Protein AF-0000000086670860 (afdb_homodimer)

Foldseek 3Di:
DVLLVLLVLLLVLLVLVLVLLVLLVLAPPVSVVVNVLSVVVNVVSVVVNVVCVVPVVLQPPQPDPRNVLVVVVSVLSVQSSVLSVVVSVVSVVVVVVPPDPVSPPDSPPNNPPVVPCDCVVSSVSSVVSVVVNVVSVVVVCPDDDCVCDACHPCPPDPPPPDPDDPPVCLQVQLQVQLLVLDQVSNVVSCVVVDDQCDADPQQDGSLLNNLLVLSQVNNVVSVVVVHDQARATPQGDGSLNNNLQQPRLNSNVVSVVSPRDQQGATNQQDGSLLSCLQAVVPVVNLVCLVVPNDQCRQTPVGDGSLNSLVFHAYNVRDTDDRDLVSNLSSVVSPHDQCDADPQQDTNLLVCLLVVPLVSNVSCLVVVHDQLGQTPQGDGSLLNNLLVVPQVSNLSSLVSPHDQAGATNQGDTSLLSNLLVQPPVNNVSSVVSPYDLCDATPQRDDSLLSNLLSLHPPSNVVSVVVPDDQADAGHQRHGSLLSNLLNQNQVSNVVSVQVVHDQQTWGHDDDPPFPDTTGSLVRNVSSPRNVSSVCSVPDDHDDDD/DVLVVLLVLLLVLLVLLLVLLVVVVPAPPQSVLVNVLSVLLNVLSVVVVVVCVVPVCLVPVCPDPSVVVVVVVSVLSNLSSVLSVVSSVVSVVVPVVPDPPCVVPPVVVSNPPSPPCPCVVSSVSSVVSSVVSVVVVVVVPVVDDPPVPVVDDPPPPDDPQDPDDQPVCLQVQLQVQLLVLDQVSNVVSCVSVHDQCDADPQQDGSLLNNLLVLSQVNNVVSVSVVHDQAGATPQGDGSLNNNLQQPRLNSNVVSVVSPRDQQGAGNQQDGSLLSCLQAVVPVVNLVCLVVPNDQCRATPVGDGSLNSLVFHAYNVRDTDDRDLVSNLSSVVSPHDQCDADPQQDTNLLVCLLVVPLVSNVSCLVVVHDQLGQTPQGDGSLLNNLLVVPQVSNLSSLVSPHDQAGATNQGDTSLLSNLLVQPPVNNVSSVVSPYDLCDATPQRDDSLLSNLLSLHPPSNVVSVVVPDDQADAGHQRDGSLLSNLLNQNQVSNVVSVQVVHDQQTWGHDDDPPFPDTTGSLVRNVSSPRNVSSVCSVPDDHDDDD

Nearest PDB structures (foldseek):
  7v0x-assembly1_J  TM=7.440E-01  e=1.073E-18  Homo sapiens
  6mol-assembly1_A  TM=6.212E-01  e=8.332E-19  synthetic construct
  5y4e-assembly1_A  TM=8.069E-01  e=2.098E-11  Homo sapiens
  5y4e-assembly2_B  TM=6.176E-01  e=2.591E-11  Homo sapiens
  3aji-assembly2_C  TM=4.722E-01  e=1.017E-09  Mus musculus

pLDDT: mean 77.59, std 23.29, range [22.27, 98.56]

Organism: Colletotrichum gloeosporioides (NCBI:txid474922)

Solvent-accessible surface area (backbone atoms only — not comparable to full-atom values): 57678 Å² total; per-residue (Å²): 121,70,63,57,59,51,48,53,51,37,46,53,48,41,52,52,40,44,53,54,41,57,75,49,64,81,48,49,73,62,49,54,43,47,52,47,51,45,50,48,49,42,52,47,42,51,48,45,44,52,47,42,68,70,46,70,68,76,76,73,78,40,63,77,76,48,34,56,50,51,48,47,45,49,49,45,47,50,47,47,39,49,49,48,48,49,48,40,49,48,45,42,49,47,44,57,75,35,47,69,64,75,70,59,58,66,69,75,56,57,50,58,58,68,70,58,66,72,54,54,61,56,53,46,47,52,50,46,44,51,48,50,53,53,46,50,54,47,56,68,54,70,49,71,78,60,64,71,53,48,101,18,59,82,65,72,66,76,69,73,79,68,91,63,83,83,64,84,63,49,58,62,50,42,43,54,22,45,72,67,64,42,53,67,55,33,50,61,48,54,72,66,68,62,76,72,76,42,62,47,98,64,34,45,27,47,57,30,52,17,15,35,70,42,37,44,71,51,32,50,54,42,47,73,70,66,45,68,56,73,49,52,26,75,57,36,39,26,25,51,45,33,1,25,73,51,52,18,57,66,25,26,49,54,37,47,76,72,62,36,72,64,79,56,54,27,74,64,33,43,31,46,55,38,34,18,35,24,34,64,31,56,71,56,38,52,53,40,50,76,73,60,53,71,41,71,48,54,26,70,83,65,43,30,33,63,54,35,33,71,61,13,35,32,92,85,69,39,83,37,74,67,52,66,64,57,53,48,51,40,41,74,67,64,24,77,70,74,59,54,51,99,57,37,42,37,55,55,39,50,28,44,72,68,66,35,65,69,54,42,50,51,39,48,74,70,65,48,68,59,69,48,47,26,77,58,31,44,28,33,59,44,50,16,46,76,64,68,33,61,39,56,39,50,48,43,46,73,74,62,38,68,54,68,54,49,28,74,82,41,49,32,42,53,27,51,18,21,29,71,47,39,52,59,51,35,52,51,41,50,74,68,67,27,70,83,88,53,62,27,93,57,42,42,37,39,51,43,32,2,30,43,48,47,22,53,49,38,30,29,18,36,40,32,61,64,50,65,79,76,51,57,26,61,50,49,38,36,37,55,34,41,8,25,48,65,48,28,56,68,40,40,53,50,41,50,70,64,63,44,74,67,77,51,57,25,74,56,66,42,92,92,45,87,41,53,33,28,28,36,50,26,4,42,63,61,68,25,52,69,50,19,49,50,61,70,66,58,76,75,81,69,79,116,126,67,60,59,56,47,54,52,51,31,50,54,35,50,52,54,30,48,57,48,46,56,74,51,68,90,45,44,72,53,51,53,46,42,50,47,49,47,49,49,42,49,48,48,50,50,50,47,50,49,50,44,68,74,39,62,60,62,70,68,75,32,60,73,78,44,39,58,47,49,50,51,47,46,52,39,46,52,48,45,31,55,41,35,48,52,46,31,56,55,40,54,66,57,60,74,76,67,58,80,73,44,56,81,71,37,59,66,47,54,51,52,60,57,63,55,63,70,52,50,65,47,43,51,51,46,49,52,42,40,52,56,49,48,56,49,48,55,68,58,48,81,62,70,80,73,76,64,64,76,71,51,73,80,64,73,74,79,76,81,76,67,92,60,78,81,55,84,60,41,53,59,49,39,41,52,22,43,70,67,66,41,55,67,55,32,50,59,49,53,71,62,51,58,73,70,78,40,62,47,98,63,34,45,28,44,57,29,52,17,16,38,70,42,36,47,69,52,32,50,54,43,46,72,72,64,44,70,56,72,49,51,26,73,57,36,39,26,24,48,44,34,1,25,72,54,51,19,58,66,27,26,49,53,38,48,74,72,63,32,70,64,77,55,54,28,73,65,34,41,31,45,55,37,34,18,36,23,32,64,31,56,71,58,38,52,54,40,49,75,74,60,51,70,41,74,50,54,27,73,82,64,43,30,31,64,55,35,33,72,60,14,36,32,92,83,68,39,84,37,74,66,54,66,65,57,52,48,52,41,40,75,67,64,24,76,68,73,59,56,51,98,58,36,43,37,55,55,38,50,27,44,73,68,67,34,65,69,55,41,50,51,39,49,74,70,65,47,67,61,68,47,47,25,77,57,30,45,28,33,60,45,49,16,46,77,65,68,34,60,38,56,38,51,48,43,46,73,75,62,38,67,53,67,53,49,28,74,82,41,50,31,45,52,27,50,19,22,30,70,47,39,54,60,51,36,52,50,41,51,74,67,66,26,68,82,87,53,62,26,93,56,43,42,36,37,51,42,31,2,31,44,50,48,23,53,48,38,28,29,18,36,40,31,60,66,51,65,80,75,50,58,25,59,52,49,36,35,36,56,35,41,8,26,47,66,48,28,57,68,41,39,53,51,42,50,69,64,62,44,74,68,78,52,55,24,74,56,67,42,91,91,45,87,41,53,34,29,27,36,50,23,4,42,64,61,68,25,54,68,50,18,49,49,60,69,66,56,76,75,82,69,78,118

Radius of gyration: 51.65 Å; Cα contacts (8 Å, |Δi|>4): 1668; chains: 2; bounding box: 51×168×95 Å

Secondary structure (DSSP, 8-state):
-HHHHHHHHHHHHHHHHHHHHHTTTT--HHHHHHHHHHHHHHHHHHHHHHHHHH-TTTTT---THHHHHHHHHHHHHHHHHHHHHHHHHHHHHHHHSS-HHHHHS-TTSHHHHTTSSTTHHHHHHHHHHHHHHHHHHHHHHHSS---TTTSS---------------TTHHHHHHHHHHHT-HHHHHHHHTT---TT-B-TTS-BHHHHHHHHT-HHHHHHHHHTT--TT---TT---HHHHHHHTT-HHHHHHHHHTT--SS---TT---HHHHHHHTT-HHHHHHHHHTT--TT---TT---HHHHHTS-B-TTSSB----HHHHHHHHHTT--S----TT---HHHHHHHTT-HHHHHHHHHTT--TT---TT---HHHHHHHTT-HHHHHHHHHTT--TT---TT---HHHHHHHHT-HHHHHHHHHTT--TT---TTS--HHHHHHHHT-HHHHHHHHHTT--TT-B-GGG-BHHHHHHHTT-HHHHHHHHHTT--TT----S--TT-S--SSHHHHHHHTT-HHHHHHHHHPPPPPP-/-HHHHHHHHHHHHHHHHHHHHHTSTT--HHHHHHHHHHHHHHHHHHHHHHHHHHSGGGGTS--THHHHHHHHHHHHHHHHHHHHHHHHHHHHHHHTT--THHHHHTHHHHHHHHHSSTTHHHHHHHHHHHHHHHHHHHHHHTS-----GGGS---------------HHHHHHHHHHHHHT-HHHHHHHHTT---TT-B-TTS-BHHHHHHHHT-HHHHHHHHHTT--TT---TT---HHHHHHHTT-HHHHHHHHHTT--SS---TT---HHHHHHHTT-HHHHHHHHHTT--TT---TT---HHHHHTS-B-TTSSB----HHHHHHHHHTT--S----TT---HHHHHHHTT-HHHHHHHHHTT--TT---TT---HHHHHHHTT-HHHHHHHHHTT--TT---TT---HHHHHHHHT-HHHHHHHHHTT--TT---TTS--HHHHHHHHT-HHHHHHHHHTT--TT-B-GGG-BHHHHHHHHT-HHHHHHHHHTT--TT----S--TT-S--SSHHHHHHHTT-HHHHHHHHHPPPPPP-

Sequence (1088 aa):
MEILGTVTSVFELCRITKDLLETFANAGQDVTQLKYERNLTELLCVTLQALIDKDPNMQHRANGNKALLMKSFRDTMEGIKSTLKLLEKKLRKLSVNADDTIIAKTRLGFYWVLNEGNFKDLLESLRNQRLMMNSFVGLYNAGQTLDVKSMLGNIPPPTPMISGEIDPGYAEDLLKAVRGGQLDSVESVLARNGDINVALEGGDRAVHIAARKGSLAILERLLTLSADVHVSNNVRDTPLHAALKAGQIETAMALLLRGASWKSLNNDGFSPLHLAVLHSTSPVVHYLLDRGADTGLLDLKSRTPLKLAWHPLGKDGKKGTIDIDIMRALVDHGASPTPTDERGRTLVHLAVKEKRPDFVRLLASKSADLNAKTNDKSTPLHVSITSDDLPMTRLLLDLGANPNEKTVHGGSPLMFAARGGSLPMMRLLLGRGAQKFYNTPQETNAFLWACYGGHVTCASFLLGCGYGPSKRAAADFTALHYAAARGHMEVVRWLLELGVNKSITSKNVRVPFKASGTAAEVARAHGHSKVAEVIETFVDEQVYMEILGTVTSVFELCRITKDLLETFANAGQDVTQLKYERNLTELLCVTLQALIDKDPNMQHRANGNKALLMKSFRDTMEGIKSTLKLLEKKLRKLSVNADDTIIAKTRLGFYWVLNEGNFKDLLESLRNQRLMMNSFVGLYNAGQTLDVKSMLGNIPPPTPMISGEIDPGYAEDLLKAVRGGQLDSVESVLARNGDINVALEGGDRAVHIAARKGSLAILERLLTLSADVHVSNNVRDTPLHAALKAGQIETAMALLLRGASWKSLNNDGFSPLHLAVLHSTSPVVHYLLDRGADTGLLDLKSRTPLKLAWHPLGKDGKKGTIDIDIMRALVDHGASPTPTDERGRTLVHLAVKEKRPDFVRLLASKSADLNAKTNDKSTPLHVSITSDDLPMTRLLLDLGANPNEKTVHGGSPLMFAARGGSLPMMRLLLGRGAQKFYNTPQETNAFLWACYGGHVTCASFLLGCGYGPSKRAAADFTALHYAAARGHMEVVRWLLELGVNKSITSKNVRVPFKASGTAAEVARAHGHSKVAEVIETFVDEQVY

Structure (mmCIF, N/CA/C/O backbone):
data_AF-0000000086670860-model_v1
#
loop_
_entity.id
_entity.type
_entity.pdbx_description
1 polymer 'Ankyrin repeat protein'
#
loop_
_atom_site.group_PDB
_atom_site.id
_atom_site.type_symbol
_atom_site.label_atom_id
_atom_site.label_alt_id
_atom_site.label_comp_id
_atom_site.label_asym_id
_atom_site.label_entity_id
_atom_site.label_seq_id
_atom_site.pdbx_PDB_ins_code
_atom_site.Cartn_x
_atom_site.Cartn_y
_atom_site.Cartn_z
_atom_site.occupancy
_atom_site.B_iso_or_equiv
_atom_site.auth_seq_id
_atom_site.auth_comp_id
_atom_site.auth_asym_id
_atom_site.auth_atom_id
_atom_site.pdbx_PDB_model_num
ATOM 1 N N . MET A 1 1 ? -0.959 -78.812 7.938 1 33.94 1 MET A N 1
ATOM 2 C CA . MET A 1 1 ? -2.109 -78.188 8.609 1 33.94 1 MET A CA 1
ATOM 3 C C . MET A 1 1 ? -2.307 -76.75 8.164 1 33.94 1 MET A C 1
ATOM 5 O O . MET A 1 1 ? -3.438 -76.312 8.086 1 33.94 1 MET A O 1
ATOM 9 N N . GLU A 1 2 ? -1.197 -76.125 7.859 1 48.84 2 GLU A N 1
ATOM 10 C CA . GLU A 1 2 ? -1.091 -74.688 8.156 1 48.84 2 GLU A CA 1
ATOM 11 C C . GLU A 1 2 ? -1.701 -73.812 7.047 1 48.84 2 GLU A C 1
ATOM 13 O O . GLU A 1 2 ? -2.113 -72.688 7.277 1 48.84 2 GLU A O 1
ATOM 18 N N . ILE A 1 3 ? -1.956 -74.375 5.918 1 44.28 3 ILE A N 1
ATOM 19 C CA . ILE A 1 3 ? -2.461 -73.625 4.781 1 44.28 3 ILE A CA 1
ATOM 20 C C . ILE A 1 3 ? -3.957 -73.375 4.949 1 44.28 3 ILE A C 1
ATOM 22 O O . ILE A 1 3 ? -4.445 -72.25 4.691 1 44.28 3 ILE A O 1
ATOM 26 N N . LEU A 1 4 ? -4.512 -74.25 5.484 1 47.84 4 LEU A N 1
ATOM 27 C CA . LEU A 1 4 ? -5.957 -74.188 5.68 1 47.84 4 LEU A CA 1
ATOM 28 C C . LEU A 1 4 ? -6.32 -73.125 6.684 1 47.84 4 LEU A C 1
ATOM 30 O O . LEU A 1 4 ? -7.324 -72.438 6.512 1 47.84 4 LEU A O 1
ATOM 34 N N . GLY A 1 5 ? -5.555 -73.062 7.691 1 53.91 5 GLY A N 1
ATOM 35 C CA . GLY A 1 5 ? -5.758 -72.062 8.695 1 53.91 5 GLY A CA 1
ATOM 36 C C . GLY A 1 5 ? -5.641 -70.625 8.141 1 53.91 5 GLY A C 1
ATOM 37 O O . GLY A 1 5 ? -6.418 -69.75 8.508 1 53.91 5 GLY A O 1
ATOM 38 N N . THR A 1 6 ? -4.906 -70.562 7.137 1 54.53 6 THR A N 1
ATOM 39 C CA . THR A 1 6 ? -4.617 -69.25 6.559 1 54.53 6 THR A CA 1
ATOM 40 C C . THR A 1 6 ? -5.75 -68.812 5.637 1 54.53 6 THR A C 1
ATOM 42 O O . THR A 1 6 ? -6.16 -67.688 5.66 1 54.53 6 THR A O 1
ATOM 45 N N . VAL A 1 7 ? -6.348 -69.75 5.023 1 52.22 7 VAL A N 1
ATOM 46 C CA . VAL A 1 7 ? -7.449 -69.5 4.102 1 52.22 7 VAL A CA 1
ATOM 47 C C . VAL A 1 7 ? -8.695 -69.062 4.879 1 52.22 7 VAL A C 1
ATOM 49 O O . VAL A 1 7 ? -9.383 -68.125 4.496 1 52.22 7 VAL A O 1
ATOM 52 N N . THR A 1 8 ? -8.883 -69.812 5.926 1 57.19 8 THR A N 1
ATOM 53 C CA . THR A 1 8 ? -10.031 -69.438 6.758 1 57.19 8 THR A CA 1
ATOM 54 C C . THR A 1 8 ? -9.906 -68.062 7.348 1 57.19 8 THR A C 1
ATOM 56 O O . THR A 1 8 ? -10.883 -67.312 7.426 1 57.19 8 THR A O 1
ATOM 59 N N . SER A 1 9 ? -8.781 -67.688 7.688 1 60.38 9 SER A N 1
ATOM 60 C CA . SER A 1 9 ? -8.531 -66.375 8.273 1 60.38 9 SER A CA 1
ATOM 61 C C . SER A 1 9 ? -8.75 -65.312 7.254 1 60.38 9 SER A C 1
ATOM 63 O O . SER A 1 9 ? -9.289 -64.25 7.59 1 60.38 9 SER A O 1
ATOM 65 N N . VAL A 1 10 ? -8.5 -65.688 6.133 1 58.03 10 VAL A N 1
ATOM 66 C CA . VAL A 1 10 ? -8.648 -64.688 5.074 1 58.03 10 VAL A CA 1
ATOM 67 C C . VAL A 1 10 ? -10.133 -64.5 4.75 1 58.03 10 VAL A C 1
ATOM 69 O O . VAL A 1 10 ? -10.586 -63.375 4.559 1 58.03 10 VAL A O 1
ATOM 72 N N . PHE A 1 11 ? -10.898 -65.5 4.902 1 57.53 11 PHE A N 1
ATOM 73 C CA . PHE A 1 11 ? -12.336 -65.438 4.695 1 57.53 11 PHE A CA 1
ATOM 74 C C . PHE A 1 11 ? -13.008 -64.562 5.758 1 57.53 11 PHE A C 1
ATOM 76 O O . PHE A 1 11 ? -13.906 -63.812 5.453 1 57.53 11 PHE A O 1
ATOM 83 N N . GLU A 1 12 ? -12.523 -64.812 6.848 1 60.62 12 GLU A N 1
ATOM 84 C CA . GLU A 1 12 ? -13.094 -64.062 7.953 1 60.62 12 GLU A CA 1
ATOM 85 C C . GLU A 1 12 ? -12.789 -62.562 7.816 1 60.62 12 GLU A C 1
ATOM 87 O O . GLU A 1 12 ? -13.648 -61.719 8.07 1 60.62 12 GLU A O 1
ATOM 92 N N . LEU A 1 13 ? -11.711 -62.375 7.289 1 60.19 13 LEU A N 1
ATOM 93 C CA . LEU A 1 13 ? -11.305 -61 7.152 1 60.19 13 LEU A CA 1
ATOM 94 C C . LEU A 1 13 ? -12.062 -60.312 6.02 1 60.19 13 LEU A C 1
ATOM 96 O O . LEU A 1 13 ? -12.422 -59.125 6.125 1 60.19 13 LEU A O 1
ATOM 100 N N . CYS A 1 14 ? -12.336 -61.031 5.105 1 55.72 14 CYS A N 1
ATOM 101 C CA . CYS A 1 14 ? -13.133 -60.531 3.992 1 55.72 14 CYS A CA 1
ATOM 102 C C . CYS A 1 14 ? -14.539 -60.188 4.449 1 55.72 14 CYS A C 1
ATOM 104 O O . CYS A 1 14 ? -15.102 -59.156 4.027 1 55.72 14 CYS A O 1
ATOM 106 N N . ARG A 1 15 ? -15.062 -61.094 5.203 1 58.62 15 ARG A N 1
ATOM 107 C CA . ARG A 1 15 ? -16.391 -60.812 5.746 1 58.62 15 ARG A CA 1
ATOM 108 C C . ARG A 1 15 ? -16.391 -59.562 6.594 1 58.62 15 ARG A C 1
ATOM 110 O O . ARG A 1 15 ? -17.297 -58.719 6.473 1 58.62 15 ARG A O 1
ATOM 117 N N . ILE A 1 16 ? -15.477 -59.406 7.418 1 57.38 16 ILE A N 1
ATOM 118 C CA . ILE A 1 16 ? -15.375 -58.25 8.312 1 57.38 16 ILE A CA 1
ATOM 119 C C . ILE A 1 16 ? -15.234 -56.969 7.488 1 57.38 16 ILE A C 1
ATOM 121 O O . ILE A 1 16 ? -15.891 -55.969 7.77 1 57.38 16 ILE A O 1
ATOM 125 N N . THR A 1 17 ? -14.5 -57.281 6.516 1 57.16 17 THR A N 1
ATOM 126 C CA . THR A 1 17 ? -14.227 -56.062 5.746 1 57.16 17 THR A CA 1
ATOM 127 C C . THR A 1 17 ? -15.438 -55.688 4.902 1 57.16 17 THR A C 1
ATOM 129 O O . THR A 1 17 ? -15.688 -54.5 4.664 1 57.16 17 THR A O 1
ATOM 132 N N . LYS A 1 18 ? -16.094 -56.625 4.477 1 58.75 18 LYS A N 1
ATOM 133 C CA . LYS A 1 18 ? -17.359 -56.375 3.789 1 58.75 18 LYS A CA 1
ATOM 134 C C . LYS A 1 18 ? -18.312 -55.594 4.664 1 58.75 18 LYS A C 1
ATOM 136 O O . LYS A 1 18 ? -18.906 -54.594 4.207 1 58.75 18 LYS A O 1
ATOM 141 N N . ASP A 1 19 ? -18.484 -56.094 5.84 1 56.72 19 ASP A N 1
ATOM 142 C CA . ASP A 1 19 ? -19.391 -55.438 6.773 1 56.72 19 ASP A CA 1
ATOM 143 C C . ASP A 1 19 ? -18.969 -54 7.035 1 56.72 19 ASP A C 1
ATOM 145 O O . ASP A 1 19 ? -19.812 -53.094 7.117 1 56.72 19 ASP A O 1
ATOM 149 N N . LEU A 1 20 ? -17.797 -53.906 7.137 1 53.38 20 LEU A N 1
ATOM 150 C CA . LEU A 1 20 ? -17.281 -52.594 7.414 1 53.38 20 LEU A CA 1
ATOM 151 C C . LEU A 1 20 ? -17.484 -51.656 6.219 1 53.38 20 LEU A C 1
ATOM 153 O O . LEU A 1 20 ? -17.859 -50.5 6.387 1 53.38 20 LEU A O 1
ATOM 157 N N . LEU A 1 21 ? -17.328 -52.344 5.176 1 53.25 21 LEU A N 1
ATOM 158 C CA . LEU A 1 21 ? -17.469 -51.562 3.963 1 53.25 21 LEU A CA 1
ATOM 159 C C . LEU A 1 21 ? -18.938 -51.219 3.705 1 53.25 21 LEU A C 1
ATOM 161 O O . LEU A 1 21 ? -19.25 -50.156 3.164 1 53.25 21 LEU A O 1
ATOM 165 N N . GLU A 1 22 ? -19.703 -52.25 3.824 1 56.44 22 GLU A N 1
ATOM 166 C CA . GLU A 1 22 ? -21.141 -52.031 3.658 1 56.44 22 GLU A CA 1
ATOM 167 C C . GLU A 1 22 ? -21.625 -50.875 4.539 1 56.44 22 GLU A C 1
ATOM 169 O O . GLU A 1 22 ? -22.625 -50.219 4.223 1 56.44 22 GLU A O 1
ATOM 174 N N . THR A 1 23 ? -21.031 -50.812 5.699 1 49.09 23 THR A N 1
ATOM 175 C CA . THR A 1 23 ? -21.375 -49.688 6.566 1 49.09 23 THR A CA 1
ATOM 176 C C . THR A 1 23 ? -21.062 -48.344 5.879 1 49.09 23 THR A C 1
ATOM 178 O O . THR A 1 23 ? -21.562 -47.312 6.297 1 49.09 23 THR A O 1
ATOM 181 N N . PHE A 1 24 ? -20.188 -48.625 4.859 1 45.56 24 PHE A N 1
ATOM 182 C CA . PHE A 1 24 ? -19.844 -47.406 4.133 1 45.56 24 PHE A CA 1
ATOM 183 C C . PHE A 1 24 ? -20.578 -47.312 2.803 1 45.56 24 PHE A C 1
ATOM 185 O O . PHE A 1 24 ? -19.984 -47.562 1.744 1 45.56 24 PHE A O 1
ATOM 192 N N . ALA A 1 25 ? -21.766 -47.781 2.586 1 43.34 25 ALA A N 1
ATOM 193 C CA . ALA A 1 25 ? -22.625 -47.969 1.414 1 43.34 25 ALA A CA 1
ATOM 194 C C . ALA A 1 25 ? -22.469 -46.844 0.422 1 43.34 25 ALA A C 1
ATOM 196 O O . ALA A 1 25 ? -22.469 -47.031 -0.792 1 43.34 25 ALA A O 1
ATOM 197 N N . ASN A 1 26 ? -22.719 -45.656 0.712 1 40.47 26 ASN A N 1
ATOM 198 C CA . ASN A 1 26 ? -22.875 -44.562 -0.249 1 40.47 26 ASN A CA 1
ATOM 199 C C . ASN A 1 26 ? -21.531 -44 -0.673 1 40.47 26 ASN A C 1
ATOM 201 O O . ASN A 1 26 ? -21.438 -42.781 -0.946 1 40.47 26 ASN A O 1
ATOM 205 N N . ALA A 1 27 ? -20.453 -44.562 -0.47 1 43.72 27 ALA A N 1
ATOM 206 C CA . ALA A 1 27 ? -19.109 -43.969 -0.48 1 43.72 27 ALA A CA 1
ATOM 207 C C . ALA A 1 27 ? -18.609 -43.812 -1.907 1 43.72 27 ALA A C 1
ATOM 209 O O . ALA A 1 27 ? -19.062 -44.469 -2.826 1 43.72 27 ALA A O 1
ATOM 210 N N . GLY A 1 28 ? -17.828 -42.719 -2.279 1 43.75 28 GLY A N 1
ATOM 211 C CA . GLY A 1 28 ? -17.484 -42.344 -3.641 1 43.75 28 GLY A CA 1
ATOM 212 C C . GLY A 1 28 ? -16.953 -43.469 -4.469 1 43.75 28 GLY A C 1
ATOM 213 O O . GLY A 1 28 ? -16.938 -44.625 -4.008 1 43.75 28 GLY A O 1
ATOM 214 N N . GLN A 1 29 ? -16.297 -43.406 -5.672 1 42.84 29 GLN A N 1
ATOM 215 C CA . GLN A 1 29 ? -15.938 -44.438 -6.656 1 42.84 29 GLN A CA 1
ATOM 216 C C . GLN A 1 29 ? -14.953 -45.438 -6.066 1 42.84 29 GLN A C 1
ATOM 218 O O . GLN A 1 29 ? -15.023 -46.625 -6.359 1 42.84 29 GLN A O 1
ATOM 223 N N . ASP A 1 30 ? -14.148 -45.062 -5.246 1 44.09 30 ASP A N 1
ATOM 224 C CA . ASP A 1 30 ? -13.062 -45.906 -4.742 1 44.09 30 ASP A CA 1
ATOM 225 C C . ASP A 1 30 ? -13.609 -47 -3.828 1 44.09 30 ASP A C 1
ATOM 227 O O . ASP A 1 30 ? -13.156 -48.156 -3.889 1 44.09 30 ASP A O 1
ATOM 231 N N . VAL A 1 31 ? -14.555 -46.5 -3.152 1 49.78 31 VAL A N 1
ATOM 232 C CA . VAL A 1 31 ? -15.141 -47.469 -2.213 1 49.78 31 VAL A CA 1
ATOM 233 C C . VAL A 1 31 ? -15.898 -48.531 -2.975 1 49.78 31 VAL A C 1
ATOM 235 O O . VAL A 1 31 ? -15.859 -49.719 -2.604 1 49.78 31 VAL A O 1
ATOM 238 N N . THR A 1 32 ? -16.531 -48.031 -3.871 1 49.25 32 THR A N 1
ATOM 239 C CA . THR A 1 32 ? -17.234 -48.969 -4.746 1 49.25 32 THR A CA 1
ATOM 240 C C . THR A 1 32 ? -16.25 -49.938 -5.367 1 49.25 32 THR A C 1
ATOM 242 O O . THR A 1 32 ? -16.562 -51.156 -5.469 1 49.25 32 THR A O 1
ATOM 245 N N . GLN A 1 33 ? -15.047 -49.344 -5.57 1 49.94 33 GLN A N 1
ATOM 246 C CA . GLN A 1 33 ? -14.016 -50.188 -6.18 1 49.94 33 GLN A CA 1
ATOM 247 C C . GLN A 1 33 ? -13.43 -51.156 -5.164 1 49.94 33 GLN A C 1
ATOM 249 O O . GLN A 1 33 ? -13.141 -52.312 -5.492 1 49.94 33 GLN A O 1
ATOM 254 N N . LEU A 1 34 ? -13.32 -50.688 -4.203 1 52.28 34 LEU A N 1
ATOM 255 C CA . LEU A 1 34 ? -12.773 -51.469 -3.117 1 52.28 34 LEU A CA 1
ATOM 256 C C . LEU A 1 34 ? -13.711 -52.625 -2.758 1 52.28 34 LEU A C 1
ATOM 258 O O . LEU A 1 34 ? -13.258 -53.75 -2.494 1 52.28 34 LEU A O 1
ATOM 262 N N . LYS A 1 35 ? -15 -52.188 -2.795 1 57.12 35 LYS A N 1
ATOM 263 C CA . LYS A 1 35 ? -16.062 -53.188 -2.559 1 57.12 35 LYS A CA 1
ATOM 264 C C . LYS A 1 35 ? -16.016 -54.281 -3.602 1 57.12 35 LYS A C 1
ATOM 266 O O . LYS A 1 35 ? -16.172 -55.469 -3.27 1 57.12 35 LYS A O 1
ATOM 271 N N . TYR A 1 36 ? -15.641 -53.688 -4.707 1 49.19 36 TYR A N 1
ATOM 272 C CA . TYR A 1 36 ? -15.586 -54.562 -5.863 1 49.19 36 TYR A CA 1
ATOM 273 C C . TYR A 1 36 ? -14.438 -55.562 -5.742 1 49.19 36 TYR A C 1
ATOM 275 O O . TYR A 1 36 ? -14.633 -56.75 -5.934 1 49.19 36 TYR A O 1
ATOM 283 N N . GLU A 1 37 ? -13.391 -55.062 -5.406 1 49.5 37 GLU A N 1
ATOM 284 C CA . GLU A 1 37 ? -12.156 -55.844 -5.336 1 49.5 37 GLU A CA 1
ATOM 285 C C . GLU A 1 37 ? -12.188 -56.812 -4.16 1 49.5 37 GLU A C 1
ATOM 287 O O . GLU A 1 37 ? -11.695 -57.938 -4.262 1 49.5 37 GLU A O 1
ATOM 292 N N . ARG A 1 38 ? -12.805 -56.344 -3.268 1 56.88 38 ARG A N 1
ATOM 293 C CA . ARG A 1 38 ? -12.977 -57.156 -2.072 1 56.88 38 ARG A CA 1
ATOM 294 C C . ARG A 1 38 ? -13.875 -58.344 -2.357 1 56.88 38 ARG A C 1
ATOM 296 O O . ARG A 1 38 ? -13.594 -59.469 -1.912 1 56.88 38 ARG A O 1
ATOM 303 N N . ASN A 1 39 ? -14.867 -57.906 -2.986 1 51.31 39 ASN A N 1
ATOM 304 C CA . ASN A 1 39 ? -15.812 -58.938 -3.379 1 51.31 39 ASN A CA 1
ATOM 305 C C . ASN A 1 39 ? -15.133 -60.031 -4.219 1 51.31 39 ASN A C 1
ATOM 307 O O . ASN A 1 39 ? -15.414 -61.219 -4.043 1 51.31 39 ASN A O 1
ATOM 311 N N . LEU A 1 40 ? -14.289 -59.562 -4.879 1 46.16 40 LEU A N 1
ATOM 312 C CA . LEU A 1 40 ? -13.57 -60.438 -5.785 1 46.16 40 LEU A CA 1
ATOM 313 C C . LEU A 1 40 ? -12.609 -61.344 -5.02 1 46.16 40 LEU A C 1
ATOM 315 O O . LEU A 1 40 ? -12.484 -62.531 -5.332 1 46.16 40 LEU A O 1
ATOM 319 N N . THR A 1 41 ? -12.078 -60.781 -4.176 1 51.41 41 THR A N 1
ATOM 320 C CA . THR A 1 41 ? -11.102 -61.5 -3.361 1 51.41 41 THR A CA 1
ATOM 321 C C . THR A 1 41 ? -11.797 -62.562 -2.498 1 51.41 41 THR A C 1
ATOM 323 O O . THR A 1 41 ? -11.289 -63.688 -2.34 1 51.41 41 THR A O 1
ATOM 326 N N . GLU A 1 42 ? -12.93 -62.125 -2.01 1 55.84 42 GLU A N 1
ATOM 327 C CA . GLU A 1 42 ? -13.766 -63.031 -1.227 1 55.84 42 GLU A CA 1
ATOM 328 C C . GLU A 1 42 ? -14.164 -64.25 -2.039 1 55.84 42 GLU A C 1
ATOM 330 O O . GLU A 1 42 ? -14.125 -65.375 -1.53 1 55.84 42 GLU A O 1
ATOM 335 N N . LEU A 1 43 ? -14.531 -63.844 -3.203 1 47 43 LEU A N 1
ATOM 336 C CA . LEU A 1 43 ? -14.977 -64.875 -4.121 1 47 43 LEU A CA 1
ATOM 337 C C . LEU A 1 43 ? -13.867 -65.938 -4.355 1 47 43 LEU A C 1
ATOM 339 O O . LEU A 1 43 ? -14.125 -67.125 -4.398 1 47 43 LEU A O 1
ATOM 343 N N . LEU A 1 44 ? -12.672 -65.375 -4.402 1 45.62 44 LEU A N 1
ATOM 344 C CA . LEU A 1 44 ? -11.477 -66.188 -4.633 1 45.62 44 LEU A CA 1
ATOM 345 C C . LEU A 1 44 ? -11.188 -67.062 -3.434 1 45.62 44 LEU A C 1
ATOM 347 O O . LEU A 1 44 ? -10.867 -68.25 -3.596 1 45.62 44 LEU A O 1
ATOM 351 N N . CYS A 1 45 ? -11.336 -66.375 -2.361 1 49.62 45 CYS A N 1
ATOM 352 C CA . CYS A 1 45 ? -11.047 -67.125 -1.127 1 49.62 45 CYS A CA 1
ATOM 353 C C . CYS A 1 45 ? -12.023 -68.25 -0.926 1 49.62 45 CYS A C 1
ATOM 355 O O . CYS A 1 45 ? -11.633 -69.375 -0.501 1 49.62 45 CYS A O 1
ATOM 357 N N . VAL A 1 46 ? -13.227 -67.938 -1.301 1 51.88 46 VAL A N 1
ATOM 358 C CA . VAL A 1 46 ? -14.273 -68.938 -1.201 1 51.88 46 VAL A CA 1
ATOM 359 C C . VAL A 1 46 ? -13.945 -70.125 -2.111 1 51.88 46 VAL A C 1
ATOM 361 O O . VAL A 1 46 ? -14.109 -71.312 -1.72 1 51.88 46 VAL A O 1
ATOM 364 N N . THR A 1 47 ? -13.484 -69.688 -3.148 1 42.97 47 THR A N 1
ATOM 365 C CA . THR A 1 47 ? -13.188 -70.688 -4.164 1 42.97 47 THR A CA 1
ATOM 366 C C . THR A 1 47 ? -12.039 -71.625 -3.713 1 42.97 47 THR A C 1
ATOM 368 O O . THR A 1 47 ? -12.102 -72.812 -3.889 1 42.97 47 THR A O 1
ATOM 371 N N . LEU A 1 48 ? -11.148 -71 -3.203 1 49.16 48 LEU A N 1
ATOM 372 C CA . LEU A 1 48 ? -9.938 -71.688 -2.771 1 49.16 48 LEU A CA 1
ATOM 373 C C . LEU A 1 48 ? -10.234 -72.562 -1.585 1 49.16 48 LEU A C 1
ATOM 375 O O . LEU A 1 48 ? -9.711 -73.688 -1.509 1 49.16 48 LEU A O 1
ATOM 379 N N . GLN A 1 49 ? -10.953 -71.875 -0.69 1 51.78 49 GLN A N 1
ATOM 380 C CA . GLN A 1 49 ? -11.398 -72.688 0.458 1 51.78 49 GLN A CA 1
ATOM 381 C C . GLN A 1 49 ? -12.109 -73.938 0.012 1 51.78 49 GLN A C 1
ATOM 383 O O . GLN A 1 49 ? -11.922 -75 0.607 1 51.78 49 GLN A O 1
ATOM 388 N N . ALA A 1 50 ? -12.883 -73.688 -0.923 1 47.12 50 ALA A N 1
ATOM 389 C CA . ALA A 1 50 ? -13.648 -74.812 -1.484 1 47.12 50 ALA A CA 1
ATOM 390 C C . ALA A 1 50 ? -12.719 -75.875 -2.031 1 47.12 50 ALA A C 1
ATOM 392 O O . ALA A 1 50 ? -13 -77.062 -1.907 1 47.12 50 ALA A O 1
ATOM 393 N N . LEU A 1 51 ? -11.586 -75.312 -2.568 1 45.62 51 LEU A N 1
ATOM 394 C CA . LEU A 1 51 ? -10.602 -76.188 -3.174 1 45.62 51 LEU A CA 1
ATOM 395 C C . LEU A 1 51 ? -9.836 -77 -2.104 1 45.62 51 LEU A C 1
ATOM 397 O O . LEU A 1 51 ? -9.547 -78.188 -2.273 1 45.62 51 LEU A O 1
ATOM 401 N N . ILE A 1 52 ? -9.492 -76.188 -1.141 1 50.62 52 ILE A N 1
ATOM 402 C CA . ILE A 1 52 ? -8.727 -76.75 -0.034 1 50.62 52 ILE A CA 1
ATOM 403 C C . ILE A 1 52 ? -9.57 -77.812 0.671 1 50.62 52 ILE A C 1
ATOM 405 O O . ILE A 1 52 ? -9.055 -78.875 1.064 1 50.62 52 ILE A O 1
ATOM 409 N N . ASP A 1 53 ? -10.672 -77.375 0.864 1 52.25 53 ASP A N 1
ATOM 410 C CA . ASP A 1 53 ? -11.602 -78.25 1.552 1 52.25 53 ASP A CA 1
ATOM 411 C C . ASP A 1 53 ? -11.781 -79.562 0.784 1 52.25 53 ASP A C 1
ATOM 413 O O . ASP A 1 53 ? -12.055 -80.625 1.381 1 52.25 53 ASP A O 1
ATOM 417 N N . LYS A 1 54 ? -11.812 -79.438 -0.457 1 47.66 54 LYS A N 1
ATOM 418 C CA . LYS A 1 54 ? -12.062 -80.562 -1.342 1 47.66 54 LYS A CA 1
ATOM 419 C C . LYS A 1 54 ? -10.883 -81.5 -1.353 1 47.66 54 LYS A C 1
ATOM 421 O O . LYS A 1 54 ? -11.055 -82.688 -1.576 1 47.66 54 LYS A O 1
ATOM 426 N N . ASP A 1 55 ? -9.602 -80.875 -1.396 1 44.25 55 ASP A N 1
ATOM 427 C CA . ASP A 1 55 ? -8.445 -81.812 -1.303 1 44.25 55 ASP A CA 1
ATOM 428 C C . ASP A 1 55 ? -7.617 -81.5 -0.057 1 44.25 55 ASP A C 1
ATOM 430 O O . ASP A 1 55 ? -6.672 -80.688 -0.112 1 44.25 55 ASP A O 1
ATOM 434 N N . PRO A 1 56 ? -7.918 -81.938 0.897 1 43.66 56 PRO A N 1
ATOM 435 C CA . PRO A 1 56 ? -7.293 -81.625 2.178 1 43.66 56 PRO A CA 1
ATOM 436 C C . PRO A 1 56 ? -5.793 -81.875 2.195 1 43.66 56 PRO A C 1
ATOM 438 O O . PRO A 1 56 ? -5.07 -81.375 3.039 1 43.66 56 PRO A O 1
ATOM 441 N N . ASN A 1 57 ? -5.438 -83 1.473 1 42.19 57 ASN A N 1
ATOM 442 C CA . ASN A 1 57 ? -4.066 -83.5 1.603 1 42.19 57 ASN A CA 1
ATOM 443 C C . ASN A 1 57 ? -3.113 -82.688 0.707 1 42.19 57 ASN A C 1
ATOM 445 O O . ASN A 1 57 ? -1.996 -83.188 0.438 1 42.19 57 ASN A O 1
ATOM 449 N N . MET A 1 58 ? -3.236 -81.938 -0.102 1 41.34 58 MET A N 1
ATOM 450 C CA . MET A 1 58 ? -2.621 -80.938 -0.955 1 41.34 58 MET A CA 1
ATOM 451 C C . MET A 1 58 ? -1.39 -80.375 -0.285 1 41.34 58 MET A C 1
ATOM 453 O O . MET A 1 58 ? -0.541 -79.75 -0.954 1 41.34 58 MET A O 1
ATOM 457 N N . GLN A 1 59 ? -1.217 -80.438 0.876 1 40.09 59 GLN A N 1
ATOM 458 C CA . GLN A 1 59 ? -0.185 -79.938 1.771 1 40.09 59 GLN A CA 1
ATOM 459 C C . GLN A 1 59 ? 1.076 -80.812 1.705 1 40.09 59 GLN A C 1
ATOM 461 O O . GLN A 1 59 ? 2.189 -80.25 1.845 1 40.09 59 GLN A O 1
ATOM 466 N N . HIS A 1 60 ? 1.12 -81.875 1.693 1 41.94 60 HIS A N 1
ATOM 467 C CA . HIS A 1 60 ? 2.277 -82.75 1.924 1 41.94 60 HIS A CA 1
ATOM 468 C C . HIS A 1 60 ? 2.947 -83.125 0.61 1 41.94 60 HIS A C 1
ATOM 470 O O . HIS A 1 60 ? 4.062 -83.688 0.609 1 41.94 60 HIS A O 1
ATOM 476 N N . ARG A 1 61 ? 2.432 -83.688 -0.387 1 38.56 61 ARG A N 1
ATOM 477 C CA . ARG A 1 61 ? 2.939 -84.5 -1.496 1 38.56 61 ARG A CA 1
ATOM 478 C C . ARG A 1 61 ? 3.666 -83.625 -2.514 1 38.56 61 ARG A C 1
ATOM 480 O O . ARG A 1 61 ? 3.943 -84.062 -3.631 1 38.56 61 ARG A O 1
ATOM 487 N N . ALA A 1 62 ? 3.926 -82.562 -2.336 1 35.97 62 ALA A N 1
ATOM 488 C CA . ALA A 1 62 ? 4.316 -81.5 -3.264 1 35.97 62 ALA A CA 1
ATOM 489 C C . ALA A 1 62 ? 5.793 -81.625 -3.625 1 35.97 62 ALA A C 1
ATOM 491 O O . ALA A 1 62 ? 6.656 -81.125 -2.873 1 35.97 62 ALA A O 1
ATOM 492 N N . ASN A 1 63 ? 6.355 -82.75 -4.008 1 35.88 63 ASN A N 1
ATOM 493 C CA . ASN A 1 63 ? 7.781 -82.875 -4.301 1 35.88 63 ASN A CA 1
ATOM 494 C C . ASN A 1 63 ? 8.164 -82.125 -5.559 1 35.88 63 ASN A C 1
ATOM 496 O O . ASN A 1 63 ? 7.34 -81.938 -6.465 1 35.88 63 ASN A O 1
ATOM 500 N N . GLY A 1 64 ? 9.531 -81.625 -5.848 1 34.62 64 GLY A N 1
ATOM 501 C CA . GLY A 1 64 ? 10.141 -80.688 -6.742 1 34.62 64 GLY A CA 1
ATOM 502 C C . GLY A 1 64 ? 9.281 -79.438 -6.957 1 34.62 64 GLY A C 1
ATOM 503 O O . GLY A 1 64 ? 8.922 -78.75 -5.996 1 34.62 64 GLY A O 1
ATOM 504 N N . ASN A 1 65 ? 8.633 -79.312 -8.414 1 35.38 65 ASN A N 1
ATOM 505 C CA . ASN A 1 65 ? 8.031 -78.062 -8.844 1 35.38 65 ASN A CA 1
ATOM 506 C C . ASN A 1 65 ? 6.719 -77.812 -8.125 1 35.38 65 ASN A C 1
ATOM 508 O O . ASN A 1 65 ? 6.383 -76.625 -7.848 1 35.38 65 ASN A O 1
ATOM 512 N N . LYS A 1 66 ? 6.062 -78.75 -7.555 1 42.34 66 LYS A N 1
ATOM 513 C CA . LYS A 1 66 ? 4.738 -78.562 -6.973 1 42.34 66 LYS A CA 1
ATOM 514 C C . LYS A 1 66 ? 4.836 -78.062 -5.539 1 42.34 66 LYS A C 1
ATOM 516 O O . LYS A 1 66 ? 3.979 -77.25 -5.082 1 42.34 66 LYS A O 1
ATOM 521 N N . ALA A 1 67 ? 5.754 -78.438 -4.871 1 43.47 67 ALA A N 1
ATOM 522 C CA . ALA A 1 67 ? 6 -78 -3.5 1 43.47 67 ALA A CA 1
ATOM 523 C C . ALA A 1 67 ? 6.277 -76.5 -3.449 1 43.47 67 ALA A C 1
ATOM 525 O O . ALA A 1 67 ? 5.844 -75.812 -2.52 1 43.47 67 ALA A O 1
ATOM 526 N N . LEU A 1 68 ? 7.016 -76.062 -4.641 1 42.06 68 LEU A N 1
ATOM 527 C CA . LEU A 1 68 ? 7.363 -74.625 -4.715 1 42.06 68 LEU A CA 1
ATOM 528 C C . LEU A 1 68 ? 6.129 -73.812 -5 1 42.06 68 LEU A C 1
ATOM 530 O O . LEU A 1 68 ? 5.988 -72.688 -4.461 1 42.06 68 LEU A O 1
ATOM 534 N N . LEU A 1 69 ? 5.09 -74.438 -5.711 1 42.28 69 LEU A N 1
ATOM 535 C CA . LEU A 1 69 ? 3.822 -73.812 -6.043 1 42.28 69 LEU A CA 1
ATOM 536 C C . LEU A 1 69 ? 2.961 -73.625 -4.801 1 42.28 69 LEU A C 1
ATOM 538 O O . LEU A 1 69 ? 2.359 -72.562 -4.602 1 42.28 69 LEU A O 1
ATOM 542 N N . MET A 1 70 ? 3.072 -74.688 -4.023 1 49.59 70 MET A N 1
ATOM 543 C CA . MET A 1 70 ? 2.238 -74.625 -2.828 1 49.59 70 MET A CA 1
ATOM 544 C C . MET A 1 70 ? 2.795 -73.625 -1.835 1 49.59 70 MET A C 1
ATOM 546 O O . MET A 1 70 ? 2.037 -72.938 -1.138 1 49.59 70 MET A O 1
ATOM 550 N N . LYS A 1 71 ? 3.928 -73.562 -1.837 1 52.88 71 LYS A N 1
ATOM 551 C CA . LYS A 1 71 ? 4.582 -72.562 -0.975 1 52.88 71 LYS A CA 1
ATOM 552 C C . LYS A 1 71 ? 4.27 -71.125 -1.423 1 52.88 71 LYS A C 1
ATOM 554 O O . LYS A 1 71 ? 3.971 -70.312 -0.597 1 52.88 71 LYS A O 1
ATOM 559 N N . SER A 1 72 ? 4.305 -71.188 -2.732 1 47.19 72 SER A N 1
ATOM 560 C CA . SER A 1 72 ? 4.066 -69.875 -3.297 1 47.19 72 SER A CA 1
ATOM 561 C C . SER A 1 72 ? 2.619 -69.438 -3.1 1 47.19 72 SER A C 1
ATOM 563 O O . SER A 1 72 ? 2.344 -68.25 -2.855 1 47.19 72 SER A O 1
ATOM 565 N N . PHE A 1 73 ? 1.92 -70.375 -3.115 1 53.53 73 PHE A N 1
ATOM 566 C CA . PHE A 1 73 ? 0.5 -70.125 -2.857 1 53.53 73 PHE A CA 1
ATOM 567 C C . PHE A 1 73 ? 0.272 -69.688 -1.424 1 53.53 73 PHE A C 1
ATOM 569 O O . PHE A 1 73 ? -0.458 -68.688 -1.188 1 53.53 73 PHE A O 1
ATOM 576 N N . ARG A 1 74 ? 0.921 -70.438 -0.635 1 56.47 74 ARG A N 1
ATOM 577 C CA . ARG A 1 74 ? 0.818 -70.062 0.783 1 56.47 74 ARG A CA 1
ATOM 578 C C . ARG A 1 74 ? 1.301 -68.688 1.052 1 56.47 74 ARG A C 1
ATOM 580 O O . ARG A 1 74 ? 0.679 -67.938 1.819 1 56.47 74 ARG A O 1
ATOM 587 N N . ASP A 1 75 ? 2.188 -68.375 0.288 1 55.62 75 ASP A N 1
ATOM 588 C CA . ASP A 1 75 ? 2.811 -67.062 0.49 1 55.62 75 ASP A CA 1
ATOM 589 C C . ASP A 1 75 ? 1.915 -65.938 -0.026 1 55.62 75 ASP A C 1
ATOM 591 O O . ASP A 1 75 ? 1.799 -64.875 0.609 1 55.62 75 ASP A O 1
ATOM 595 N N . THR A 1 76 ? 1.229 -66.25 -1.103 1 51.03 76 THR A N 1
ATOM 596 C CA . THR A 1 76 ? 0.332 -65.25 -1.702 1 51.03 76 THR A CA 1
ATOM 597 C C . THR A 1 76 ? -0.906 -65.062 -0.833 1 51.03 76 THR A C 1
ATOM 599 O O . THR A 1 76 ? -1.353 -63.938 -0.634 1 51.03 76 THR A O 1
ATOM 602 N N . MET A 1 77 ? -1.204 -66.125 -0.315 1 58.41 77 MET A N 1
ATOM 603 C CA . MET A 1 77 ? -2.367 -66.062 0.564 1 58.41 77 MET A CA 1
ATOM 604 C C . MET A 1 77 ? -2.047 -65.312 1.831 1 58.41 77 MET A C 1
ATOM 606 O O . MET A 1 77 ? -2.879 -64.5 2.32 1 58.41 77 MET A O 1
ATOM 610 N N . GLU A 1 78 ? -0.981 -65.625 2.23 1 62.53 78 GLU A N 1
ATOM 611 C CA . GLU A 1 78 ? -0.51 -64.875 3.391 1 62.53 78 GLU A CA 1
ATOM 612 C C . GLU A 1 78 ? -0.356 -63.375 3.064 1 62.53 78 GLU A C 1
ATOM 614 O O . GLU A 1 78 ? -0.614 -62.5 3.91 1 62.53 78 GLU A O 1
ATOM 619 N N . GLY A 1 79 ? -0.019 -63.219 1.806 1 59.66 79 GLY A N 1
ATOM 620 C CA . GLY A 1 79 ? 0.095 -61.875 1.325 1 59.66 79 GLY A CA 1
ATOM 621 C C . GLY A 1 79 ? -1.239 -61.156 1.243 1 59.66 79 GLY A C 1
ATOM 622 O O . GLY A 1 79 ? -1.358 -60 1.668 1 59.66 79 GLY A O 1
ATOM 623 N N . ILE A 1 80 ? -2.203 -61.781 0.841 1 61.09 80 ILE A N 1
ATOM 624 C CA . ILE A 1 80 ? -3.564 -61.25 0.755 1 61.09 80 ILE A CA 1
ATOM 625 C C . ILE A 1 80 ? -4.113 -61 2.158 1 61.09 80 ILE A C 1
ATOM 627 O O . ILE A 1 80 ? -4.723 -59.969 2.418 1 61.09 80 ILE A O 1
ATOM 631 N N . LYS A 1 81 ? -3.764 -61.969 2.975 1 62.91 81 LYS A N 1
ATOM 632 C CA . LYS A 1 81 ? -4.184 -61.875 4.371 1 62.91 81 LYS A CA 1
ATOM 633 C C . LYS A 1 81 ? -3.602 -60.625 5.02 1 62.91 81 LYS A C 1
ATOM 635 O O . LYS A 1 81 ? -4.316 -59.875 5.707 1 62.91 81 LYS A O 1
ATOM 640 N N . SER A 1 82 ? -2.469 -60.438 4.699 1 64.94 82 SER A N 1
ATOM 641 C CA . SER A 1 82 ? -1.789 -59.281 5.281 1 64.94 82 SER A CA 1
ATOM 642 C C . SER A 1 82 ? -2.375 -57.969 4.762 1 64.94 82 SER A C 1
ATOM 644 O O . SER A 1 82 ? -2.578 -57.031 5.527 1 64.94 82 SER A O 1
ATOM 646 N N . THR A 1 83 ? -2.693 -58.031 3.518 1 61.53 83 THR A N 1
ATOM 647 C CA . THR A 1 83 ? -3.229 -56.812 2.893 1 61.53 83 THR A CA 1
ATOM 648 C C . THR A 1 83 ? -4.637 -56.531 3.404 1 61.53 83 THR A C 1
ATOM 650 O O . THR A 1 83 ? -4.965 -55.375 3.693 1 61.53 83 THR A O 1
ATOM 653 N N . LEU A 1 84 ? -5.297 -57.469 3.57 1 63.62 84 LEU A N 1
ATOM 654 C CA . LEU A 1 84 ? -6.668 -57.312 4.039 1 63.62 84 LEU A CA 1
ATOM 655 C C . LEU A 1 84 ? -6.691 -56.875 5.508 1 63.62 84 LEU A C 1
ATOM 657 O O . LEU A 1 84 ? -7.562 -56.125 5.922 1 63.62 84 LEU A O 1
ATOM 661 N N . LYS A 1 85 ? -5.754 -57.438 6.133 1 66.62 85 LYS A N 1
ATOM 662 C CA . LYS A 1 85 ? -5.625 -57 7.527 1 66.62 85 LYS A CA 1
ATOM 663 C C . LYS A 1 85 ? -5.266 -55.531 7.625 1 66.62 85 LYS A C 1
ATOM 665 O O . LYS A 1 85 ? -5.789 -54.812 8.484 1 66.62 85 LYS A O 1
ATOM 670 N N . LEU A 1 86 ? -4.461 -55.375 6.793 1 64.12 86 LEU A N 1
ATOM 671 C CA . LEU A 1 86 ? -4.051 -53.969 6.777 1 64.12 86 LEU A CA 1
ATOM 672 C C . LEU A 1 86 ? -5.211 -53.062 6.371 1 64.12 86 LEU A C 1
ATOM 674 O O . LEU A 1 86 ? -5.391 -51.969 6.941 1 64.12 86 LEU A O 1
ATOM 678 N N . LEU A 1 87 ? -5.941 -53.469 5.445 1 61.09 87 LEU A N 1
ATOM 679 C CA . LEU A 1 87 ? -7.129 -52.75 5.004 1 61.09 87 LEU A CA 1
ATOM 680 C C . LEU A 1 87 ? -8.148 -52.625 6.133 1 61.09 87 LEU A C 1
ATOM 682 O O . LEU A 1 87 ? -8.727 -51.562 6.348 1 61.09 87 LEU A O 1
ATOM 686 N N . GLU A 1 88 ? -8.258 -53.719 6.758 1 62.69 88 GLU A N 1
ATOM 687 C CA . GLU A 1 88 ? -9.172 -53.719 7.898 1 62.69 88 GLU A CA 1
ATOM 688 C C . GLU A 1 88 ? -8.734 -52.719 8.961 1 62.69 88 GLU A C 1
ATOM 690 O O . GLU A 1 88 ? -9.555 -52 9.508 1 62.69 88 GLU A O 1
ATOM 695 N N . LYS A 1 89 ? -7.527 -52.875 9.156 1 63.44 89 LYS A N 1
ATOM 696 C CA . LYS A 1 89 ? -6.992 -51.969 10.156 1 63.44 89 LYS A CA 1
ATOM 697 C C . LYS A 1 89 ? -7.23 -50.5 9.758 1 63.44 89 LYS A C 1
ATOM 699 O O . LYS A 1 89 ? -7.629 -49.688 10.578 1 63.44 89 LYS A O 1
ATOM 704 N N . LYS A 1 90 ? -6.926 -50.406 8.531 1 58.88 90 LYS A N 1
ATOM 705 C CA . LYS A 1 90 ? -7.074 -49.031 8.047 1 58.88 90 LYS A CA 1
ATOM 706 C C . LYS A 1 90 ? -8.539 -48.594 8.07 1 58.88 90 LYS A C 1
ATOM 708 O O . LYS A 1 90 ? -8.844 -47.469 8.438 1 58.88 90 LYS A O 1
ATOM 713 N N . LEU A 1 91 ? -9.344 -49.469 7.688 1 57.09 91 LEU A N 1
ATOM 714 C CA . LEU A 1 91 ? -10.773 -49.188 7.66 1 57.09 91 LEU A CA 1
ATOM 715 C C . LEU A 1 91 ? -11.312 -49 9.07 1 57.09 91 LEU A C 1
ATOM 717 O O . LEU A 1 91 ? -12.156 -48.125 9.312 1 57.09 91 LEU A O 1
ATOM 721 N N . ARG A 1 92 ? -10.727 -49.875 9.75 1 56.59 92 ARG A N 1
ATOM 722 C CA . ARG A 1 92 ? -11.18 -49.781 11.133 1 56.59 92 ARG A CA 1
ATOM 723 C C . ARG A 1 92 ? -10.711 -48.469 11.766 1 56.59 92 ARG A C 1
ATOM 725 O O . ARG A 1 92 ? -11.43 -47.844 12.562 1 56.59 92 ARG A O 1
ATOM 732 N N . LYS A 1 93 ? -9.523 -48.25 11.453 1 55.09 93 LYS A N 1
ATOM 733 C CA . LYS A 1 93 ? -9.039 -47 11.977 1 55.09 93 LYS A CA 1
ATOM 734 C C . LYS A 1 93 ? -9.891 -45.844 11.484 1 55.09 93 LYS A C 1
ATOM 736 O O . LYS A 1 93 ? -10.156 -44.875 12.227 1 55.09 93 LYS A O 1
ATOM 741 N N . LEU A 1 94 ? -10.141 -46 10.195 1 48.34 94 LEU A N 1
ATOM 742 C CA . LEU A 1 94 ? -11.016 -44.969 9.633 1 48.34 94 LEU A CA 1
ATOM 743 C C . LEU A 1 94 ? -12.406 -45.031 10.25 1 48.34 94 LEU A C 1
ATOM 745 O O . LEU A 1 94 ? -13.07 -44 10.414 1 48.34 94 LEU A O 1
ATOM 749 N N . SER A 1 95 ? -12.648 -46.219 10.258 1 44.78 95 SER A N 1
ATOM 750 C CA . SER A 1 95 ? -13.953 -46.406 10.883 1 44.78 95 SER A CA 1
ATOM 751 C C . SER A 1 95 ? -13.938 -45.938 12.336 1 44.78 95 SER A C 1
ATOM 753 O O . SER A 1 95 ? -14.945 -45.469 12.852 1 44.78 95 SER A O 1
ATOM 755 N N . VAL A 1 96 ? -12.852 -46.25 12.906 1 41.41 96 VAL A N 1
ATOM 756 C CA . VAL A 1 96 ? -12.875 -45.875 14.312 1 41.41 96 VAL A CA 1
ATOM 757 C C . VAL A 1 96 ? -12.906 -44.344 14.422 1 41.41 96 VAL A C 1
ATOM 759 O O . VAL A 1 96 ? -13.617 -43.781 15.266 1 41.41 96 VAL A O 1
ATOM 762 N N . ASN A 1 97 ? -11.969 -43.719 13.727 1 37.59 97 ASN A N 1
ATOM 763 C CA . ASN A 1 97 ? -12.094 -42.281 13.992 1 37.59 97 ASN A CA 1
ATOM 764 C C . ASN A 1 97 ? -13.242 -41.688 13.203 1 37.59 97 ASN A C 1
ATOM 766 O O . ASN A 1 97 ? -13.344 -40.438 13.102 1 37.59 97 ASN A O 1
ATOM 770 N N . ALA A 1 98 ? -13.805 -42.656 12.219 1 32.94 98 ALA A N 1
ATOM 771 C CA . ALA A 1 98 ? -15.141 -42.438 11.656 1 32.94 98 ALA A CA 1
ATOM 772 C C . ALA A 1 98 ? -16.188 -42.344 12.758 1 32.94 98 ALA A C 1
ATOM 774 O O . ALA A 1 98 ? -16.703 -43.375 13.219 1 32.94 98 ALA A O 1
ATOM 775 N N . ASP A 1 99 ? -15.93 -41.531 13.695 1 31.09 99 ASP A N 1
ATOM 776 C CA . ASP A 1 99 ? -17.219 -41.406 14.383 1 31.09 99 ASP A CA 1
ATOM 777 C C . ASP A 1 99 ? -18.375 -41.469 13.398 1 31.09 99 ASP A C 1
ATOM 779 O O . ASP A 1 99 ? -18.203 -41.125 12.219 1 31.09 99 ASP A O 1
ATOM 783 N N . ASP A 1 100 ? -19.375 -41.938 13.797 1 31.91 100 ASP A N 1
ATOM 784 C CA . ASP A 1 100 ? -20.672 -42.156 13.18 1 31.91 100 ASP A CA 1
ATOM 785 C C . ASP A 1 100 ? -21.016 -41.062 12.172 1 31.91 100 ASP A C 1
ATOM 787 O O . ASP A 1 100 ? -21.578 -41.344 11.109 1 31.91 100 ASP A O 1
ATOM 791 N N . THR A 1 101 ? -21.156 -39.875 12.906 1 27.61 101 THR A N 1
ATOM 792 C CA . THR A 1 101 ? -21.984 -38.906 12.219 1 27.61 101 THR A CA 1
ATOM 793 C C . THR A 1 101 ? -21.359 -38.5 10.883 1 27.61 101 THR A C 1
ATOM 795 O O . THR A 1 101 ? -22.062 -38.25 9.906 1 27.61 101 THR A O 1
ATOM 798 N N . ILE A 1 102 ? -20.094 -38.156 11.031 1 26.56 102 ILE A N 1
ATOM 799 C CA . ILE A 1 102 ? -19.75 -37.312 9.891 1 26.56 102 ILE A CA 1
ATOM 800 C C . ILE A 1 102 ? -19.438 -38.188 8.68 1 26.56 102 ILE A C 1
ATOM 802 O O . ILE A 1 102 ? -19.109 -37.688 7.605 1 26.56 102 ILE A O 1
ATOM 806 N N . ILE A 1 103 ? -19.266 -39.562 8.836 1 27.22 103 ILE A N 1
ATOM 807 C CA . ILE A 1 103 ? -19.266 -40.531 7.738 1 27.22 103 ILE A CA 1
ATOM 808 C C . ILE A 1 103 ? -20.562 -40.375 6.938 1 27.22 103 ILE A C 1
ATOM 810 O O . ILE A 1 103 ? -20.625 -40.781 5.777 1 27.22 103 ILE A O 1
ATOM 814 N N . ALA A 1 104 ? -21.5 -40.375 7.793 1 26.08 104 ALA A N 1
ATOM 815 C CA . ALA A 1 104 ? -22.859 -40.438 7.242 1 26.08 104 ALA A CA 1
ATOM 816 C C . ALA A 1 104 ? -23.047 -39.438 6.125 1 26.08 104 ALA A C 1
ATOM 818 O O . ALA A 1 104 ? -23.641 -39.75 5.09 1 26.08 104 ALA A O 1
ATOM 819 N N . LYS A 1 105 ? -23.359 -38.25 6.691 1 26.45 105 LYS A N 1
ATOM 820 C CA . LYS A 1 105 ? -24.188 -37.25 5.996 1 26.45 105 LYS A CA 1
ATOM 821 C C . LYS A 1 105 ? -23.484 -36.719 4.75 1 26.45 105 LYS A C 1
ATOM 823 O O . LYS A 1 105 ? -24.094 -36.625 3.688 1 26.45 105 LYS A O 1
ATOM 828 N N . THR A 1 106 ? -22.656 -35.656 5.039 1 24.5 106 THR A N 1
ATOM 829 C CA . THR A 1 106 ? -22.516 -34.875 3.816 1 24.5 106 THR A CA 1
ATOM 830 C C . THR A 1 106 ? -21.688 -35.656 2.787 1 24.5 106 THR A C 1
ATOM 832 O O . THR A 1 106 ? -20.562 -36.094 3.076 1 24.5 106 THR A O 1
ATOM 835 N N . ARG A 1 107 ? -22.25 -36.438 1.888 1 26 107 ARG A N 1
ATOM 836 C CA . ARG A 1 107 ? -22.219 -37.219 0.648 1 26 107 ARG A CA 1
ATOM 837 C C . ARG A 1 107 ? -20.984 -36.844 -0.182 1 26 107 ARG A C 1
ATOM 839 O O . ARG A 1 107 ? -20.438 -37.688 -0.88 1 26 107 ARG A O 1
ATOM 846 N N . LEU A 1 108 ? -20.828 -35.562 -0.318 1 24.94 108 LEU A N 1
ATOM 847 C CA . LEU A 1 108 ? -19.938 -34.625 -1.01 1 24.94 108 LEU A CA 1
ATOM 848 C C . LEU A 1 108 ? -18.516 -34.719 -0.457 1 24.94 108 LEU A C 1
ATOM 850 O O . LEU A 1 108 ? -17.562 -34.375 -1.136 1 24.94 108 LEU A O 1
ATOM 854 N N . GLY A 1 109 ? -18.438 -34.938 0.873 1 26.62 109 GLY A N 1
ATOM 855 C CA . GLY A 1 109 ? -17.188 -34.781 1.593 1 26.62 109 GLY A CA 1
ATOM 856 C C . GLY A 1 109 ? -16.156 -35.844 1.238 1 26.62 109 GLY A C 1
ATOM 857 O O . GLY A 1 109 ? -14.953 -35.625 1.36 1 26.62 109 GLY A O 1
ATOM 858 N N . PHE A 1 110 ? -16.688 -37.094 1.307 1 28.55 110 PHE A N 1
ATOM 859 C CA . PHE A 1 110 ? -15.82 -38.25 1.198 1 28.55 110 PHE A CA 1
ATOM 860 C C . PHE A 1 110 ? -15.031 -38.219 -0.104 1 28.55 110 PHE A C 1
ATOM 862 O O . PHE A 1 110 ? -14.023 -38.906 -0.244 1 28.55 110 PHE A O 1
ATOM 869 N N . TYR A 1 111 ? -15.727 -37.656 -1.049 1 29.17 111 TYR A N 1
ATOM 870 C CA . TYR A 1 111 ? -15.297 -37.469 -2.43 1 29.17 111 TYR A CA 1
ATOM 871 C C . TYR A 1 111 ? -13.859 -36.969 -2.49 1 29.17 111 TYR A C 1
ATOM 873 O O . TYR A 1 111 ? -13.086 -37.375 -3.367 1 29.17 111 TYR A O 1
ATOM 881 N N . TRP A 1 112 ? -13.562 -36.156 -1.488 1 28.38 112 TRP A N 1
ATOM 882 C CA . TRP A 1 112 ? -12.289 -35.438 -1.396 1 28.38 112 TRP A CA 1
ATOM 883 C C . TRP A 1 112 ? -11.18 -36.375 -0.908 1 28.38 112 TRP A C 1
ATOM 885 O O . TRP A 1 112 ? -10.047 -36.281 -1.392 1 28.38 112 TRP A O 1
ATOM 895 N N . VAL A 1 113 ? -11.453 -37.125 0.096 1 30.11 113 VAL A N 1
ATOM 896 C CA . VAL A 1 113 ? -10.336 -37.812 0.744 1 30.11 113 VAL A CA 1
ATOM 897 C C . VAL A 1 113 ? -9.766 -38.875 -0.181 1 30.11 113 VAL A C 1
ATOM 899 O O . VAL A 1 113 ? -8.547 -39.062 -0.26 1 30.11 113 VAL A O 1
ATOM 902 N N . LEU A 1 114 ? -10.516 -39.844 -0.581 1 29.97 114 LEU A N 1
ATOM 903 C CA . LEU A 1 114 ? -10.195 -41 -1.418 1 29.97 114 LEU A CA 1
ATOM 904 C C . LEU A 1 114 ? -9.578 -40.562 -2.74 1 29.97 114 LEU A C 1
ATOM 906 O O . LEU A 1 114 ? -8.922 -41.344 -3.416 1 29.97 114 LEU A O 1
ATOM 910 N N . ASN A 1 115 ? -10.102 -39.531 -3.168 1 30.8 115 ASN A N 1
ATOM 911 C CA . ASN A 1 115 ? -9.562 -38.938 -4.398 1 30.8 115 ASN A CA 1
ATOM 912 C C . ASN A 1 115 ? -8.094 -38.562 -4.242 1 30.8 115 ASN A C 1
ATOM 914 O O . ASN A 1 115 ? -7.441 -38.188 -5.219 1 30.8 115 ASN A O 1
ATOM 918 N N . GLU A 1 116 ? -7.633 -38.594 -2.982 1 32.97 116 GLU A N 1
ATOM 919 C CA . GLU A 1 116 ? -6.27 -38.125 -2.73 1 32.97 116 GLU A CA 1
ATOM 920 C C . GLU A 1 116 ? -5.293 -39.312 -2.658 1 32.97 116 GLU A C 1
ATOM 922 O O . GLU A 1 116 ? -4.586 -39.469 -1.662 1 32.97 116 GLU A O 1
ATOM 927 N N . GLY A 1 117 ? -5.113 -40.375 -3.324 1 38.59 117 GLY A N 1
ATOM 928 C CA . GLY A 1 117 ? -4.156 -41.438 -3.502 1 38.59 117 GLY A CA 1
ATOM 929 C C . GLY A 1 117 ? -4.066 -42.375 -2.301 1 38.59 117 GLY A C 1
ATOM 930 O O . GLY A 1 117 ? -3.178 -43.219 -2.229 1 38.59 117 GLY A O 1
ATOM 931 N N . ASN A 1 118 ? -4.793 -42.5 -1.436 1 42.44 118 ASN A N 1
ATOM 932 C CA . ASN A 1 118 ? -4.398 -43.156 -0.2 1 42.44 118 ASN A CA 1
ATOM 933 C C . ASN A 1 118 ? -4.629 -44.688 -0.28 1 42.44 118 ASN A C 1
ATOM 935 O O . ASN A 1 118 ? -3.979 -45.438 0.429 1 42.44 118 ASN A O 1
ATOM 939 N N . PHE A 1 119 ? -5.582 -45.156 -0.934 1 46.53 119 PHE A N 1
ATOM 940 C CA . PHE A 1 119 ? -5.809 -46.594 -0.933 1 46.53 119 PHE A CA 1
ATOM 941 C C . PHE A 1 119 ? -5.25 -47.219 -2.199 1 46.53 119 PHE A C 1
ATOM 943 O O . PHE A 1 119 ? -5.488 -48.406 -2.467 1 46.53 119 PHE A O 1
ATOM 950 N N . LYS A 1 120 ? -4.684 -46.469 -2.861 1 49.47 120 LYS A N 1
ATOM 951 C CA . LYS A 1 120 ? -4.199 -46.906 -4.172 1 49.47 120 LYS A CA 1
ATOM 952 C C . LYS A 1 120 ? -3.27 -48.125 -4.047 1 49.47 120 LYS A C 1
ATOM 954 O O . LYS A 1 120 ? -3.365 -49.062 -4.828 1 49.47 120 LYS A O 1
ATOM 959 N N . ASP A 1 121 ? -2.59 -48.031 -3.188 1 50.06 121 ASP A N 1
ATOM 960 C CA . ASP A 1 121 ? -1.553 -49.031 -3.008 1 50.06 121 ASP A CA 1
ATOM 961 C C . ASP A 1 121 ? -2.152 -50.375 -2.553 1 50.06 121 ASP A C 1
ATOM 963 O O . ASP A 1 121 ? -1.726 -51.438 -3.002 1 50.06 121 ASP A O 1
ATOM 967 N N . LEU A 1 122 ? -3.066 -50.156 -1.738 1 55.06 122 LEU A N 1
ATOM 968 C CA . LEU A 1 122 ? -3.691 -51.344 -1.178 1 55.06 122 LEU A CA 1
ATOM 969 C C . LEU A 1 122 ? -4.543 -52.062 -2.225 1 55.06 122 LEU A C 1
ATOM 971 O O . LEU A 1 122 ? -4.547 -53.281 -2.299 1 55.06 122 LEU A O 1
ATOM 975 N N . LEU A 1 123 ? -5.145 -51.219 -2.799 1 52.22 123 LEU A N 1
ATOM 976 C CA . LEU A 1 123 ? -5.926 -51.688 -3.943 1 52.22 123 LEU A CA 1
ATOM 977 C C . LEU A 1 123 ? -5.035 -52.406 -4.957 1 52.22 123 LEU A C 1
ATOM 979 O O . LEU A 1 123 ? -5.406 -53.438 -5.492 1 52.22 123 LEU A O 1
ATOM 983 N N . GLU A 1 124 ? -3.924 -51.875 -5.176 1 52.5 124 GLU A N 1
ATOM 984 C CA . GLU A 1 124 ? -2.941 -52.438 -6.102 1 52.5 124 GLU A CA 1
ATOM 985 C C . GLU A 1 124 ? -2.383 -53.75 -5.578 1 52.5 124 GLU A C 1
ATOM 987 O O . GLU A 1 124 ? -2.191 -54.688 -6.348 1 52.5 124 GLU A O 1
ATOM 992 N N . SER A 1 125 ? -2.246 -53.625 -4.535 1 50.72 125 SER A N 1
ATOM 993 C CA . SER A 1 125 ? -1.666 -54.812 -3.898 1 50.72 125 SER A CA 1
ATOM 994 C C . SER A 1 125 ? -2.631 -55.969 -3.939 1 50.72 125 SER A C 1
ATOM 996 O O . SER A 1 125 ? -2.232 -57.094 -4.258 1 50.72 125 SER A O 1
ATOM 998 N N . LEU A 1 126 ? -3.766 -55.656 -3.572 1 53.75 126 LEU A N 1
ATOM 999 C CA . LEU A 1 126 ? -4.816 -56.656 -3.639 1 53.75 126 LEU A CA 1
ATOM 1000 C C . LEU A 1 126 ? -4.98 -57.188 -5.062 1 53.75 126 LEU A C 1
ATOM 1002 O O . LEU A 1 126 ? -5.145 -58.406 -5.27 1 53.75 126 LEU A O 1
ATOM 1006 N N . ARG A 1 127 ? -4.941 -56.281 -5.871 1 48.69 127 ARG A N 1
ATOM 1007 C CA . ARG A 1 127 ? -5.066 -56.562 -7.297 1 48.69 127 ARG A CA 1
ATOM 1008 C C . ARG A 1 127 ? -3.959 -57.5 -7.77 1 48.69 127 ARG A C 1
ATOM 1010 O O . ARG A 1 127 ? -4.215 -58.469 -8.508 1 48.69 127 ARG A O 1
ATOM 1017 N N . ASN A 1 128 ? -2.865 -57.25 -7.445 1 45.62 128 ASN A N 1
ATOM 1018 C CA . ASN A 1 128 ? -1.665 -58 -7.801 1 45.62 128 ASN A CA 1
ATOM 1019 C C . ASN A 1 128 ? -1.699 -59.438 -7.223 1 45.62 128 ASN A C 1
ATOM 1021 O O . ASN A 1 128 ? -1.347 -60.375 -7.91 1 45.62 128 ASN A O 1
ATOM 1025 N N . GLN A 1 129 ? -2.033 -59.344 -6.121 1 46.94 129 GLN A N 1
ATOM 1026 C CA . GLN A 1 129 ? -2.02 -60.625 -5.43 1 46.94 129 GLN A CA 1
ATOM 1027 C C . GLN A 1 129 ? -3.08 -61.562 -5.996 1 46.94 129 GLN A C 1
ATOM 1029 O O . GLN A 1 129 ? -2.842 -62.75 -6.133 1 46.94 129 GLN A O 1
ATOM 1034 N N . ARG A 1 130 ? -4.055 -60.906 -6.191 1 47.72 130 ARG A N 1
ATOM 1035 C CA . ARG A 1 130 ? -5.09 -61.625 -6.926 1 47.72 130 ARG A CA 1
ATOM 1036 C C . ARG A 1 130 ? -4.551 -62.188 -8.242 1 47.72 130 ARG A C 1
ATOM 1038 O O . ARG A 1 130 ? -4.824 -63.312 -8.602 1 47.72 130 ARG A O 1
ATOM 1045 N N . LEU A 1 131 ? -3.879 -61.406 -8.945 1 41.19 131 LEU A N 1
ATOM 1046 C CA . LEU A 1 131 ? -3.314 -61.75 -10.242 1 41.19 131 LEU A CA 1
ATOM 1047 C C . LEU A 1 131 ? -2.32 -62.906 -10.102 1 41.19 131 LEU A C 1
ATOM 1049 O O . LEU A 1 131 ? -2.295 -63.812 -10.93 1 41.19 131 LEU A O 1
ATOM 1053 N N . MET A 1 132 ? -1.632 -62.75 -9.281 1 42.47 132 MET A N 1
ATOM 1054 C CA . MET A 1 132 ? -0.634 -63.781 -9.008 1 42.47 132 MET A CA 1
ATOM 1055 C C . MET A 1 132 ? -1.301 -65.125 -8.695 1 42.47 132 MET A C 1
ATOM 1057 O O . MET A 1 132 ? -0.83 -66.125 -9.141 1 42.47 132 MET A O 1
ATOM 1061 N N . MET A 1 133 ? -2.256 -64.875 -7.98 1 45.75 133 MET A N 1
ATOM 1062 C CA . MET A 1 133 ? -3.029 -66.062 -7.625 1 45.75 133 MET A CA 1
ATOM 1063 C C . MET A 1 133 ? -3.625 -66.75 -8.867 1 45.75 133 MET A C 1
ATOM 1065 O O . MET A 1 133 ? -3.662 -68 -8.969 1 45.75 133 MET A O 1
ATOM 1069 N N . ASN A 1 134 ? -3.953 -65.812 -9.734 1 39.84 134 ASN A N 1
ATOM 1070 C CA . ASN A 1 134 ? -4.512 -66.312 -11 1 39.84 134 ASN A CA 1
ATOM 1071 C C . ASN A 1 134 ? -3.498 -67.125 -11.797 1 39.84 134 ASN A C 1
ATOM 1073 O O . ASN A 1 134 ? -3.857 -68.125 -12.422 1 39.84 134 ASN A O 1
ATOM 1077 N N . SER A 1 135 ? -2.258 -66.75 -11.898 1 37.72 135 SER A N 1
ATOM 1078 C CA . SER A 1 135 ? -1.179 -67.5 -12.539 1 37.72 135 SER A CA 1
ATOM 1079 C C . SER A 1 135 ? -1.012 -68.875 -11.914 1 37.72 135 SER A C 1
ATOM 1081 O O . SER A 1 135 ? -0.723 -69.812 -12.609 1 37.72 135 SER A O 1
ATOM 1083 N N . PHE A 1 136 ? -1.031 -68.75 -10.758 1 40.06 136 PHE A N 1
ATOM 1084 C CA . PHE A 1 136 ? -0.753 -70 -10.078 1 40.06 136 PHE A CA 1
ATOM 1085 C C . PHE A 1 136 ? -1.78 -71.062 -10.453 1 40.06 136 PHE A C 1
ATOM 1087 O O . PHE A 1 136 ? -1.428 -72.188 -10.672 1 40.06 136 PHE A O 1
ATOM 1094 N N . VAL A 1 137 ? -2.689 -70.5 -10.555 1 39.53 137 VAL A N 1
ATOM 1095 C CA . VAL A 1 137 ? -3.723 -71.438 -11 1 39.53 137 VAL A CA 1
ATOM 1096 C C . VAL A 1 137 ? -3.367 -71.938 -12.383 1 39.53 137 VAL A C 1
ATOM 1098 O O . VAL A 1 137 ? -3.529 -73.125 -12.648 1 39.53 137 VAL A O 1
ATOM 1101 N N . GLY A 1 138 ? -2.746 -71.062 -13.156 1 34.75 138 GLY A N 1
ATOM 1102 C CA . GLY A 1 138 ? -2.422 -71.438 -14.516 1 34.75 138 GLY A CA 1
ATOM 1103 C C . GLY A 1 138 ? -1.377 -72.562 -14.586 1 34.75 138 GLY A C 1
ATOM 1104 O O . GLY A 1 138 ? -1.537 -73.562 -15.328 1 34.75 138 GLY A O 1
ATOM 1105 N N . LEU A 1 139 ? -0.35 -72.25 -14.125 1 33.81 139 LEU A N 1
ATOM 1106 C CA . LEU A 1 139 ? 0.781 -73.125 -14.195 1 33.81 139 LEU A CA 1
ATOM 1107 C C . LEU A 1 139 ? 0.416 -74.5 -13.602 1 33.81 139 LEU A C 1
ATOM 1109 O O . LEU A 1 139 ? 0.907 -75.562 -14.062 1 33.81 139 LEU A O 1
ATOM 1113 N N . TYR A 1 140 ? -0.104 -74.25 -12.508 1 35.59 140 TYR A N 1
ATOM 1114 C CA . TYR A 1 140 ? -0.502 -75.562 -11.898 1 35.59 140 TYR A CA 1
ATOM 1115 C C . TYR A 1 140 ? -1.257 -76.438 -12.891 1 35.59 140 TYR A C 1
ATOM 1117 O O . TYR A 1 140 ? -1.079 -77.625 -12.914 1 35.59 140 TYR A O 1
ATOM 1125 N N . ASN A 1 141 ? -1.71 -75.562 -13.758 1 32.53 141 ASN A N 1
ATOM 1126 C CA . ASN A 1 141 ? -2.48 -76.312 -14.75 1 32.53 141 ASN A CA 1
ATOM 1127 C C . ASN A 1 141 ? -1.573 -76.938 -15.789 1 32.53 141 ASN A C 1
ATOM 1129 O O . ASN A 1 141 ? -1.981 -77.875 -16.469 1 32.53 141 ASN A O 1
ATOM 1133 N N . ALA A 1 142 ? -0.326 -76.375 -16.188 1 29.86 142 ALA A N 1
ATOM 1134 C CA . ALA A 1 142 ? 0.475 -76.938 -17.281 1 29.86 142 ALA A CA 1
ATOM 1135 C C . ALA A 1 142 ? 1.058 -78.312 -16.875 1 29.86 142 ALA A C 1
ATOM 1137 O O . ALA A 1 142 ? 1.746 -78.938 -17.672 1 29.86 142 ALA A O 1
ATOM 1138 N N . GLY A 1 143 ? 0.964 -78.625 -15.672 1 28.27 143 GLY A N 1
ATOM 1139 C CA . GLY A 1 143 ? 1.342 -80.062 -15.641 1 28.27 143 GLY A CA 1
ATOM 1140 C C . GLY A 1 143 ? 0.472 -80.938 -16.531 1 28.27 143 GLY A C 1
ATOM 1141 O O . GLY A 1 143 ? -0.578 -80.5 -17 1 28.27 143 GLY A O 1
ATOM 1142 N N . GLN A 1 144 ? 0.703 -82.188 -16.594 1 26.8 144 GLN A N 1
ATOM 1143 C CA . GLN A 1 144 ? 0.175 -83.312 -17.266 1 26.8 144 GLN A CA 1
ATOM 1144 C C . GLN A 1 144 ? -1.352 -83.312 -17.281 1 26.8 144 GLN A C 1
ATOM 1146 O O . GLN A 1 144 ? -1.977 -82.438 -16.688 1 26.8 144 GLN A O 1
ATOM 1151 N N . THR A 1 145 ? -1.894 -84.125 -16.594 1 25.42 145 THR A N 1
ATOM 1152 C CA . THR A 1 145 ? -3.059 -84.875 -16.969 1 25.42 145 THR A CA 1
ATOM 1153 C C . THR A 1 145 ? -4.285 -84 -17.141 1 25.42 145 THR A C 1
ATOM 1155 O O . THR A 1 145 ? -4.633 -83.25 -16.25 1 25.42 145 THR A O 1
ATOM 1158 N N . LEU A 1 146 ? -4.379 -83.625 -18.516 1 26.23 146 LEU A N 1
ATOM 1159 C CA . LEU A 1 146 ? -5.48 -82.812 -19.031 1 26.23 146 LEU A CA 1
ATOM 1160 C C . LEU A 1 146 ? -6.805 -83.25 -18.406 1 26.23 146 LEU A C 1
ATOM 1162 O O . LEU A 1 146 ? -7.801 -82.562 -18.5 1 26.23 146 LEU A O 1
ATOM 1166 N N . ASP A 1 147 ? -6.672 -83.875 -17.375 1 24.56 147 ASP A N 1
ATOM 1167 C CA . ASP A 1 147 ? -7.711 -84.812 -17.797 1 24.56 147 ASP A CA 1
ATOM 1168 C C . ASP A 1 147 ? -8.93 -84.062 -18.328 1 24.56 147 ASP A C 1
ATOM 1170 O O . ASP A 1 147 ? -9.875 -83.812 -17.594 1 24.56 147 ASP A O 1
ATOM 1174 N N . VAL A 1 148 ? -8.445 -83 -19 1 23.52 148 VAL A N 1
ATOM 1175 C CA . VAL A 1 148 ? -9.539 -82.062 -19.188 1 23.52 148 VAL A CA 1
ATOM 1176 C C . VAL A 1 148 ? -10.75 -82.75 -19.781 1 23.52 148 VAL A C 1
ATOM 1178 O O . VAL A 1 148 ? -11.117 -82.562 -20.938 1 23.52 148 VAL A O 1
ATOM 1181 N N . LYS A 1 149 ? -10.523 -83.938 -19.562 1 25.95 149 LYS A N 1
ATOM 1182 C CA . LYS A 1 149 ? -11.273 -85.125 -20.078 1 25.95 149 LYS A CA 1
ATOM 1183 C C . LYS A 1 149 ? -12.773 -84.812 -20.062 1 25.95 149 LYS A C 1
ATOM 1185 O O . LYS A 1 149 ? -13.445 -84.938 -21.078 1 25.95 149 LYS A O 1
ATOM 1190 N N . SER A 1 150 ? -13.172 -85.188 -18.969 1 24.77 150 SER A N 1
ATOM 1191 C CA . SER A 1 150 ? -14.586 -85.375 -18.656 1 24.77 150 SER A CA 1
ATOM 1192 C C . SER A 1 150 ? -15.227 -84.062 -18.188 1 24.77 150 SER A C 1
ATOM 1194 O O . SER A 1 150 ? -16.438 -84 -17.969 1 24.77 150 SER A O 1
ATOM 1196 N N . MET A 1 151 ? -14.273 -83.312 -17.469 1 24.19 151 MET A N 1
ATOM 1197 C CA . MET A 1 151 ? -15.305 -82.312 -17.172 1 24.19 151 MET A CA 1
ATOM 1198 C C . MET A 1 151 ? -15.977 -81.812 -18.438 1 24.19 151 MET A C 1
ATOM 1200 O O . MET A 1 151 ? -15.32 -81.188 -19.281 1 24.19 151 MET A O 1
ATOM 1204 N N . LEU A 1 152 ? -15.977 -82.5 -18.672 1 25.61 152 LEU A N 1
ATOM 1205 C CA . LEU A 1 152 ? -15.844 -83.938 -18.719 1 25.61 152 LEU A CA 1
ATOM 1206 C C . LEU A 1 152 ? -16.688 -84.562 -19.844 1 25.61 152 LEU A C 1
ATOM 1208 O O . LEU A 1 152 ? -16.875 -85.75 -19.922 1 25.61 152 LEU A O 1
ATOM 1212 N N . GLY A 1 153 ? -17.75 -83.5 -20.25 1 23.97 153 GLY A N 1
ATOM 1213 C CA . GLY A 1 153 ? -18.672 -84.375 -21 1 23.97 153 GLY A CA 1
ATOM 1214 C C . GLY A 1 153 ? -18 -85.062 -22.188 1 23.97 153 GLY A C 1
ATOM 1215 O O . GLY A 1 153 ? -16.812 -84.875 -22.453 1 23.97 153 GLY A O 1
ATOM 1216 N N . ASN A 1 154 ? -18.547 -85.75 -23.062 1 23.31 154 ASN A N 1
ATOM 1217 C CA . ASN A 1 154 ? -18.234 -86.25 -24.406 1 23.31 154 ASN A CA 1
ATOM 1218 C C . ASN A 1 154 ? -17.703 -85.125 -25.312 1 23.31 154 ASN A C 1
ATOM 1220 O O . ASN A 1 154 ? -18.484 -84.5 -25.984 1 23.31 154 ASN A O 1
ATOM 1224 N N . ILE A 1 155 ? -16.844 -84.312 -24.984 1 24.7 155 ILE A N 1
ATOM 1225 C CA . ILE A 1 155 ? -16.734 -83.375 -26.078 1 24.7 155 ILE A CA 1
ATOM 1226 C C . ILE A 1 155 ? -16.297 -84.062 -27.359 1 24.7 155 ILE A C 1
ATOM 1228 O O . ILE A 1 155 ? -15.242 -84.75 -27.391 1 24.7 155 ILE A O 1
ATOM 1232 N N . PRO A 1 156 ? -17.078 -84.5 -28.219 1 25.14 156 PRO A N 1
ATOM 1233 C CA . PRO A 1 156 ? -16.531 -85.375 -29.25 1 25.14 156 PRO A CA 1
ATOM 1234 C C . PRO A 1 156 ? -15.172 -84.938 -29.766 1 25.14 156 PRO A C 1
ATOM 1236 O O . PRO A 1 156 ? -14.844 -83.75 -29.656 1 25.14 156 PRO A O 1
ATOM 1239 N N . PRO A 1 157 ? -14.109 -85.625 -29.719 1 24.33 157 PRO A N 1
ATOM 1240 C CA . PRO A 1 157 ? -12.812 -85.312 -30.328 1 24.33 157 PRO A CA 1
ATOM 1241 C C . PRO A 1 157 ? -12.938 -84.312 -31.516 1 24.33 157 PRO A C 1
ATOM 1243 O O . PRO A 1 157 ? -13.992 -84.312 -32.156 1 24.33 157 PRO A O 1
ATOM 1246 N N . PRO A 1 158 ? -12.32 -83.25 -31.5 1 23.98 158 PRO A N 1
ATOM 1247 C CA . PRO A 1 158 ? -12.516 -82.5 -32.75 1 23.98 158 PRO A CA 1
ATOM 1248 C C . PRO A 1 158 ? -12.562 -83.375 -33.969 1 23.98 158 PRO A C 1
ATOM 1250 O O . PRO A 1 158 ? -11.859 -84.438 -34.031 1 23.98 158 PRO A O 1
ATOM 1253 N N . THR A 1 159 ? -13.664 -83.688 -34.5 1 25.88 159 THR A N 1
ATOM 1254 C CA . THR A 1 159 ? -13.617 -84.5 -35.719 1 25.88 159 THR A CA 1
ATOM 1255 C C . THR A 1 159 ? -12.461 -84.062 -36.625 1 25.88 159 THR A C 1
ATOM 1257 O O . THR A 1 159 ? -12.195 -82.875 -36.75 1 25.88 159 THR A O 1
ATOM 1260 N N . PRO A 1 160 ? -11.453 -84.812 -36.812 1 25.52 160 PRO A N 1
ATOM 1261 C CA . PRO A 1 160 ? -10.367 -84.5 -37.75 1 25.52 160 PRO A CA 1
ATOM 1262 C C . PRO A 1 160 ? -10.805 -83.562 -38.875 1 25.52 160 PRO A C 1
ATOM 1264 O O . PRO A 1 160 ? -11.93 -83.625 -39.375 1 25.52 160 PRO A O 1
ATOM 1267 N N . MET A 1 161 ? -10.406 -82.312 -38.781 1 27.72 161 MET A N 1
ATOM 1268 C CA . MET A 1 161 ? -10.648 -81.375 -39.875 1 27.72 161 MET A CA 1
ATOM 1269 C C . MET A 1 161 ? -10.602 -82.125 -41.219 1 27.72 161 MET A C 1
ATOM 1271 O O . MET A 1 161 ? -9.617 -82.812 -41.531 1 27.72 161 MET A O 1
ATOM 1275 N N . ILE A 1 162 ? -11.664 -82.625 -41.625 1 28.09 162 ILE A N 1
ATOM 1276 C CA . ILE A 1 162 ? -11.68 -83.188 -42.969 1 28.09 162 ILE A CA 1
ATOM 1277 C C . ILE A 1 162 ? -11.062 -82.125 -43.938 1 28.09 162 ILE A C 1
ATOM 1279 O O . ILE A 1 162 ? -11.328 -80.938 -43.844 1 28.09 162 ILE A O 1
ATOM 1283 N N . SER A 1 163 ? -9.961 -82.312 -44.531 1 30.16 163 SER A N 1
ATOM 1284 C CA . SER A 1 163 ? -9.352 -81.688 -45.719 1 30.16 163 SER A CA 1
ATOM 1285 C C . SER A 1 163 ? -10.391 -81 -46.562 1 30.16 163 SER A C 1
ATOM 1287 O O . SER A 1 163 ? -10.766 -81.5 -47.625 1 30.16 163 SER A O 1
ATOM 1289 N N . GLY A 1 164 ? -11.555 -80.562 -46 1 32.75 164 GLY A N 1
ATOM 1290 C CA . GLY A 1 164 ? -12.562 -80.125 -46.969 1 32.75 164 GLY A CA 1
ATOM 1291 C C . GLY A 1 164 ? -12.188 -78.875 -47.719 1 32.75 164 GLY A C 1
ATOM 1292 O O . GLY A 1 164 ? -11.195 -78.25 -47.406 1 32.75 164 GLY A O 1
ATOM 1293 N N . GLU A 1 165 ? -12.961 -78.438 -48.688 1 37.03 165 GLU A N 1
ATOM 1294 C CA . GLU A 1 165 ? -13.008 -77.375 -49.719 1 37.03 165 GLU A CA 1
ATOM 1295 C C . GLU A 1 165 ? -12.969 -76 -49.094 1 37.03 165 GLU A C 1
ATOM 1297 O O . GLU A 1 165 ? -13.68 -75.75 -48.094 1 37.03 165 GLU A O 1
ATOM 1302 N N . ILE A 1 166 ? -11.844 -75.188 -49 1 45.25 166 ILE A N 1
ATOM 1303 C CA . ILE A 1 166 ? -11.617 -73.75 -48.75 1 45.25 166 ILE A CA 1
ATOM 1304 C C . ILE A 1 166 ? -12.875 -73 -49.094 1 45.25 166 ILE A C 1
ATOM 1306 O O . ILE A 1 166 ? -13.297 -72.938 -50.25 1 45.25 166 ILE A O 1
ATOM 1310 N N . ASP A 1 167 ? -13.82 -72.812 -48.25 1 55.5 167 ASP A N 1
ATOM 1311 C CA . ASP A 1 167 ? -14.961 -71.875 -48.5 1 55.5 167 ASP A CA 1
ATOM 1312 C C . ASP A 1 167 ? -14.508 -70.5 -48.75 1 55.5 167 ASP A C 1
ATOM 1314 O O . ASP A 1 167 ? -13.898 -69.812 -47.906 1 55.5 167 ASP A O 1
ATOM 1318 N N . PRO A 1 168 ? -14.305 -69.938 -50 1 61 168 PRO A N 1
ATOM 1319 C CA . PRO A 1 168 ? -13.781 -68.688 -50.406 1 61 168 PRO A CA 1
ATOM 1320 C C . PRO A 1 168 ? -14.422 -67.5 -49.656 1 61 168 PRO A C 1
ATOM 1322 O O . PRO A 1 168 ? -13.773 -66.5 -49.438 1 61 168 PRO A O 1
ATOM 1325 N N . GLY A 1 169 ? -15.617 -67.625 -49.062 1 75.62 169 GLY A N 1
ATOM 1326 C CA . GLY A 1 169 ? -16.281 -66.438 -48.469 1 75.62 169 GLY A CA 1
ATOM 1327 C C . GLY A 1 169 ? -16.062 -66.312 -46.969 1 75.62 169 GLY A C 1
ATOM 1328 O O . GLY A 1 169 ? -16.516 -65.375 -46.344 1 75.62 169 GLY A O 1
ATOM 1329 N N . TYR A 1 170 ? -15.312 -67.125 -46.375 1 80.75 170 TYR A N 1
ATOM 1330 C CA . TYR A 1 170 ? -15.18 -67.188 -44.938 1 80.75 170 TYR A CA 1
ATOM 1331 C C . TYR A 1 170 ? -14.422 -66 -44.406 1 80.75 170 TYR A C 1
ATOM 1333 O O . TYR A 1 170 ? -14.852 -65.312 -43.438 1 80.75 170 TYR A O 1
ATOM 1341 N N . ALA A 1 171 ? -13.305 -65.812 -45 1 80.38 171 ALA A N 1
ATOM 1342 C CA . ALA A 1 171 ? -12.445 -64.75 -44.531 1 80.38 171 ALA A CA 1
ATOM 1343 C C . ALA A 1 171 ? -13.188 -63.375 -44.531 1 80.38 171 ALA A C 1
ATOM 1345 O O . ALA A 1 171 ? -13.109 -62.625 -43.562 1 80.38 171 ALA A O 1
ATOM 1346 N N . GLU A 1 172 ? -13.883 -63.094 -45.562 1 84.25 172 GLU A N 1
ATOM 1347 C CA . GLU A 1 172 ? -14.633 -61.844 -45.688 1 84.25 172 GLU A CA 1
ATOM 1348 C C . GLU A 1 172 ? -15.758 -61.75 -44.656 1 84.25 172 GLU A C 1
ATOM 1350 O O . GLU A 1 172 ? -16.016 -60.688 -44.094 1 84.25 172 GLU A O 1
ATOM 1355 N N . ASP A 1 173 ? -16.391 -62.844 -44.438 1 86.56 173 ASP A N 1
ATOM 1356 C CA . ASP A 1 173 ? -17.5 -62.875 -43.469 1 86.56 173 ASP A CA 1
ATOM 1357 C C . ASP A 1 173 ? -17 -62.656 -42.062 1 86.56 173 ASP A C 1
ATOM 1359 O O . ASP A 1 173 ? -17.625 -61.969 -41.281 1 86.56 173 ASP A O 1
ATOM 1363 N N . LEU A 1 174 ? -15.891 -63.281 -41.781 1 87.75 174 LEU A N 1
ATOM 1364 C CA . LEU A 1 174 ? -15.336 -63.156 -40.438 1 87.75 174 LEU A CA 1
ATOM 1365 C C . LEU A 1 174 ? -14.953 -61.688 -40.156 1 87.75 174 LEU A C 1
ATOM 1367 O O . LEU A 1 174 ? -15.312 -61.156 -39.094 1 87.75 174 LEU A O 1
ATOM 1371 N N . LEU A 1 175 ? -14.281 -61.094 -41.031 1 87.56 175 LEU A N 1
ATOM 1372 C CA . LEU A 1 175 ? -13.812 -59.75 -40.875 1 87.56 175 LEU A CA 1
ATOM 1373 C C . LEU A 1 175 ? -14.992 -58.781 -40.781 1 87.56 175 LEU A C 1
ATOM 1375 O O . LEU A 1 175 ? -14.961 -57.812 -40.031 1 87.56 175 LEU A O 1
ATOM 1379 N N . LYS A 1 176 ? -15.992 -59 -41.594 1 88.12 176 LYS A N 1
ATOM 1380 C CA . LYS A 1 176 ? -17.203 -58.188 -41.562 1 88.12 176 LYS A CA 1
ATOM 1381 C C . LYS A 1 176 ? -17.906 -58.312 -40.219 1 88.12 176 LYS A C 1
ATOM 1383 O O . LYS A 1 176 ? -18.406 -57.344 -39.656 1 88.12 176 LYS A O 1
ATOM 1388 N N . ALA A 1 177 ? -17.906 -59.5 -39.719 1 90.62 177 ALA A N 1
ATOM 1389 C CA . ALA A 1 177 ? -18.547 -59.75 -38.438 1 90.62 177 ALA A CA 1
ATOM 1390 C C . ALA A 1 177 ? -17.797 -59.031 -37.312 1 90.62 177 ALA A C 1
ATOM 1392 O O . ALA A 1 177 ? -18.406 -58.438 -36.406 1 90.62 177 ALA A O 1
ATOM 1393 N N . VAL A 1 178 ? -16.5 -59.188 -37.344 1 91.56 178 VAL A N 1
ATOM 1394 C CA . VAL A 1 178 ? -15.68 -58.562 -36.312 1 91.56 178 VAL A CA 1
ATOM 1395 C C . VAL A 1 178 ? -15.836 -57.031 -36.406 1 91.56 178 VAL A C 1
ATOM 1397 O O . VAL A 1 178 ? -15.906 -56.344 -35.375 1 91.56 178 VAL A O 1
ATOM 1400 N N . ARG A 1 179 ? -15.898 -56.438 -37.594 1 91.25 179 ARG A N 1
ATOM 1401 C CA . ARG A 1 179 ? -16.094 -55 -37.781 1 91.25 179 ARG A CA 1
ATOM 1402 C C . ARG A 1 179 ? -17.438 -54.562 -37.188 1 91.25 179 ARG A C 1
ATOM 1404 O O . ARG A 1 179 ? -17.547 -53.438 -36.688 1 91.25 179 ARG A O 1
ATOM 1411 N N . GLY A 1 180 ? -18.375 -55.344 -37.312 1 89.31 180 GLY A N 1
ATOM 1412 C CA . GLY A 1 180 ? -19.688 -55.031 -36.781 1 89.31 180 GLY A CA 1
ATOM 1413 C C . GLY A 1 180 ? -19.734 -54.969 -35.25 1 89.31 180 GLY A C 1
ATOM 1414 O O . GLY A 1 180 ? -20.609 -54.344 -34.688 1 89.31 180 GLY A O 1
ATOM 1415 N N . GLY A 1 181 ? -18.891 -55.656 -34.562 1 86.62 181 GLY A N 1
ATOM 1416 C CA . GLY A 1 181 ? -18.719 -55.5 -33.125 1 86.62 181 GLY A CA 1
ATOM 1417 C C . GLY A 1 181 ? -19.609 -56.406 -32.312 1 86.62 181 GLY A C 1
ATOM 1418 O O . GLY A 1 181 ? -19.578 -56.406 -31.078 1 86.62 181 GLY A O 1
ATOM 1419 N N . GLN A 1 182 ? -20.453 -57.125 -33.062 1 86.94 182 GLN A N 1
ATOM 1420 C CA . GLN A 1 182 ? -21.375 -58.031 -32.344 1 86.94 182 GLN A CA 1
ATOM 1421 C C . GLN A 1 182 ? -20.781 -59.406 -32.219 1 86.94 182 GLN A C 1
ATOM 1423 O O . GLN A 1 182 ? -20.516 -60.094 -33.188 1 86.94 182 GLN A O 1
ATOM 1428 N N . LEU A 1 183 ? -20.625 -59.844 -31 1 85.62 183 LEU A N 1
ATOM 1429 C CA . LEU A 1 183 ? -19.969 -61.125 -30.688 1 85.62 183 LEU A CA 1
ATOM 1430 C C . LEU A 1 183 ? -20.75 -62.281 -31.266 1 85.62 183 LEU A C 1
ATOM 1432 O O . LEU A 1 183 ? -20.172 -63.25 -31.766 1 85.62 183 LEU A O 1
ATOM 1436 N N . ASP A 1 184 ? -22.109 -62.094 -31.203 1 84.69 184 ASP A N 1
ATOM 1437 C CA . ASP A 1 184 ? -22.969 -63.156 -31.719 1 84.69 184 ASP A CA 1
ATOM 1438 C C . ASP A 1 184 ? -22.719 -63.406 -33.219 1 84.69 184 ASP A C 1
ATOM 1440 O O . ASP A 1 184 ? -22.688 -64.562 -33.656 1 84.69 184 ASP A O 1
ATOM 1444 N N . SER A 1 185 ? -22.625 -62.406 -33.875 1 91.25 185 SER A N 1
ATOM 1445 C CA . SER A 1 185 ? -22.359 -62.5 -35.312 1 91.25 185 SER A CA 1
ATOM 1446 C C . SER A 1 185 ? -21 -63.125 -35.594 1 91.25 185 SER A C 1
ATOM 1448 O O . SER A 1 185 ? -20.844 -63.906 -36.531 1 91.25 185 SER A O 1
ATOM 1450 N N . VAL A 1 186 ? -20.062 -62.812 -34.75 1 91.19 186 VAL A N 1
ATO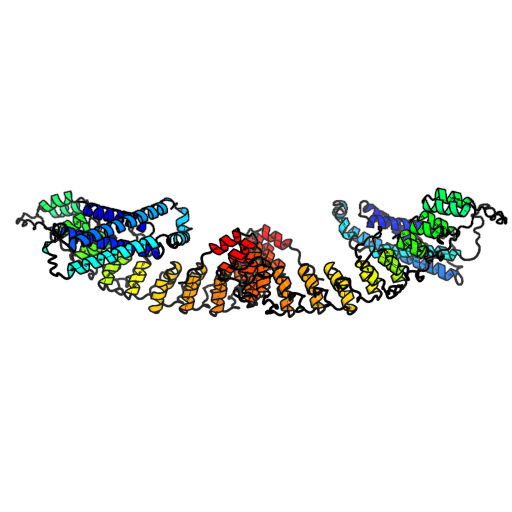M 1451 C CA . VAL A 1 186 ? -18.719 -63.375 -34.875 1 91.19 186 VAL A CA 1
ATOM 1452 C C . VAL A 1 186 ? -18.719 -64.875 -34.562 1 91.19 186 VAL A C 1
ATOM 1454 O O . VAL A 1 186 ? -18.109 -65.688 -35.281 1 91.19 186 VAL A O 1
ATOM 1457 N N . GLU A 1 187 ? -19.516 -65.25 -33.562 1 86.38 187 GLU A N 1
ATOM 1458 C CA . GLU A 1 187 ? -19.625 -66.625 -33.156 1 86.38 187 GLU A CA 1
ATOM 1459 C C . GLU A 1 187 ? -20.25 -67.5 -34.281 1 86.38 187 GLU A C 1
ATOM 1461 O O . GLU A 1 187 ? -19.844 -68.625 -34.5 1 86.38 187 GLU A O 1
ATOM 1466 N N . SER A 1 188 ? -21.156 -66.875 -34.938 1 87.75 188 SER A N 1
ATOM 1467 C CA . SER A 1 188 ? -21.812 -67.562 -36.031 1 87.75 188 SER A CA 1
ATOM 1468 C C . SER A 1 188 ? -20.844 -67.875 -37.156 1 87.75 188 SER A C 1
ATOM 1470 O O . SER A 1 188 ? -20.906 -68.938 -37.781 1 87.75 188 SER A O 1
ATOM 1472 N N . VAL A 1 189 ? -20.016 -67 -37.438 1 90.38 189 VAL A N 1
ATOM 1473 C CA . VAL A 1 189 ? -19.047 -67.188 -38.5 1 90.38 189 VAL A CA 1
ATOM 1474 C C . VAL A 1 189 ? -17.953 -68.188 -38.031 1 90.38 189 VAL A C 1
ATOM 1476 O O . VAL A 1 189 ? -17.5 -69.062 -38.781 1 90.38 189 VAL A O 1
ATOM 1479 N N . LEU A 1 190 ? -17.547 -68.125 -36.812 1 85.5 190 LEU A N 1
ATOM 1480 C CA . LEU A 1 190 ? -16.484 -68.938 -36.25 1 85.5 190 LEU A CA 1
ATOM 1481 C C . LEU A 1 190 ? -16.938 -70.438 -36.188 1 85.5 190 LEU A C 1
ATOM 1483 O O . LEU A 1 190 ? -16.109 -71.312 -36.25 1 85.5 190 LEU A O 1
ATOM 1487 N N . ALA A 1 191 ? -18.234 -70.562 -36.125 1 80.38 191 ALA A N 1
ATOM 1488 C CA . ALA A 1 191 ? -18.797 -71.938 -36.062 1 80.38 191 ALA A CA 1
ATOM 1489 C C . ALA A 1 191 ? -18.547 -72.688 -37.375 1 80.38 191 ALA A C 1
ATOM 1491 O O . ALA A 1 191 ? -18.609 -73.938 -37.406 1 80.38 191 ALA A O 1
ATOM 1492 N N . ARG A 1 192 ? -18.109 -71.875 -38.312 1 81.5 192 ARG A N 1
ATOM 1493 C CA . ARG A 1 192 ? -17.812 -72.5 -39.594 1 81.5 192 ARG A CA 1
ATOM 1494 C C . ARG A 1 192 ? -16.406 -73.062 -39.625 1 81.5 192 ARG A C 1
ATOM 1496 O O . ARG A 1 192 ? -15.984 -73.625 -40.625 1 81.5 192 ARG A O 1
ATOM 1503 N N . ASN A 1 193 ? -15.633 -73 -38.625 1 71.44 193 ASN A N 1
ATOM 1504 C CA . ASN A 1 193 ? -14.336 -73.625 -38.344 1 71.44 193 ASN A CA 1
ATOM 1505 C C . ASN A 1 193 ? -13.305 -73.25 -39.406 1 71.44 193 ASN A C 1
ATOM 1507 O O . ASN A 1 193 ? -12.547 -74.062 -39.844 1 71.44 193 ASN A O 1
ATOM 1511 N N . GLY A 1 194 ? -13.445 -72.062 -39.875 1 78.94 194 GLY A N 1
ATOM 1512 C CA . GLY A 1 194 ? -12.422 -71.625 -40.781 1 78.94 194 GLY A CA 1
ATOM 1513 C C . GLY A 1 194 ? -11.172 -71.125 -40.062 1 78.94 194 GLY A C 1
ATOM 1514 O O . GLY A 1 194 ? -11.102 -71.188 -38.812 1 78.94 194 GLY A O 1
ATOM 1515 N N . ASP A 1 195 ? -10.125 -70.812 -40.844 1 80.75 195 ASP A N 1
ATOM 1516 C CA . ASP A 1 195 ? -8.891 -70.25 -40.281 1 80.75 195 ASP A CA 1
ATOM 1517 C C . ASP A 1 195 ? -9.133 -68.875 -39.656 1 80.75 195 ASP A C 1
ATOM 1519 O O . ASP A 1 195 ? -9.625 -68 -40.344 1 80.75 195 ASP A O 1
ATOM 1523 N N . ILE A 1 196 ? -8.789 -68.75 -38.375 1 85.62 196 ILE A N 1
ATOM 1524 C CA . ILE A 1 196 ? -9.062 -67.5 -37.688 1 85.62 196 ILE A CA 1
ATOM 1525 C C . ILE A 1 196 ? -7.996 -66.5 -38.031 1 85.62 196 ILE A C 1
ATOM 1527 O O . ILE A 1 196 ? -8.195 -65.312 -37.812 1 85.62 196 ILE A O 1
ATOM 1531 N N . ASN A 1 197 ? -6.871 -66.875 -38.562 1 83.19 197 ASN A N 1
ATOM 1532 C CA . ASN A 1 197 ? -5.758 -66 -38.875 1 83.19 197 ASN A CA 1
ATOM 1533 C C . ASN A 1 197 ? -5.77 -65.562 -40.344 1 83.19 197 ASN A C 1
ATOM 1535 O O . ASN A 1 197 ? -4.723 -65.25 -40.906 1 83.19 197 ASN A O 1
ATOM 1539 N N . VAL A 1 198 ? -6.973 -65.562 -40.844 1 81.25 198 VAL A N 1
ATOM 1540 C CA . VAL A 1 198 ? -7.117 -65.125 -42.219 1 81.25 198 VAL A CA 1
ATOM 1541 C C . VAL A 1 198 ? -6.91 -63.625 -42.344 1 81.25 198 VAL A C 1
ATOM 1543 O O . VAL A 1 198 ? -7.309 -62.875 -41.438 1 81.25 198 VAL A O 1
ATOM 1546 N N . ALA A 1 199 ? -6.094 -63.219 -43.438 1 80.56 199 ALA A N 1
ATOM 1547 C CA . ALA A 1 199 ? -5.758 -61.781 -43.594 1 80.56 199 ALA A CA 1
ATOM 1548 C C . ALA A 1 199 ? -6.559 -61.156 -44.75 1 80.56 199 ALA A C 1
ATOM 1550 O O . ALA A 1 199 ? -6.938 -61.875 -45.688 1 80.56 199 ALA A O 1
ATOM 1551 N N . LEU A 1 200 ? -6.844 -59.844 -44.562 1 78 200 LEU A N 1
ATOM 1552 C CA . LEU A 1 200 ? -7.367 -59.031 -45.656 1 78 200 LEU A CA 1
ATOM 1553 C C . LEU A 1 200 ? -6.234 -58.531 -46.531 1 78 200 LEU A C 1
ATOM 1555 O O . LEU A 1 200 ? -5.066 -58.844 -46.312 1 78 200 LEU A O 1
ATOM 1559 N N . GLU A 1 201 ? -6.668 -57.875 -47.656 1 75.5 201 GLU A N 1
ATOM 1560 C CA . GLU A 1 201 ? -5.707 -57.312 -48.594 1 75.5 201 GLU A CA 1
ATOM 1561 C C . GLU A 1 201 ? -4.715 -56.406 -47.875 1 75.5 201 GLU A C 1
ATOM 1563 O O . GLU A 1 201 ? -3.527 -56.375 -48.219 1 75.5 201 GLU A O 1
ATOM 1568 N N . GLY A 1 202 ? -5.035 -55.781 -46.812 1 82.06 202 GLY A N 1
ATOM 1569 C CA . GLY A 1 202 ? -4.16 -54.875 -46.062 1 82.06 202 GLY A CA 1
ATOM 1570 C C . GLY A 1 202 ? -3.369 -55.594 -45 1 82.06 202 GLY A C 1
ATOM 1571 O O . GLY A 1 202 ? -2.516 -55 -44.344 1 82.06 202 GLY A O 1
ATOM 1572 N N . GLY A 1 203 ? -3.523 -56.938 -44.906 1 85.62 203 GLY A N 1
ATOM 1573 C CA . GLY A 1 203 ? -2.809 -57.719 -43.938 1 85.62 203 GLY A CA 1
ATOM 1574 C C . GLY A 1 203 ? -3.504 -57.781 -42.594 1 85.62 203 GLY A C 1
ATOM 1575 O O . GLY A 1 203 ? -3.043 -58.469 -41.688 1 85.62 203 GLY A O 1
ATOM 1576 N N . ASP A 1 204 ? -4.598 -57.062 -42.5 1 91.56 204 ASP A N 1
ATOM 1577 C CA . ASP A 1 204 ? -5.348 -57.062 -41.25 1 91.56 204 ASP A CA 1
ATOM 1578 C C . ASP A 1 204 ? -6.008 -58.438 -41.031 1 91.56 204 ASP A C 1
ATOM 1580 O O . ASP A 1 204 ? -6.52 -59.031 -41.969 1 91.56 204 ASP A O 1
ATOM 1584 N N . ARG A 1 205 ? -5.863 -58.781 -39.844 1 91.81 205 ARG A N 1
ATOM 1585 C CA . ARG A 1 205 ? -6.562 -60 -39.406 1 91.81 205 ARG A CA 1
ATOM 1586 C C . ARG A 1 205 ? -7.652 -59.656 -38.406 1 91.81 205 ARG A C 1
ATOM 1588 O O . ARG A 1 205 ? -7.82 -58.5 -38.031 1 91.81 205 ARG A O 1
ATOM 1595 N N . ALA A 1 206 ? -8.461 -60.656 -38.125 1 91.69 206 ALA A N 1
ATOM 1596 C CA . ALA A 1 206 ? -9.562 -60.469 -37.188 1 91.69 206 ALA A CA 1
ATOM 1597 C C . ALA A 1 206 ? -9.062 -59.875 -35.844 1 91.69 206 ALA A C 1
ATOM 1599 O O . ALA A 1 206 ? -9.719 -59 -35.281 1 91.69 206 ALA A O 1
ATOM 1600 N N . VAL A 1 207 ? -7.867 -60.219 -35.469 1 92.94 207 VAL A N 1
ATOM 1601 C CA . VAL A 1 207 ? -7.309 -59.781 -34.188 1 92.94 207 VAL A CA 1
ATOM 1602 C C . VAL A 1 207 ? -6.961 -58.281 -34.281 1 92.94 207 VAL A C 1
ATOM 1604 O O . VAL A 1 207 ? -7.152 -57.531 -33.344 1 92.94 207 VAL A O 1
ATOM 1607 N N . HIS A 1 208 ? -6.449 -57.844 -35.375 1 95.06 208 HIS A N 1
ATOM 1608 C CA . HIS A 1 208 ? -6.156 -56.406 -35.594 1 95.06 208 HIS A CA 1
ATOM 1609 C C . HIS A 1 208 ? -7.422 -55.562 -35.5 1 95.06 208 HIS A C 1
ATOM 1611 O O . HIS A 1 208 ? -7.43 -54.531 -34.812 1 95.06 208 HIS A O 1
ATOM 1617 N N . ILE A 1 209 ? -8.438 -55.969 -36.094 1 93.94 209 ILE A N 1
ATOM 1618 C CA . ILE A 1 209 ? -9.688 -55.219 -36.188 1 93.94 209 ILE A CA 1
ATOM 1619 C C . ILE A 1 209 ? -10.367 -55.188 -34.844 1 93.94 209 ILE A C 1
ATOM 1621 O O . ILE A 1 209 ? -10.844 -54.125 -34.406 1 93.94 209 ILE A O 1
ATOM 1625 N N . ALA A 1 210 ? -10.406 -56.312 -34.219 1 93.44 210 ALA A N 1
ATOM 1626 C CA . ALA A 1 210 ? -11.008 -56.344 -32.875 1 93.44 210 ALA A CA 1
ATOM 1627 C C . ALA A 1 210 ? -10.258 -55.438 -31.906 1 93.44 210 ALA A C 1
ATOM 1629 O O . ALA A 1 210 ? -10.875 -54.75 -31.094 1 93.44 210 ALA A O 1
ATOM 1630 N N . ALA A 1 211 ? -8.93 -55.469 -31.938 1 94.69 211 ALA A N 1
ATOM 1631 C CA . ALA A 1 211 ? -8.094 -54.625 -31.109 1 94.69 211 ALA A CA 1
ATOM 1632 C C . ALA A 1 211 ? -8.344 -53.156 -31.391 1 94.69 211 ALA A C 1
ATOM 1634 O O . ALA A 1 211 ? -8.508 -52.344 -30.453 1 94.69 211 ALA A O 1
ATOM 1635 N N . ARG A 1 212 ? -8.422 -52.75 -32.625 1 94.38 212 ARG A N 1
ATOM 1636 C CA . ARG A 1 212 ? -8.625 -51.375 -33.062 1 94.38 212 ARG A CA 1
ATOM 1637 C C . ARG A 1 212 ? -10 -50.875 -32.656 1 94.38 212 ARG A C 1
ATOM 1639 O O . ARG A 1 212 ? -10.148 -49.719 -32.25 1 94.38 212 ARG A O 1
ATOM 1646 N N . LYS A 1 213 ? -10.969 -51.688 -32.688 1 93.31 213 LYS A N 1
ATOM 1647 C CA . LYS A 1 213 ? -12.344 -51.312 -32.406 1 93.31 213 LYS A CA 1
ATOM 1648 C C . LYS A 1 213 ? -12.594 -51.25 -30.891 1 93.31 213 LYS A C 1
ATOM 1650 O O . LYS A 1 213 ? -13.57 -50.656 -30.438 1 93.31 213 LYS A O 1
ATOM 1655 N N . GLY A 1 214 ? -11.789 -51.875 -30.234 1 92.38 214 GLY A N 1
ATOM 1656 C CA . GLY A 1 214 ? -11.945 -51.875 -28.781 1 92.38 214 GLY A CA 1
ATOM 1657 C C . GLY A 1 214 ? -12.938 -52.938 -28.297 1 92.38 214 GLY A C 1
ATOM 1658 O O . GLY A 1 214 ? -13.477 -52.812 -27.188 1 92.38 214 GLY A O 1
ATOM 1659 N N . SER A 1 215 ? -13.242 -53.781 -29.172 1 91.75 215 SER A N 1
ATOM 1660 C CA . SER A 1 215 ? -14.164 -54.844 -28.766 1 91.75 215 SER A CA 1
ATOM 1661 C C . SER A 1 215 ? -13.453 -55.906 -27.953 1 91.75 215 SER A C 1
ATOM 1663 O O . SER A 1 215 ? -13.016 -56.906 -28.484 1 91.75 215 SER A O 1
ATOM 1665 N N . LEU A 1 216 ? -13.453 -55.719 -26.719 1 88.12 216 LEU A N 1
ATOM 1666 C CA . LEU A 1 216 ? -12.695 -56.594 -25.812 1 88.12 216 LEU A CA 1
ATOM 1667 C C . LEU A 1 216 ? -13.219 -58 -25.844 1 88.12 216 LEU A C 1
ATOM 1669 O O . LEU A 1 216 ? -12.438 -58.969 -25.875 1 88.12 216 LEU A O 1
ATOM 1673 N N . ALA A 1 217 ? -14.586 -58.094 -25.875 1 85.81 217 ALA A N 1
ATOM 1674 C CA . ALA A 1 217 ? -15.195 -59.406 -25.859 1 85.81 217 ALA A CA 1
ATOM 1675 C C . ALA A 1 217 ? -14.797 -60.219 -27.094 1 85.81 217 ALA A C 1
ATOM 1677 O O . ALA A 1 217 ? -14.438 -61.406 -26.984 1 85.81 217 ALA A O 1
ATOM 1678 N N . ILE A 1 218 ? -14.82 -59.656 -28.203 1 91.81 218 ILE A N 1
ATOM 1679 C CA . ILE A 1 218 ? -14.469 -60.312 -29.453 1 91.81 218 ILE A CA 1
ATOM 1680 C C . ILE A 1 218 ? -12.977 -60.625 -29.469 1 91.81 218 ILE A C 1
ATOM 1682 O O . ILE A 1 218 ? -12.578 -61.719 -29.859 1 91.81 218 ILE A O 1
ATOM 1686 N N . LEU A 1 219 ? -12.188 -59.719 -29.031 1 91.88 219 LEU A N 1
ATOM 1687 C CA . LEU A 1 219 ? -10.742 -59.938 -29 1 91.88 219 LEU A CA 1
ATOM 1688 C C . LEU A 1 219 ? -10.375 -61.125 -28.109 1 91.88 219 LEU A C 1
ATOM 1690 O O . LEU A 1 219 ? -9.586 -61.969 -28.5 1 91.88 219 LEU A O 1
ATOM 1694 N N . GLU A 1 220 ? -10.969 -61.125 -26.953 1 86.38 220 GLU A N 1
ATOM 1695 C CA . GLU A 1 220 ? -10.695 -62.188 -26.016 1 86.38 220 GLU A CA 1
ATOM 1696 C C . GLU A 1 220 ? -11.109 -63.531 -26.594 1 86.38 220 GLU A C 1
ATOM 1698 O O . GLU A 1 220 ? -10.406 -64.562 -26.406 1 86.38 220 GLU A O 1
ATOM 1703 N N . ARG A 1 221 ? -12.25 -63.562 -27.219 1 86.12 221 ARG A N 1
ATOM 1704 C CA . ARG A 1 221 ? -12.711 -64.812 -27.859 1 86.12 221 ARG A CA 1
ATOM 1705 C C . ARG A 1 221 ? -11.719 -65.25 -28.922 1 86.12 221 ARG A C 1
ATOM 1707 O O . ARG A 1 221 ? -11.398 -66.438 -29 1 86.12 221 ARG A O 1
ATOM 1714 N N . LEU A 1 222 ? -11.242 -64.375 -29.719 1 90.19 222 LEU A N 1
ATOM 1715 C CA . LEU A 1 222 ? -10.266 -64.688 -30.75 1 90.19 222 LEU A CA 1
ATOM 1716 C C . LEU A 1 222 ? -8.969 -65.188 -30.141 1 90.19 222 LEU A C 1
ATOM 1718 O O . LEU A 1 222 ? -8.367 -66.125 -30.641 1 90.19 222 LEU A O 1
ATOM 1722 N N . LEU A 1 223 ? -8.594 -64.625 -29.047 1 85.88 223 LEU A N 1
ATOM 1723 C CA . LEU A 1 223 ? -7.355 -65 -28.375 1 85.88 223 LEU A CA 1
ATOM 1724 C C . LEU A 1 223 ? -7.484 -66.375 -27.734 1 85.88 223 LEU A C 1
ATOM 1726 O O . LEU A 1 223 ? -6.52 -67.125 -27.719 1 85.88 223 LEU A O 1
ATOM 1730 N N . THR A 1 224 ? -8.656 -66.625 -27.25 1 80.38 224 THR A N 1
ATOM 1731 C CA . THR A 1 224 ? -8.906 -67.938 -26.688 1 80.38 224 THR A CA 1
ATOM 1732 C C . THR A 1 224 ? -8.82 -69 -27.766 1 80.38 224 THR A C 1
ATOM 1734 O O . THR A 1 224 ? -8.445 -70.188 -27.484 1 80.38 224 THR A O 1
ATOM 1737 N N . LEU A 1 225 ? -9.117 -68.688 -29 1 80.88 225 LEU A N 1
ATOM 1738 C CA . LEU A 1 225 ? -9.039 -69.562 -30.125 1 80.88 225 LEU A CA 1
ATOM 1739 C C . LEU A 1 225 ? -7.641 -69.562 -30.734 1 80.88 225 LEU A C 1
ATOM 1741 O O . LEU A 1 225 ? -7.449 -70 -31.875 1 80.88 225 LEU A O 1
ATOM 1745 N N . SER A 1 226 ? -6.625 -69 -30.016 1 79.12 226 SER A N 1
ATOM 1746 C CA . SER A 1 226 ? -5.199 -69.062 -30.328 1 79.12 226 SER A CA 1
ATOM 1747 C C . SER A 1 226 ? -4.887 -68.125 -31.531 1 79.12 226 SER A C 1
ATOM 1749 O O . SER A 1 226 ? -4.059 -68.5 -32.375 1 79.12 226 SER A O 1
ATOM 1751 N N . ALA A 1 227 ? -5.715 -67.125 -31.562 1 87.94 227 ALA A N 1
ATOM 1752 C CA . ALA A 1 227 ? -5.32 -66.125 -32.562 1 87.94 227 ALA A CA 1
ATOM 1753 C C . ALA A 1 227 ? -3.898 -65.625 -32.281 1 87.94 227 ALA A C 1
ATOM 1755 O O . ALA A 1 227 ? -3.49 -65.438 -31.141 1 87.94 227 ALA A O 1
ATOM 1756 N N . ASP A 1 228 ? -3.096 -65.375 -33.312 1 86.12 228 ASP A N 1
ATOM 1757 C CA . ASP A 1 228 ? -1.71 -64.938 -33.188 1 86.12 228 ASP A CA 1
ATOM 1758 C C . ASP A 1 228 ? -1.637 -63.469 -32.781 1 86.12 228 ASP A C 1
ATOM 1760 O O . ASP A 1 228 ? -1.998 -62.562 -33.531 1 86.12 228 ASP A O 1
ATOM 1764 N N . VAL A 1 229 ? -1.084 -63.281 -31.641 1 90.25 229 VAL A N 1
ATOM 1765 C CA . VAL A 1 229 ? -1.029 -61.938 -31.094 1 90.25 229 VAL A CA 1
ATOM 1766 C C . VAL A 1 229 ? 0.183 -61.188 -31.656 1 90.25 229 VAL A C 1
ATOM 1768 O O . VAL A 1 229 ? 0.288 -59.969 -31.531 1 90.25 229 VAL A O 1
ATOM 1771 N N . HIS A 1 230 ? 1.104 -61.875 -32.312 1 90.69 230 HIS A N 1
ATOM 1772 C CA . HIS A 1 230 ? 2.361 -61.312 -32.781 1 90.69 230 HIS A CA 1
ATOM 1773 C C . HIS A 1 230 ? 2.309 -60.969 -34.25 1 90.69 230 HIS A C 1
ATOM 1775 O O . HIS A 1 230 ? 3.246 -60.375 -34.812 1 90.69 230 HIS A O 1
ATOM 1781 N N . VAL A 1 231 ? 1.182 -61.312 -34.812 1 89.94 231 VAL A N 1
ATOM 1782 C CA . VAL A 1 231 ? 1.088 -61.188 -36.281 1 89.94 231 VAL A CA 1
ATOM 1783 C C . VAL A 1 231 ? 1.055 -59.719 -36.656 1 89.94 231 VAL A C 1
ATOM 1785 O O . VAL A 1 231 ? 0.43 -58.906 -35.969 1 89.94 231 VAL A O 1
ATOM 1788 N N . SER A 1 232 ? 1.821 -59.344 -37.719 1 91.81 232 SER A N 1
ATOM 1789 C CA . SER A 1 232 ? 1.831 -57.969 -38.219 1 91.81 232 SER A CA 1
ATOM 1790 C C . SER A 1 232 ? 1.095 -57.875 -39.562 1 91.81 232 SER A C 1
ATOM 1792 O O . SER A 1 232 ? 1.046 -58.812 -40.344 1 91.81 232 SER A O 1
ATOM 1794 N N . ASN A 1 233 ? 0.516 -56.75 -39.75 1 92.19 233 ASN A N 1
ATOM 1795 C CA . ASN A 1 233 ? -0.1 -56.5 -41.062 1 92.19 233 ASN A CA 1
ATOM 1796 C C . ASN A 1 233 ? 0.902 -55.906 -42.062 1 92.19 233 ASN A C 1
ATOM 1798 O O . ASN A 1 233 ? 2.113 -56.031 -41.844 1 92.19 233 ASN A O 1
ATOM 1802 N N . ASN A 1 234 ? 0.405 -55.312 -43.156 1 89.12 234 ASN A N 1
ATOM 1803 C CA . ASN A 1 234 ? 1.267 -54.875 -44.25 1 89.12 234 ASN A CA 1
ATOM 1804 C C . ASN A 1 234 ? 2.125 -53.688 -43.844 1 89.12 234 ASN A C 1
ATOM 1806 O O . ASN A 1 234 ? 3.182 -53.438 -44.406 1 89.12 234 ASN A O 1
ATOM 1810 N N . VAL A 1 235 ? 1.675 -53 -42.844 1 91.44 235 VAL A N 1
ATOM 1811 C CA . VAL A 1 235 ? 2.439 -51.844 -42.375 1 91.44 235 VAL A CA 1
ATOM 1812 C C . VAL A 1 235 ? 3.174 -52.188 -41.062 1 91.44 235 VAL A C 1
ATOM 1814 O O . VAL A 1 235 ? 3.602 -51.312 -40.344 1 91.44 235 VAL A O 1
ATOM 1817 N N . ARG A 1 236 ? 3.203 -53.5 -40.781 1 91.56 236 ARG A N 1
ATOM 1818 C CA . ARG A 1 236 ? 3.916 -54.062 -39.656 1 91.56 236 ARG A CA 1
ATOM 1819 C C . ARG A 1 236 ? 3.268 -53.656 -38.312 1 91.56 236 ARG A C 1
ATOM 1821 O O . ARG A 1 236 ? 3.947 -53.562 -37.312 1 91.56 236 ARG A O 1
ATOM 1828 N N . ASP A 1 237 ? 2.031 -53.344 -38.406 1 95.25 237 ASP A N 1
ATOM 1829 C CA . ASP A 1 237 ? 1.277 -53.156 -37.188 1 95.25 237 ASP A CA 1
ATOM 1830 C C . ASP A 1 237 ? 0.887 -54.5 -36.562 1 95.25 237 ASP A C 1
ATOM 1832 O O . ASP A 1 237 ? 0.293 -55.344 -37.219 1 95.25 237 ASP A O 1
ATOM 1836 N N . THR A 1 238 ? 1.259 -54.625 -35.344 1 94.94 238 THR A N 1
ATOM 1837 C CA . THR A 1 238 ? 0.702 -55.75 -34.594 1 94.94 238 THR A CA 1
ATOM 1838 C C . THR A 1 238 ? -0.671 -55.375 -34.031 1 94.94 238 THR A C 1
ATOM 1840 O O . THR A 1 238 ? -1.09 -54.219 -34.094 1 94.94 238 THR A O 1
ATOM 1843 N N . PRO A 1 239 ? -1.44 -56.375 -33.562 1 95.25 239 PRO A N 1
ATOM 1844 C CA . PRO A 1 239 ? -2.711 -56.031 -32.906 1 95.25 239 PRO A CA 1
ATOM 1845 C C . PRO A 1 239 ? -2.549 -55.031 -31.781 1 95.25 239 PRO A C 1
ATOM 1847 O O . PRO A 1 239 ? -3.418 -54.188 -31.578 1 95.25 239 PRO A O 1
ATOM 1850 N N . LEU A 1 240 ? -1.434 -55.094 -31.078 1 95.75 240 LEU A N 1
ATOM 1851 C CA . LEU A 1 240 ? -1.15 -54.125 -30.031 1 95.75 240 LEU A CA 1
ATOM 1852 C C . LEU A 1 240 ? -0.991 -52.719 -30.609 1 95.75 240 LEU A C 1
ATOM 1854 O O . LEU A 1 240 ? -1.551 -51.781 -30.078 1 95.75 240 LEU A O 1
ATOM 1858 N N . HIS A 1 241 ? -0.238 -52.594 -31.672 1 96.38 241 HIS A N 1
ATOM 1859 C CA . HIS A 1 241 ? -0.126 -51.312 -32.375 1 96.38 241 HIS A CA 1
ATOM 1860 C C . HIS A 1 241 ? -1.5 -50.781 -32.75 1 96.38 241 HIS A C 1
ATOM 1862 O O . HIS A 1 241 ? -1.78 -49.594 -32.562 1 96.38 241 HIS A O 1
ATOM 1868 N N . ALA A 1 242 ? -2.283 -51.656 -33.281 1 94.44 242 ALA A N 1
ATOM 1869 C CA . ALA A 1 242 ? -3.615 -51.25 -33.719 1 94.44 242 ALA A CA 1
ATOM 1870 C C . ALA A 1 242 ? -4.469 -50.75 -32.562 1 94.44 242 ALA A C 1
ATOM 1872 O O . ALA A 1 242 ? -5.18 -49.75 -32.688 1 94.44 242 ALA A O 1
ATOM 1873 N N . ALA A 1 243 ? -4.453 -51.469 -31.516 1 94.81 243 ALA A N 1
ATOM 1874 C CA . ALA A 1 243 ? -5.203 -51.031 -30.328 1 94.81 243 ALA A CA 1
ATOM 1875 C C . ALA A 1 243 ? -4.746 -49.688 -29.844 1 94.81 243 ALA A C 1
ATOM 1877 O O . ALA A 1 243 ? -5.57 -48.812 -29.531 1 94.81 243 ALA A O 1
ATOM 1878 N N . LEU A 1 244 ? -3.482 -49.469 -29.781 1 94.56 244 LEU A N 1
ATOM 1879 C CA . LEU A 1 244 ? -2.916 -48.25 -29.234 1 94.56 244 LEU A CA 1
ATOM 1880 C C . LEU A 1 244 ? -3.154 -47.062 -30.188 1 94.56 244 LEU A C 1
ATOM 1882 O O . LEU A 1 244 ? -3.42 -45.938 -29.75 1 94.56 244 LEU A O 1
ATOM 1886 N N . LYS A 1 245 ? -3.059 -47.281 -31.453 1 92.31 245 LYS A N 1
ATOM 1887 C CA . LYS A 1 245 ? -3.348 -46.25 -32.438 1 92.31 245 LYS A CA 1
ATOM 1888 C C . LYS A 1 245 ? -4.777 -45.75 -32.281 1 92.31 245 LYS A C 1
ATOM 1890 O O . LYS A 1 245 ? -5.055 -44.562 -32.562 1 92.31 245 LYS A O 1
ATOM 1895 N N . ALA A 1 246 ? -5.57 -46.625 -31.859 1 91.94 246 ALA A N 1
ATOM 1896 C CA . ALA A 1 246 ? -6.977 -46.25 -31.703 1 91.94 246 ALA A CA 1
ATOM 1897 C C . ALA A 1 246 ? -7.266 -45.781 -30.266 1 91.94 246 ALA A C 1
ATOM 1899 O O . ALA A 1 246 ? -8.406 -45.469 -29.938 1 91.94 246 ALA A O 1
ATOM 1900 N N . GLY A 1 247 ? -6.273 -45.812 -29.5 1 91 247 GLY A N 1
ATOM 1901 C CA . GLY A 1 247 ? -6.426 -45.344 -28.125 1 91 247 GLY A CA 1
ATOM 1902 C C . GLY A 1 247 ? -7.215 -46.312 -27.266 1 91 247 GLY A C 1
ATOM 1903 O O . GLY A 1 247 ? -7.863 -45.906 -26.297 1 91 247 GLY A O 1
ATOM 1904 N N . GLN A 1 248 ? -7.23 -47.531 -27.656 1 91.56 248 GLN A N 1
ATOM 1905 C CA . GLN A 1 248 ? -8.008 -48.531 -26.922 1 91.56 248 GLN A CA 1
ATOM 1906 C C . GLN A 1 248 ? -7.176 -49.156 -25.797 1 91.56 248 GLN A C 1
ATOM 1908 O O . GLN A 1 248 ? -6.391 -50.062 -26.047 1 91.56 248 GLN A O 1
ATOM 1913 N N . ILE A 1 249 ? -7.445 -48.75 -24.625 1 90.25 249 ILE A N 1
ATOM 1914 C CA . ILE A 1 249 ? -6.641 -49.125 -23.469 1 90.25 249 ILE A CA 1
ATOM 1915 C C . ILE A 1 249 ? -6.938 -50.594 -23.094 1 90.25 249 ILE A C 1
ATOM 1917 O O . ILE A 1 249 ? -6.02 -51.375 -22.891 1 90.25 249 ILE A O 1
ATOM 1921 N N . GLU A 1 250 ? -8.219 -50.906 -23.141 1 87.12 250 GLU A N 1
ATOM 1922 C CA . GLU A 1 250 ? -8.625 -52.219 -22.656 1 87.12 250 GLU A CA 1
ATOM 1923 C C . GLU A 1 250 ? -8.094 -53.312 -23.562 1 87.12 250 GLU A C 1
ATOM 1925 O O . GLU A 1 250 ? -7.527 -54.312 -23.078 1 87.12 250 GLU A O 1
ATOM 1930 N N . THR A 1 251 ? -8.289 -53.156 -24.781 1 92.62 251 THR A N 1
ATOM 1931 C CA . THR A 1 251 ? -7.801 -54.188 -25.703 1 92.62 251 THR A CA 1
ATOM 1932 C C . THR A 1 251 ? -6.277 -54.219 -25.734 1 92.62 251 THR A C 1
ATOM 1934 O O . THR A 1 251 ? -5.676 -55.281 -25.859 1 92.62 251 THR A O 1
ATOM 1937 N N . ALA A 1 252 ? -5.66 -53.125 -25.594 1 93.56 252 ALA A N 1
ATOM 1938 C CA . ALA A 1 252 ? -4.199 -53.062 -25.531 1 93.56 252 ALA A CA 1
ATOM 1939 C C . ALA A 1 252 ? -3.676 -53.844 -24.328 1 93.56 252 ALA A C 1
ATOM 1941 O O . ALA A 1 252 ? -2.75 -54.656 -24.469 1 93.56 252 ALA A O 1
ATOM 1942 N N . MET A 1 253 ? -4.305 -53.594 -23.25 1 89.69 253 MET A N 1
ATOM 1943 C CA . MET A 1 253 ? -3.879 -54.281 -22.031 1 89.69 253 MET A CA 1
ATOM 1944 C C . MET A 1 253 ? -4.121 -55.781 -22.125 1 89.69 253 MET A C 1
ATOM 1946 O O . MET A 1 253 ? -3.289 -56.594 -21.688 1 89.69 253 MET A O 1
ATOM 1950 N N . ALA A 1 254 ? -5.289 -56.156 -22.688 1 85.25 254 ALA A N 1
ATOM 1951 C CA . ALA A 1 254 ? -5.586 -57.562 -22.891 1 85.25 254 ALA A CA 1
ATOM 1952 C C . ALA A 1 254 ? -4.508 -58.25 -23.719 1 85.25 254 ALA A C 1
ATOM 1954 O O . ALA A 1 254 ? -4.074 -59.375 -23.422 1 85.25 254 ALA A O 1
ATOM 1955 N N . LEU A 1 255 ? -4.078 -57.625 -24.703 1 91.69 255 LEU A N 1
ATOM 1956 C CA . LEU A 1 255 ? -3.047 -58.156 -25.594 1 91.69 255 LEU A CA 1
ATOM 1957 C C . LEU A 1 255 ? -1.713 -58.281 -24.859 1 91.69 255 LEU A C 1
ATOM 1959 O O . LEU A 1 255 ? -1.021 -59.281 -24.984 1 91.69 255 LEU A O 1
ATOM 1963 N N . LEU A 1 256 ? -1.344 -57.281 -24.125 1 89.62 256 LEU A N 1
ATOM 1964 C CA . LEU A 1 256 ? -0.09 -57.312 -23.375 1 89.62 256 LEU A CA 1
ATOM 1965 C C . LEU A 1 256 ? -0.074 -58.438 -22.359 1 89.62 256 LEU A C 1
ATOM 1967 O O . LEU A 1 256 ? 0.941 -59.125 -22.188 1 89.62 256 LEU A O 1
ATOM 1971 N N . LEU A 1 257 ? -1.23 -58.594 -21.703 1 80.88 257 LEU A N 1
ATOM 1972 C CA . LEU A 1 257 ? -1.332 -59.625 -20.688 1 80.88 257 LEU A CA 1
ATOM 1973 C C . LEU A 1 257 ? -1.269 -61.031 -21.328 1 80.88 257 LEU A C 1
ATOM 1975 O O . LEU A 1 257 ? -0.904 -62 -20.672 1 80.88 257 LEU A O 1
ATOM 1979 N N . ARG A 1 258 ? -1.562 -61.156 -22.625 1 83.94 258 ARG A N 1
ATOM 1980 C CA . ARG A 1 258 ? -1.512 -62.406 -23.344 1 83.94 258 ARG A CA 1
ATOM 1981 C C . ARG A 1 258 ? -0.17 -62.594 -24.047 1 83.94 258 ARG A C 1
ATOM 1983 O O . ARG A 1 258 ? -0.013 -63.469 -24.875 1 83.94 258 ARG A O 1
ATOM 1990 N N . GLY A 1 259 ? 0.749 -61.656 -23.781 1 83.19 259 GLY A N 1
ATOM 1991 C CA . GLY A 1 259 ? 2.117 -61.844 -24.234 1 83.19 259 GLY A CA 1
ATOM 1992 C C . GLY A 1 259 ? 2.434 -61.094 -25.516 1 83.19 259 GLY A C 1
ATOM 1993 O O . GLY A 1 259 ? 3.424 -61.406 -26.188 1 83.19 259 GLY A O 1
ATOM 1994 N N . ALA A 1 260 ? 1.619 -60.219 -25.828 1 90.94 260 ALA A N 1
ATOM 1995 C CA . ALA A 1 260 ? 1.948 -59.438 -27.016 1 90.94 260 ALA A CA 1
ATOM 1996 C C . ALA A 1 260 ? 3.301 -58.75 -26.859 1 90.94 260 ALA A C 1
ATOM 1998 O O . ALA A 1 260 ? 3.635 -58.281 -25.766 1 90.94 260 ALA A O 1
ATOM 1999 N N . SER A 1 261 ? 4.055 -58.75 -27.922 1 89.25 261 SER A N 1
ATOM 2000 C CA . SER A 1 261 ? 5.375 -58.125 -27.859 1 89.25 261 SER A CA 1
ATOM 2001 C C . SER A 1 261 ? 5.266 -56.625 -27.797 1 89.25 261 SER A C 1
ATOM 2003 O O . SER A 1 261 ? 4.566 -56 -28.609 1 89.25 261 SER A O 1
ATOM 2005 N N . TRP A 1 262 ? 5.957 -56.125 -26.844 1 92.12 262 TRP A N 1
ATOM 2006 C CA . TRP A 1 262 ? 5.957 -54.656 -26.734 1 92.12 262 TRP A CA 1
ATOM 2007 C C . TRP A 1 262 ? 7.258 -54.094 -27.266 1 92.12 262 TRP A C 1
ATOM 2009 O O . TRP A 1 262 ? 7.496 -52.875 -27.156 1 92.12 262 TRP A O 1
ATOM 2019 N N . LYS A 1 263 ? 8.102 -54.875 -27.891 1 90.75 263 LYS A N 1
ATOM 2020 C CA . LYS A 1 263 ? 9.391 -54.438 -28.422 1 90.75 263 LYS A CA 1
ATOM 2021 C C . LYS A 1 263 ? 9.328 -54.281 -29.938 1 90.75 263 LYS A C 1
ATOM 2023 O O . LYS A 1 263 ? 10.227 -53.688 -30.547 1 90.75 263 LYS A O 1
ATOM 2028 N N . SER A 1 264 ? 8.258 -54.812 -30.547 1 90.94 264 SER A N 1
ATOM 2029 C CA . SER A 1 264 ? 8.125 -54.781 -32 1 90.94 264 SER A CA 1
ATOM 2030 C C . SER A 1 264 ? 7.922 -53.375 -32.5 1 90.94 264 SER A C 1
ATOM 2032 O O . SER A 1 264 ? 7.246 -52.562 -31.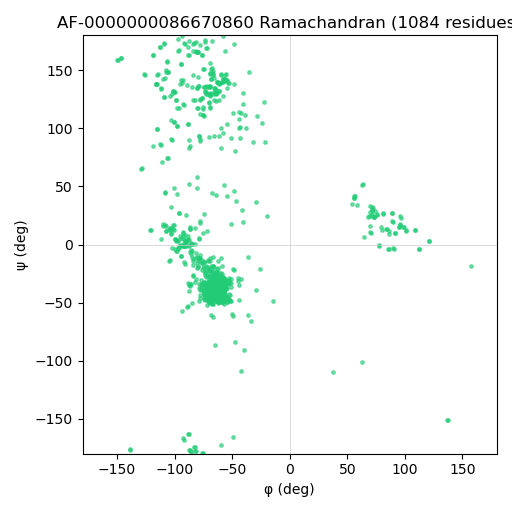844 1 90.94 264 SER A O 1
ATOM 2034 N N . LEU A 1 265 ? 8.531 -53.031 -33.688 1 93.38 265 LEU A N 1
ATOM 2035 C CA . LEU A 1 265 ? 8.367 -51.719 -34.344 1 93.38 265 LEU A CA 1
ATOM 2036 C C . LEU A 1 265 ? 7.523 -51.844 -35.594 1 93.38 265 LEU A C 1
ATOM 2038 O O . LEU A 1 265 ? 7.621 -52.812 -36.312 1 93.38 265 LEU A O 1
ATOM 2042 N N . ASN A 1 266 ? 6.762 -50.906 -35.812 1 93.25 266 ASN A N 1
ATOM 2043 C CA . ASN A 1 266 ? 6.02 -50.906 -37.062 1 93.25 266 ASN A CA 1
ATOM 2044 C C . ASN A 1 266 ? 6.762 -50.125 -38.156 1 93.25 266 ASN A C 1
ATOM 2046 O O . ASN A 1 266 ? 7.949 -49.844 -38 1 93.25 266 ASN A O 1
ATOM 2050 N N . ASN A 1 267 ? 6.059 -49.812 -39.25 1 90.88 267 ASN A N 1
ATOM 2051 C CA . ASN A 1 267 ? 6.707 -49.219 -40.375 1 90.88 267 ASN A CA 1
ATOM 2052 C C . ASN A 1 267 ? 7.09 -47.75 -40.094 1 90.88 267 ASN A C 1
ATOM 2054 O O . ASN A 1 267 ? 7.949 -47.188 -40.781 1 90.88 267 ASN A O 1
ATOM 2058 N N . ASP A 1 268 ? 6.516 -47.188 -39.156 1 91.44 268 ASP A N 1
ATOM 2059 C CA . ASP A 1 268 ? 6.844 -45.812 -38.781 1 91.44 268 ASP A CA 1
ATOM 2060 C C . ASP A 1 268 ? 7.953 -45.781 -37.719 1 91.44 268 ASP A C 1
ATOM 2062 O O . ASP A 1 268 ? 8.391 -44.719 -37.312 1 91.44 268 ASP A O 1
ATOM 2066 N N . GLY A 1 269 ? 8.367 -46.969 -37.344 1 91.56 269 GLY A N 1
ATOM 2067 C CA . GLY A 1 269 ? 9.359 -47.062 -36.312 1 91.56 269 GLY A CA 1
ATOM 2068 C C . GLY A 1 269 ? 8.781 -46.875 -34.906 1 91.56 269 GLY A C 1
ATOM 2069 O O . GLY A 1 269 ? 9.508 -46.594 -33.969 1 91.56 269 GLY A O 1
ATOM 2070 N N . PHE A 1 270 ? 7.48 -46.969 -34.844 1 95.31 270 PHE A N 1
ATOM 2071 C CA . PHE A 1 270 ? 6.816 -46.781 -33.531 1 95.31 270 PHE A CA 1
ATOM 2072 C C . PHE A 1 270 ? 6.832 -48.094 -32.75 1 95.31 270 PHE A C 1
ATOM 2074 O O . PHE A 1 270 ? 6.414 -49.125 -33.25 1 95.31 270 PHE A O 1
ATOM 2081 N N . SER A 1 271 ? 7.367 -48 -31.594 1 94.62 271 SER A N 1
ATOM 2082 C CA . SER A 1 271 ? 7.125 -49.062 -30.609 1 94.62 271 SER A CA 1
ATOM 2083 C C . SER A 1 271 ? 5.777 -48.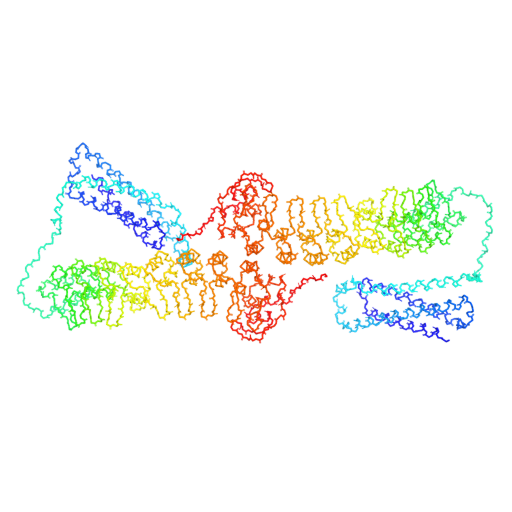875 -29.922 1 94.62 271 SER A C 1
ATOM 2085 O O . SER A 1 271 ? 5.148 -47.812 -30.047 1 94.62 271 SER A O 1
ATOM 2087 N N . PRO A 1 272 ? 5.289 -49.906 -29.219 1 95.44 272 PRO A N 1
ATOM 2088 C CA . PRO A 1 272 ? 4.062 -49.719 -28.438 1 95.44 272 PRO A CA 1
ATOM 2089 C C . PRO A 1 272 ? 4.152 -48.562 -27.453 1 95.44 272 PRO A C 1
ATOM 2091 O O . PRO A 1 272 ? 3.164 -47.875 -27.234 1 95.44 272 PRO A O 1
ATOM 2094 N N . LEU A 1 273 ? 5.312 -48.281 -26.953 1 95.75 273 LEU A N 1
ATOM 2095 C CA . LEU A 1 273 ? 5.469 -47.156 -26.047 1 95.75 273 LEU A CA 1
ATOM 2096 C C . LEU A 1 273 ? 5.262 -45.844 -26.781 1 95.75 273 LEU A C 1
ATOM 2098 O O . LEU A 1 273 ? 4.594 -44.938 -26.281 1 95.75 273 LEU A O 1
ATOM 2102 N N . HIS A 1 274 ? 5.863 -45.719 -27.938 1 95.75 274 HIS A N 1
ATOM 2103 C CA . HIS A 1 274 ? 5.641 -44.531 -28.734 1 95.75 274 HIS A CA 1
ATOM 2104 C C . HIS A 1 274 ? 4.148 -44.25 -28.906 1 95.75 274 HIS A C 1
ATOM 2106 O O . HIS A 1 274 ? 3.695 -43.125 -28.672 1 95.75 274 HIS A O 1
ATOM 2112 N N . LEU A 1 275 ? 3.453 -45.281 -29.266 1 94.75 275 LEU A N 1
ATOM 2113 C CA . LEU A 1 275 ? 2.033 -45.125 -29.562 1 94.75 275 LEU A CA 1
ATOM 2114 C C . LEU A 1 275 ? 1.233 -44.875 -28.297 1 94.75 275 LEU A C 1
ATOM 2116 O O . LEU A 1 275 ? 0.284 -44.094 -28.297 1 94.75 275 LEU A O 1
ATOM 2120 N N . ALA A 1 276 ? 1.599 -45.562 -27.281 1 94.69 276 ALA A N 1
ATOM 2121 C CA . ALA A 1 276 ? 0.91 -45.375 -26 1 94.69 276 ALA A CA 1
ATOM 2122 C C . ALA A 1 276 ? 1.035 -43.938 -25.531 1 94.69 276 ALA A C 1
ATOM 2124 O O . ALA A 1 276 ? 0.072 -43.344 -25.031 1 94.69 276 ALA A O 1
ATOM 2125 N N . VAL A 1 277 ? 2.195 -43.406 -25.688 1 94.75 277 VAL A N 1
ATOM 2126 C CA . VAL A 1 277 ? 2.457 -42.031 -25.281 1 94.75 277 VAL A CA 1
ATOM 2127 C C . VAL A 1 277 ? 1.719 -41.062 -26.219 1 94.75 277 VAL A C 1
ATOM 2129 O O . VAL A 1 277 ? 1.068 -40.125 -25.75 1 94.75 277 VAL A O 1
ATOM 2132 N N . LEU A 1 278 ? 1.842 -41.344 -27.469 1 93.25 278 LEU A N 1
ATOM 2133 C CA . LEU A 1 278 ? 1.229 -40.469 -28.484 1 93.25 278 LEU A CA 1
ATOM 2134 C C . LEU A 1 278 ? -0.281 -40.406 -28.281 1 93.25 278 LEU A C 1
ATOM 2136 O O . LEU A 1 278 ? -0.88 -39.344 -28.5 1 93.25 278 LEU A O 1
ATOM 2140 N N . HIS A 1 279 ? -0.854 -41.438 -27.828 1 92.88 279 HIS A N 1
ATOM 2141 C CA . HIS A 1 279 ? -2.305 -41.469 -27.672 1 92.88 279 HIS A CA 1
ATOM 2142 C C . HIS A 1 279 ? -2.711 -41.406 -26.203 1 92.88 279 HIS A C 1
ATOM 2144 O O . HIS A 1 279 ? -3.865 -41.688 -25.859 1 92.88 279 HIS A O 1
ATOM 2150 N N . SER A 1 280 ? -1.846 -41.125 -25.406 1 90.94 280 SER A N 1
ATOM 2151 C CA . SER A 1 280 ? -2.045 -40.812 -23.984 1 90.94 280 SER A CA 1
ATOM 2152 C C . SER A 1 280 ? -2.775 -41.938 -23.266 1 90.94 280 SER A C 1
ATOM 2154 O O . SER A 1 280 ? -3.756 -41.688 -22.562 1 90.94 280 SER A O 1
ATOM 2156 N N . THR A 1 281 ? -2.393 -43.094 -23.578 1 90.69 281 THR A N 1
ATOM 2157 C CA . THR A 1 281 ? -2.908 -44.25 -22.859 1 90.69 281 THR A CA 1
ATOM 2158 C C . THR A 1 281 ? -2.064 -44.531 -21.625 1 90.69 281 THR A C 1
ATOM 2160 O O . THR A 1 281 ? -1.262 -45.469 -21.609 1 90.69 281 THR A O 1
ATOM 2163 N N . SER A 1 282 ? -2.396 -43.812 -20.594 1 90.38 282 SER A N 1
ATOM 2164 C CA . SER A 1 282 ? -1.557 -43.719 -19.406 1 90.38 282 SER A CA 1
ATOM 2165 C C . SER A 1 282 ? -1.323 -45.062 -18.766 1 90.38 282 SER A C 1
ATOM 2167 O O . SER A 1 282 ? -0.184 -45.438 -18.469 1 90.38 282 SER A O 1
ATOM 2169 N N . PRO A 1 283 ? -2.379 -45.906 -18.625 1 86.81 283 PRO A N 1
ATOM 2170 C CA . PRO A 1 283 ? -2.143 -47.188 -17.969 1 86.81 283 PRO A CA 1
ATOM 2171 C C . PRO A 1 283 ? -1.173 -48.062 -18.75 1 86.81 283 PRO A C 1
ATOM 2173 O O . PRO A 1 283 ? -0.371 -48.781 -18.156 1 86.81 283 PRO A O 1
ATOM 2176 N N . VAL A 1 284 ? -1.264 -48.031 -20.016 1 91.94 284 VAL A N 1
ATOM 2177 C CA . VAL A 1 284 ? -0.385 -48.844 -20.859 1 91.94 284 VAL A CA 1
ATOM 2178 C C . VAL A 1 284 ? 1.042 -48.281 -20.781 1 91.94 284 VAL A C 1
ATOM 2180 O O . VAL A 1 284 ? 2.002 -49.062 -20.734 1 91.94 284 VAL A O 1
ATOM 2183 N N . VAL A 1 285 ? 1.202 -47.031 -20.734 1 94.31 285 VAL A N 1
ATOM 2184 C CA . VAL A 1 285 ? 2.516 -46.406 -20.625 1 94.31 285 VAL A CA 1
ATOM 2185 C C . VAL A 1 285 ? 3.213 -46.875 -19.359 1 94.31 285 VAL A C 1
ATOM 2187 O O . VAL A 1 285 ? 4.359 -47.344 -19.406 1 94.31 285 VAL A O 1
ATOM 2190 N N . HIS A 1 286 ? 2.475 -46.844 -18.312 1 91.62 286 HIS A N 1
ATOM 2191 C CA . HIS A 1 286 ? 3.057 -47.25 -17.031 1 91.62 286 HIS A CA 1
ATOM 2192 C C . HIS A 1 286 ? 3.438 -48.75 -17.062 1 91.62 286 HIS A C 1
ATOM 2194 O O . HIS A 1 286 ? 4.496 -49.125 -16.547 1 91.62 286 HIS A O 1
ATOM 2200 N N . TYR A 1 287 ? 2.547 -49.531 -17.625 1 89.88 287 TYR A N 1
ATOM 2201 C CA . TYR A 1 287 ? 2.822 -50.938 -17.734 1 89.88 287 TYR A CA 1
ATOM 2202 C C . TYR A 1 287 ? 4.105 -51.188 -18.516 1 89.88 287 TYR A C 1
ATOM 2204 O O . TYR A 1 287 ? 4.953 -52 -18.094 1 89.88 287 TYR A O 1
ATOM 2212 N N . LEU A 1 288 ? 4.246 -50.562 -19.578 1 93.56 288 LEU A N 1
ATOM 2213 C CA . LEU A 1 288 ? 5.398 -50.75 -20.438 1 93.56 288 LEU A CA 1
ATOM 2214 C C . LEU A 1 288 ? 6.676 -50.25 -19.781 1 93.56 288 LEU A C 1
ATOM 2216 O O . LEU A 1 288 ? 7.723 -50.906 -19.875 1 93.56 288 LEU A O 1
ATOM 2220 N N . LEU A 1 289 ? 6.602 -49.156 -19.125 1 93.25 289 LEU A N 1
ATOM 2221 C CA . LEU A 1 289 ? 7.766 -48.625 -18.438 1 93.25 289 LEU A CA 1
ATOM 2222 C C . LEU A 1 289 ? 8.227 -49.531 -17.312 1 93.25 289 LEU A C 1
ATOM 2224 O O . LEU A 1 289 ? 9.43 -49.75 -17.125 1 93.25 289 LEU A O 1
ATOM 2228 N N . ASP A 1 290 ? 7.27 -50.031 -16.625 1 89.69 290 ASP A N 1
ATOM 2229 C CA . ASP A 1 290 ? 7.586 -50.938 -15.516 1 89.69 290 ASP A CA 1
ATOM 2230 C C . ASP A 1 290 ? 8.266 -52.219 -16.031 1 89.69 290 ASP A C 1
ATOM 2232 O O . ASP A 1 290 ? 9.047 -52.844 -15.305 1 89.69 290 ASP A O 1
ATOM 2236 N N . ARG A 1 291 ? 8.039 -52.531 -17.234 1 89.94 291 ARG A N 1
ATOM 2237 C CA . ARG A 1 291 ? 8.617 -53.75 -17.828 1 89.94 291 ARG A CA 1
ATOM 2238 C C . ARG A 1 291 ? 9.945 -53.438 -18.516 1 89.94 291 ARG A C 1
ATOM 2240 O O . ARG A 1 291 ? 10.57 -54.312 -19.094 1 89.94 291 ARG A O 1
ATOM 2247 N N . GLY A 1 292 ? 10.289 -52.156 -18.469 1 90.81 292 GLY A N 1
ATOM 2248 C CA . GLY A 1 292 ? 11.609 -51.781 -18.953 1 90.81 292 GLY A CA 1
ATOM 2249 C C . GLY A 1 292 ? 11.602 -51.312 -20.391 1 90.81 292 GLY A C 1
ATOM 2250 O O . GLY A 1 292 ? 12.609 -51.438 -21.094 1 90.81 292 GLY A O 1
ATOM 2251 N N . ALA A 1 293 ? 10.477 -50.844 -20.797 1 93.12 293 ALA A N 1
ATOM 2252 C CA . ALA A 1 293 ? 10.445 -50.281 -22.141 1 93.12 293 ALA A CA 1
ATOM 2253 C C . ALA A 1 293 ? 11.477 -49.188 -22.297 1 93.12 293 ALA A C 1
ATOM 2255 O O . ALA A 1 293 ? 11.711 -48.406 -21.375 1 93.12 293 ALA A O 1
ATOM 2256 N N . ASP A 1 294 ? 12.094 -49.094 -23.422 1 91.88 294 ASP A N 1
ATOM 2257 C CA . ASP A 1 294 ? 13.156 -48.125 -23.688 1 91.88 294 ASP A CA 1
ATOM 2258 C C . ASP A 1 294 ? 12.578 -46.75 -23.953 1 91.88 294 ASP A C 1
ATOM 2260 O O . ASP A 1 294 ? 11.984 -46.5 -25 1 91.88 294 ASP A O 1
ATOM 2264 N N . THR A 1 295 ? 12.828 -45.844 -23.062 1 93.75 295 THR A N 1
ATOM 2265 C CA . THR A 1 295 ? 12.289 -44.5 -23.172 1 93.75 295 THR A CA 1
ATOM 2266 C C . THR A 1 295 ? 13.109 -43.656 -24.156 1 93.75 295 THR A C 1
ATOM 2268 O O . THR A 1 295 ? 12.672 -42.594 -24.578 1 93.75 295 THR A O 1
ATOM 2271 N N . GLY A 1 296 ? 14.234 -44.094 -24.5 1 91 296 GLY A N 1
ATOM 2272 C CA . GLY A 1 296 ? 15.117 -43.375 -25.406 1 91 296 GLY A CA 1
ATOM 2273 C C . GLY A 1 296 ? 15.016 -43.844 -26.844 1 91 296 GLY A C 1
ATOM 2274 O O . GLY A 1 296 ? 15.711 -43.312 -27.719 1 91 296 GLY A O 1
ATOM 2275 N N . LEU A 1 297 ? 14.125 -44.781 -27.109 1 91.44 297 LEU A N 1
ATOM 2276 C CA . LEU A 1 297 ? 14 -45.344 -28.438 1 91.44 297 LEU A CA 1
ATOM 2277 C C . LEU A 1 297 ? 13.523 -44.312 -29.438 1 91.44 297 LEU A C 1
ATOM 2279 O O . LEU A 1 297 ? 12.555 -43.562 -29.172 1 91.44 297 LEU A O 1
ATOM 2283 N N . LEU A 1 298 ? 14.195 -44.188 -30.547 1 91.12 298 LEU A N 1
ATOM 2284 C CA . LEU A 1 298 ? 13.859 -43.219 -31.578 1 91.12 298 LEU A CA 1
ATOM 2285 C C . LEU A 1 298 ? 12.961 -43.844 -32.625 1 91.12 298 LEU A C 1
ATOM 2287 O O . LEU A 1 298 ? 13.156 -45 -33 1 91.12 298 LEU A O 1
ATOM 2291 N N . ASP A 1 299 ? 12.031 -43.125 -33.031 1 90.06 299 ASP A N 1
ATOM 2292 C CA . ASP A 1 299 ? 11.266 -43.562 -34.188 1 90.06 299 ASP A CA 1
ATOM 2293 C C . ASP A 1 299 ? 11.969 -43.188 -35.5 1 90.06 299 ASP A C 1
ATOM 2295 O O . ASP A 1 299 ? 13.148 -42.812 -35.469 1 90.06 299 ASP A O 1
ATOM 2299 N N . LEU A 1 300 ? 11.312 -43.438 -36.594 1 88.75 300 LEU A N 1
ATOM 2300 C CA . LEU A 1 300 ? 11.945 -43.219 -37.875 1 88.75 300 LEU A CA 1
ATOM 2301 C C . LEU A 1 300 ? 12.211 -41.75 -38.125 1 88.75 300 LEU A C 1
ATOM 2303 O O . LEU A 1 300 ? 13.055 -41.406 -38.938 1 88.75 300 LEU A O 1
ATOM 2307 N N . LYS A 1 301 ? 11.484 -40.969 -37.469 1 89.44 301 LYS A N 1
ATOM 2308 C CA . LYS A 1 301 ? 11.688 -39.531 -37.594 1 89.44 301 LYS A CA 1
ATOM 2309 C C . LYS A 1 301 ? 12.609 -39.031 -36.469 1 89.44 301 LYS A C 1
ATOM 2311 O O . LYS A 1 301 ? 12.664 -37.844 -36.188 1 89.44 301 LYS A O 1
ATOM 2316 N N . SER A 1 302 ? 13.148 -39.906 -35.719 1 87.69 302 SER A N 1
ATOM 2317 C CA . SER A 1 302 ? 14.117 -39.625 -34.656 1 87.69 302 SER A CA 1
ATOM 2318 C C . SER A 1 302 ? 13.453 -38.938 -33.469 1 87.69 302 SER A C 1
ATOM 2320 O O . SER A 1 302 ? 14.055 -38.094 -32.812 1 87.69 302 SER A O 1
ATOM 2322 N N . ARG A 1 303 ? 12.273 -39.281 -33.281 1 90.25 303 ARG A N 1
ATOM 2323 C CA . ARG A 1 303 ? 11.562 -38.75 -32.125 1 90.25 303 ARG A CA 1
ATOM 2324 C C . ARG A 1 303 ? 11.508 -39.781 -31 1 90.25 303 ARG A C 1
ATOM 2326 O O . ARG A 1 303 ? 11.195 -40.938 -31.25 1 90.25 303 ARG A O 1
ATOM 2333 N N . THR A 1 304 ? 11.859 -39.281 -29.812 1 90.38 304 THR A N 1
ATOM 2334 C CA . THR A 1 304 ? 11.727 -40.125 -28.625 1 90.38 304 THR A CA 1
ATOM 2335 C C . THR A 1 304 ? 10.281 -40.156 -28.156 1 90.38 304 THR A C 1
ATOM 2337 O O . THR A 1 304 ? 9.469 -39.312 -28.562 1 90.38 304 THR A O 1
ATOM 2340 N N . PRO A 1 305 ? 9.961 -41.156 -27.234 1 93.25 305 PRO A N 1
ATOM 2341 C CA . PRO A 1 305 ? 8.617 -41.156 -26.656 1 93.25 305 PRO A CA 1
ATOM 2342 C C . PRO A 1 305 ? 8.281 -39.844 -25.953 1 93.25 305 PRO A C 1
ATOM 2344 O O . PRO A 1 305 ? 7.168 -39.344 -26.094 1 93.25 305 PRO A O 1
ATOM 2347 N N . LEU A 1 306 ? 9.234 -39.25 -25.359 1 91.62 306 LEU A N 1
ATOM 2348 C CA . LEU A 1 306 ? 9.008 -38 -24.656 1 91.62 306 LEU A CA 1
ATOM 2349 C C . LEU A 1 306 ? 8.711 -36.875 -25.641 1 91.62 306 LEU A C 1
ATOM 2351 O O . LEU A 1 306 ? 7.848 -36.031 -25.391 1 91.62 306 LEU A O 1
ATOM 2355 N N . LYS A 1 307 ? 9.445 -36.875 -26.672 1 88.88 307 LYS A N 1
ATOM 2356 C CA . LYS A 1 307 ? 9.172 -35.875 -27.703 1 88.88 307 LYS A CA 1
ATOM 2357 C C . LYS A 1 307 ? 7.746 -36.031 -28.234 1 88.88 307 LYS A C 1
ATOM 2359 O O . LYS A 1 307 ? 7.074 -35.031 -28.484 1 88.88 307 LYS A O 1
ATOM 2364 N N . LEU A 1 308 ? 7.293 -37.25 -28.375 1 90.25 308 LEU A N 1
ATOM 2365 C CA . LEU A 1 308 ? 5.934 -37.5 -28.844 1 90.25 308 LEU A CA 1
ATOM 2366 C C . LEU A 1 308 ? 4.91 -37.062 -27.812 1 90.25 308 LEU A C 1
ATOM 2368 O O . LEU A 1 308 ? 3.807 -36.656 -28.172 1 90.25 308 LEU A O 1
ATOM 2372 N N . ALA A 1 309 ? 5.273 -37.125 -26.594 1 91.06 309 ALA A N 1
ATOM 2373 C CA . ALA A 1 309 ? 4.375 -36.75 -25.5 1 91.06 309 ALA A CA 1
ATOM 2374 C C . ALA A 1 309 ? 4.047 -35.25 -25.531 1 91.06 309 ALA A C 1
ATOM 2376 O O . ALA A 1 309 ? 3.047 -34.812 -24.953 1 91.06 309 ALA A O 1
ATOM 2377 N N . TRP A 1 310 ? 4.828 -34.469 -26.188 1 88.94 310 TRP A N 1
ATOM 2378 C CA . TRP A 1 310 ? 4.59 -33.031 -26.297 1 88.94 310 TRP A CA 1
ATOM 2379 C C . TRP A 1 310 ? 3.436 -32.75 -27.25 1 88.94 310 TRP A C 1
ATOM 2381 O O . TRP A 1 310 ? 2.83 -31.672 -27.203 1 88.94 310 TRP A O 1
ATOM 2391 N N . HIS A 1 311 ? 3.188 -33.719 -28.172 1 87.88 311 HIS A N 1
ATOM 2392 C CA . HIS A 1 311 ? 2.148 -33.531 -29.172 1 87.88 311 HIS A CA 1
ATOM 2393 C C . HIS A 1 311 ? 1.207 -34.719 -29.219 1 87.88 311 HIS A C 1
ATOM 2395 O O . HIS A 1 311 ? 1.095 -35.406 -30.234 1 87.88 311 HIS A O 1
ATOM 2401 N N . PRO A 1 312 ? 0.529 -34.875 -28.156 1 88.94 312 PRO A N 1
ATOM 2402 C CA . PRO A 1 312 ? -0.371 -36.031 -28.125 1 88.94 312 PRO A CA 1
ATOM 2403 C C . PRO A 1 312 ? -1.519 -35.906 -29.125 1 88.94 312 PRO A C 1
ATOM 2405 O O . PRO A 1 312 ? -1.867 -34.781 -29.547 1 88.94 312 PRO A O 1
ATOM 2408 N N . LEU A 1 313 ? -1.923 -37.031 -29.578 1 88.75 313 LEU A N 1
ATOM 2409 C CA . LEU A 1 313 ? -3.045 -37.094 -30.516 1 88.75 313 LEU A CA 1
ATOM 2410 C C . LEU A 1 313 ? -4.312 -37.562 -29.812 1 88.75 313 LEU A C 1
ATOM 2412 O O . LEU A 1 313 ? -4.281 -38.531 -29.047 1 88.75 313 LEU A O 1
ATOM 2416 N N . GLY A 1 314 ? -5.379 -36.719 -30.031 1 82.19 314 GLY A N 1
ATOM 2417 C CA . GLY A 1 314 ? -6.668 -37.125 -29.516 1 82.19 314 GLY A CA 1
ATOM 2418 C C . GLY A 1 314 ? -7.297 -38.25 -30.328 1 82.19 314 GLY A C 1
ATOM 2419 O O . GLY A 1 314 ? -6.738 -38.688 -31.328 1 82.19 314 GLY A O 1
ATOM 2420 N N . LYS A 1 315 ? -8.406 -38.75 -29.875 1 73.44 315 LYS A N 1
ATOM 2421 C CA . LYS A 1 315 ? -9.133 -39.844 -30.531 1 73.44 315 LYS A CA 1
ATOM 2422 C C . LYS A 1 315 ? -9.539 -39.469 -31.953 1 73.44 315 LYS A C 1
ATOM 2424 O O . LYS A 1 315 ? -9.625 -40.312 -32.844 1 73.44 315 LYS A O 1
ATOM 2429 N N . ASP A 1 316 ? -9.703 -38.188 -32.125 1 76.19 316 ASP A N 1
ATOM 2430 C CA . ASP A 1 316 ? -10.125 -37.688 -33.438 1 76.19 316 ASP A CA 1
ATOM 2431 C C . ASP A 1 316 ? -8.922 -37.406 -34.344 1 76.19 316 ASP A C 1
ATOM 2433 O O . ASP A 1 316 ? -9.078 -36.938 -35.469 1 76.19 316 ASP A O 1
ATOM 2437 N N . GLY A 1 317 ? -7.762 -37.812 -33.844 1 77.31 317 GLY A N 1
ATOM 2438 C CA . GLY A 1 317 ? -6.547 -37.531 -34.594 1 77.31 317 GLY A CA 1
ATOM 2439 C C . GLY A 1 317 ? -6.078 -36.094 -34.469 1 77.31 317 GLY A C 1
ATOM 2440 O O . GLY A 1 317 ? -5.039 -35.75 -35 1 77.31 317 GLY A O 1
ATOM 2441 N N . LYS A 1 318 ? -6.895 -35.438 -33.719 1 75.19 318 LYS A N 1
ATOM 2442 C CA . LYS A 1 318 ? -6.543 -34.031 -33.531 1 75.19 318 LYS A CA 1
ATOM 2443 C C . LYS A 1 318 ? -5.617 -33.844 -32.344 1 75.19 318 LYS A C 1
ATOM 2445 O O . LYS A 1 318 ? -5.316 -34.812 -31.625 1 75.19 318 LYS A O 1
ATOM 2450 N N . LYS A 1 319 ? -5.172 -32.781 -32.281 1 81.38 319 LYS A N 1
ATOM 2451 C CA . LYS A 1 319 ? -4.246 -32.469 -31.203 1 81.38 319 LYS A CA 1
ATOM 2452 C C . LYS A 1 319 ? -4.891 -32.719 -29.844 1 81.38 319 LYS A C 1
ATOM 2454 O O . LYS A 1 319 ? -6 -32.25 -29.578 1 81.38 319 LYS A O 1
ATOM 2459 N N . GLY A 1 320 ? -4.133 -33.5 -29.062 1 83.12 320 GLY A N 1
ATOM 2460 C CA . GLY A 1 320 ? -4.613 -33.812 -27.719 1 83.12 320 GLY A CA 1
ATOM 2461 C C . GLY A 1 320 ? -4 -32.906 -26.656 1 83.12 320 GLY A C 1
ATOM 2462 O O . GLY A 1 320 ? -3.25 -31.984 -26.984 1 83.12 320 GLY A O 1
ATOM 2463 N N . THR A 1 321 ? -4.469 -33.125 -25.469 1 85.94 321 THR A N 1
ATOM 2464 C CA . THR A 1 321 ? -3.936 -32.438 -24.312 1 85.94 321 THR A CA 1
ATOM 2465 C C . THR A 1 321 ? -2.707 -33.125 -23.75 1 85.94 321 THR A C 1
ATOM 2467 O O . THR A 1 321 ? -2.682 -34.375 -23.656 1 85.94 321 THR A O 1
ATOM 2470 N N . ILE A 1 322 ? -1.747 -32.406 -23.438 1 85 322 ILE A N 1
ATOM 2471 C CA . ILE A 1 322 ? -0.51 -32.969 -22.891 1 85 322 ILE A CA 1
ATOM 2472 C C . ILE A 1 322 ? -0.79 -33.594 -21.531 1 85 322 ILE A C 1
ATOM 2474 O O . ILE A 1 322 ? -1.493 -33.031 -20.688 1 85 322 ILE A O 1
ATOM 2478 N N . ASP A 1 323 ? -0.312 -34.781 -21.406 1 88.62 323 ASP A N 1
ATOM 2479 C CA . ASP A 1 323 ? -0.417 -35.469 -20.141 1 88.62 323 ASP A CA 1
ATOM 2480 C C . ASP A 1 323 ? 0.889 -35.406 -19.359 1 88.62 323 ASP A C 1
ATOM 2482 O O . ASP A 1 323 ? 1.8 -36.188 -19.562 1 88.62 323 ASP A O 1
ATOM 2486 N N . ILE A 1 324 ? 0.933 -34.625 -18.359 1 89.44 324 ILE A N 1
ATOM 2487 C CA . ILE A 1 324 ? 2.145 -34.344 -17.594 1 89.44 324 ILE A CA 1
ATOM 2488 C C . ILE A 1 324 ? 2.545 -35.562 -16.781 1 89.44 324 ILE A C 1
ATOM 2490 O O . ILE A 1 324 ? 3.732 -35.812 -16.547 1 89.44 324 ILE A O 1
ATOM 2494 N N . ASP A 1 325 ? 1.642 -36.344 -16.453 1 89.81 325 ASP A N 1
ATOM 2495 C CA . ASP A 1 325 ? 1.942 -37.531 -15.664 1 89.81 325 ASP A CA 1
ATOM 2496 C C . ASP A 1 325 ? 2.701 -38.562 -16.5 1 89.81 325 ASP A C 1
ATOM 2498 O O . ASP A 1 325 ? 3.574 -39.281 -15.984 1 89.81 325 ASP A O 1
ATOM 2502 N N . ILE A 1 326 ? 2.303 -38.656 -17.703 1 91.94 326 ILE A N 1
ATOM 2503 C CA . ILE A 1 326 ? 3.031 -39.531 -18.609 1 91.94 326 ILE A CA 1
ATOM 2504 C C . ILE A 1 326 ? 4.469 -39.062 -18.766 1 91.94 326 ILE A C 1
ATOM 2506 O O . ILE A 1 326 ? 5.41 -39.844 -18.734 1 91.94 326 ILE A O 1
ATOM 2510 N N . MET A 1 327 ? 4.645 -37.781 -18.859 1 90.69 327 MET A N 1
ATOM 2511 C CA . MET A 1 327 ? 5.977 -37.219 -19.016 1 90.69 327 MET A CA 1
ATOM 2512 C C . MET A 1 327 ? 6.82 -37.469 -17.766 1 90.69 327 MET A C 1
ATOM 2514 O O . MET A 1 327 ? 7.996 -37.812 -17.859 1 90.69 327 MET A O 1
ATOM 2518 N N . ARG A 1 328 ? 6.219 -37.281 -16.703 1 92.12 328 ARG A N 1
ATOM 2519 C CA . ARG A 1 328 ? 6.906 -37.531 -15.445 1 92.12 328 ARG A CA 1
ATOM 2520 C C . ARG A 1 328 ? 7.355 -39 -15.367 1 92.12 328 ARG A C 1
ATOM 2522 O O . ARG A 1 328 ? 8.484 -39.281 -14.961 1 92.12 328 ARG A O 1
ATOM 2529 N N . ALA A 1 329 ? 6.469 -39.906 -15.734 1 92.06 329 ALA A N 1
ATOM 2530 C CA . ALA A 1 329 ? 6.773 -41.312 -15.695 1 92.06 329 ALA A CA 1
ATOM 2531 C C . ALA A 1 329 ? 7.945 -41.656 -16.625 1 92.06 329 ALA A C 1
ATOM 2533 O O . ALA A 1 329 ? 8.82 -42.438 -16.25 1 92.06 329 ALA A O 1
ATOM 2534 N N . LEU A 1 330 ? 7.922 -41.094 -17.766 1 93.69 330 LEU A N 1
ATOM 2535 C CA . LEU A 1 330 ? 9 -41.312 -18.719 1 93.69 330 LEU A CA 1
ATOM 2536 C C . LEU A 1 330 ? 10.336 -40.875 -18.141 1 93.69 330 LEU A C 1
ATOM 2538 O O . LEU A 1 330 ? 11.32 -41.625 -18.203 1 93.69 330 LEU A O 1
ATOM 2542 N N . VAL A 1 331 ? 10.359 -39.719 -17.547 1 92.56 331 VAL A N 1
ATOM 2543 C CA . VAL A 1 331 ? 11.586 -39.188 -16.984 1 92.56 331 VAL A CA 1
ATOM 2544 C C . VAL A 1 331 ? 12.023 -40 -15.781 1 92.56 331 VAL A C 1
ATOM 2546 O O . VAL A 1 331 ? 13.211 -40.281 -15.617 1 92.56 331 VAL A O 1
ATOM 2549 N N . ASP A 1 332 ? 11.047 -40.312 -15.039 1 91.69 332 ASP A N 1
ATOM 2550 C CA . ASP A 1 332 ? 11.336 -41.156 -13.875 1 91.69 332 ASP A CA 1
ATOM 2551 C C . ASP A 1 332 ? 12 -42.469 -14.297 1 91.69 332 ASP A C 1
ATOM 2553 O O . ASP A 1 332 ? 12.789 -43.031 -13.539 1 91.69 332 ASP A O 1
ATOM 2557 N N . HIS A 1 333 ? 11.734 -42.938 -15.461 1 92.12 333 HIS A N 1
ATOM 2558 C CA . HIS A 1 333 ? 12.273 -44.219 -15.953 1 92.12 333 HIS A CA 1
ATOM 2559 C C . HIS A 1 333 ? 13.445 -43.969 -16.906 1 92.12 333 HIS A C 1
ATOM 2561 O O . HIS A 1 333 ? 13.75 -44.844 -17.734 1 92.12 333 HIS A O 1
ATOM 2567 N N . GLY A 1 334 ? 13.891 -42.719 -16.859 1 88.81 334 GLY A N 1
ATOM 2568 C CA . GLY A 1 334 ? 15.203 -42.531 -17.469 1 88.81 334 GLY A CA 1
ATOM 2569 C C . GLY A 1 334 ? 15.156 -41.688 -18.734 1 88.81 334 GLY A C 1
ATOM 2570 O O . GLY A 1 334 ? 16.188 -41.406 -19.328 1 88.81 334 GLY A O 1
ATOM 2571 N N . ALA A 1 335 ? 14.008 -41.312 -19.156 1 90.75 335 ALA A N 1
ATOM 2572 C CA . ALA A 1 335 ? 13.945 -40.469 -20.344 1 90.75 335 ALA A CA 1
ATOM 2573 C C . ALA A 1 335 ? 14.68 -39.156 -20.125 1 90.75 335 ALA A C 1
ATOM 2575 O O . ALA A 1 335 ? 14.617 -38.594 -19.031 1 90.75 335 ALA A O 1
ATOM 2576 N N . SER A 1 336 ? 15.414 -38.719 -21.125 1 84.56 336 SER A N 1
ATOM 2577 C CA . SER A 1 336 ? 16.078 -37.438 -21.047 1 84.56 336 SER A CA 1
ATOM 2578 C C . SER A 1 336 ? 15.078 -36.281 -21.078 1 84.56 336 SER A C 1
ATOM 2580 O O . SER A 1 336 ? 14.211 -36.25 -21.953 1 84.56 336 SER A O 1
ATOM 2582 N N . PRO A 1 337 ? 15.188 -35.406 -20.141 1 85.19 337 PRO A N 1
ATOM 2583 C CA . PRO A 1 337 ? 14.25 -34.281 -20.078 1 85.19 337 PRO A CA 1
ATOM 2584 C C . PRO A 1 337 ? 14.578 -33.188 -21.078 1 85.19 337 PRO A C 1
ATOM 2586 O O . PRO A 1 337 ? 13.938 -32.125 -21.078 1 85.19 337 PRO A O 1
ATOM 2589 N N . THR A 1 338 ? 15.266 -33.281 -22.062 1 79.19 338 THR A N 1
ATOM 2590 C CA . THR A 1 338 ? 15.898 -32.281 -22.875 1 79.19 338 THR A CA 1
ATOM 2591 C C . THR A 1 338 ? 14.953 -31.781 -23.969 1 79.19 338 THR A C 1
ATOM 2593 O O . THR A 1 338 ? 15.023 -30.641 -24.406 1 79.19 338 THR A O 1
ATOM 2596 N N . PRO A 1 339 ? 14.094 -32.75 -24.5 1 75.69 339 PRO A N 1
ATOM 2597 C CA . PRO A 1 339 ? 13.258 -32.281 -25.609 1 75.69 339 PRO A CA 1
ATOM 2598 C C . PRO A 1 339 ? 12.398 -31.078 -25.234 1 75.69 339 PRO A C 1
ATOM 2600 O O . PRO A 1 339 ? 11.953 -30.953 -24.094 1 75.69 339 PRO A O 1
ATOM 2603 N N . THR A 1 340 ? 12.289 -30.125 -26.25 1 83.94 340 THR A N 1
ATOM 2604 C CA . THR A 1 340 ? 11.469 -28.922 -26.078 1 83.94 340 THR A CA 1
ATOM 2605 C C . THR A 1 340 ? 10.344 -28.891 -27.109 1 83.94 340 THR A C 1
ATOM 2607 O O . THR A 1 340 ? 10.336 -29.688 -28.062 1 83.94 340 THR A O 1
ATOM 2610 N N . ASP A 1 341 ? 9.406 -28.094 -26.844 1 83.94 341 ASP A N 1
ATOM 2611 C CA . ASP A 1 341 ? 8.367 -27.875 -27.844 1 83.94 341 ASP A CA 1
ATOM 2612 C C . ASP A 1 341 ? 8.781 -26.781 -28.828 1 83.94 341 ASP A C 1
ATOM 2614 O O . ASP A 1 341 ? 9.938 -26.359 -28.844 1 83.94 341 ASP A O 1
ATOM 2618 N N . GLU A 1 342 ? 7.902 -26.469 -29.75 1 83.38 342 GLU A N 1
ATOM 2619 C CA . GLU A 1 342 ? 8.18 -25.516 -30.812 1 83.38 342 GLU A CA 1
ATOM 2620 C C . GLU A 1 342 ? 8.43 -24.125 -30.234 1 83.38 342 GLU A C 1
ATOM 2622 O O . GLU A 1 342 ? 9.062 -23.281 -30.891 1 83.38 342 GLU A O 1
ATOM 2627 N N . ARG A 1 343 ? 7.977 -23.875 -29.047 1 89.81 343 ARG A N 1
ATOM 2628 C CA . ARG A 1 343 ? 8.148 -22.578 -28.406 1 89.81 343 ARG A CA 1
ATOM 2629 C C . ARG A 1 343 ? 9.375 -22.578 -27.5 1 89.81 343 ARG A C 1
ATOM 2631 O O . ARG A 1 343 ? 9.641 -21.594 -26.812 1 89.81 343 ARG A O 1
ATOM 2638 N N . GLY A 1 344 ? 10.039 -23.734 -27.453 1 88.94 344 GLY A N 1
ATOM 2639 C CA . GLY A 1 344 ? 11.25 -23.828 -26.641 1 88.94 344 GLY A CA 1
ATOM 2640 C C . GLY A 1 344 ? 10.977 -24.172 -25.188 1 88.94 344 GLY A C 1
ATOM 2641 O O . GLY A 1 344 ? 11.867 -24.078 -24.344 1 88.94 344 GLY A O 1
ATOM 2642 N N . ARG A 1 345 ? 9.797 -24.5 -24.891 1 92.5 345 ARG A N 1
ATOM 2643 C CA . ARG A 1 345 ? 9.453 -24.875 -23.531 1 92.5 345 ARG A CA 1
ATOM 2644 C C . ARG A 1 345 ? 10.062 -26.219 -23.156 1 92.5 345 ARG A C 1
ATOM 2646 O O . ARG A 1 345 ? 9.984 -27.172 -23.922 1 92.5 345 ARG A O 1
ATOM 2653 N N . THR A 1 346 ? 10.68 -26.188 -22.062 1 92.94 346 THR A N 1
ATOM 2654 C CA . THR A 1 346 ? 11.219 -27.422 -21.484 1 92.94 346 THR A CA 1
ATOM 2655 C C . THR A 1 346 ? 10.203 -28.062 -20.547 1 92.94 346 THR A C 1
ATOM 2657 O O . THR A 1 346 ? 9.148 -27.484 -20.266 1 92.94 346 THR A O 1
ATOM 2660 N N . LEU A 1 347 ? 10.547 -29.25 -20.094 1 92 347 LEU A N 1
ATOM 2661 C CA . LEU A 1 347 ? 9.688 -29.969 -19.156 1 92 347 LEU A CA 1
ATOM 2662 C C . LEU A 1 347 ? 9.578 -29.203 -17.844 1 92 347 LEU A C 1
ATOM 2664 O O . LEU A 1 347 ? 8.547 -29.266 -17.172 1 92 347 LEU A O 1
ATOM 2668 N N . VAL A 1 348 ? 10.625 -28.484 -17.531 1 94.88 348 VAL A N 1
ATOM 2669 C CA . VAL A 1 348 ? 10.578 -27.672 -16.328 1 94.88 348 VAL A CA 1
ATOM 2670 C C . VAL A 1 348 ? 9.508 -26.594 -16.469 1 94.88 348 VAL A C 1
ATOM 2672 O O . VAL A 1 348 ? 8.695 -26.391 -15.555 1 94.88 348 VAL A O 1
ATOM 2675 N N . HIS A 1 349 ? 9.523 -25.922 -17.594 1 95.38 349 HIS A N 1
ATOM 2676 C CA . HIS A 1 349 ? 8.492 -24.922 -17.844 1 95.38 349 HIS A CA 1
ATOM 2677 C C . HIS A 1 349 ? 7.098 -25.516 -17.656 1 95.38 349 HIS A C 1
ATOM 2679 O O . HIS A 1 349 ? 6.242 -24.891 -17.016 1 95.38 349 HIS A O 1
ATOM 2685 N N . LEU A 1 350 ? 6.906 -26.656 -18.219 1 92.06 350 LEU A N 1
ATOM 2686 C CA . LEU A 1 350 ? 5.602 -27.312 -18.156 1 92.06 350 LEU A CA 1
ATOM 2687 C C . LEU A 1 350 ? 5.242 -27.688 -16.734 1 92.06 350 LEU A C 1
ATOM 2689 O O . LEU A 1 350 ? 4.105 -27.484 -16.297 1 92.06 350 LEU A O 1
ATOM 2693 N N . ALA A 1 351 ? 6.195 -28.281 -16.094 1 93.75 351 ALA A N 1
ATOM 2694 C CA . ALA A 1 351 ? 5.969 -28.703 -14.711 1 93.75 351 ALA A CA 1
ATOM 2695 C C . ALA A 1 351 ? 5.582 -27.5 -13.844 1 93.75 351 ALA A C 1
ATOM 2697 O O . ALA A 1 351 ? 4.715 -27.625 -12.969 1 93.75 351 ALA A O 1
ATOM 2698 N N . VAL A 1 352 ? 6.18 -26.375 -14.086 1 95.56 352 VAL A N 1
ATOM 2699 C CA . VAL A 1 352 ? 5.91 -25.156 -13.336 1 95.56 352 VAL A CA 1
ATOM 2700 C C . VAL A 1 352 ? 4.523 -24.625 -13.695 1 95.56 352 VAL A C 1
ATOM 2702 O O . VAL A 1 352 ? 3.734 -24.281 -12.812 1 95.56 352 VAL A O 1
ATOM 2705 N N . LYS A 1 353 ? 4.277 -24.547 -14.938 1 94.12 353 LYS A N 1
ATOM 2706 C CA . LYS A 1 353 ? 2.99 -24.047 -15.406 1 94.12 353 LYS A CA 1
ATOM 2707 C C . LYS A 1 353 ? 1.84 -24.859 -14.828 1 94.12 353 LYS A C 1
ATOM 2709 O O . LYS A 1 353 ? 0.802 -24.312 -14.453 1 94.12 353 LYS A O 1
ATOM 2714 N N . GLU A 1 354 ? 2.072 -26.188 -14.742 1 91.44 354 GLU A N 1
ATOM 2715 C CA . GLU A 1 354 ? 1.04 -27.094 -14.258 1 91.44 354 GLU A CA 1
ATOM 2716 C C . GLU A 1 354 ? 1.088 -27.219 -12.734 1 91.44 354 GLU A C 1
ATOM 2718 O O . GLU A 1 354 ? 0.346 -28.016 -12.148 1 91.44 354 GLU A O 1
ATOM 2723 N N . LYS A 1 355 ? 1.991 -26.578 -12.109 1 92.38 355 LYS A N 1
ATOM 2724 C CA . LYS A 1 355 ? 2.105 -26.516 -10.648 1 92.38 355 LYS A CA 1
ATOM 2725 C C . LYS A 1 355 ? 2.371 -27.891 -10.055 1 92.38 355 LYS A C 1
ATOM 2727 O O . LYS A 1 355 ? 1.66 -28.328 -9.148 1 92.38 355 LYS A O 1
ATOM 2732 N N . ARG A 1 356 ? 3.387 -28.547 -10.586 1 92 356 ARG A N 1
ATOM 2733 C CA . ARG A 1 356 ? 3.816 -29.859 -10.133 1 92 356 ARG A CA 1
ATOM 2734 C C . ARG A 1 356 ? 5.188 -29.797 -9.469 1 92 356 ARG A C 1
ATOM 2736 O O . ARG A 1 356 ? 6.199 -30.125 -10.094 1 92 356 ARG A O 1
ATOM 2743 N N . PRO A 1 357 ? 5.176 -29.5 -8.172 1 94.06 357 PRO A N 1
ATOM 2744 C CA . PRO A 1 357 ? 6.469 -29.312 -7.504 1 94.06 357 PRO A CA 1
ATOM 2745 C C . PRO A 1 357 ? 7.301 -30.594 -7.457 1 94.06 357 PRO A C 1
ATOM 2747 O O . PRO A 1 357 ? 8.531 -30.531 -7.57 1 94.06 357 PRO A O 1
ATOM 2750 N N . ASP A 1 358 ? 6.637 -31.703 -7.309 1 91.75 358 ASP A N 1
ATOM 2751 C CA . ASP A 1 358 ? 7.359 -32.969 -7.246 1 91.75 358 ASP A CA 1
ATOM 2752 C C . ASP A 1 358 ? 8.055 -33.25 -8.57 1 91.75 358 ASP A C 1
ATOM 2754 O O . ASP A 1 358 ? 9.164 -33.812 -8.586 1 91.75 358 ASP A O 1
ATOM 2758 N N . PHE A 1 359 ? 7.375 -32.969 -9.609 1 93.31 359 PHE A N 1
ATOM 2759 C CA . PHE A 1 359 ? 7.973 -33.188 -10.922 1 93.31 359 PHE A CA 1
ATOM 2760 C C . PHE A 1 359 ? 9.156 -32.25 -11.133 1 93.31 359 PHE A C 1
ATOM 2762 O O . PHE A 1 359 ? 10.172 -32.656 -11.711 1 93.31 359 PHE A O 1
ATOM 2769 N N . VAL A 1 360 ? 9.141 -31.031 -10.648 1 94.5 360 VAL A N 1
ATOM 2770 C CA . VAL A 1 360 ? 10.242 -30.078 -10.734 1 94.5 360 VAL A CA 1
ATOM 2771 C C . VAL A 1 360 ? 11.453 -30.625 -9.977 1 94.5 360 VAL A C 1
ATOM 2773 O O . VAL A 1 360 ? 12.578 -30.547 -10.469 1 94.5 360 VAL A O 1
ATOM 2776 N N . ARG A 1 361 ? 11.18 -31.188 -8.859 1 94.31 361 ARG A N 1
ATOM 2777 C CA . ARG A 1 361 ? 12.266 -31.766 -8.07 1 94.31 361 ARG A CA 1
ATOM 2778 C C . ARG A 1 361 ? 12.922 -32.906 -8.812 1 94.31 361 ARG A C 1
ATOM 2780 O O . ARG A 1 361 ? 14.148 -33.062 -8.797 1 94.31 361 ARG A O 1
ATOM 2787 N N . LEU A 1 362 ? 12.086 -33.688 -9.375 1 91.44 362 LEU A N 1
ATOM 2788 C CA . LEU A 1 362 ? 12.602 -34.812 -10.148 1 91.44 362 LEU A CA 1
ATOM 2789 C C . LEU A 1 362 ? 13.477 -34.312 -11.297 1 91.44 362 LEU A C 1
ATOM 2791 O O . LEU A 1 362 ? 14.57 -34.844 -11.516 1 91.44 362 LEU A O 1
ATOM 2795 N N . LEU A 1 363 ? 13.008 -33.375 -11.977 1 94.5 363 LEU A N 1
ATOM 2796 C CA . LEU A 1 363 ? 13.75 -32.844 -13.109 1 94.5 363 LEU A CA 1
ATOM 2797 C C . LEU A 1 363 ? 15.078 -32.219 -12.648 1 94.5 363 LEU A C 1
ATOM 2799 O O . LEU A 1 363 ? 16.109 -32.375 -13.312 1 94.5 363 LEU A O 1
ATOM 2803 N N . ALA A 1 364 ? 15.031 -31.547 -11.57 1 93.75 364 ALA A N 1
ATOM 2804 C CA . ALA A 1 364 ? 16.25 -30.984 -11 1 93.75 364 ALA A CA 1
ATOM 2805 C C . ALA A 1 364 ? 17.25 -32.062 -10.641 1 93.75 364 ALA A C 1
ATOM 2807 O O . ALA A 1 364 ? 18.453 -31.922 -10.867 1 93.75 364 ALA A O 1
ATOM 2808 N N . SER A 1 365 ? 16.719 -33.094 -10.094 1 91.69 365 SER A N 1
ATOM 2809 C CA . SER A 1 365 ? 17.578 -34.219 -9.703 1 91.69 365 SER A CA 1
ATOM 2810 C C . SER A 1 365 ? 18.219 -34.875 -10.922 1 91.69 365 SER A C 1
ATOM 2812 O O . SER A 1 365 ? 19.281 -35.5 -10.82 1 91.69 365 SER A O 1
ATOM 2814 N N . LYS A 1 366 ? 17.547 -34.75 -12.062 1 89.94 366 LYS A N 1
ATOM 2815 C CA . LYS A 1 366 ? 18.062 -35.312 -13.305 1 89.94 366 LYS A CA 1
ATOM 2816 C C . LYS A 1 366 ? 18.891 -34.281 -14.07 1 89.94 366 LYS A C 1
ATOM 2818 O O . LYS A 1 366 ? 19.141 -34.438 -15.266 1 89.94 366 LYS A O 1
ATOM 2823 N N . SER A 1 367 ? 19.188 -33.125 -13.414 1 89 367 SER A N 1
ATOM 2824 C CA . SER A 1 367 ? 20.062 -32.094 -13.891 1 89 367 SER A CA 1
ATOM 2825 C C . SER A 1 367 ? 19.453 -31.312 -15.055 1 89 367 SER A C 1
ATOM 2827 O O . SER A 1 367 ? 20.141 -30.953 -16 1 89 367 SER A O 1
ATOM 2829 N N . ALA A 1 368 ? 18.156 -31.359 -14.992 1 91.31 368 ALA A N 1
ATOM 2830 C CA . ALA A 1 368 ? 17.5 -30.484 -15.961 1 91.31 368 ALA A CA 1
ATOM 2831 C C . ALA A 1 368 ? 17.906 -29.031 -15.742 1 91.31 368 ALA A C 1
ATOM 2833 O O . ALA A 1 368 ? 18.141 -28.609 -14.617 1 91.31 368 ALA A O 1
ATOM 2834 N N . ASP A 1 369 ? 17.984 -28.25 -16.812 1 93 369 ASP A N 1
ATOM 2835 C CA . ASP A 1 369 ? 18.328 -26.844 -16.719 1 93 369 ASP A CA 1
ATOM 2836 C C . ASP A 1 369 ? 17.172 -26.016 -16.188 1 93 369 ASP A C 1
ATOM 2838 O O . ASP A 1 369 ? 16.188 -25.781 -16.891 1 93 369 ASP A O 1
ATOM 2842 N N . LEU A 1 370 ? 17.328 -25.531 -15.047 1 95.12 370 LEU A N 1
ATOM 2843 C CA . LEU A 1 370 ? 16.266 -24.75 -14.406 1 95.12 370 LEU A CA 1
ATOM 2844 C C . LEU A 1 370 ? 16.219 -23.344 -14.977 1 95.12 370 LEU A C 1
ATOM 2846 O O . LEU A 1 370 ? 15.25 -22.609 -14.727 1 95.12 370 LEU A O 1
ATOM 2850 N N . ASN A 1 371 ? 17.203 -22.922 -15.734 1 96.25 371 ASN A N 1
ATOM 2851 C CA . ASN A 1 371 ? 17.25 -21.594 -16.312 1 96.25 371 ASN A CA 1
ATOM 2852 C C . ASN A 1 371 ? 17.062 -21.609 -17.828 1 96.25 371 ASN A C 1
ATOM 2854 O O . ASN A 1 371 ? 17.469 -20.688 -18.531 1 96.25 371 ASN A O 1
ATOM 2858 N N . ALA A 1 372 ? 16.516 -22.797 -18.266 1 94.62 372 ALA A N 1
ATOM 2859 C CA . ALA A 1 372 ? 16.234 -22.906 -19.703 1 94.62 372 ALA A CA 1
ATOM 2860 C C . ALA A 1 372 ? 15.328 -21.781 -20.172 1 94.62 372 ALA A C 1
ATOM 2862 O O . ALA A 1 372 ? 14.461 -21.328 -19.422 1 94.62 372 ALA A O 1
ATOM 2863 N N . LYS A 1 373 ? 15.484 -21.281 -21.391 1 94.88 373 LYS A N 1
ATOM 2864 C CA . LYS A 1 373 ? 14.727 -20.141 -21.906 1 94.88 373 LYS A CA 1
ATOM 2865 C C . LYS A 1 373 ? 13.844 -20.562 -23.078 1 94.88 373 LYS A C 1
ATOM 2867 O O . LYS A 1 373 ? 14.266 -21.359 -23.938 1 94.88 373 LYS A O 1
ATOM 2872 N N . THR A 1 374 ? 12.688 -20.078 -23.078 1 94.62 374 THR A N 1
ATOM 2873 C CA . THR A 1 374 ? 11.812 -20.219 -24.234 1 94.62 374 THR A CA 1
ATOM 2874 C C . THR A 1 374 ? 12.242 -19.266 -25.344 1 94.62 374 THR A C 1
ATOM 2876 O O . THR A 1 374 ? 13.281 -18.609 -25.25 1 94.62 374 THR A O 1
ATOM 2879 N N . ASN A 1 375 ? 11.484 -19.328 -26.422 1 92.62 375 ASN A N 1
ATOM 2880 C CA . ASN A 1 375 ? 11.781 -18.438 -27.531 1 92.62 375 ASN A CA 1
ATOM 2881 C C . ASN A 1 375 ? 11.719 -16.969 -27.125 1 92.62 375 ASN A C 1
ATOM 2883 O O . ASN A 1 375 ? 12.453 -16.141 -27.656 1 92.62 375 ASN A O 1
ATOM 2887 N N . ASP A 1 376 ? 10.906 -16.656 -26.156 1 92.12 376 ASP A N 1
ATOM 2888 C CA . ASP A 1 376 ? 10.789 -15.289 -25.656 1 92.12 376 ASP A CA 1
ATOM 2889 C C . ASP A 1 376 ? 11.758 -15.047 -24.5 1 92.12 376 ASP A C 1
ATOM 2891 O O . ASP A 1 376 ? 11.656 -14.039 -23.797 1 92.12 376 ASP A O 1
ATOM 2895 N N . LYS A 1 377 ? 12.562 -16.062 -24.219 1 94.44 377 LYS A N 1
ATOM 2896 C CA . LYS A 1 377 ? 13.633 -16.031 -23.234 1 94.44 377 LYS A CA 1
ATOM 2897 C C . LYS A 1 377 ? 13.07 -16.047 -21.812 1 94.44 377 LYS A C 1
ATOM 2899 O O . LYS A 1 377 ? 13.672 -15.484 -20.906 1 94.44 377 LYS A O 1
ATOM 2904 N N . SER A 1 378 ? 11.906 -16.547 -21.719 1 95.69 378 SER A N 1
ATOM 2905 C CA . SER A 1 378 ? 11.312 -16.719 -20.406 1 95.69 378 SER A CA 1
ATOM 2906 C C . SER A 1 378 ? 11.844 -17.984 -19.719 1 95.69 378 SER A C 1
ATOM 2908 O O . SER A 1 378 ? 11.953 -19.031 -20.359 1 95.69 378 SER A O 1
ATOM 2910 N N . THR A 1 379 ? 12.18 -17.859 -18.516 1 97.31 379 THR A N 1
ATOM 2911 C CA . THR A 1 379 ? 12.625 -19 -17.734 1 97.31 379 THR A CA 1
ATOM 2912 C C . THR A 1 379 ? 11.477 -19.562 -16.906 1 97.31 379 THR A C 1
ATOM 2914 O O . THR A 1 379 ? 10.422 -18.938 -16.781 1 97.31 379 THR A O 1
ATOM 2917 N N . PRO A 1 380 ? 11.656 -20.781 -16.344 1 97.31 380 PRO A N 1
ATOM 2918 C CA . PRO A 1 380 ? 10.633 -21.344 -15.445 1 97.31 380 PRO A CA 1
ATOM 2919 C C . PRO A 1 380 ? 10.312 -20.406 -14.273 1 97.31 380 PRO A C 1
ATOM 2921 O O . PRO A 1 380 ? 9.164 -20.359 -13.828 1 97.31 380 PRO A O 1
ATOM 2924 N N . LEU A 1 381 ? 11.312 -19.688 -13.852 1 98.06 381 LEU A N 1
ATOM 2925 C CA . LEU A 1 381 ? 11.086 -18.734 -12.766 1 98.06 381 LEU A CA 1
ATOM 2926 C C . LEU A 1 381 ? 10.109 -17.641 -13.195 1 98.06 381 LEU A C 1
ATOM 2928 O O . LEU A 1 381 ? 9.211 -17.281 -12.438 1 98.06 381 LEU A O 1
ATOM 2932 N N . HIS A 1 382 ? 10.312 -17.141 -14.359 1 98 382 HIS A N 1
ATOM 2933 C CA . HIS A 1 382 ? 9.367 -16.172 -14.883 1 98 382 HIS A CA 1
ATOM 2934 C C . HIS A 1 382 ? 7.957 -16.734 -14.922 1 98 382 HIS A C 1
ATOM 2936 O O . HIS A 1 382 ? 6.992 -16.047 -14.578 1 98 382 HIS A O 1
ATOM 2942 N N . VAL A 1 383 ? 7.828 -17.969 -15.32 1 96.94 383 VAL A N 1
ATOM 2943 C CA . VAL A 1 383 ? 6.531 -18.625 -15.453 1 96.94 383 VAL A CA 1
ATOM 2944 C C . VAL A 1 383 ? 5.875 -18.734 -14.078 1 96.94 383 VAL A C 1
ATOM 2946 O O . VAL A 1 383 ? 4.676 -18.484 -13.93 1 96.94 383 VAL A O 1
ATOM 2949 N N . SER A 1 384 ? 6.664 -19.125 -13.125 1 97.5 384 SER A N 1
ATOM 2950 C CA . SER A 1 384 ? 6.113 -19.281 -11.781 1 97.5 384 SER A CA 1
ATOM 2951 C C . SER A 1 384 ? 5.605 -17.953 -11.234 1 97.5 384 SER A C 1
ATOM 2953 O O . SER A 1 384 ? 4.574 -17.906 -10.562 1 97.5 384 SER A O 1
ATOM 2955 N N . ILE A 1 385 ? 6.285 -16.891 -11.539 1 97.56 385 ILE A N 1
ATOM 2956 C CA . ILE A 1 385 ? 5.934 -15.562 -11.047 1 97.56 385 ILE A CA 1
ATOM 2957 C C . ILE A 1 385 ? 4.672 -15.07 -11.75 1 97.56 385 ILE A C 1
ATOM 2959 O O . ILE A 1 385 ? 3.752 -14.562 -11.102 1 97.56 385 ILE A O 1
ATOM 2963 N N . THR A 1 386 ? 4.637 -15.227 -13.016 1 96.06 386 THR A N 1
ATOM 2964 C CA . THR A 1 386 ? 3.482 -14.773 -13.781 1 96.06 386 THR A CA 1
ATOM 2965 C C . THR A 1 386 ? 2.238 -15.578 -13.414 1 96.06 386 THR A C 1
ATOM 2967 O O . THR A 1 386 ? 1.115 -15.078 -13.523 1 96.06 386 THR A O 1
ATOM 2970 N N . SER A 1 387 ? 2.457 -16.812 -12.961 1 94.38 387 SER A N 1
ATOM 2971 C CA . SER A 1 387 ? 1.352 -17.656 -12.516 1 94.38 387 SER A CA 1
ATOM 2972 C C . SER A 1 387 ? 0.991 -17.375 -11.062 1 94.38 387 SER A C 1
ATOM 2974 O O . SER A 1 387 ? 0.129 -18.047 -10.492 1 94.38 387 SER A O 1
ATOM 2976 N N . ASP A 1 388 ? 1.681 -16.469 -10.477 1 93.44 388 ASP A N 1
ATOM 2977 C CA . ASP A 1 388 ? 1.462 -16.078 -9.086 1 93.44 388 ASP A CA 1
ATOM 2978 C C . ASP A 1 388 ? 1.554 -17.281 -8.148 1 93.44 388 ASP A C 1
ATOM 2980 O O . ASP A 1 388 ? 0.681 -17.484 -7.305 1 93.44 388 ASP A O 1
ATOM 2984 N N . ASP A 1 389 ? 2.496 -18.125 -8.422 1 95.25 389 ASP A N 1
ATOM 2985 C CA . ASP A 1 389 ? 2.74 -19.297 -7.598 1 95.25 389 ASP A CA 1
ATOM 2986 C C . ASP A 1 389 ? 3.957 -19.094 -6.699 1 95.25 389 ASP A C 1
ATOM 2988 O O . ASP A 1 389 ? 5.055 -19.547 -7.023 1 95.25 389 ASP A O 1
ATOM 2992 N N . LEU A 1 390 ? 3.695 -18.578 -5.516 1 95.56 390 LEU A N 1
ATOM 2993 C CA . LEU A 1 390 ? 4.77 -18.219 -4.594 1 95.56 390 LEU A CA 1
ATOM 2994 C C . LEU A 1 390 ? 5.52 -19.469 -4.125 1 95.56 390 LEU A C 1
ATOM 2996 O O . LEU A 1 390 ? 6.754 -19.484 -4.133 1 95.56 390 LEU A O 1
ATOM 3000 N N . PRO A 1 391 ? 4.832 -20.531 -3.746 1 94.88 391 PRO A N 1
ATOM 3001 C CA . PRO A 1 391 ? 5.57 -21.719 -3.312 1 94.88 391 PRO A CA 1
ATOM 3002 C C . PRO A 1 391 ? 6.469 -22.281 -4.41 1 94.88 391 PRO A C 1
ATOM 3004 O O . PRO A 1 391 ? 7.59 -22.719 -4.129 1 94.88 391 PRO A O 1
ATOM 3007 N N . MET A 1 392 ? 5.996 -22.297 -5.602 1 96.38 392 MET A N 1
ATOM 3008 C CA . MET A 1 392 ? 6.805 -22.781 -6.715 1 96.38 392 MET A CA 1
ATOM 3009 C C . MET A 1 392 ? 8.016 -21.891 -6.938 1 96.38 392 MET A C 1
ATOM 3011 O O . MET A 1 392 ? 9.117 -22.375 -7.211 1 96.38 392 MET A O 1
ATOM 3015 N N . THR A 1 393 ? 7.824 -20.609 -6.867 1 97.56 393 THR A N 1
ATOM 3016 C CA . THR A 1 393 ? 8.922 -19.656 -6.996 1 97.56 393 THR A CA 1
ATOM 3017 C C . THR A 1 393 ? 9.992 -19.922 -5.938 1 97.56 393 THR A C 1
ATOM 3019 O O . THR A 1 393 ? 11.188 -19.938 -6.242 1 97.56 393 THR A O 1
ATOM 3022 N N . ARG A 1 394 ? 9.547 -20.141 -4.766 1 96.75 394 ARG A N 1
ATOM 3023 C CA . ARG A 1 394 ? 10.469 -20.453 -3.676 1 96.75 394 ARG A CA 1
ATOM 3024 C C . ARG A 1 394 ? 11.227 -21.734 -3.959 1 96.75 394 ARG A C 1
ATOM 3026 O O . ARG A 1 394 ? 12.445 -21.812 -3.762 1 96.75 394 ARG A O 1
ATOM 3033 N N . LEU A 1 395 ? 10.5 -22.719 -4.387 1 96.5 395 LEU A N 1
ATOM 3034 C CA . LEU A 1 395 ? 11.117 -24.016 -4.695 1 96.5 395 LEU A CA 1
ATOM 3035 C C . LEU A 1 395 ? 12.195 -23.859 -5.762 1 96.5 395 LEU A C 1
ATOM 3037 O O . LEU A 1 395 ? 13.305 -24.375 -5.609 1 96.5 395 LEU A O 1
ATOM 3041 N N . LEU A 1 396 ? 11.859 -23.188 -6.828 1 97.69 396 LEU A N 1
ATOM 3042 C CA . LEU A 1 396 ? 12.812 -22.984 -7.918 1 97.69 396 LEU A CA 1
ATOM 3043 C C . LEU A 1 396 ? 14.062 -22.266 -7.422 1 97.69 396 LEU A C 1
ATOM 3045 O O . LEU A 1 396 ? 15.18 -22.656 -7.766 1 97.69 396 LEU A O 1
ATOM 3049 N N . LEU A 1 397 ? 13.875 -21.281 -6.621 1 97.62 397 LEU A N 1
ATOM 3050 C CA . LEU A 1 397 ? 15.016 -20.531 -6.086 1 97.62 397 LEU A CA 1
ATOM 3051 C C . LEU A 1 397 ? 15.836 -21.406 -5.145 1 97.62 397 LEU A C 1
ATOM 3053 O O . LEU A 1 397 ? 17.062 -21.344 -5.145 1 97.62 397 LEU A O 1
ATOM 3057 N N . ASP A 1 398 ? 15.156 -22.203 -4.363 1 96.19 398 ASP A N 1
ATOM 3058 C CA . ASP A 1 398 ? 15.852 -23.109 -3.457 1 96.19 398 ASP A CA 1
ATOM 3059 C C . ASP A 1 398 ? 16.688 -24.125 -4.234 1 96.19 398 ASP A C 1
ATOM 3061 O O . ASP A 1 398 ? 17.734 -24.578 -3.76 1 96.19 398 ASP A O 1
ATOM 3065 N N . LEU A 1 399 ? 16.219 -24.469 -5.383 1 96 399 LEU A N 1
ATOM 3066 C CA . LEU A 1 399 ? 16.906 -25.453 -6.215 1 96 399 LEU A CA 1
ATOM 3067 C C . LEU A 1 399 ? 18 -24.797 -7.055 1 96 399 LEU A C 1
ATOM 3069 O O . LEU A 1 399 ? 18.688 -25.469 -7.824 1 96 399 LEU A O 1
ATOM 3073 N N . GLY A 1 400 ? 18.078 -23.469 -6.992 1 95.19 400 GLY A N 1
ATOM 3074 C CA . GLY A 1 400 ? 19.234 -22.797 -7.59 1 95.19 400 GLY A CA 1
ATOM 3075 C C . GLY A 1 400 ? 18.875 -22.031 -8.852 1 95.19 400 GLY A C 1
ATOM 3076 O O . GLY A 1 400 ? 19.766 -21.672 -9.625 1 95.19 400 GLY A O 1
ATOM 3077 N N . ALA A 1 401 ? 17.641 -21.859 -9.102 1 97.44 401 ALA A N 1
ATOM 3078 C CA . ALA A 1 401 ? 17.266 -21.031 -10.25 1 97.44 401 ALA A CA 1
ATOM 3079 C C . ALA A 1 401 ? 17.844 -19.625 -10.125 1 97.44 401 ALA A C 1
ATOM 3081 O O . ALA A 1 401 ? 17.906 -19.062 -9.031 1 97.44 401 ALA A O 1
ATOM 3082 N N . ASN A 1 402 ? 18.281 -19.031 -11.266 1 97.38 402 ASN A N 1
ATOM 3083 C CA . ASN A 1 402 ? 18.859 -17.703 -11.297 1 97.38 402 ASN A CA 1
ATOM 3084 C C . ASN A 1 402 ? 17.797 -16.609 -11.266 1 97.38 402 ASN A C 1
ATOM 3086 O O . ASN A 1 402 ? 17 -16.5 -12.195 1 97.38 402 ASN A O 1
ATOM 3090 N N . PRO A 1 403 ? 17.797 -15.789 -10.242 1 97.88 403 PRO A N 1
ATOM 3091 C CA . PRO A 1 403 ? 16.75 -14.766 -10.109 1 97.88 403 PRO A CA 1
ATOM 3092 C C . PRO A 1 403 ? 17 -13.547 -11 1 97.88 403 PRO A C 1
ATOM 3094 O O . PRO A 1 403 ? 16.234 -12.594 -10.977 1 97.88 403 PRO A O 1
ATOM 3097 N N . ASN A 1 404 ? 18.047 -13.555 -11.875 1 97.81 404 ASN A N 1
ATOM 3098 C CA . ASN A 1 404 ? 18.438 -12.352 -12.594 1 97.81 404 ASN A CA 1
ATOM 3099 C C . ASN A 1 404 ? 18.375 -12.562 -14.109 1 97.81 404 ASN A C 1
ATOM 3101 O O . ASN A 1 404 ? 18.906 -11.742 -14.867 1 97.81 404 ASN A O 1
ATOM 3105 N N . GLU A 1 405 ? 17.75 -13.664 -14.492 1 96.5 405 GLU A N 1
ATOM 3106 C CA . GLU A 1 405 ? 17.594 -13.875 -15.93 1 96.5 405 GLU A CA 1
ATOM 3107 C C . GLU A 1 405 ? 16.625 -12.875 -16.547 1 96.5 405 GLU A C 1
ATOM 3109 O O . GLU A 1 405 ? 15.664 -12.469 -15.891 1 96.5 405 GLU A O 1
ATOM 3114 N N . LYS A 1 406 ? 16.891 -12.5 -17.828 1 95.88 406 LYS A N 1
ATOM 3115 C CA . LYS A 1 406 ? 16.047 -11.508 -18.484 1 95.88 406 LYS A CA 1
ATOM 3116 C C . LYS A 1 406 ? 15.289 -12.109 -19.656 1 95.88 406 LYS A C 1
ATOM 3118 O O . LYS A 1 406 ? 15.812 -12.977 -20.359 1 95.88 406 LYS A O 1
ATOM 3123 N N . THR A 1 407 ? 14.086 -11.617 -19.875 1 95.38 407 THR A N 1
ATOM 3124 C CA . THR A 1 407 ? 13.305 -12.016 -21.031 1 95.38 407 THR A CA 1
ATOM 3125 C C . THR A 1 407 ? 13.727 -11.227 -22.266 1 95.38 407 THR A C 1
ATOM 3127 O O . THR A 1 407 ? 14.703 -10.477 -22.219 1 95.38 407 THR A O 1
ATOM 3130 N N . VAL A 1 408 ? 13 -11.523 -23.328 1 91.12 408 VAL A N 1
ATOM 3131 C CA . VAL A 1 408 ? 13.336 -10.93 -24.609 1 91.12 408 VAL A CA 1
ATOM 3132 C C . VAL A 1 408 ? 13.188 -9.414 -24.547 1 91.12 408 VAL A C 1
ATOM 3134 O O . VAL A 1 408 ? 13.961 -8.672 -25.172 1 91.12 408 VAL A O 1
ATOM 3137 N N . HIS A 1 409 ? 12.328 -8.898 -23.688 1 87.81 409 HIS A N 1
ATOM 3138 C CA . HIS A 1 409 ? 12.094 -7.469 -23.547 1 87.81 409 HIS A CA 1
ATOM 3139 C C . HIS A 1 409 ? 12.867 -6.895 -22.375 1 87.81 409 HIS A C 1
ATOM 3141 O O . HIS A 1 409 ? 12.641 -5.746 -21.969 1 87.81 409 HIS A O 1
ATOM 3147 N N . GLY A 1 410 ? 13.664 -7.742 -21.75 1 92.12 410 GLY A N 1
ATOM 3148 C CA . GLY A 1 410 ? 14.555 -7.277 -20.688 1 92.12 410 GLY A CA 1
ATOM 3149 C C . GLY A 1 410 ? 13.93 -7.363 -19.312 1 92.12 410 GLY A C 1
ATOM 3150 O O . GLY A 1 410 ? 14.469 -6.812 -18.344 1 92.12 410 GLY A O 1
ATOM 3151 N N . GLY A 1 411 ? 12.859 -7.98 -19.219 1 95.69 411 GLY A N 1
ATOM 3152 C CA . GLY A 1 411 ? 12.188 -8.07 -17.922 1 95.69 411 GLY A CA 1
ATOM 3153 C C . GLY A 1 411 ? 12.836 -9.078 -16.984 1 95.69 411 GLY A C 1
ATOM 3154 O O . GLY A 1 411 ? 13.086 -10.227 -17.375 1 95.69 411 GLY A O 1
ATOM 3155 N N . SER A 1 412 ? 13.172 -8.641 -15.805 1 97.19 412 SER A N 1
ATOM 3156 C CA . SER A 1 412 ? 13.688 -9.531 -14.773 1 97.19 412 SER A CA 1
ATOM 3157 C C . SER A 1 412 ? 12.555 -10.133 -13.953 1 97.19 412 SER A C 1
ATOM 3159 O O . SER A 1 412 ? 11.422 -9.641 -13.992 1 97.19 412 SER A O 1
ATOM 3161 N N . PRO A 1 413 ? 12.852 -11.242 -13.203 1 98 413 PRO A N 1
ATOM 3162 C CA . PRO A 1 413 ? 11.836 -11.82 -12.32 1 98 413 PRO A CA 1
ATOM 3163 C C . PRO A 1 413 ? 11.273 -10.805 -11.32 1 98 413 PRO A C 1
ATOM 3165 O O . PRO A 1 413 ? 10.07 -10.781 -11.07 1 98 413 PRO A O 1
ATOM 3168 N N . LEU A 1 414 ? 12.125 -9.922 -10.812 1 98.38 414 LEU A N 1
ATOM 3169 C CA . LEU A 1 414 ? 11.688 -8.898 -9.875 1 98.38 414 LEU A CA 1
ATOM 3170 C C . LEU A 1 414 ? 10.688 -7.953 -10.531 1 98.38 414 LEU A C 1
ATOM 3172 O O . LEU A 1 414 ? 9.688 -7.574 -9.914 1 98.38 414 LEU A O 1
ATOM 3176 N N . MET A 1 415 ? 10.953 -7.598 -11.719 1 98.19 415 MET A N 1
ATOM 3177 C CA . MET A 1 415 ? 10.07 -6.699 -12.461 1 98.19 415 MET A CA 1
ATOM 3178 C C . MET A 1 415 ? 8.711 -7.352 -12.703 1 98.19 415 MET A C 1
ATOM 3180 O O . MET A 1 415 ? 7.676 -6.707 -12.57 1 98.19 415 MET A O 1
ATOM 3184 N N . PHE A 1 416 ? 8.688 -8.625 -13.016 1 98.06 416 PHE A N 1
ATOM 3185 C CA . PHE A 1 416 ? 7.434 -9.344 -13.219 1 98.06 416 PHE A CA 1
ATOM 3186 C C . PHE A 1 416 ? 6.648 -9.453 -11.922 1 98.06 416 PHE A C 1
ATOM 3188 O O . PHE A 1 416 ? 5.422 -9.336 -11.914 1 98.06 416 PHE A O 1
ATOM 3195 N N . ALA A 1 417 ? 7.391 -9.711 -10.875 1 98.31 417 ALA A N 1
ATOM 3196 C CA . ALA A 1 417 ? 6.734 -9.766 -9.57 1 98.31 417 ALA A CA 1
ATOM 3197 C C . ALA A 1 417 ? 6.117 -8.414 -9.211 1 98.31 417 ALA A C 1
ATOM 3199 O O . ALA A 1 417 ? 5.012 -8.352 -8.672 1 98.31 417 ALA A O 1
ATOM 3200 N N . ALA A 1 418 ? 6.812 -7.348 -9.492 1 98.31 418 ALA A N 1
ATOM 3201 C CA . ALA A 1 418 ? 6.332 -5.992 -9.227 1 98.31 418 ALA A CA 1
ATOM 3202 C C . ALA A 1 418 ? 5.086 -5.68 -10.047 1 98.31 418 ALA A C 1
ATOM 3204 O O . ALA A 1 418 ? 4.102 -5.152 -9.523 1 98.31 418 ALA A O 1
ATOM 3205 N N . ARG A 1 419 ? 5.176 -5.996 -11.266 1 97.44 419 ARG A N 1
ATOM 3206 C CA . ARG A 1 419 ? 4.039 -5.754 -12.148 1 97.44 419 ARG A CA 1
ATOM 3207 C C . ARG A 1 419 ? 2.822 -6.562 -11.711 1 97.44 419 ARG A C 1
ATOM 3209 O O . ARG A 1 419 ? 1.687 -6.094 -11.82 1 97.44 419 ARG A O 1
ATOM 3216 N N . GLY A 1 420 ? 3.082 -7.793 -11.258 1 97 420 GLY A N 1
ATOM 3217 C CA . GLY A 1 420 ? 2.012 -8.664 -10.797 1 97 420 GLY A CA 1
ATOM 3218 C C . GLY A 1 420 ? 1.464 -8.281 -9.438 1 97 420 GLY A C 1
ATOM 3219 O O . GLY A 1 420 ? 0.39 -8.734 -9.047 1 97 420 GLY A O 1
ATOM 3220 N N . GLY A 1 421 ? 2.225 -7.527 -8.711 1 96.81 421 GLY A N 1
ATOM 3221 C CA . GLY A 1 421 ? 1.727 -7 -7.449 1 96.81 421 GLY A CA 1
ATOM 3222 C C . GLY A 1 421 ? 1.979 -7.922 -6.273 1 96.81 421 GLY A C 1
ATOM 3223 O O . GLY A 1 421 ? 1.283 -7.848 -5.258 1 96.81 421 GLY A O 1
ATOM 3224 N N . SER A 1 422 ? 2.871 -8.812 -6.363 1 95.94 422 SER A N 1
ATOM 3225 C CA . SER A 1 422 ? 3.135 -9.734 -5.262 1 95.94 422 SER A CA 1
ATOM 3226 C C . SER A 1 422 ? 4.328 -9.273 -4.43 1 95.94 422 SER A C 1
ATOM 3228 O O . SER A 1 422 ? 5.477 -9.562 -4.77 1 95.94 422 SER A O 1
ATOM 3230 N N . LEU A 1 423 ? 4.004 -8.703 -3.309 1 96.62 423 LEU A N 1
ATOM 3231 C CA . LEU A 1 423 ? 5.062 -8.211 -2.436 1 96.62 423 LEU A CA 1
ATOM 3232 C C . LEU A 1 423 ? 5.844 -9.367 -1.82 1 96.62 423 LEU A C 1
ATOM 3234 O O . LEU A 1 423 ? 7.074 -9.32 -1.752 1 96.62 423 LEU A O 1
ATOM 3238 N N . PRO A 1 424 ? 5.164 -10.461 -1.419 1 95.06 424 PRO A N 1
ATOM 3239 C CA . PRO A 1 424 ? 5.938 -11.586 -0.882 1 95.06 424 PRO A CA 1
ATOM 3240 C C . PRO A 1 424 ? 6.949 -12.141 -1.882 1 95.06 424 PRO A C 1
ATOM 3242 O O . PRO A 1 424 ? 8.07 -12.492 -1.499 1 95.06 424 PRO A O 1
ATOM 3245 N N . MET A 1 425 ? 6.559 -12.148 -3.143 1 96.88 425 MET A N 1
ATOM 3246 C CA . MET A 1 425 ? 7.484 -12.641 -4.16 1 96.88 425 MET A CA 1
ATOM 3247 C C . MET A 1 425 ? 8.656 -11.688 -4.336 1 96.88 425 MET A C 1
ATOM 3249 O O . MET A 1 425 ? 9.797 -12.125 -4.508 1 96.88 425 MET A O 1
ATOM 3253 N N . MET A 1 426 ? 8.398 -10.406 -4.312 1 98 426 MET A N 1
ATOM 3254 C CA . MET A 1 426 ? 9.469 -9.414 -4.441 1 98 426 MET A CA 1
ATOM 3255 C C . MET A 1 426 ? 10.469 -9.547 -3.303 1 98 426 MET A C 1
ATOM 3257 O O . MET A 1 426 ? 11.68 -9.539 -3.533 1 98 426 MET A O 1
ATOM 3261 N N . ARG A 1 427 ? 9.93 -9.672 -2.129 1 97.12 427 ARG A N 1
ATOM 3262 C CA . ARG A 1 427 ? 10.797 -9.812 -0.963 1 97.12 427 ARG A CA 1
ATOM 3263 C C . ARG A 1 427 ? 11.625 -11.086 -1.051 1 97.12 427 ARG A C 1
ATOM 3265 O O . ARG A 1 427 ? 12.812 -11.086 -0.729 1 97.12 427 ARG A O 1
ATOM 3272 N N . LEU A 1 428 ? 10.992 -12.172 -1.451 1 96.44 428 LEU A N 1
ATOM 3273 C CA . LEU A 1 428 ? 11.68 -13.445 -1.618 1 96.44 428 LEU A CA 1
ATOM 3274 C C . LEU A 1 428 ? 12.812 -13.312 -2.631 1 96.44 428 LEU A C 1
ATOM 3276 O O . LEU A 1 428 ? 13.938 -13.758 -2.375 1 96.44 428 LEU A O 1
ATOM 3280 N N . LEU A 1 429 ? 12.516 -12.734 -3.781 1 98.12 429 LEU A N 1
ATOM 3281 C CA . LEU A 1 429 ? 13.5 -12.578 -4.84 1 98.12 429 LEU A CA 1
ATOM 3282 C C . LEU A 1 429 ? 14.68 -11.727 -4.359 1 98.12 429 LEU A C 1
ATOM 3284 O O . LEU A 1 429 ? 15.836 -12.094 -4.578 1 98.12 429 LEU A O 1
ATOM 3288 N N . LEU A 1 430 ? 14.375 -10.641 -3.709 1 97.44 430 LEU A N 1
ATOM 3289 C CA . LEU A 1 430 ? 15.43 -9.758 -3.209 1 97.44 430 LEU A CA 1
ATOM 3290 C C . LEU A 1 430 ? 16.266 -10.469 -2.156 1 97.44 430 LEU A C 1
ATOM 3292 O O . LEU A 1 430 ? 17.5 -10.305 -2.119 1 97.44 430 LEU A O 1
ATOM 3296 N N . GLY A 1 431 ? 15.602 -11.25 -1.321 1 96.06 431 GLY A N 1
ATOM 3297 C CA . GLY A 1 431 ? 16.312 -12.016 -0.314 1 96.06 431 GLY A CA 1
ATOM 3298 C C . GLY A 1 431 ? 17.188 -13.102 -0.905 1 96.06 431 GLY A C 1
ATOM 3299 O O . GLY A 1 431 ? 18.125 -13.578 -0.251 1 96.06 431 GLY A O 1
ATOM 3300 N N . ARG A 1 432 ? 16.906 -13.461 -2.164 1 96.94 432 ARG A N 1
ATOM 3301 C CA . ARG A 1 432 ? 17.641 -14.539 -2.809 1 96.94 432 ARG A CA 1
ATOM 3302 C C . ARG A 1 432 ? 18.578 -14 -3.875 1 96.94 432 ARG A C 1
ATOM 3304 O O . ARG A 1 432 ? 18.984 -14.734 -4.785 1 96.94 432 ARG A O 1
ATOM 3311 N N . GLY A 1 433 ? 18.859 -12.703 -3.846 1 95.44 433 GLY A N 1
ATOM 3312 C CA . GLY A 1 433 ? 19.953 -12.164 -4.641 1 95.44 433 GLY A CA 1
ATOM 3313 C C . GLY A 1 433 ? 19.469 -11.484 -5.918 1 95.44 433 GLY A C 1
ATOM 3314 O O . GLY A 1 433 ? 20.281 -11.18 -6.797 1 95.44 433 GLY A O 1
ATOM 3315 N N . ALA A 1 434 ? 18.219 -11.242 -6.055 1 97.69 434 ALA A N 1
ATOM 3316 C CA . ALA A 1 434 ? 17.75 -10.492 -7.215 1 97.69 434 ALA A CA 1
ATOM 3317 C C . ALA A 1 434 ? 18.344 -9.086 -7.23 1 97.69 434 ALA A C 1
ATOM 3319 O O . ALA A 1 434 ? 18.469 -8.445 -6.184 1 97.69 434 ALA A O 1
ATOM 3320 N N . GLN A 1 435 ? 18.719 -8.656 -8.414 1 96.44 435 GLN A N 1
ATOM 3321 C CA . GLN A 1 435 ? 19.281 -7.312 -8.555 1 96.44 435 GLN A CA 1
ATOM 3322 C C . GLN A 1 435 ? 18.203 -6.25 -8.352 1 96.44 435 GLN A C 1
ATOM 3324 O O . GLN A 1 435 ? 17.266 -6.152 -9.141 1 96.44 435 GLN A O 1
ATOM 3329 N N . LYS A 1 436 ? 18.438 -5.418 -7.426 1 94.56 436 LYS A N 1
ATOM 3330 C CA . LYS A 1 436 ? 17.453 -4.441 -6.977 1 94.56 436 LYS A CA 1
ATOM 3331 C C . LYS A 1 436 ? 17.297 -3.312 -7.992 1 94.56 436 LYS A C 1
ATOM 3333 O O . LYS A 1 436 ? 16.172 -2.912 -8.32 1 94.56 436 LYS A O 1
ATOM 3338 N N . PHE A 1 437 ? 18.453 -2.734 -8.531 1 95.94 437 PHE A N 1
ATOM 3339 C CA . PHE A 1 437 ? 18.406 -1.523 -9.344 1 95.94 437 PHE A CA 1
ATOM 3340 C C . PHE A 1 437 ? 18.688 -1.846 -10.805 1 95.94 437 PHE A C 1
ATOM 3342 O O . PHE A 1 437 ? 19.438 -1.124 -11.477 1 95.94 437 PHE A O 1
ATOM 3349 N N . TYR A 1 438 ? 18.078 -2.887 -11.297 1 96.5 438 TYR A N 1
ATOM 3350 C CA . TYR A 1 438 ? 18.219 -3.25 -12.703 1 96.5 438 TYR A CA 1
ATOM 3351 C C . TYR A 1 438 ? 17.328 -2.383 -13.578 1 96.5 438 TYR A C 1
ATOM 3353 O O . TYR A 1 438 ? 16.188 -2.1 -13.219 1 96.5 438 TYR A O 1
ATOM 3361 N N . ASN A 1 439 ? 17.906 -1.903 -14.758 1 96.19 439 ASN A N 1
ATOM 3362 C CA . ASN A 1 439 ? 17.172 -1.186 -15.789 1 96.19 439 ASN A CA 1
ATOM 3363 C C . ASN A 1 439 ? 17.141 -1.957 -17.109 1 96.19 439 ASN A C 1
ATOM 3365 O O . ASN A 1 439 ? 18.156 -2.555 -17.484 1 96.19 439 ASN A O 1
ATOM 3369 N N . THR A 1 440 ? 16.047 -1.973 -17.734 1 95.69 440 THR A N 1
ATOM 3370 C CA . THR A 1 440 ? 15.93 -2.557 -19.062 1 95.69 440 THR A CA 1
ATOM 3371 C C . THR A 1 440 ? 16.594 -1.663 -20.109 1 95.69 440 THR A C 1
ATOM 3373 O O . THR A 1 440 ? 16.984 -0.535 -19.812 1 95.69 440 THR A O 1
ATOM 3376 N N . PRO A 1 441 ? 16.734 -2.201 -21.297 1 92.19 441 PRO A N 1
ATOM 3377 C CA . PRO A 1 441 ? 17.281 -1.363 -22.359 1 92.19 441 PRO A CA 1
ATOM 3378 C C . PRO A 1 441 ? 16.422 -0.122 -22.625 1 92.19 441 PRO A C 1
ATOM 3380 O O . PRO A 1 441 ? 16.953 0.902 -23.078 1 92.19 441 PRO A O 1
ATOM 3383 N N . GLN A 1 442 ? 15.188 -0.136 -22.328 1 93 442 GLN A N 1
ATOM 3384 C CA . GLN A 1 442 ? 14.297 1.006 -22.469 1 93 442 GLN A CA 1
ATOM 3385 C C . GLN A 1 442 ? 14.297 1.871 -21.219 1 93 442 GLN A C 1
ATOM 3387 O O . GLN A 1 442 ? 13.438 2.74 -21.047 1 93 442 GLN A O 1
ATOM 3392 N N . GLU A 1 443 ? 15.133 1.515 -20.297 1 94.56 443 GLU A N 1
ATOM 3393 C CA . GLU A 1 443 ? 15.367 2.277 -19.078 1 94.56 443 GLU A CA 1
ATOM 3394 C C . GLU A 1 443 ? 14.172 2.18 -18.125 1 94.56 443 GLU A C 1
ATOM 3396 O O . GLU A 1 443 ? 13.805 3.162 -17.484 1 94.56 443 GLU A O 1
ATOM 3401 N N . THR A 1 444 ? 13.5 1.095 -18.188 1 95.69 444 THR A N 1
ATOM 3402 C CA . THR A 1 444 ? 12.453 0.834 -17.203 1 95.69 444 THR A CA 1
ATOM 3403 C C . THR A 1 444 ? 13 -0.002 -16.047 1 95.69 444 THR A C 1
ATOM 3405 O O . THR A 1 444 ? 14.055 -0.625 -16.172 1 95.69 444 THR A O 1
ATOM 3408 N N . ASN A 1 445 ? 12.375 0.107 -14.945 1 97.19 445 ASN A N 1
ATOM 3409 C CA . ASN A 1 445 ? 12.781 -0.672 -13.781 1 97.19 445 ASN A CA 1
ATOM 3410 C C . ASN A 1 445 ? 11.578 -1.22 -13.023 1 97.19 445 ASN A C 1
ATOM 3412 O O . ASN A 1 445 ? 10.445 -1.138 -13.508 1 97.19 445 ASN A O 1
ATOM 3416 N N . ALA A 1 446 ? 11.844 -1.876 -11.914 1 98.19 446 ALA A N 1
ATOM 3417 C CA . ALA A 1 446 ? 10.797 -2.562 -11.164 1 98.19 446 ALA A CA 1
ATOM 3418 C C . ALA A 1 446 ? 9.742 -1.578 -10.672 1 98.19 446 ALA A C 1
ATOM 3420 O O . ALA A 1 446 ? 8.555 -1.907 -10.617 1 98.19 446 ALA A O 1
ATOM 3421 N N . PHE A 1 447 ? 10.164 -0.312 -10.312 1 98.56 447 PHE A N 1
ATOM 3422 C CA . PHE A 1 447 ? 9.234 0.696 -9.82 1 98.56 447 PHE A CA 1
ATOM 3423 C C . PHE A 1 447 ? 8.234 1.083 -10.898 1 98.56 447 PHE A C 1
ATOM 3425 O O . PHE A 1 447 ? 7.027 1.145 -10.648 1 98.56 447 PHE A O 1
ATOM 3432 N N . LEU A 1 448 ? 8.711 1.339 -12.062 1 97.94 448 LEU A N 1
ATOM 3433 C CA . LEU A 1 448 ? 7.848 1.693 -13.188 1 97.94 448 LEU A CA 1
ATOM 3434 C C . LEU A 1 448 ? 6.879 0.561 -13.508 1 97.94 448 LEU A C 1
ATOM 3436 O O . LEU A 1 448 ? 5.707 0.806 -13.797 1 97.94 448 LEU A O 1
ATOM 3440 N N . TRP A 1 449 ? 7.379 -0.674 -13.414 1 97.94 449 TRP A N 1
ATOM 3441 C CA . TRP A 1 449 ? 6.527 -1.821 -13.719 1 97.94 449 TRP A CA 1
ATOM 3442 C C . TRP A 1 449 ? 5.445 -1.992 -12.656 1 97.94 449 TRP A C 1
ATOM 3444 O O . TRP A 1 449 ? 4.328 -2.406 -12.969 1 97.94 449 TRP A O 1
ATOM 3454 N N . ALA A 1 450 ? 5.766 -1.763 -11.406 1 98.44 450 ALA A N 1
ATOM 3455 C CA . ALA A 1 450 ? 4.762 -1.808 -10.352 1 98.44 450 ALA A CA 1
ATOM 3456 C C . ALA A 1 450 ? 3.654 -0.788 -10.602 1 98.44 450 ALA A C 1
ATOM 3458 O O . ALA A 1 450 ? 2.471 -1.087 -10.422 1 98.44 450 ALA A O 1
ATOM 3459 N N . CYS A 1 451 ? 4.023 0.417 -11.008 1 98.25 451 CYS A N 1
ATOM 3460 C CA . CYS A 1 451 ? 3.061 1.469 -11.305 1 98.25 451 CYS A CA 1
ATOM 3461 C C . CYS A 1 451 ? 2.215 1.106 -12.523 1 98.25 451 CYS A C 1
ATOM 3463 O O . CYS A 1 451 ? 1.013 1.374 -12.547 1 98.25 451 CYS A O 1
ATOM 3465 N N . TYR A 1 452 ? 2.914 0.53 -13.492 1 97.56 452 TYR A N 1
ATOM 3466 C CA . TYR A 1 452 ? 2.205 0.068 -14.68 1 97.56 452 TYR A CA 1
ATOM 3467 C C . TYR A 1 452 ? 1.185 -1.005 -14.32 1 97.56 452 TYR A C 1
ATOM 3469 O O . TYR A 1 452 ? 0.112 -1.074 -14.93 1 97.56 452 TYR A O 1
ATOM 3477 N N . GLY A 1 453 ? 1.533 -1.869 -13.391 1 97.5 453 GLY A N 1
ATOM 3478 C CA . GLY A 1 453 ? 0.644 -2.926 -12.938 1 97.5 453 GLY A CA 1
ATOM 3479 C C . GLY A 1 453 ? -0.448 -2.43 -12.008 1 97.5 453 GLY A C 1
ATOM 3480 O O . GLY A 1 453 ? -1.41 -3.15 -11.734 1 97.5 453 GLY A O 1
ATOM 3481 N N . GLY A 1 454 ? -0.287 -1.251 -11.492 1 97.75 454 GLY A N 1
ATOM 3482 C CA . GLY A 1 454 ? -1.312 -0.651 -10.656 1 97.75 454 GLY A CA 1
ATOM 3483 C C . GLY A 1 454 ? -1.166 -1.009 -9.188 1 97.75 454 GLY A C 1
ATOM 3484 O O . GLY A 1 454 ? -2.148 -1.008 -8.445 1 97.75 454 GLY A O 1
ATOM 3485 N N . HIS A 1 455 ? 0.003 -1.287 -8.734 1 97.88 455 HIS A N 1
ATOM 3486 C CA . HIS A 1 455 ? 0.18 -1.787 -7.379 1 97.88 455 HIS A CA 1
ATOM 3487 C C . HIS A 1 455 ? 0.968 -0.799 -6.523 1 97.88 455 HIS A C 1
ATOM 3489 O O . HIS A 1 455 ? 2.199 -0.865 -6.469 1 97.88 455 HIS A O 1
ATOM 3495 N N . VAL A 1 456 ? 0.221 -0.055 -5.738 1 97.75 456 VAL A N 1
ATOM 3496 C CA . VAL A 1 456 ? 0.797 1.004 -4.914 1 97.75 456 VAL A CA 1
ATOM 3497 C C . VAL A 1 456 ? 1.678 0.392 -3.826 1 97.75 456 VAL A C 1
ATOM 3499 O O . VAL A 1 456 ? 2.744 0.924 -3.51 1 97.75 456 VAL A O 1
ATOM 3502 N N . THR A 1 457 ? 1.225 -0.72 -3.291 1 97.62 457 THR A N 1
ATOM 3503 C CA . THR A 1 457 ? 1.936 -1.366 -2.193 1 97.62 457 THR A CA 1
ATOM 3504 C C . THR A 1 457 ? 3.33 -1.8 -2.635 1 97.62 457 THR A C 1
ATOM 3506 O O . THR A 1 457 ? 4.309 -1.577 -1.92 1 97.62 457 THR A O 1
ATOM 3509 N N . CYS A 1 458 ? 3.391 -2.336 -3.834 1 98.25 458 CYS A N 1
ATOM 3510 C CA . CYS A 1 458 ? 4.676 -2.771 -4.371 1 98.25 458 CYS A CA 1
ATOM 3511 C C . CYS A 1 458 ? 5.543 -1.577 -4.746 1 98.25 458 CYS A C 1
ATOM 3513 O O . CYS A 1 458 ? 6.754 -1.585 -4.508 1 98.25 458 CYS A O 1
ATOM 3515 N N . ALA A 1 459 ? 4.922 -0.598 -5.316 1 98.38 459 ALA A N 1
ATOM 3516 C CA . ALA A 1 459 ? 5.656 0.615 -5.676 1 98.38 459 ALA A CA 1
ATOM 3517 C C . ALA A 1 459 ? 6.219 1.302 -4.434 1 98.38 459 ALA A C 1
ATOM 3519 O O . ALA A 1 459 ? 7.359 1.771 -4.441 1 98.38 459 ALA A O 1
ATOM 3520 N N . SER A 1 460 ? 5.395 1.358 -3.408 1 98.31 460 SER A N 1
ATOM 3521 C CA . SER A 1 460 ? 5.824 1.965 -2.154 1 98.31 460 SER A CA 1
ATOM 3522 C C . SER A 1 460 ? 6.996 1.201 -1.543 1 98.31 460 SER A C 1
ATOM 3524 O O . SER A 1 460 ? 7.938 1.807 -1.029 1 98.31 460 SER A O 1
ATOM 3526 N N . PHE A 1 461 ? 6.957 -0.084 -1.557 1 98.44 461 PHE A N 1
ATOM 3527 C CA . PHE A 1 461 ? 8.047 -0.932 -1.086 1 98.44 461 PHE A CA 1
ATOM 3528 C C . PHE A 1 461 ? 9.344 -0.597 -1.81 1 98.44 461 PHE A C 1
ATOM 3530 O O . PHE A 1 461 ? 10.398 -0.466 -1.18 1 98.44 461 PHE A O 1
ATOM 3537 N N . LEU A 1 462 ? 9.211 -0.462 -3.109 1 98.44 462 LEU A N 1
ATOM 3538 C CA . LEU A 1 462 ? 10.391 -0.191 -3.928 1 98.44 462 LEU A CA 1
ATOM 3539 C C . LEU A 1 462 ? 10.945 1.195 -3.633 1 98.44 462 LEU A C 1
ATOM 3541 O O . LEU A 1 462 ? 12.164 1.401 -3.682 1 98.44 462 LEU A O 1
ATOM 3545 N N . LEU A 1 463 ? 10.094 2.145 -3.305 1 97.5 463 LEU A N 1
ATOM 3546 C CA . LEU A 1 463 ? 10.586 3.445 -2.865 1 97.5 463 LEU A CA 1
ATOM 3547 C C . LEU A 1 463 ? 11.445 3.309 -1.609 1 97.5 463 LEU A C 1
ATOM 3549 O O . LEU A 1 463 ? 12.484 3.961 -1.484 1 97.5 463 LEU A O 1
ATOM 3553 N N . GLY A 1 464 ? 10.922 2.494 -0.709 1 96.75 464 GLY A N 1
ATOM 3554 C CA . GLY A 1 464 ? 11.695 2.23 0.495 1 96.75 464 GLY A CA 1
ATOM 3555 C C . GLY A 1 464 ? 13.039 1.593 0.213 1 96.75 464 GLY A C 1
ATOM 3556 O O . GLY A 1 464 ? 14.008 1.824 0.941 1 96.75 464 GLY A O 1
ATOM 3557 N N . CYS A 1 465 ? 13.078 0.861 -0.853 1 96.31 465 CYS A N 1
ATOM 3558 C CA . CYS A 1 465 ? 14.312 0.193 -1.245 1 96.31 465 CYS A CA 1
ATOM 3559 C C . CYS A 1 465 ? 15.305 1.187 -1.838 1 96.31 465 CYS A C 1
ATOM 3561 O O . CYS A 1 465 ? 16.469 0.846 -2.072 1 96.31 465 CYS A O 1
ATOM 3563 N N . GLY A 1 466 ? 14.812 2.35 -2.172 1 95.12 466 GLY A N 1
ATOM 3564 C CA . GLY A 1 466 ? 15.734 3.357 -2.66 1 95.12 466 GLY A CA 1
ATOM 3565 C C . GLY A 1 466 ? 15.414 3.84 -4.059 1 95.12 466 GLY A C 1
ATOM 3566 O O . GLY A 1 466 ? 16.141 4.664 -4.625 1 95.12 466 GLY A O 1
ATOM 3567 N N . TYR A 1 467 ? 14.328 3.33 -4.605 1 95.38 467 TYR A N 1
ATOM 3568 C CA . TYR A 1 467 ? 13.922 3.787 -5.93 1 95.38 467 TYR A CA 1
ATOM 3569 C C . TYR A 1 467 ? 13.461 5.238 -5.891 1 95.38 467 TYR A C 1
ATOM 3571 O O . TYR A 1 467 ? 12.914 5.695 -4.883 1 95.38 467 TYR A O 1
ATOM 3579 N N . GLY A 1 468 ? 13.625 5.93 -6.988 1 93.31 468 GLY A N 1
ATOM 3580 C CA . GLY A 1 468 ? 13.164 7.301 -7.117 1 93.31 468 GLY A CA 1
ATOM 3581 C C . GLY A 1 468 ? 11.844 7.418 -7.859 1 93.31 468 GLY A C 1
ATOM 3582 O O . GLY A 1 468 ? 11.664 6.805 -8.914 1 93.31 468 GLY A O 1
ATOM 3583 N N . PRO A 1 469 ? 10.945 8.141 -7.32 1 93.94 469 PRO A N 1
ATOM 3584 C CA . PRO A 1 469 ? 9.641 8.25 -7.973 1 93.94 469 PRO A CA 1
ATOM 3585 C C . PRO A 1 469 ? 9.695 9.078 -9.258 1 93.94 469 PRO A C 1
ATOM 3587 O O . PRO A 1 469 ? 8.766 9.023 -10.07 1 93.94 469 PRO A O 1
ATOM 3590 N N . SER A 1 470 ? 10.805 9.836 -9.5 1 93.38 470 SER A N 1
ATOM 3591 C CA . SER A 1 470 ? 10.875 10.75 -10.633 1 93.38 470 SER A CA 1
ATOM 3592 C C . SER A 1 470 ? 11.719 10.164 -11.758 1 93.38 470 SER A C 1
ATOM 3594 O O . SER A 1 470 ? 12.094 10.875 -12.695 1 93.38 470 SER A O 1
ATOM 3596 N N . LYS A 1 471 ? 11.977 8.953 -11.68 1 92.81 471 LYS A N 1
ATOM 3597 C CA . LYS A 1 471 ? 12.773 8.305 -12.727 1 92.81 471 LYS A CA 1
ATOM 3598 C C . LYS A 1 471 ? 12.055 8.352 -14.07 1 92.81 471 LYS A C 1
ATOM 3600 O O . LYS A 1 471 ? 10.844 8.141 -14.141 1 92.81 471 LYS A O 1
ATOM 3605 N N . ARG A 1 472 ? 12.883 8.609 -15.094 1 94.88 472 ARG A N 1
ATOM 3606 C CA . ARG A 1 472 ? 12.336 8.656 -16.453 1 94.88 472 ARG A CA 1
ATOM 3607 C C . ARG A 1 472 ? 12.844 7.488 -17.281 1 94.88 472 ARG A C 1
ATOM 3609 O O . ARG A 1 472 ? 14.031 7.148 -17.234 1 94.88 472 ARG A O 1
ATOM 3616 N N . ALA A 1 473 ? 11.953 6.863 -17.984 1 95.44 473 ALA A N 1
ATOM 3617 C CA . ALA A 1 473 ? 12.305 5.805 -18.922 1 95.44 473 ALA A CA 1
ATOM 3618 C C . ALA A 1 473 ? 12.641 6.383 -20.297 1 95.44 473 ALA A C 1
ATOM 3620 O O . ALA A 1 473 ? 12.789 7.598 -20.453 1 95.44 473 ALA A O 1
ATOM 3621 N N . ALA A 1 474 ? 12.922 5.504 -21.25 1 94.06 474 ALA A N 1
ATOM 3622 C CA . ALA A 1 474 ? 13.219 5.949 -22.609 1 94.06 474 ALA A CA 1
ATOM 3623 C C . ALA A 1 474 ? 12.117 6.863 -23.141 1 94.06 474 ALA A C 1
ATOM 3625 O O . ALA A 1 474 ? 10.93 6.621 -22.906 1 94.06 474 ALA A O 1
ATOM 3626 N N . ALA A 1 475 ? 12.492 7.953 -23.859 1 94.94 475 ALA A N 1
ATOM 3627 C CA . ALA A 1 475 ? 11.594 8.945 -24.453 1 94.94 475 ALA A CA 1
ATOM 3628 C C . ALA A 1 475 ? 10.938 9.797 -23.375 1 94.94 475 ALA A C 1
ATOM 3630 O O . ALA A 1 475 ? 9.867 10.367 -23.594 1 94.94 475 ALA A O 1
ATOM 3631 N N . ASP A 1 476 ? 11.336 9.75 -22.094 1 95.81 476 ASP A N 1
ATOM 3632 C CA . ASP A 1 476 ? 10.969 10.617 -20.984 1 95.81 476 ASP A CA 1
ATOM 3633 C C . ASP A 1 476 ? 9.625 10.211 -20.391 1 95.81 476 ASP A C 1
ATOM 3635 O O . ASP A 1 476 ? 8.875 11.062 -19.891 1 95.81 476 ASP A O 1
ATOM 3639 N N . PHE A 1 477 ? 9.336 8.984 -20.562 1 96.88 477 PHE A N 1
ATOM 3640 C CA . PHE A 1 477 ? 8.133 8.484 -19.906 1 96.88 477 PHE A CA 1
ATOM 3641 C C . PHE A 1 477 ? 8.359 8.32 -18.406 1 96.88 477 PHE A C 1
ATOM 3643 O O . PHE A 1 477 ? 9.414 7.824 -17.984 1 96.88 477 PHE A O 1
ATOM 3650 N N . THR A 1 478 ? 7.41 8.758 -17.625 1 97 478 THR A N 1
ATOM 3651 C CA . THR A 1 478 ? 7.504 8.664 -16.172 1 97 478 THR A CA 1
ATOM 3652 C C . THR A 1 478 ? 6.527 7.625 -15.633 1 97 478 THR A C 1
ATOM 3654 O O . THR A 1 478 ? 5.727 7.066 -16.391 1 97 478 THR A O 1
ATOM 3657 N N . ALA A 1 479 ? 6.652 7.367 -14.344 1 98.06 479 ALA A N 1
ATOM 3658 C CA . ALA A 1 479 ? 5.727 6.453 -13.68 1 98.06 479 ALA A CA 1
ATOM 3659 C C . ALA A 1 479 ? 4.281 6.906 -13.859 1 98.06 479 ALA A C 1
ATOM 3661 O O . ALA A 1 479 ? 3.375 6.078 -13.984 1 98.06 479 ALA A O 1
ATOM 3662 N N . LEU A 1 480 ? 4.066 8.195 -13.883 1 97.94 480 LEU A N 1
ATOM 3663 C CA . LEU A 1 480 ? 2.734 8.758 -14.062 1 97.94 480 LEU A CA 1
ATOM 3664 C C . LEU A 1 480 ? 2.176 8.406 -15.438 1 97.94 480 LEU A C 1
ATOM 3666 O O . LEU A 1 480 ? 0.989 8.094 -15.57 1 97.94 480 LEU A O 1
ATOM 3670 N N . HIS A 1 481 ? 3.043 8.438 -16.438 1 98.12 481 HIS A N 1
ATOM 3671 C CA . HIS A 1 481 ? 2.639 8.031 -17.781 1 98.12 481 HIS A CA 1
ATOM 3672 C C . HIS A 1 481 ? 2.184 6.574 -17.797 1 98.12 481 HIS A C 1
ATOM 3674 O O . HIS A 1 481 ? 1.143 6.254 -18.375 1 98.12 481 HIS A O 1
ATOM 3680 N N . TYR A 1 482 ? 3 5.727 -17.203 1 97.75 482 TYR A N 1
ATOM 3681 C CA . TYR A 1 482 ? 2.713 4.297 -17.188 1 97.75 482 TYR A CA 1
ATOM 3682 C C . TYR A 1 482 ? 1.403 4.008 -16.469 1 97.75 482 TYR A C 1
ATOM 3684 O O . TYR A 1 482 ? 0.572 3.238 -16.953 1 97.75 482 TYR A O 1
ATOM 3692 N N . ALA A 1 483 ? 1.18 4.57 -15.32 1 98.25 483 ALA A N 1
ATOM 3693 C CA . ALA A 1 483 ? -0.045 4.383 -14.547 1 98.25 483 ALA A CA 1
ATOM 3694 C C . ALA A 1 483 ? -1.254 4.949 -15.289 1 98.25 483 ALA A C 1
ATOM 3696 O O . ALA A 1 483 ? -2.324 4.34 -15.305 1 98.25 483 ALA A O 1
ATOM 3697 N N . ALA A 1 484 ? -1.032 6.094 -15.883 1 97.94 484 ALA A N 1
ATOM 3698 C CA . ALA A 1 484 ? -2.105 6.773 -16.609 1 97.94 484 ALA A CA 1
ATOM 3699 C C . ALA A 1 484 ? -2.551 5.961 -17.812 1 97.94 484 ALA A C 1
ATOM 3701 O O . ALA A 1 484 ? -3.744 5.891 -18.125 1 97.94 484 ALA A O 1
ATOM 3702 N N . ALA A 1 485 ? -1.613 5.418 -18.5 1 97.31 485 ALA A N 1
ATOM 3703 C CA . ALA A 1 485 ? -1.901 4.637 -19.703 1 97.31 485 ALA A CA 1
ATOM 3704 C C . ALA A 1 485 ? -2.805 3.451 -19.375 1 97.31 485 ALA A C 1
ATOM 3706 O O . ALA A 1 485 ? -3.6 3.023 -20.219 1 97.31 485 ALA A O 1
ATOM 3707 N N . ARG A 1 486 ? -2.721 2.906 -18.188 1 97.5 486 ARG A N 1
ATOM 3708 C CA . ARG A 1 486 ? -3.496 1.737 -17.781 1 97.5 486 ARG A CA 1
ATOM 3709 C C . ARG A 1 486 ? -4.727 2.145 -16.984 1 97.5 486 ARG A C 1
ATOM 3711 O O . ARG A 1 486 ? -5.52 1.293 -16.578 1 97.5 486 ARG A O 1
ATOM 3718 N N . GLY A 1 487 ? -4.82 3.398 -16.703 1 97.31 487 GLY A N 1
ATOM 3719 C CA . GLY A 1 487 ? -5.992 3.924 -16.016 1 97.31 487 GLY A CA 1
ATOM 3720 C C . GLY A 1 487 ? -6.008 3.607 -14.539 1 97.31 487 GLY A C 1
ATOM 3721 O O . GLY A 1 487 ? -7.078 3.48 -13.938 1 97.31 487 GLY A O 1
ATOM 3722 N N . HIS A 1 488 ? -4.957 3.412 -13.945 1 97.81 488 HIS A N 1
ATOM 3723 C CA . HIS A 1 488 ? -4.883 3.117 -12.516 1 97.81 488 HIS A CA 1
ATOM 3724 C C . HIS A 1 488 ? -5.031 4.387 -11.688 1 97.81 488 HIS A C 1
ATOM 3726 O O . HIS A 1 488 ? -4.035 5.02 -11.328 1 97.81 488 HIS A O 1
ATOM 3732 N N . MET A 1 489 ? -6.246 4.645 -11.305 1 97.56 489 MET A N 1
ATOM 3733 C CA . MET A 1 489 ? -6.59 5.895 -10.633 1 97.56 489 MET A CA 1
ATOM 3734 C C . MET A 1 489 ? -5.863 6.012 -9.297 1 97.56 489 MET A C 1
ATOM 3736 O O . MET A 1 489 ? -5.324 7.07 -8.969 1 97.56 489 MET A O 1
ATOM 3740 N N . GLU A 1 490 ? -5.781 4.992 -8.539 1 96.88 490 GLU A N 1
ATOM 3741 C CA . GLU A 1 490 ? -5.168 5.016 -7.211 1 96.88 490 GLU A CA 1
ATOM 3742 C C . GLU A 1 490 ? -3.674 5.305 -7.301 1 96.88 490 GLU A C 1
ATOM 3744 O O . GLU A 1 490 ? -3.141 6.09 -6.512 1 96.88 490 GLU A O 1
ATOM 3749 N N . VAL A 1 491 ? -3.062 4.668 -8.258 1 97.94 491 VAL A N 1
ATOM 3750 C CA . VAL A 1 491 ? -1.626 4.867 -8.422 1 97.94 491 VAL A CA 1
ATOM 3751 C C . VAL A 1 491 ? -1.355 6.289 -8.914 1 97.94 491 VAL A C 1
ATOM 3753 O O . VAL A 1 491 ? -0.39 6.926 -8.484 1 97.94 491 VAL A O 1
ATOM 3756 N N . VAL A 1 492 ? -2.172 6.758 -9.766 1 98 492 VAL A N 1
ATOM 3757 C CA . VAL A 1 492 ? -2.027 8.109 -10.305 1 98 492 VAL A CA 1
ATOM 3758 C C . VAL A 1 492 ? -2.133 9.133 -9.172 1 98 492 VAL A C 1
ATOM 3760 O O . VAL A 1 492 ? -1.278 10.008 -9.039 1 98 492 VAL A O 1
ATOM 3763 N N . ARG A 1 493 ? -3.133 9.008 -8.375 1 96.38 493 ARG A N 1
ATOM 3764 C CA . ARG A 1 493 ? -3.312 9.914 -7.25 1 96.38 493 ARG A CA 1
ATOM 3765 C C . ARG A 1 493 ? -2.133 9.828 -6.285 1 96.38 493 ARG A C 1
ATOM 3767 O O . ARG A 1 493 ? -1.655 10.852 -5.789 1 96.38 493 ARG A O 1
ATOM 3774 N N . TRP A 1 494 ? -1.782 8.648 -6.059 1 97.25 494 TRP A N 1
ATOM 3775 C CA . TRP A 1 494 ? -0.669 8.398 -5.152 1 97.25 494 TRP A CA 1
ATOM 3776 C C . TRP A 1 494 ? 0.608 9.062 -5.656 1 97.25 494 TRP A C 1
ATOM 3778 O O . TRP A 1 494 ? 1.334 9.695 -4.887 1 97.25 494 TRP A O 1
ATOM 3788 N N . LEU A 1 495 ? 0.912 8.938 -6.91 1 97.44 495 LEU A N 1
ATOM 3789 C CA . LEU A 1 495 ? 2.102 9.531 -7.512 1 97.44 495 LEU A CA 1
ATOM 3790 C C . LEU A 1 495 ? 2.031 11.055 -7.469 1 97.44 495 LEU A C 1
ATOM 3792 O O . LEU A 1 495 ? 3.045 11.719 -7.242 1 97.44 495 LEU A O 1
ATOM 3796 N N . LEU A 1 496 ? 0.886 11.562 -7.699 1 95.81 496 LEU A N 1
ATOM 3797 C CA . LEU A 1 496 ? 0.711 13.016 -7.633 1 95.81 496 LEU A CA 1
ATOM 3798 C C . LEU A 1 496 ? 0.953 13.523 -6.215 1 95.81 496 LEU A C 1
ATOM 3800 O O . LEU A 1 496 ? 1.58 14.57 -6.027 1 95.81 496 LEU A O 1
ATOM 3804 N N . GLU A 1 497 ? 0.49 12.797 -5.27 1 92.75 497 GLU A N 1
ATOM 3805 C CA . GLU A 1 497 ? 0.694 13.156 -3.871 1 92.75 497 GLU A CA 1
ATOM 3806 C C . GLU A 1 497 ? 2.174 13.117 -3.502 1 92.75 497 GLU A C 1
ATOM 3808 O O . GLU A 1 497 ? 2.621 13.852 -2.619 1 92.75 497 GLU A O 1
ATOM 3813 N N . LEU A 1 498 ? 2.881 12.305 -4.168 1 94.06 498 LEU A N 1
ATOM 3814 C CA . LEU A 1 498 ? 4.312 12.188 -3.918 1 94.06 498 LEU A CA 1
ATOM 3815 C C . LEU A 1 498 ? 5.078 13.328 -4.578 1 94.06 498 LEU A C 1
ATOM 3817 O O . LEU A 1 498 ? 6.277 13.484 -4.355 1 94.06 498 LEU A O 1
ATOM 3821 N N . GLY A 1 499 ? 4.418 14.055 -5.422 1 91.5 499 GLY A N 1
ATOM 3822 C CA . GLY A 1 499 ? 5.051 15.211 -6.039 1 91.5 499 GLY A CA 1
ATOM 3823 C C . GLY A 1 499 ? 5.645 14.906 -7.398 1 91.5 499 GLY A C 1
ATOM 3824 O O . GLY A 1 499 ? 6.52 15.633 -7.875 1 91.5 499 GLY A O 1
ATOM 3825 N N . VAL A 1 500 ? 5.207 13.781 -7.98 1 95.12 500 VAL A N 1
ATOM 3826 C CA . VAL A 1 500 ? 5.691 13.492 -9.328 1 95.12 500 VAL A CA 1
ATOM 3827 C C . VAL A 1 500 ? 5.176 14.547 -10.305 1 95.12 500 VAL A C 1
ATOM 3829 O O . VAL A 1 500 ? 3.992 14.891 -10.289 1 95.12 500 VAL A O 1
ATOM 3832 N N . ASN A 1 501 ? 6.047 15.008 -11.133 1 94.12 501 ASN A N 1
ATOM 3833 C CA . ASN A 1 501 ? 5.746 16.109 -12.039 1 94.12 501 ASN A CA 1
ATOM 3834 C C . ASN A 1 501 ? 4.746 15.703 -13.117 1 94.12 501 ASN A C 1
ATOM 3836 O O . ASN A 1 501 ? 5.043 14.844 -13.945 1 94.12 501 ASN A O 1
ATOM 3840 N N . LYS A 1 502 ? 3.57 16.328 -13.164 1 95.69 502 LYS A N 1
ATOM 3841 C CA . LYS A 1 502 ? 2.504 15.969 -14.086 1 95.69 502 LYS A CA 1
ATOM 3842 C C . LYS A 1 502 ? 2.678 16.672 -15.43 1 95.69 502 LYS A C 1
ATOM 3844 O O . LYS A 1 502 ? 1.991 16.359 -16.406 1 95.69 502 LYS A O 1
ATOM 3849 N N . SER A 1 503 ? 3.625 17.594 -15.531 1 94.38 503 SER A N 1
ATOM 3850 C CA . SER A 1 503 ? 3.768 18.422 -16.719 1 94.38 503 SER A CA 1
ATOM 3851 C C . SER A 1 503 ? 4.824 17.859 -17.672 1 94.38 503 SER A C 1
ATOM 3853 O O . SER A 1 503 ? 5.07 18.406 -18.734 1 94.38 503 SER A O 1
ATOM 3855 N N . ILE A 1 504 ? 5.461 16.797 -17.25 1 95.69 504 ILE A N 1
ATOM 3856 C CA . ILE A 1 504 ? 6.488 16.219 -18.109 1 95.69 504 ILE A CA 1
ATOM 3857 C C . ILE A 1 504 ? 5.855 15.68 -19.391 1 95.69 504 ILE A C 1
ATOM 3859 O O . ILE A 1 504 ? 4.844 14.984 -19.344 1 95.69 504 ILE A O 1
ATOM 3863 N N . THR A 1 505 ? 6.492 16 -20.531 1 95.25 505 THR A N 1
ATOM 3864 C CA . THR A 1 505 ? 6.023 15.555 -21.828 1 95.25 505 THR A CA 1
ATOM 3865 C C . THR A 1 505 ? 6.969 14.5 -22.406 1 95.25 505 THR A C 1
ATOM 3867 O O . THR A 1 505 ? 8.18 14.719 -22.484 1 95.25 505 THR A O 1
ATOM 3870 N N . SER A 1 506 ? 6.395 13.398 -22.781 1 93.75 506 SER A N 1
ATOM 3871 C CA . SER A 1 506 ? 7.184 12.367 -23.453 1 93.75 506 SER A CA 1
ATOM 3872 C C . SER A 1 506 ? 7.484 12.742 -24.891 1 93.75 506 SER A C 1
ATOM 3874 O O . SER A 1 506 ? 6.754 13.531 -25.5 1 93.75 506 SER A O 1
ATOM 3876 N N . LYS A 1 507 ? 8.594 12.281 -25.469 1 90.12 507 LYS A N 1
ATOM 3877 C CA . LYS A 1 507 ? 9.102 12.734 -26.766 1 90.12 507 LYS A CA 1
ATOM 3878 C C . LYS A 1 507 ? 8.516 11.906 -27.906 1 90.12 507 LYS A C 1
ATOM 3880 O O . LYS A 1 507 ? 8.086 12.461 -28.922 1 90.12 507 LYS A O 1
ATOM 3885 N N . ASN A 1 508 ? 8.633 10.5 -27.859 1 89.31 508 ASN A N 1
ATOM 3886 C CA . ASN A 1 508 ? 8.219 9.617 -28.953 1 89.31 508 ASN A CA 1
ATOM 3887 C C . ASN A 1 508 ? 7.246 8.547 -28.453 1 89.31 508 ASN A C 1
ATOM 3889 O O . ASN A 1 508 ? 7.324 8.117 -27.297 1 89.31 508 ASN A O 1
ATOM 3893 N N . VAL A 1 509 ? 6.352 8.312 -29.516 1 89.25 509 VAL A N 1
ATOM 3894 C CA . VAL A 1 509 ? 5.414 7.238 -29.219 1 89.25 509 VAL A CA 1
ATOM 3895 C C . VAL A 1 509 ? 6.133 5.891 -29.281 1 89.25 509 VAL A C 1
ATOM 3897 O O . VAL A 1 509 ? 6.941 5.652 -30.172 1 89.25 509 VAL A O 1
ATOM 3900 N N . ARG A 1 510 ? 5.922 5.172 -28.328 1 87.94 510 ARG A N 1
ATOM 3901 C CA . ARG A 1 510 ? 6.465 3.82 -28.297 1 87.94 510 ARG A CA 1
ATOM 3902 C C . ARG A 1 510 ? 5.527 2.867 -27.562 1 87.94 510 ARG A C 1
ATOM 3904 O O . ARG A 1 510 ? 4.656 3.305 -26.797 1 87.94 510 ARG A O 1
ATOM 3911 N N . VAL A 1 511 ? 5.793 1.588 -27.891 1 86.88 511 VAL A N 1
ATOM 3912 C CA . VAL A 1 511 ? 5.055 0.592 -27.125 1 86.88 511 VAL A CA 1
ATOM 3913 C C . VAL A 1 511 ? 5.402 0.718 -25.641 1 86.88 511 VAL A C 1
ATOM 3915 O O . VAL A 1 511 ? 6.566 0.903 -25.297 1 86.88 511 VAL A O 1
ATOM 3918 N N . PRO A 1 512 ? 4.391 0.731 -24.797 1 89.81 512 PRO A N 1
ATOM 3919 C CA . PRO A 1 512 ? 2.982 0.361 -24.953 1 89.81 512 PRO A CA 1
ATOM 3920 C C . PRO A 1 512 ? 2.07 1.572 -25.141 1 89.81 512 PRO A C 1
ATOM 3922 O O . PRO A 1 512 ? 0.846 1.447 -25.031 1 89.81 512 PRO A O 1
ATOM 3925 N N . PHE A 1 513 ? 2.549 2.613 -25.453 1 93 513 PHE A N 1
ATOM 3926 C CA . PHE A 1 513 ? 1.789 3.857 -25.438 1 93 513 PHE A CA 1
ATOM 3927 C C . PHE A 1 513 ? 1.202 4.141 -26.812 1 93 513 PHE A C 1
ATOM 3929 O O . PHE A 1 513 ? 1.859 3.918 -27.828 1 93 513 PHE A O 1
ATOM 3936 N N . LYS A 1 514 ? 0.021 4.641 -26.812 1 90.06 514 LYS A N 1
ATOM 3937 C CA . LYS A 1 514 ? -0.676 4.98 -28.047 1 90.06 514 LYS A CA 1
ATOM 3938 C C . LYS A 1 514 ? -0.405 6.426 -28.453 1 90.06 514 LYS A C 1
ATOM 3940 O O . LYS A 1 514 ? -0.719 6.832 -29.578 1 90.06 514 LYS A O 1
ATOM 3945 N N . ALA A 1 515 ? 0.094 7.215 -27.516 1 90.81 515 ALA A N 1
ATOM 3946 C CA . ALA A 1 515 ? 0.346 8.633 -27.766 1 90.81 515 ALA A CA 1
ATOM 3947 C C . ALA A 1 515 ? 1.521 9.133 -26.938 1 90.81 515 ALA A C 1
ATOM 3949 O O . ALA A 1 515 ? 1.935 8.484 -25.969 1 90.81 515 ALA A O 1
ATOM 3950 N N . SER A 1 516 ? 2.105 10.281 -27.453 1 92.62 516 SER A N 1
ATOM 3951 C CA . SER A 1 516 ? 3.113 11.008 -26.688 1 92.62 516 SER A CA 1
ATOM 3952 C C . SER A 1 516 ? 2.547 12.305 -26.125 1 92.62 516 SER A C 1
ATOM 3954 O O . SER A 1 516 ? 1.487 12.766 -26.562 1 92.62 516 SER A O 1
ATOM 3956 N N . GLY A 1 517 ? 3.24 12.789 -25.031 1 95.88 517 GLY A N 1
ATOM 3957 C CA . GLY A 1 517 ? 2.783 14 -24.375 1 95.88 517 GLY A CA 1
ATOM 3958 C C . GLY A 1 517 ? 2.805 13.906 -22.859 1 95.88 517 GLY A C 1
ATOM 3959 O O . GLY A 1 517 ? 3.641 13.195 -22.297 1 95.88 517 GLY A O 1
ATOM 3960 N N . THR A 1 518 ? 1.846 14.703 -22.297 1 96.75 518 THR A N 1
ATOM 3961 C CA . THR A 1 518 ? 1.735 14.641 -20.844 1 96.75 518 THR A CA 1
ATOM 3962 C C . THR A 1 518 ? 1.021 13.359 -20.406 1 96.75 518 THR A C 1
ATOM 3964 O O . THR A 1 518 ? 0.396 12.688 -21.219 1 96.75 518 THR A O 1
ATOM 3967 N N . ALA A 1 519 ? 1.167 13.039 -19.172 1 97.81 519 ALA A N 1
ATOM 3968 C CA . ALA A 1 519 ? 0.492 11.859 -18.656 1 97.81 519 ALA A CA 1
ATOM 3969 C C . ALA A 1 519 ? -1.016 11.945 -18.875 1 97.81 519 ALA A C 1
ATOM 3971 O O . ALA A 1 519 ? -1.669 10.93 -19.125 1 97.81 519 ALA A O 1
ATOM 3972 N N . ALA A 1 520 ? -1.604 13.141 -18.781 1 97.69 520 ALA A N 1
ATOM 3973 C CA . ALA A 1 520 ? -3.031 13.344 -19.016 1 97.69 520 ALA A CA 1
ATOM 3974 C C . ALA 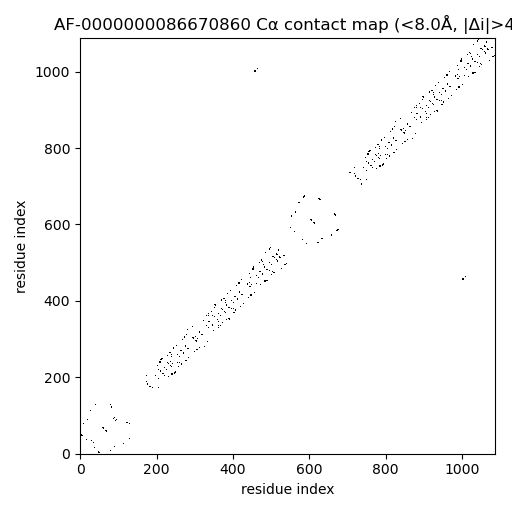A 1 520 ? -3.396 13.031 -20.469 1 97.69 520 ALA A C 1
ATOM 3976 O O . ALA A 1 520 ? -4.418 12.391 -20.734 1 97.69 520 ALA A O 1
ATOM 3977 N N . GLU A 1 521 ? -2.514 13.453 -21.312 1 96.94 521 GLU A N 1
ATOM 3978 C CA . GLU A 1 521 ? -2.738 13.195 -22.734 1 96.94 521 GLU A CA 1
ATOM 3979 C C . GLU A 1 521 ? -2.656 11.703 -23.047 1 96.94 521 GLU A C 1
ATOM 3981 O O . GLU A 1 521 ? -3.457 11.18 -23.828 1 96.94 521 GLU A O 1
ATOM 3986 N N . VAL A 1 522 ? -1.674 11.102 -22.469 1 97.12 522 VAL A N 1
ATOM 3987 C CA . VAL A 1 522 ? -1.513 9.664 -22.656 1 97.12 522 VAL A CA 1
ATOM 3988 C C . VAL A 1 522 ? -2.742 8.938 -22.109 1 97.12 522 VAL A C 1
ATOM 3990 O O . VAL A 1 522 ? -3.238 7.996 -22.75 1 97.12 522 VAL A O 1
ATOM 3993 N N . ALA A 1 523 ? -3.301 9.32 -21.016 1 97.88 523 ALA A N 1
ATOM 3994 C CA . ALA A 1 523 ? -4.496 8.719 -20.438 1 97.88 523 ALA A CA 1
ATOM 3995 C C . ALA A 1 523 ? -5.691 8.852 -21.375 1 97.88 523 ALA A C 1
ATOM 3997 O O . ALA A 1 523 ? -6.438 7.887 -21.578 1 97.88 523 ALA A O 1
ATOM 3998 N N . ARG A 1 524 ? -5.848 9.977 -21.938 1 96.88 524 ARG A N 1
ATOM 3999 C CA . ARG A 1 524 ? -6.953 10.219 -22.859 1 96.88 524 ARG A CA 1
ATOM 4000 C C . ARG A 1 524 ? -6.832 9.344 -24.109 1 96.88 524 ARG A C 1
ATOM 4002 O O . ARG A 1 524 ? -7.828 8.805 -24.594 1 96.88 524 ARG A O 1
ATOM 4009 N N . ALA A 1 525 ? -5.613 9.281 -24.609 1 96.69 525 ALA A N 1
ATOM 4010 C CA . ALA A 1 525 ? -5.367 8.484 -25.797 1 96.69 525 ALA A CA 1
ATOM 4011 C C . ALA A 1 525 ? -5.707 7.016 -25.562 1 96.69 525 ALA A C 1
ATOM 4013 O O . ALA A 1 525 ? -6.152 6.316 -26.484 1 96.69 525 ALA A O 1
ATOM 4014 N N . HIS A 1 526 ? -5.539 6.551 -24.406 1 97.44 526 HIS A N 1
ATOM 4015 C CA . HIS A 1 526 ? -5.82 5.156 -24.078 1 97.44 526 HIS A CA 1
ATOM 4016 C C . HIS A 1 526 ? -7.254 4.988 -23.578 1 97.44 526 HIS A C 1
ATOM 4018 O O . HIS A 1 526 ? -7.633 3.916 -23.109 1 97.44 526 HIS A O 1
ATOM 4024 N N . GLY A 1 527 ? -8.055 6.078 -23.516 1 96.38 527 GLY A N 1
ATOM 4025 C CA . GLY A 1 527 ? -9.477 6.004 -23.203 1 96.38 527 GLY A CA 1
ATOM 4026 C C . GLY A 1 527 ? -9.781 6.234 -21.734 1 96.38 527 GLY A C 1
ATOM 4027 O O . GLY A 1 527 ? -10.883 5.941 -21.281 1 96.38 527 GLY A O 1
ATOM 4028 N N . HIS A 1 528 ? -8.914 6.719 -21 1 97.5 528 HIS A N 1
ATOM 4029 C CA . HIS A 1 528 ? -9.117 6.965 -19.578 1 97.5 528 HIS A CA 1
ATOM 4030 C C . HIS A 1 528 ? -9.297 8.453 -19.297 1 97.5 528 HIS A C 1
ATOM 4032 O O . HIS A 1 528 ? -8.438 9.078 -18.672 1 97.5 528 HIS A O 1
ATOM 4038 N N . SER A 1 529 ? -10.359 8.992 -19.594 1 96.75 529 SER A N 1
ATOM 4039 C CA . SER A 1 529 ? -10.625 10.422 -19.5 1 96.75 529 SER A CA 1
ATOM 4040 C C . SER A 1 529 ? -10.727 10.883 -18.047 1 96.75 529 SER A C 1
ATOM 4042 O O . SER A 1 529 ? -10.328 12.008 -17.719 1 96.75 529 SER A O 1
ATOM 4044 N N . LYS A 1 530 ? -11.281 10.031 -17.25 1 97.56 530 LYS A N 1
ATOM 4045 C CA . LYS A 1 530 ? -11.406 10.398 -15.844 1 97.56 530 LYS A CA 1
ATOM 4046 C C . LYS A 1 530 ? -10.039 10.578 -15.195 1 97.56 530 LYS A C 1
ATOM 4048 O O . LYS A 1 530 ? -9.836 11.484 -14.391 1 97.56 530 LYS A O 1
ATOM 4053 N N . VAL A 1 531 ? -9.18 9.688 -15.547 1 98 531 VAL A N 1
ATOM 4054 C CA . VAL A 1 531 ? -7.812 9.766 -15.039 1 98 531 VAL A CA 1
ATOM 4055 C C . VAL A 1 531 ? -7.148 11.047 -15.539 1 98 531 VAL A C 1
ATOM 4057 O O . VAL A 1 531 ? -6.457 11.734 -14.781 1 98 531 VAL A O 1
ATOM 4060 N N . ALA A 1 532 ? -7.312 11.375 -16.75 1 97.81 532 ALA A N 1
ATOM 4061 C CA . ALA A 1 532 ? -6.762 12.594 -17.328 1 97.81 532 ALA A CA 1
ATOM 4062 C C . ALA A 1 532 ? -7.258 13.828 -16.578 1 97.81 532 ALA A C 1
ATOM 4064 O O . ALA A 1 532 ? -6.484 14.75 -16.312 1 97.81 532 ALA A O 1
ATOM 4065 N N . GLU A 1 533 ? -8.461 13.82 -16.266 1 97.12 533 GLU A N 1
ATOM 4066 C CA . GLU A 1 533 ? -9.062 14.945 -15.555 1 97.12 533 GLU A CA 1
ATOM 4067 C C . GLU A 1 533 ? -8.445 15.109 -14.164 1 97.12 533 GLU A C 1
ATOM 4069 O O . GLU A 1 533 ? -8.164 16.234 -13.734 1 97.12 533 GLU A O 1
ATOM 4074 N N . VAL A 1 534 ? -8.266 14.031 -13.539 1 97 534 VAL A N 1
ATOM 4075 C CA . VAL A 1 534 ? -7.688 14.07 -12.203 1 97 534 VAL A CA 1
ATOM 4076 C C . VAL A 1 534 ? -6.262 14.609 -12.266 1 97 534 VAL A C 1
ATOM 4078 O O . VAL A 1 534 ? -5.855 15.414 -11.414 1 97 534 VAL A O 1
ATOM 4081 N N . ILE A 1 535 ? -5.523 14.195 -13.219 1 97.38 535 ILE A N 1
ATOM 4082 C CA . ILE A 1 535 ? -4.148 14.656 -13.367 1 97.38 535 ILE A CA 1
ATOM 4083 C C . ILE A 1 535 ? -4.141 16.156 -13.625 1 97.38 535 ILE A C 1
ATOM 4085 O O . ILE A 1 535 ? -3.344 16.891 -13.039 1 97.38 535 ILE A O 1
ATOM 4089 N N . GLU A 1 536 ? -5.008 16.594 -14.398 1 95.25 536 GLU A N 1
ATOM 4090 C CA . GLU A 1 536 ? -5.051 18 -14.797 1 95.25 536 GLU A CA 1
ATOM 4091 C C . GLU A 1 536 ? -5.562 18.891 -13.664 1 95.25 536 GLU A C 1
ATOM 4093 O O . GLU A 1 536 ? -5.094 20.016 -13.484 1 95.25 536 GLU A O 1
ATOM 4098 N N . THR A 1 537 ? -6.445 18.391 -12.836 1 94 537 THR A N 1
ATOM 4099 C CA . THR A 1 537 ? -7.09 19.203 -11.812 1 94 537 THR A CA 1
ATOM 4100 C C . THR A 1 537 ? -6.34 19.094 -10.484 1 94 537 THR A C 1
ATOM 4102 O O . THR A 1 537 ? -6.617 19.828 -9.547 1 94 537 THR A O 1
ATOM 4105 N N . PHE A 1 538 ? -5.457 18.203 -10.484 1 94.62 538 PHE A N 1
ATOM 4106 C CA . PHE A 1 538 ? -4.723 18.016 -9.234 1 94.62 538 PHE A CA 1
ATOM 4107 C C . PHE A 1 538 ? -3.926 19.281 -8.898 1 94.62 538 PHE A C 1
ATOM 4109 O O . PHE A 1 538 ? -3.225 19.828 -9.75 1 94.62 538 PHE A O 1
ATOM 4116 N N . VAL A 1 539 ? -4.105 19.766 -7.586 1 87.81 539 VAL A N 1
ATOM 4117 C CA . VAL A 1 539 ? -3.389 20.953 -7.121 1 87.81 539 VAL A CA 1
ATOM 4118 C C . VAL A 1 539 ? -2.16 20.531 -6.32 1 87.81 539 VAL A C 1
ATOM 4120 O O . VAL A 1 539 ? -2.271 19.781 -5.352 1 87.81 539 VAL A O 1
ATOM 4123 N N . ASP A 1 540 ? -1.063 21.016 -6.746 1 79.88 540 ASP A N 1
ATOM 4124 C CA . ASP A 1 540 ? 0.2 20.703 -6.086 1 79.88 540 ASP A CA 1
ATOM 4125 C C . ASP A 1 540 ? 0.245 21.297 -4.676 1 79.88 540 ASP A C 1
ATOM 4127 O O . ASP A 1 540 ? -0.455 22.266 -4.383 1 79.88 540 ASP A O 1
ATOM 4131 N N . GLU A 1 541 ? 0.893 20.562 -3.881 1 74.56 541 GLU A N 1
ATOM 4132 C CA . GLU A 1 541 ? 1.051 21.016 -2.5 1 74.56 541 GLU A CA 1
ATOM 4133 C C . GLU A 1 541 ? 1.663 22.406 -2.441 1 74.56 541 GLU A C 1
ATOM 4135 O O . GLU A 1 541 ? 2.553 22.734 -3.23 1 74.56 541 GLU A O 1
ATOM 4140 N N . GLN A 1 542 ? 1.112 23.203 -1.431 1 73 542 GLN A N 1
ATOM 4141 C CA . GLN A 1 542 ? 1.608 24.562 -1.219 1 73 542 GLN A CA 1
ATOM 4142 C C . GLN A 1 542 ? 3.025 24.547 -0.651 1 73 542 GLN A C 1
ATOM 4144 O O . GLN A 1 542 ? 3.381 23.656 0.122 1 73 542 GLN A O 1
ATOM 4149 N N . VAL A 1 543 ? 3.834 25.297 -1.275 1 73.81 543 VAL A N 1
ATOM 4150 C CA . VAL A 1 543 ? 5.184 25.469 -0.742 1 73.81 543 VAL A CA 1
ATOM 4151 C C . VAL A 1 543 ? 5.266 26.766 0.065 1 73.81 543 VAL A C 1
ATOM 4153 O O . VAL A 1 543 ? 4.773 27.797 -0.371 1 73.81 543 VAL A O 1
ATOM 4156 N N . TYR A 1 544 ? 5.578 26.578 1.475 1 75.94 544 TYR A N 1
ATOM 4157 C CA . TYR A 1 544 ? 5.785 27.766 2.299 1 75.94 544 TYR A CA 1
ATOM 4158 C C . TYR A 1 544 ? 7.125 28.422 1.989 1 75.94 544 TYR A C 1
ATOM 4160 O O . TYR A 1 544 ? 8.125 27.719 1.778 1 75.94 544 TYR A O 1
ATOM 4168 N N . MET B 1 1 ? -22.312 67.812 -14.258 1 32.66 1 MET B N 1
ATOM 4169 C CA . MET B 1 1 ? -23.078 67.125 -13.227 1 32.66 1 MET B CA 1
ATOM 4170 C C . MET B 1 1 ? -22.531 65.688 -12.984 1 32.66 1 MET B C 1
ATOM 4172 O O . MET B 1 1 ? -22.656 65.125 -11.891 1 32.66 1 MET B O 1
ATOM 4176 N N . GLU B 1 2 ? -22.016 65 -14.039 1 49.56 2 GLU B N 1
ATOM 4177 C CA . GLU B 1 2 ? -21.984 63.594 -14.328 1 49.56 2 GLU B CA 1
ATOM 4178 C C . GLU B 1 2 ? -20.797 62.938 -13.625 1 49.56 2 GLU B C 1
ATOM 4180 O O . GLU B 1 2 ? -20.844 61.719 -13.344 1 49.56 2 GLU B O 1
ATOM 4185 N N . ILE B 1 3 ? -19.75 63.625 -13.328 1 49.09 3 ILE B N 1
ATOM 4186 C CA . ILE B 1 3 ? -18.547 63.062 -12.742 1 49.09 3 ILE B CA 1
ATOM 4187 C C . ILE B 1 3 ? -18.781 62.75 -11.273 1 49.09 3 ILE B C 1
ATOM 4189 O O . ILE B 1 3 ? -18.359 61.688 -10.773 1 49.09 3 ILE B O 1
ATOM 4193 N N . LEU B 1 4 ? -19.422 63.594 -10.648 1 47.16 4 LEU B N 1
ATOM 4194 C CA . LEU B 1 4 ? -19.719 63.438 -9.219 1 47.16 4 LEU B CA 1
ATOM 4195 C C . LEU B 1 4 ? -20.578 62.219 -8.961 1 47.16 4 LEU B C 1
ATOM 4197 O O . LEU B 1 4 ? -20.359 61.5 -7.977 1 47.16 4 LEU B O 1
ATOM 4201 N N . GLY B 1 5 ? -21.578 62.062 -9.812 1 54.47 5 GLY B N 1
ATOM 4202 C CA . GLY B 1 5 ? -22.406 60.875 -9.703 1 54.47 5 GLY B CA 1
ATOM 4203 C C . GLY B 1 5 ? -21.609 59.594 -9.82 1 54.47 5 GLY B C 1
ATOM 4204 O O . GLY B 1 5 ? -21.859 58.625 -9.086 1 54.47 5 GLY B O 1
ATOM 4205 N N . THR B 1 6 ? -20.656 59.594 -10.633 1 56.53 6 THR B N 1
ATOM 4206 C CA . THR B 1 6 ? -19.812 58.438 -10.859 1 56.53 6 THR B CA 1
ATOM 4207 C C . THR B 1 6 ? -18.906 58.188 -9.656 1 56.53 6 THR B C 1
ATOM 4209 O O . THR B 1 6 ? -18.719 57.031 -9.242 1 56.53 6 THR B O 1
ATOM 4212 N N . VAL B 1 7 ? -18.328 59.281 -9.102 1 52.16 7 VAL B N 1
ATOM 4213 C CA . VAL B 1 7 ? -17.453 59.156 -7.93 1 52.16 7 VAL B CA 1
ATOM 4214 C C . VAL B 1 7 ? -18.266 58.625 -6.746 1 52.16 7 VAL B C 1
ATOM 4216 O O . VAL B 1 7 ? -17.797 57.75 -6.02 1 52.16 7 VAL B O 1
ATOM 4219 N N . THR B 1 8 ? -19.484 59.062 -6.602 1 54.38 8 THR B N 1
ATOM 4220 C CA . THR B 1 8 ? -20.344 58.594 -5.516 1 54.38 8 THR B CA 1
ATOM 4221 C C . THR B 1 8 ? -20.688 57.125 -5.703 1 54.38 8 THR B C 1
ATOM 4223 O O . THR B 1 8 ? -20.703 56.375 -4.734 1 54.38 8 THR B O 1
ATOM 4226 N N . SER B 1 9 ? -21 56.75 -6.852 1 61.03 9 SER B N 1
ATOM 4227 C CA . SER B 1 9 ? -21.312 55.344 -7.145 1 61.03 9 SER B CA 1
ATOM 4228 C C . SER B 1 9 ? -20.109 54.438 -6.871 1 61.03 9 SER B C 1
ATOM 4230 O O . SER B 1 9 ? -20.266 53.312 -6.398 1 61.03 9 SER B O 1
ATOM 4232 N N . VAL B 1 10 ? -18.922 54.938 -7.172 1 61.12 10 VAL B N 1
ATOM 4233 C CA . VAL B 1 10 ? -17.703 54.156 -6.91 1 61.12 10 VAL B CA 1
ATOM 4234 C C . VAL B 1 10 ? -17.5 54.031 -5.402 1 61.12 10 VAL B C 1
ATOM 4236 O O . VAL B 1 10 ? -17.125 52.938 -4.914 1 61.12 10 VAL B O 1
ATOM 4239 N N . PHE B 1 11 ? -17.797 55 -4.707 1 54.97 11 PHE B N 1
ATOM 4240 C CA . PHE B 1 11 ? -17.672 54.969 -3.258 1 54.97 11 PHE B CA 1
ATOM 4241 C C . PHE B 1 11 ? -18.641 53.969 -2.66 1 54.97 11 PHE B C 1
ATOM 4243 O O . PHE B 1 11 ? -18.297 53.188 -1.751 1 54.97 11 PHE B O 1
ATOM 4250 N N . GLU B 1 12 ? -19.859 53.969 -3.115 1 60.56 12 GLU B N 1
ATOM 4251 C CA . GLU B 1 12 ? -20.859 53 -2.643 1 60.56 12 GLU B CA 1
ATOM 4252 C C . GLU B 1 12 ? -20.453 51.562 -2.965 1 60.56 12 GLU B C 1
ATOM 4254 O O . GLU B 1 12 ? -20.609 50.656 -2.137 1 60.56 12 GLU B O 1
ATOM 4259 N N . LEU B 1 13 ? -19.953 51.312 -4.059 1 61.38 13 LEU B N 1
ATOM 4260 C CA . LEU B 1 13 ? -19.5 50 -4.473 1 61.38 13 LEU B CA 1
ATOM 4261 C C . LEU B 1 13 ? -18.281 49.562 -3.676 1 61.38 13 LEU B C 1
ATOM 4263 O O . LEU B 1 13 ? -18.109 48.375 -3.363 1 61.38 13 LEU B O 1
ATOM 4267 N N . CYS B 1 14 ? -17.391 50.562 -3.363 1 57.34 14 CYS B N 1
ATOM 4268 C CA . CYS B 1 14 ? -16.25 50.25 -2.518 1 57.34 14 CYS B CA 1
ATOM 4269 C C . CYS B 1 14 ? -16.688 49.812 -1.131 1 57.34 14 CYS B C 1
ATOM 4271 O O . CYS B 1 14 ? -16.109 48.875 -0.553 1 57.34 14 CYS B O 1
ATOM 4273 N N . ARG B 1 15 ? -17.672 50.375 -0.642 1 55.56 15 ARG B N 1
ATOM 4274 C CA . ARG B 1 15 ? -18.219 50 0.657 1 55.56 15 ARG B CA 1
ATOM 4275 C C . ARG B 1 15 ? -18.844 48.594 0.599 1 55.56 15 ARG B C 1
ATOM 4277 O O . ARG B 1 15 ? -18.641 47.781 1.49 1 55.56 15 ARG B O 1
ATOM 4284 N N . ILE B 1 16 ? -19.688 48.281 -0.336 1 58.91 16 ILE B N 1
ATOM 4285 C CA . ILE B 1 16 ? -20.344 46.969 -0.514 1 58.91 16 ILE B CA 1
ATOM 4286 C C . ILE B 1 16 ? -19.297 45.875 -0.67 1 58.91 16 ILE B C 1
ATOM 4288 O O . ILE B 1 16 ? -19.422 44.812 -0.06 1 58.91 16 ILE B O 1
ATOM 4292 N N . THR B 1 17 ? -18.297 46.188 -1.502 1 59.44 17 THR B N 1
ATOM 4293 C CA . THR B 1 17 ? -17.281 45.188 -1.744 1 59.44 17 THR B CA 1
ATOM 4294 C C . THR B 1 17 ? -16.422 44.969 -0.505 1 59.44 17 THR B C 1
ATOM 4296 O O . THR B 1 17 ? -15.93 43.844 -0.262 1 59.44 17 THR B O 1
ATOM 4299 N N . LYS B 1 18 ? -16.219 46.031 0.174 1 57.19 18 LYS B N 1
ATOM 4300 C CA . LYS B 1 18 ? -15.523 45.906 1.447 1 57.19 18 LYS B CA 1
ATOM 4301 C C . LYS B 1 18 ? -16.281 44.969 2.389 1 57.19 18 LYS B C 1
ATOM 4303 O O . LYS B 1 18 ? -15.695 44.062 2.992 1 57.19 18 LYS B O 1
ATOM 4308 N N . ASP B 1 19 ? -17.609 45.062 2.559 1 55.19 19 ASP B N 1
ATOM 4309 C CA . ASP B 1 19 ? -18.469 44.219 3.389 1 55.19 19 ASP B CA 1
ATOM 4310 C C . ASP B 1 19 ? -18.438 42.781 2.904 1 55.19 19 ASP B C 1
ATOM 4312 O O . ASP B 1 19 ? -18.391 41.844 3.713 1 55.19 19 ASP B O 1
ATOM 4316 N N . LEU B 1 20 ? -18.547 42.562 1.727 1 55.09 20 LEU B N 1
ATOM 4317 C CA . LEU B 1 20 ? -18.5 41.219 1.148 1 55.09 20 LEU B CA 1
ATOM 4318 C C . LEU B 1 20 ? -17.125 40.594 1.348 1 55.09 20 LEU B C 1
ATOM 4320 O O . LEU B 1 20 ? -17.031 39.375 1.65 1 55.09 20 LEU B O 1
ATOM 4324 N N . LEU B 1 21 ? -16.109 41.469 1.152 1 55.31 21 LEU B N 1
ATOM 4325 C CA . LEU B 1 21 ? -14.758 40.938 1.271 1 55.31 21 LEU B CA 1
ATOM 4326 C C . LEU B 1 21 ? -14.43 40.594 2.721 1 55.31 21 LEU B C 1
ATOM 4328 O O . LEU B 1 21 ? -13.664 39.656 2.986 1 55.31 21 LEU B O 1
ATOM 4332 N N . GLU B 1 22 ? -14.883 41.344 3.609 1 52.44 22 GLU B N 1
ATOM 4333 C CA . GLU B 1 22 ? -14.68 41.062 5.031 1 52.44 22 GLU B CA 1
ATOM 4334 C C . GLU B 1 22 ? -15.352 39.781 5.461 1 52.44 22 GLU B C 1
ATOM 4336 O O . GLU B 1 22 ? -14.945 39.156 6.438 1 52.44 22 GLU B O 1
ATOM 4341 N N . THR B 1 23 ? -16.422 39.344 4.844 1 50.38 23 THR B N 1
ATOM 4342 C CA . THR B 1 23 ? -17.047 38.031 5.109 1 50.38 23 THR B CA 1
ATOM 4343 C C . THR B 1 23 ? -16.078 36.906 4.773 1 50.38 23 THR B C 1
ATOM 4345 O O . THR B 1 23 ? -16.281 35.75 5.199 1 50.38 23 THR B O 1
ATOM 4348 N N . PHE B 1 24 ? -15.164 37.125 3.951 1 46.34 24 PHE B N 1
ATOM 4349 C CA . PHE B 1 24 ? -14.18 36.125 3.564 1 46.34 24 PHE B CA 1
ATOM 4350 C C . PHE B 1 24 ? -12.859 36.344 4.297 1 46.34 24 PHE B C 1
ATOM 4352 O O . PHE B 1 24 ? -11.922 36.906 3.732 1 46.34 24 PHE B O 1
ATOM 4359 N N . ALA B 1 25 ? -12.883 36.531 5.605 1 43 25 ALA B N 1
ATOM 4360 C CA . ALA B 1 25 ? -11.781 36.969 6.457 1 43 25 ALA B CA 1
ATOM 4361 C C . ALA B 1 25 ? -10.516 36.156 6.191 1 43 25 ALA B C 1
ATOM 4363 O O . ALA B 1 25 ? -9.406 36.719 6.219 1 43 25 ALA B O 1
ATOM 4364 N N . ASN B 1 26 ? -10.453 34.844 6.375 1 40.53 26 ASN B N 1
ATOM 4365 C CA . ASN B 1 26 ? -9.305 33.938 6.297 1 40.53 26 ASN B CA 1
ATOM 4366 C C . ASN B 1 26 ? -8.898 33.688 4.848 1 40.53 26 ASN B C 1
ATOM 4368 O O . ASN B 1 26 ? -8.477 32.562 4.512 1 40.53 26 ASN B O 1
ATOM 4372 N N . ALA B 1 27 ? -9.156 34.531 4.004 1 43.78 27 ALA B N 1
ATOM 4373 C CA . ALA B 1 27 ? -9.016 34.25 2.58 1 43.78 27 ALA B CA 1
ATOM 4374 C C . ALA B 1 27 ? -7.574 34.469 2.121 1 43.78 27 ALA B C 1
ATOM 4376 O O . ALA B 1 27 ? -6.812 35.188 2.77 1 43.78 27 ALA B O 1
ATOM 4377 N N . GLY B 1 28 ? -7.121 33.656 1.151 1 44.81 28 GLY B N 1
ATOM 4378 C CA . GLY B 1 28 ? -5.773 33.594 0.611 1 44.81 28 GLY B CA 1
ATOM 4379 C C . GLY B 1 28 ? -5.211 34.938 0.245 1 44.81 28 GLY B C 1
ATOM 4380 O O . GLY B 1 28 ? -5.871 35.969 0.429 1 44.81 28 GLY B O 1
ATOM 4381 N N . GLN B 1 29 ? -4.07 35.094 -0.084 1 45.31 29 GLN B N 1
ATOM 4382 C CA . GLN B 1 29 ? -3.262 36.25 -0.424 1 45.31 29 GLN B CA 1
ATOM 4383 C C . GLN B 1 29 ? -4.02 37.188 -1.356 1 45.31 29 GLN B C 1
ATOM 4385 O O . GLN B 1 29 ? -3.891 38.406 -1.253 1 45.31 29 GLN B O 1
ATOM 4390 N N . ASP B 1 30 ? -4.852 36.594 -2.064 1 48.19 30 ASP B N 1
ATOM 4391 C CA . ASP B 1 30 ? -5.488 37.375 -3.111 1 48.19 30 ASP B CA 1
ATOM 4392 C C . ASP B 1 30 ? -6.562 38.281 -2.529 1 48.19 30 ASP B C 1
ATOM 4394 O O . ASP B 1 30 ? -6.688 39.438 -2.938 1 48.19 30 ASP B O 1
ATOM 4398 N N . VAL B 1 31 ? -7.121 37.656 -1.585 1 53.94 31 VAL B N 1
ATOM 4399 C CA . VAL B 1 31 ? -8.188 38.438 -0.958 1 53.94 31 VAL B CA 1
ATOM 4400 C C . VAL B 1 31 ? -7.598 39.594 -0.15 1 53.94 31 VAL B C 1
ATOM 4402 O O . VAL B 1 31 ? -8.156 40.688 -0.127 1 53.94 31 VAL B O 1
ATOM 4405 N N . THR B 1 32 ? -6.523 39.312 0.378 1 51.5 32 THR B N 1
ATOM 4406 C CA . THR B 1 32 ? -5.809 40.344 1.127 1 51.5 32 THR B CA 1
ATOM 4407 C C . THR B 1 32 ? -5.371 41.469 0.207 1 51.5 32 THR B C 1
ATOM 4409 O O . THR B 1 32 ? -5.469 42.656 0.571 1 51.5 32 THR B O 1
ATOM 4412 N N . GLN B 1 33 ? -5.023 41.031 -0.796 1 53.41 33 GLN B N 1
ATOM 4413 C CA . GLN B 1 33 ? -4.535 42 -1.759 1 53.41 33 GLN B CA 1
ATOM 4414 C C . GLN B 1 33 ? -5.684 42.812 -2.334 1 53.41 33 GLN B C 1
ATOM 4416 O O . GLN B 1 33 ? -5.535 44.031 -2.57 1 53.41 33 GLN B O 1
ATOM 4421 N N . LEU B 1 34 ? -6.672 42.094 -2.449 1 57.94 34 LEU B N 1
ATOM 4422 C CA . LEU B 1 34 ? -7.871 42.781 -2.963 1 57.94 34 LEU B CA 1
ATOM 4423 C C . LEU B 1 34 ? -8.391 43.812 -1.971 1 57.94 34 LEU B C 1
ATOM 4425 O O . LEU B 1 34 ? -8.82 44.875 -2.367 1 57.94 34 LEU B O 1
ATOM 4429 N N . LYS B 1 35 ? -8.219 43.312 -0.851 1 57.19 35 LYS B N 1
ATOM 4430 C CA . LYS B 1 35 ? -8.633 44.188 0.241 1 57.19 35 LYS B CA 1
ATOM 4431 C C . LYS B 1 35 ? -7.781 45.469 0.273 1 57.19 35 LYS B C 1
ATOM 4433 O O . LYS B 1 35 ? -8.305 46.562 0.47 1 57.19 35 LYS B O 1
ATOM 4438 N N . TYR B 1 36 ? -6.551 45.219 0.023 1 52.22 36 TYR B N 1
ATOM 4439 C CA . TYR B 1 36 ? -5.555 46.281 0.005 1 52.22 36 TYR B CA 1
ATOM 4440 C C . TYR B 1 36 ? -5.82 47.281 -1.138 1 52.22 36 TYR B C 1
ATOM 4442 O O . TYR B 1 36 ? -5.84 48.469 -0.933 1 52.22 36 TYR B O 1
ATOM 4450 N N . GLU B 1 37 ? -6.004 46.594 -2.162 1 53.78 37 GLU B N 1
ATOM 4451 C CA . GLU B 1 37 ? -6.152 47.406 -3.369 1 53.78 37 GLU B CA 1
ATOM 4452 C C . GLU B 1 37 ? -7.465 48.188 -3.352 1 53.78 37 GLU B C 1
ATOM 4454 O O . GLU B 1 37 ? -7.527 49.312 -3.824 1 53.78 37 GLU B O 1
ATOM 4459 N N . ARG B 1 38 ? -8.305 47.531 -2.748 1 59.78 38 ARG B N 1
ATOM 4460 C CA . ARG B 1 38 ? -9.609 48.156 -2.588 1 59.78 38 ARG B CA 1
ATOM 4461 C C . ARG B 1 38 ? -9.523 49.375 -1.658 1 59.78 38 ARG B C 1
ATOM 4463 O O . ARG B 1 38 ? -10.117 50.406 -1.93 1 59.78 38 ARG B O 1
ATOM 4470 N N . ASN B 1 39 ? -8.773 49.156 -0.664 1 50.12 39 ASN B N 1
ATOM 4471 C CA . ASN B 1 39 ? -8.57 50.219 0.314 1 50.12 39 ASN B CA 1
ATOM 4472 C C . ASN B 1 39 ? -7.875 51.438 -0.309 1 50.12 39 ASN B C 1
ATOM 4474 O O . ASN B 1 39 ? -8.227 52.562 -0.015 1 50.12 39 ASN B O 1
ATOM 4478 N N . LEU B 1 40 ? -7.016 51.094 -1.081 1 50.94 40 LEU B N 1
ATOM 4479 C CA . LEU B 1 40 ? -6.238 52.156 -1.742 1 50.94 40 LEU B CA 1
ATOM 4480 C C . LEU B 1 40 ? -7.102 52.938 -2.723 1 50.94 40 LEU B C 1
ATOM 4482 O O . LEU B 1 40 ? -6.984 54.156 -2.82 1 50.94 40 LEU B O 1
ATOM 4486 N N . THR B 1 41 ? -7.875 52.156 -3.293 1 57.62 41 THR B N 1
ATOM 4487 C CA . THR B 1 41 ? -8.766 52.781 -4.266 1 57.62 41 THR B CA 1
ATOM 4488 C C . THR B 1 41 ? -9.789 53.688 -3.572 1 57.62 41 THR B C 1
ATOM 4490 O O . THR B 1 41 ? -10.102 54.781 -4.066 1 57.62 41 THR B O 1
ATOM 4493 N N . GLU B 1 42 ? -10.141 53.125 -2.51 1 55.41 42 GLU B N 1
ATOM 4494 C CA . GLU B 1 42 ? -11.078 53.906 -1.691 1 55.41 42 GLU B CA 1
ATOM 4495 C C . GLU B 1 42 ? -10.461 55.219 -1.248 1 55.41 42 GLU B C 1
ATOM 4497 O O . GLU B 1 42 ? -11.125 56.25 -1.282 1 55.41 42 GLU B O 1
ATOM 4502 N N . LEU B 1 43 ? -9.172 55.156 -0.922 1 46.22 43 LEU B N 1
ATOM 4503 C CA . LEU B 1 43 ? -8.406 56.312 -0.473 1 46.22 43 LEU B CA 1
ATOM 4504 C C . LEU B 1 43 ? -8.266 57.344 -1.592 1 46.22 43 LEU B C 1
ATOM 4506 O O . LEU B 1 43 ? -8.375 58.531 -1.353 1 46.22 43 LEU B O 1
ATOM 4510 N N . LEU B 1 44 ? -8.047 56.781 -2.578 1 50.5 44 LEU B N 1
ATOM 4511 C CA . LEU B 1 44 ? -7.832 57.625 -3.74 1 50.5 44 LEU B CA 1
ATOM 4512 C C . LEU B 1 44 ? -9.109 58.375 -4.102 1 50.5 44 LEU B C 1
ATOM 4514 O O . LEU B 1 44 ? -9.07 59.562 -4.414 1 50.5 44 LEU B O 1
ATOM 4518 N N . CYS B 1 45 ? -10.117 57.562 -3.961 1 54 45 CYS B N 1
ATOM 4519 C CA . CYS B 1 45 ? -11.414 58.125 -4.289 1 54 45 CYS B CA 1
ATOM 4520 C C . CYS B 1 45 ? -11.789 59.219 -3.297 1 54 45 CYS B C 1
ATOM 4522 O O . CYS B 1 45 ? -12.32 60.25 -3.688 1 54 45 CYS B O 1
ATOM 4524 N N . VAL B 1 46 ? -11.398 58.969 -2.105 1 50.94 46 VAL B N 1
ATOM 4525 C CA . VAL B 1 46 ? -11.664 59.938 -1.035 1 50.94 46 VAL B CA 1
ATOM 4526 C C . VAL B 1 46 ? -10.875 61.219 -1.279 1 50.94 46 VAL B C 1
ATOM 4528 O O . VAL B 1 46 ? -11.398 62.312 -1.103 1 50.94 46 VAL B O 1
ATOM 4531 N N . THR B 1 47 ? -9.609 61 -1.669 1 46.09 47 THR B N 1
ATOM 4532 C CA . THR B 1 47 ? -8.703 62.125 -1.928 1 46.09 47 THR B CA 1
ATOM 4533 C C . THR B 1 47 ? -9.211 62.969 -3.094 1 46.09 47 THR B C 1
ATOM 4535 O O . THR B 1 47 ? -9.172 64.188 -3.037 1 46.09 47 THR B O 1
ATOM 4538 N N . LEU B 1 48 ? -9.617 62.25 -4.012 1 52.66 48 LEU B N 1
ATOM 4539 C CA . LEU B 1 48 ? -10.07 62.906 -5.227 1 52.66 48 LEU B CA 1
ATOM 4540 C C . LEU B 1 48 ? -11.359 63.688 -4.965 1 52.66 48 LEU B C 1
ATOM 4542 O O . LEU B 1 48 ? -11.531 64.812 -5.461 1 52.66 48 LEU B O 1
ATOM 4546 N N . GLN B 1 49 ? -12.078 62.906 -4.215 1 52.62 49 GLN B N 1
ATOM 4547 C CA . GLN B 1 49 ? -13.328 63.562 -3.828 1 52.62 49 GLN B CA 1
ATOM 4548 C C . GLN B 1 49 ? -13.055 64.875 -3.076 1 52.62 49 GLN B C 1
ATOM 4550 O O . GLN B 1 49 ? -13.75 65.875 -3.285 1 52.62 49 GLN B O 1
ATOM 4555 N N . ALA B 1 50 ? -11.992 64.812 -2.293 1 46.78 50 ALA B N 1
ATOM 4556 C CA . ALA B 1 50 ? -11.57 65.938 -1.483 1 46.78 50 ALA B CA 1
ATOM 4557 C C . ALA B 1 50 ? -11.039 67.062 -2.361 1 46.78 50 ALA B C 1
ATOM 4559 O O . ALA B 1 50 ? -11.266 68.25 -2.08 1 46.78 50 ALA B O 1
ATOM 4560 N N . LEU B 1 51 ? -10.375 66.688 -3.299 1 50.09 51 LEU B N 1
ATOM 4561 C CA . LEU B 1 51 ? -9.766 67.625 -4.207 1 50.09 51 LEU B CA 1
ATOM 4562 C C . LEU B 1 51 ? -10.828 68.312 -5.039 1 50.09 51 LEU B C 1
ATOM 4564 O O . LEU B 1 51 ? -10.734 69.562 -5.281 1 50.09 51 LEU B O 1
ATOM 4568 N N . ILE B 1 52 ? -11.703 67.5 -5.371 1 53.5 52 ILE B N 1
ATOM 4569 C CA . ILE B 1 52 ? -12.789 68 -6.199 1 53.5 52 ILE B CA 1
ATOM 4570 C C . ILE B 1 52 ? -13.641 68.938 -5.379 1 53.5 52 ILE B C 1
ATOM 4572 O O . ILE B 1 52 ? -14.07 70 -5.883 1 53.5 52 ILE B O 1
ATOM 4576 N N . ASP B 1 53 ? -13.883 68.5 -4.211 1 52.69 53 ASP B N 1
ATOM 4577 C CA . ASP B 1 53 ? -14.742 69.312 -3.316 1 52.69 53 ASP B CA 1
ATOM 4578 C C . ASP B 1 53 ? -14.125 70.625 -2.994 1 52.69 53 ASP B C 1
ATOM 4580 O O . ASP B 1 53 ? -14.844 71.625 -2.738 1 52.69 53 ASP B O 1
ATOM 4584 N N . LYS B 1 54 ? -12.617 70.875 -2.863 1 49.66 54 LYS B N 1
ATOM 4585 C CA . LYS B 1 54 ? -11.875 72.062 -2.549 1 49.66 54 LYS B CA 1
ATOM 4586 C C . LYS B 1 54 ? -11.867 73 -3.732 1 49.66 54 LYS B C 1
ATOM 4588 O O . LYS B 1 54 ? -11.789 74.25 -3.551 1 49.66 54 LYS B O 1
ATOM 4593 N N . ASP B 1 55 ? -11.586 72.438 -4.867 1 47.19 55 ASP B N 1
ATOM 4594 C CA . ASP B 1 55 ? -11.586 73.312 -6.012 1 47.19 55 ASP B CA 1
ATOM 4595 C C . ASP B 1 55 ? -12.75 73 -6.953 1 47.19 55 ASP B C 1
ATOM 4597 O O . ASP B 1 55 ? -12.578 72.312 -7.949 1 47.19 55 ASP B O 1
ATOM 4601 N N . PRO B 1 56 ? -13.805 73.375 -6.395 1 43.41 56 PRO B N 1
ATOM 4602 C CA . PRO B 1 56 ? -15.023 73.062 -7.129 1 43.41 56 PRO B CA 1
ATOM 4603 C C . PRO B 1 56 ? -14.992 73.5 -8.578 1 43.41 56 PRO B C 1
ATOM 4605 O O . PRO B 1 56 ? -15.758 73 -9.414 1 43.41 56 PRO B O 1
ATOM 4608 N N . ASN B 1 57 ? -14.211 74.688 -8.656 1 47.31 57 ASN B N 1
ATOM 4609 C CA . ASN B 1 57 ? -14.289 75.312 -9.992 1 47.31 57 ASN B CA 1
ATOM 4610 C C . ASN B 1 57 ? -13.344 74.625 -10.969 1 47.31 57 ASN B C 1
ATOM 4612 O O . ASN B 1 57 ? -13.062 75.125 -12.047 1 47.31 57 ASN B O 1
ATOM 4616 N N . MET B 1 58 ? -12.484 73.688 -10.445 1 43.97 58 MET B N 1
ATOM 4617 C CA . MET B 1 58 ? -11.594 72.875 -11.258 1 43.97 58 MET B CA 1
ATOM 4618 C C . MET B 1 58 ? -12.312 72.375 -12.508 1 43.97 58 MET B C 1
ATOM 4620 O O . MET B 1 58 ? -11.672 72 -13.484 1 43.97 58 MET B O 1
ATOM 4624 N N . GLN B 1 59 ? -13.578 72.25 -12.211 1 41.88 59 GLN B N 1
ATOM 4625 C CA . GLN B 1 59 ? -14.359 71.688 -13.312 1 41.88 59 GLN B CA 1
ATOM 4626 C C . GLN B 1 59 ? -14.383 72.688 -14.5 1 41.88 59 GLN B C 1
ATOM 4628 O O . GLN B 1 59 ? -14.438 72.25 -15.656 1 41.88 59 GLN B O 1
ATOM 4633 N N . HIS B 1 60 ? -14.562 73.75 -14.281 1 43.22 60 HIS B N 1
ATOM 4634 C CA . HIS B 1 60 ? -14.859 74.688 -15.367 1 43.22 60 HIS B CA 1
ATOM 4635 C C . HIS B 1 60 ? -13.578 75.188 -15.992 1 43.22 60 HIS B C 1
ATOM 4637 O O . HIS B 1 60 ? -13.609 75.812 -17.062 1 43.22 60 HIS B O 1
ATOM 4643 N N . ARG B 1 61 ? -12.57 75.688 -15.219 1 43.59 61 ARG B N 1
ATOM 4644 C CA . ARG B 1 61 ? -11.508 76.5 -15.82 1 43.59 61 ARG B CA 1
ATOM 4645 C C . ARG B 1 61 ? -10.578 75.625 -16.672 1 43.59 61 ARG B C 1
ATOM 4647 O O . ARG B 1 61 ? -9.438 76.062 -16.922 1 43.59 61 ARG B O 1
ATOM 4654 N N . ALA B 1 62 ? -10.953 74.438 -16.922 1 37.56 62 ALA B N 1
ATOM 4655 C CA . ALA B 1 62 ? -10.281 73.375 -17.656 1 37.56 62 ALA B CA 1
ATOM 4656 C C . ALA B 1 62 ? -10.094 73.75 -19.125 1 37.56 62 ALA B C 1
ATOM 4658 O O . ALA B 1 62 ? -10.961 73.438 -19.953 1 37.56 62 ALA B O 1
ATOM 4659 N N . ASN B 1 63 ? -9.758 74.812 -19.375 1 42.12 63 ASN B N 1
ATOM 4660 C CA . ASN B 1 63 ? -9.445 75.062 -20.781 1 42.12 63 ASN B CA 1
ATOM 4661 C C . ASN B 1 63 ? -8.18 74.312 -21.219 1 42.12 63 ASN B C 1
ATOM 4663 O O . ASN B 1 63 ? -7.273 74.125 -20.391 1 42.12 63 ASN B O 1
ATOM 4667 N N . GLY B 1 64 ? -8.086 73.812 -22.344 1 41.72 64 GLY B N 1
ATOM 4668 C CA . GLY B 1 64 ? -7.133 73.062 -23.156 1 41.72 64 GLY B CA 1
ATOM 4669 C C . GLY B 1 64 ? -6.781 71.688 -22.578 1 41.72 64 GLY B C 1
ATOM 4670 O O . GLY B 1 64 ? -7.656 70.875 -22.391 1 41.72 64 GLY B O 1
ATOM 4671 N N . ASN B 1 65 ? -5.426 71.625 -21.828 1 40.03 65 ASN B N 1
ATOM 4672 C CA . ASN B 1 65 ? -4.84 70.375 -21.297 1 40.03 65 ASN B CA 1
ATOM 4673 C C . ASN B 1 65 ? -5.641 69.875 -20.125 1 40.03 65 ASN B C 1
ATOM 4675 O O . ASN B 1 65 ? -5.707 68.625 -19.906 1 40.03 65 ASN B O 1
ATOM 4679 N N . LYS B 1 66 ? -6.43 70.75 -19.438 1 45.5 66 LYS B N 1
ATOM 4680 C CA . LYS B 1 66 ? -7.133 70.312 -18.219 1 45.5 66 LYS B CA 1
ATOM 4681 C C . LYS B 1 66 ? -8.43 69.625 -18.547 1 45.5 66 LYS B C 1
ATOM 4683 O O . LYS B 1 66 ? -8.852 68.688 -17.812 1 45.5 66 LYS B O 1
ATOM 4688 N N . ALA B 1 67 ? -8.906 69.938 -19.5 1 45.59 67 ALA B N 1
ATOM 4689 C CA . ALA B 1 67 ? -10.133 69.25 -19.922 1 45.59 67 ALA B CA 1
ATOM 4690 C C . ALA B 1 67 ? -9.875 67.75 -20.25 1 45.59 67 ALA B C 1
ATOM 4692 O O . ALA B 1 67 ? -10.68 66.875 -19.906 1 45.59 67 ALA B O 1
ATOM 4693 N N . LEU B 1 68 ? -8.812 67.562 -20.969 1 46.16 68 LEU B N 1
ATOM 4694 C CA . LEU B 1 68 ? -8.445 66.188 -21.328 1 46.16 68 LEU B CA 1
ATOM 4695 C C . LEU B 1 68 ? -8.125 65.375 -20.094 1 46.16 68 LEU B C 1
ATOM 4697 O O . LEU B 1 68 ? -8.477 64.188 -20.016 1 46.16 68 LEU B O 1
ATOM 4701 N N . LEU B 1 69 ? -7.707 66.125 -19.219 1 46.56 69 LEU B N 1
ATOM 4702 C CA . LEU B 1 69 ? -7.363 65.5 -17.953 1 46.56 69 LEU B CA 1
ATOM 4703 C C . LEU B 1 69 ? -8.617 65.062 -17.188 1 46.56 69 LEU B C 1
ATOM 4705 O O . LEU B 1 69 ? -8.68 63.969 -16.625 1 46.56 69 LEU B O 1
ATOM 4709 N N . MET B 1 70 ? -9.438 65.875 -17.328 1 51.22 70 MET B N 1
ATOM 4710 C CA . MET B 1 70 ? -10.68 65.625 -16.609 1 51.22 70 MET B CA 1
ATOM 4711 C C . MET B 1 70 ? -11.453 64.5 -17.281 1 51.22 70 MET B C 1
ATOM 4713 O O . MET B 1 70 ? -12.094 63.688 -16.594 1 51.22 70 MET B O 1
ATOM 4717 N N . LYS B 1 71 ? -11.359 64.438 -18.516 1 56.53 71 LYS B N 1
ATOM 4718 C CA . LYS B 1 71 ? -11.992 63.344 -19.234 1 56.53 71 LYS B CA 1
ATOM 4719 C C . LYS B 1 71 ? -11.328 62.031 -18.875 1 56.53 71 LYS B C 1
ATOM 4721 O O . LYS B 1 71 ? -12.023 61.031 -18.656 1 56.53 71 LYS B O 1
ATOM 4726 N N . SER B 1 72 ? -10.039 62.219 -18.812 1 52.47 72 SER B N 1
ATOM 4727 C CA . SER B 1 72 ? -9.297 61.031 -18.484 1 52.47 72 SER B CA 1
ATOM 4728 C C . SER B 1 72 ? -9.609 60.562 -17.062 1 52.47 72 SER B C 1
ATOM 4730 O O . SER B 1 72 ? -9.703 59.344 -16.797 1 52.47 72 SER B O 1
ATOM 4732 N N . PHE B 1 73 ? -9.805 61.5 -16.359 1 54.34 73 PHE B N 1
ATOM 4733 C CA . PHE B 1 73 ? -10.18 61.25 -14.977 1 54.34 73 PHE B CA 1
ATOM 4734 C C . PHE B 1 73 ? -11.547 60.562 -14.906 1 54.34 73 PHE B C 1
ATOM 4736 O O . PHE B 1 73 ? -11.727 59.562 -14.203 1 54.34 73 PHE B O 1
ATOM 4743 N N . ARG B 1 74 ? -12.398 61.062 -15.609 1 58.06 74 ARG B N 1
ATOM 4744 C CA . ARG B 1 74 ? -13.75 60.5 -15.648 1 58.06 74 ARG B CA 1
ATOM 4745 C C . ARG B 1 74 ? -13.742 59.062 -16.156 1 58.06 74 ARG B C 1
ATOM 4747 O O . ARG B 1 74 ? -14.438 58.219 -15.617 1 58.06 74 ARG B O 1
ATOM 4754 N N . ASP B 1 75 ? -12.969 58.812 -17.094 1 59.44 75 ASP B N 1
ATOM 4755 C CA . ASP B 1 75 ? -12.875 57.469 -17.688 1 59.44 75 ASP B CA 1
ATOM 4756 C C . ASP B 1 75 ? -12.266 56.5 -16.703 1 59.44 75 ASP B C 1
ATOM 4758 O O . ASP B 1 75 ? -12.711 55.344 -16.625 1 59.44 75 ASP B O 1
ATOM 4762 N N . THR B 1 76 ? -11.297 57.062 -15.93 1 55.47 76 THR B N 1
ATOM 4763 C CA . THR B 1 76 ? -10.641 56.219 -14.953 1 55.47 76 THR B CA 1
ATOM 4764 C C . THR B 1 76 ? -11.594 55.875 -13.812 1 55.47 76 THR B C 1
ATOM 4766 O O . THR B 1 76 ? -11.641 54.719 -13.367 1 55.47 76 THR B O 1
ATOM 4769 N N . MET B 1 77 ? -12.398 56.75 -13.523 1 59.25 77 MET B N 1
ATOM 4770 C CA . MET B 1 77 ? -13.336 56.531 -12.43 1 59.25 77 MET B CA 1
ATOM 4771 C C . MET B 1 77 ? -14.445 55.562 -12.859 1 59.25 77 MET B C 1
ATOM 4773 O O . MET B 1 77 ? -14.875 54.719 -12.078 1 59.25 77 MET B O 1
ATOM 4777 N N . GLU B 1 78 ? -14.836 55.688 -14.016 1 65.06 78 GLU B N 1
ATOM 4778 C CA . GLU B 1 78 ? -15.828 54.781 -14.539 1 65.06 78 GLU B CA 1
ATOM 4779 C C . GLU B 1 78 ? -15.25 53.344 -14.656 1 65.06 78 GLU B C 1
ATOM 4781 O O . GLU B 1 78 ? -15.969 52.375 -14.445 1 65.06 78 GLU B O 1
ATOM 4786 N N . GLY B 1 79 ? -13.938 53.312 -14.914 1 63.53 79 GLY B N 1
ATOM 4787 C CA . GLY B 1 79 ? -13.242 52.062 -14.914 1 63.53 79 GLY B CA 1
ATOM 4788 C C . GLY B 1 79 ? -13.211 51.406 -13.547 1 63.53 79 GLY B C 1
ATOM 4789 O O . GLY B 1 79 ? -13.461 50.188 -13.414 1 63.53 79 GLY B O 1
ATOM 4790 N N . ILE B 1 80 ? -12.953 52.188 -12.641 1 60.84 80 ILE B N 1
ATOM 4791 C CA . ILE B 1 80 ? -12.906 51.688 -11.266 1 60.84 80 ILE B CA 1
ATOM 4792 C C . ILE B 1 80 ? -14.305 51.25 -10.836 1 60.84 80 ILE B C 1
ATOM 4794 O O . ILE B 1 80 ? -14.461 50.188 -10.234 1 60.84 80 ILE B O 1
ATOM 4798 N N . LYS B 1 81 ? -15.297 51.969 -11.148 1 64.38 81 LYS B N 1
ATOM 4799 C CA . LYS B 1 81 ? -16.688 51.625 -10.828 1 64.38 81 LYS B CA 1
ATOM 4800 C C . LYS B 1 81 ? -17.078 50.281 -11.445 1 64.38 81 LYS B C 1
ATOM 4802 O O . LYS B 1 81 ? -17.688 49.438 -10.773 1 64.38 81 LYS B O 1
ATOM 4807 N N . SER B 1 82 ? -16.766 50.031 -12.695 1 67.81 82 SER B N 1
ATOM 4808 C CA . SER B 1 82 ? -17.062 48.781 -13.383 1 67.81 82 SER B CA 1
ATOM 4809 C C . SER B 1 82 ? -16.359 47.594 -12.734 1 67.81 82 SER B C 1
ATOM 4811 O O . SER B 1 82 ? -16.938 46.531 -12.57 1 67.81 82 SER B O 1
ATOM 4813 N N . THR B 1 83 ? -15.07 47.938 -12.297 1 65.12 83 THR B N 1
ATOM 4814 C CA . THR B 1 83 ? -14.297 46.875 -11.672 1 65.12 83 THR B CA 1
ATOM 4815 C C . THR B 1 83 ? -14.875 46.5 -10.305 1 65.12 83 THR B C 1
ATOM 4817 O O . THR B 1 83 ? -14.984 45.312 -9.969 1 65.12 83 THR B O 1
ATOM 4820 N N . LEU B 1 84 ? -15.281 47.406 -9.609 1 64.44 84 LEU B N 1
ATOM 4821 C CA . LEU B 1 84 ? -15.805 47.156 -8.266 1 64.44 84 LEU B CA 1
ATOM 4822 C C . LEU B 1 84 ? -17.188 46.5 -8.336 1 64.44 84 LEU B C 1
ATOM 4824 O O . LEU B 1 84 ? -17.531 45.688 -7.5 1 64.44 84 LEU B O 1
ATOM 4828 N N . LYS B 1 85 ? -17.969 46.812 -9.242 1 69.5 85 LYS B N 1
ATOM 4829 C CA . LYS B 1 85 ? -19.266 46.156 -9.422 1 69.5 85 LYS B CA 1
ATOM 4830 C C . LYS B 1 85 ? -19.094 44.688 -9.773 1 69.5 85 LYS B C 1
ATOM 4832 O O . LYS B 1 85 ? -19.844 43.844 -9.281 1 69.5 85 LYS B O 1
ATOM 4837 N N . LEU B 1 86 ? -18.156 44.438 -10.648 1 67.81 86 LEU B N 1
ATOM 4838 C CA . LEU B 1 86 ? -17.844 43.031 -10.992 1 67.81 86 LEU B CA 1
ATOM 4839 C C . LEU B 1 86 ? -17.359 42.281 -9.766 1 67.81 86 LEU B C 1
ATOM 4841 O O . LEU B 1 86 ? -17.703 41.125 -9.562 1 67.81 86 LEU B O 1
ATOM 4845 N N . LEU B 1 87 ? -16.562 43 -9.016 1 60.78 87 LEU B N 1
ATOM 4846 C CA . LEU B 1 87 ? -16.062 42.406 -7.789 1 60.78 87 LEU B CA 1
ATOM 4847 C C . LEU B 1 87 ? -17.219 42.125 -6.828 1 60.78 87 LEU B C 1
ATOM 4849 O O . LEU B 1 87 ? -17.281 41.031 -6.227 1 60.78 87 LEU B O 1
ATOM 4853 N N . GLU B 1 88 ? -18.031 42.938 -6.594 1 63.81 88 GLU B N 1
ATOM 4854 C CA . GLU B 1 88 ? -19.188 42.75 -5.734 1 63.81 88 GLU B CA 1
ATOM 4855 C C . GLU B 1 88 ? -20.047 41.594 -6.211 1 63.81 88 GLU B C 1
ATOM 4857 O O . GLU B 1 88 ? -20.484 40.781 -5.406 1 63.81 88 GLU B O 1
ATOM 4862 N N . LYS B 1 89 ? -20.328 41.594 -7.469 1 66.31 89 LYS B N 1
ATOM 4863 C CA . LYS B 1 89 ? -21.125 40.5 -8.031 1 66.31 89 LYS B CA 1
ATOM 4864 C C . LYS B 1 89 ? -20.469 39.156 -7.766 1 66.31 89 LYS B C 1
ATOM 4866 O O . LYS B 1 89 ? -21.141 38.188 -7.391 1 66.31 89 LYS B O 1
ATOM 4871 N N . LYS B 1 90 ? -19.125 39.219 -7.93 1 61.72 90 LYS B N 1
ATOM 4872 C CA . LYS B 1 90 ? -18.422 37.969 -7.715 1 61.72 90 LYS B CA 1
ATOM 4873 C C . LYS B 1 90 ? -18.438 37.562 -6.242 1 61.72 90 LYS B C 1
ATOM 4875 O O . LYS B 1 90 ? -18.609 36.406 -5.914 1 61.72 90 LYS B O 1
ATOM 4880 N N . LEU B 1 91 ? -18.312 38.5 -5.414 1 56.72 91 LEU B N 1
ATOM 4881 C CA . LEU B 1 91 ? -18.266 38.219 -3.982 1 56.72 91 LEU B CA 1
ATOM 4882 C C . LEU B 1 91 ? -19.641 37.781 -3.469 1 56.72 91 LEU B C 1
ATOM 4884 O O . LEU B 1 91 ? -19.75 36.906 -2.623 1 56.72 91 LEU B O 1
ATOM 4888 N N . ARG B 1 92 ? -20.625 38.375 -3.744 1 59.22 92 ARG B N 1
ATOM 4889 C CA . ARG B 1 92 ? -21.969 38.031 -3.307 1 59.22 92 ARG B CA 1
ATOM 4890 C C . ARG B 1 92 ? -22.344 36.625 -3.766 1 59.22 92 ARG B C 1
ATOM 4892 O O . ARG B 1 92 ? -23.016 35.875 -3.045 1 59.22 92 ARG B O 1
ATOM 4899 N N . LYS B 1 93 ? -22 36.219 -4.898 1 57.19 93 LYS B N 1
ATOM 4900 C CA . LYS B 1 93 ? -22.234 34.875 -5.359 1 57.19 93 LYS B CA 1
ATOM 4901 C C . LYS B 1 93 ? -21.547 33.844 -4.449 1 57.19 93 LYS B C 1
ATOM 4903 O O . LYS B 1 93 ? -22.094 32.75 -4.203 1 57.19 93 LYS B O 1
ATOM 4908 N N . LEU B 1 94 ? -20.391 34.281 -3.869 1 49.62 94 LEU B N 1
ATOM 4909 C CA . LEU B 1 94 ? -19.656 33.344 -2.996 1 49.62 94 LEU B CA 1
ATOM 4910 C C . LEU B 1 94 ? -20.312 33.281 -1.615 1 49.62 94 LEU B C 1
ATOM 4912 O O . LEU B 1 94 ? -20.281 32.25 -0.965 1 49.62 94 LEU B O 1
ATOM 4916 N N . SER B 1 95 ? -20.672 34.188 -0.872 1 44.91 95 SER B N 1
ATOM 4917 C CA . SER B 1 95 ? -21.234 34.219 0.473 1 44.91 95 SER B CA 1
ATOM 4918 C C . SER B 1 95 ? -22.562 33.469 0.554 1 44.91 95 SER B C 1
ATOM 4920 O O . SER B 1 95 ? -22.875 32.875 1.584 1 44.91 95 SER B O 1
ATOM 4922 N N . VAL B 1 96 ? -23.484 33.469 -0.156 1 43.81 96 VAL B N 1
ATOM 4923 C CA . VAL B 1 96 ? -24.781 32.812 -0.046 1 43.81 96 VAL B CA 1
ATOM 4924 C C . VAL B 1 96 ? -24.594 31.297 0.058 1 43.81 96 VAL B C 1
ATOM 4926 O O . VAL B 1 96 ? -25.328 30.625 0.788 1 43.81 96 VAL B O 1
ATOM 4929 N N . ASN B 1 97 ? -23.734 30.609 -0.496 1 37.31 97 ASN B N 1
ATOM 4930 C CA . ASN B 1 97 ? -23.672 29.156 -0.42 1 37.31 97 ASN B CA 1
ATOM 4931 C C . ASN B 1 97 ? -22.906 28.688 0.815 1 37.31 97 ASN B C 1
ATOM 4933 O O . ASN B 1 97 ? -22.484 27.531 0.893 1 37.31 97 ASN B O 1
ATOM 4937 N N . ALA B 1 98 ? -22.516 29.578 2.014 1 33.88 98 ALA B N 1
ATOM 4938 C CA . ALA B 1 98 ? -21.906 29.297 3.309 1 33.88 98 ALA B CA 1
ATOM 4939 C C . ALA B 1 98 ? -22.844 28.484 4.195 1 33.88 98 ALA B C 1
ATOM 4941 O O . ALA B 1 98 ? -23.594 29.047 4.996 1 33.88 98 ALA B O 1
ATOM 4942 N N . ASP B 1 99 ? -23.5 27.516 3.803 1 31.91 99 ASP B N 1
ATOM 4943 C CA . ASP B 1 99 ? -24.078 26.656 4.828 1 31.91 99 ASP B CA 1
ATOM 4944 C C . ASP B 1 99 ? -23.031 26.281 5.875 1 31.91 99 ASP B C 1
ATOM 4946 O O . ASP B 1 99 ? -21.844 26.188 5.562 1 31.91 99 ASP B O 1
ATOM 4950 N N . ASP B 1 100 ? -23.312 26.25 7.281 1 33.41 100 ASP B N 1
ATOM 4951 C CA . ASP B 1 100 ? -22.594 26.125 8.555 1 33.41 100 ASP B CA 1
ATOM 4952 C C . ASP B 1 100 ? -21.531 25.031 8.484 1 33.41 100 ASP B C 1
ATOM 4954 O O . ASP B 1 100 ? -20.5 25.125 9.164 1 33.41 100 ASP B O 1
ATOM 4958 N N . THR B 1 101 ? -21.969 23.828 7.953 1 28.39 101 THR B N 1
ATOM 4959 C CA . THR B 1 101 ? -21.25 22.562 8.055 1 28.39 101 THR B CA 1
ATOM 4960 C C . THR B 1 101 ? -19.875 22.672 7.41 1 28.39 101 THR B C 1
ATOM 4962 O O . THR B 1 101 ? -18.938 21.953 7.797 1 28.39 101 THR B O 1
ATOM 4965 N N . ILE B 1 102 ? -19.844 23.312 6.363 1 27.8 102 ILE B N 1
ATOM 4966 C CA . ILE B 1 102 ? -18.641 23.094 5.57 1 27.8 102 ILE B CA 1
ATOM 4967 C C . ILE B 1 102 ? -17.516 24 6.078 1 27.8 102 ILE B C 1
ATOM 4969 O O . ILE B 1 102 ? -16.375 23.875 5.648 1 27.8 102 ILE B O 1
ATOM 4973 N N . ILE B 1 103 ? -17.797 25.016 6.824 1 27.17 103 ILE B N 1
ATOM 4974 C CA . ILE B 1 103 ? -16.812 26.047 7.137 1 27.17 103 ILE B CA 1
ATOM 4975 C C . ILE B 1 103 ? -15.75 25.469 8.086 1 27.17 103 ILE B C 1
ATOM 4977 O O . ILE B 1 103 ? -14.562 25.781 7.957 1 27.17 103 ILE B O 1
ATOM 4981 N N . ALA B 1 104 ? -16.016 24.781 9.266 1 27.72 104 ALA B N 1
ATOM 4982 C CA . ALA B 1 104 ? -15.141 23.922 10.055 1 27.72 104 ALA B CA 1
ATOM 4983 C C . ALA B 1 104 ? -14.461 22.875 9.18 1 27.72 104 ALA B C 1
ATOM 4985 O O . ALA B 1 104 ? -13.289 22.547 9.383 1 27.72 104 ALA B O 1
ATOM 4986 N N . LYS B 1 105 ? -15.227 22.031 8.508 1 27.91 105 LYS B N 1
ATOM 4987 C CA . LYS B 1 105 ? -14.641 20.984 7.668 1 27.91 105 LYS B CA 1
ATOM 4988 C C . LYS B 1 105 ? -13.93 21.578 6.461 1 27.91 105 LYS B C 1
ATOM 4990 O O . LYS B 1 105 ? -12.906 21.062 6.016 1 27.91 105 LYS B O 1
ATOM 4995 N N . THR B 1 106 ? -14.625 22.5 5.652 1 24.81 106 THR B N 1
ATOM 4996 C CA . THR B 1 106 ? -14.023 22.797 4.359 1 24.81 106 THR B CA 1
ATOM 4997 C C . THR B 1 106 ? -13.07 23.984 4.473 1 24.81 106 THR B C 1
ATOM 4999 O O . THR B 1 106 ? -13.469 25.141 4.301 1 24.81 106 THR B O 1
ATOM 5002 N N . ARG B 1 107 ? -12.477 24.297 5.637 1 28.42 107 ARG B N 1
ATOM 5003 C CA . ARG B 1 107 ? -11.312 25.172 5.77 1 28.42 107 ARG B CA 1
ATOM 5004 C C . ARG B 1 107 ? -10.438 25.109 4.52 1 28.42 107 ARG B C 1
ATOM 5006 O O . ARG B 1 107 ? -9.82 26.109 4.145 1 28.42 107 ARG B O 1
ATOM 5013 N N . LEU B 1 108 ? -10.344 23.922 4.039 1 26.72 108 LEU B N 1
ATOM 5014 C CA . LEU B 1 108 ? -9.578 23.734 2.812 1 26.72 108 LEU B CA 1
ATOM 5015 C C . LEU B 1 108 ? -10.305 24.344 1.618 1 26.72 108 LEU B C 1
ATOM 5017 O O . LEU B 1 108 ? -9.68 24.641 0.597 1 26.72 108 LEU B O 1
ATOM 5021 N N . GLY B 1 109 ? -11.602 24.406 1.732 1 28.67 109 GLY B N 1
ATOM 5022 C CA . GLY B 1 109 ? -12.25 24.734 0.471 1 28.67 109 GLY B CA 1
ATOM 5023 C C . GLY B 1 109 ? -12.016 26.172 0.036 1 28.67 109 GLY B C 1
ATOM 5024 O O . GLY B 1 109 ? -11.867 26.453 -1.156 1 28.67 109 GLY B O 1
ATOM 5025 N N . PHE B 1 110 ? -12.141 27.016 1.051 1 32.03 110 PHE B N 1
ATOM 5026 C CA . PHE B 1 110 ? -12.055 28.391 0.602 1 32.03 110 PHE B CA 1
ATOM 5027 C C . PHE B 1 110 ? -10.664 28.719 0.07 1 32.03 110 PHE B C 1
ATOM 5029 O O . PHE B 1 110 ? -10.492 29.656 -0.701 1 32.03 110 PHE B O 1
ATOM 5036 N N . TYR B 1 111 ? -9.68 27.953 0.54 1 30.69 111 TYR B N 1
ATOM 5037 C CA . TYR B 1 111 ? -8.414 28.109 -0.155 1 30.69 111 TYR B CA 1
ATOM 5038 C C . TYR B 1 111 ? -8.586 27.938 -1.658 1 30.69 111 TYR B C 1
ATOM 5040 O O . TYR B 1 111 ? -7.949 28.641 -2.451 1 30.69 111 TYR B O 1
ATOM 5048 N N . TRP B 1 112 ? -9.555 27.109 -1.999 1 30.28 112 TRP B N 1
ATOM 5049 C CA . TRP B 1 112 ? -9.641 26.766 -3.416 1 30.28 112 TRP B CA 1
ATOM 5050 C C . TRP B 1 112 ? -10.203 27.922 -4.223 1 30.28 112 TRP B C 1
ATOM 5052 O O . TRP B 1 112 ? -9.727 28.219 -5.324 1 30.28 112 TRP B O 1
ATOM 5062 N N . VAL B 1 113 ? -11.188 28.5 -3.693 1 32.53 113 VAL B N 1
ATOM 5063 C CA . VAL B 1 113 ? -11.906 29.406 -4.594 1 32.53 113 VAL B CA 1
ATOM 5064 C C . VAL B 1 113 ? -11.062 30.656 -4.859 1 32.53 113 VAL B C 1
ATOM 5066 O O . VAL B 1 113 ? -11 31.141 -5.992 1 32.53 113 VAL B O 1
ATOM 5069 N N . LEU B 1 114 ? -10.531 31.203 -3.771 1 34.28 114 LEU B N 1
ATOM 5070 C CA . LEU B 1 114 ? -9.875 32.5 -3.939 1 34.28 114 LEU B CA 1
ATOM 5071 C C . LEU B 1 114 ? -8.539 32.344 -4.648 1 34.28 114 LEU B C 1
ATOM 5073 O O . LEU B 1 114 ? -8 33.312 -5.188 1 34.28 114 LEU B O 1
ATOM 5077 N N . ASN B 1 115 ? -7.914 31.172 -4.531 1 31.81 115 ASN B N 1
ATOM 5078 C CA . ASN B 1 115 ? -6.699 31 -5.32 1 31.81 115 ASN B CA 1
ATOM 5079 C C . ASN B 1 115 ? -7.012 30.906 -6.812 1 31.81 115 ASN B C 1
ATOM 5081 O O . ASN B 1 115 ? -6.105 30.938 -7.645 1 31.81 115 ASN B O 1
ATOM 5085 N N . GLU B 1 116 ? -8.219 30.703 -7.215 1 35.72 116 GLU B N 1
ATOM 5086 C CA . GLU B 1 116 ? -8.328 30.328 -8.617 1 35.72 116 GLU B CA 1
ATOM 5087 C C . GLU B 1 116 ? -8.43 31.547 -9.516 1 35.72 116 GLU B C 1
ATOM 5089 O O . GLU B 1 116 ? -9.445 31.75 -10.195 1 35.72 116 GLU B O 1
ATOM 5094 N N . GLY B 1 117 ? -7.527 32.531 -9.422 1 43.5 117 GLY B N 1
ATOM 5095 C CA . GLY B 1 117 ? -7.281 33.531 -10.422 1 43.5 117 GLY B CA 1
ATOM 5096 C C . GLY B 1 117 ? -8.477 34.438 -10.656 1 43.5 117 GLY B C 1
ATOM 5097 O O . GLY B 1 117 ? -8.5 35.219 -11.617 1 43.5 117 GLY B O 1
ATOM 5098 N N . ASN B 1 118 ? -9.367 34.25 -9.898 1 45.94 118 ASN B N 1
ATOM 5099 C CA . ASN B 1 118 ? -10.648 34.781 -10.336 1 45.94 118 ASN B CA 1
ATOM 5100 C C . ASN B 1 118 ? -10.703 36.312 -10.156 1 45.94 118 ASN B C 1
ATOM 5102 O O . ASN B 1 118 ? -11.461 36.969 -10.844 1 45.94 118 ASN B O 1
ATOM 5106 N N . PHE B 1 119 ? -9.734 36.719 -9.172 1 51.5 119 PHE B N 1
ATOM 5107 C CA . PHE B 1 119 ? -9.914 38.156 -8.953 1 51.5 119 PHE B CA 1
ATOM 5108 C C . PHE B 1 119 ? -8.727 38.938 -9.484 1 51.5 119 PHE B C 1
ATOM 5110 O O . PHE B 1 119 ? -8.625 40.156 -9.266 1 51.5 119 PHE B O 1
ATOM 5117 N N . LYS B 1 120 ? -7.887 38.281 -10.078 1 54.16 120 LYS B N 1
ATOM 5118 C CA . LYS B 1 120 ? -6.621 38.875 -10.492 1 54.16 120 LYS B CA 1
ATOM 5119 C C . LYS B 1 120 ? -6.844 40.031 -11.461 1 54.16 120 LYS B C 1
ATOM 5121 O O . LYS B 1 120 ? -6.203 41.094 -11.344 1 54.16 120 LYS B O 1
ATOM 5126 N N . ASP B 1 121 ? -7.73 39.688 -12.336 1 57.53 121 ASP B N 1
ATOM 5127 C CA . ASP B 1 121 ? -7.965 40.688 -13.375 1 57.53 121 ASP B CA 1
ATOM 5128 C C . ASP B 1 121 ? -8.594 41.969 -12.797 1 57.53 121 ASP B C 1
ATOM 5130 O O . ASP B 1 121 ? -8.242 43.062 -13.203 1 57.53 121 ASP B O 1
ATOM 5134 N N . LEU B 1 122 ? -9.352 41.594 -11.789 1 58.59 122 LEU B N 1
ATOM 5135 C CA . LEU B 1 122 ? -10.047 42.688 -11.164 1 58.59 122 LEU B CA 1
ATOM 5136 C C . LEU B 1 122 ? -9.102 43.531 -10.297 1 58.59 122 LEU B C 1
ATOM 5138 O O . LEU B 1 122 ? -9.172 44.75 -10.281 1 58.59 122 LEU B O 1
ATOM 5142 N N . LEU B 1 123 ? -8.203 42.844 -9.75 1 55.78 123 LEU B N 1
ATOM 5143 C CA . LEU B 1 123 ? -7.168 43.438 -8.914 1 55.78 123 LEU B CA 1
ATOM 5144 C C . LEU B 1 123 ? -6.223 44.312 -9.75 1 55.78 123 LEU B C 1
ATOM 5146 O O . LEU B 1 123 ? -5.859 45.406 -9.352 1 55.78 123 LEU B O 1
ATOM 5150 N N . GLU B 1 124 ? -5.828 43.75 -10.695 1 56.66 124 GLU B N 1
ATOM 5151 C CA . GLU B 1 124 ? -4.906 44.438 -11.594 1 56.66 124 GLU B CA 1
ATOM 5152 C C . GLU B 1 124 ? -5.555 45.688 -12.188 1 56.66 124 GLU B C 1
ATOM 5154 O O . GLU B 1 124 ? -4.906 46.75 -12.312 1 56.66 124 GLU B O 1
ATOM 5159 N N . SER B 1 125 ? -6.781 45.438 -12.523 1 58.59 125 SER B N 1
ATOM 5160 C CA . SER B 1 125 ? -7.535 46.562 -13.094 1 58.59 125 SER B CA 1
ATOM 5161 C C . SER B 1 125 ? -7.684 47.688 -12.102 1 58.59 125 SER B C 1
ATOM 5163 O O . SER B 1 125 ? -7.5 48.844 -12.453 1 58.59 125 SER B O 1
ATOM 5165 N N . LEU B 1 126 ? -7.879 47.281 -10.867 1 56.56 126 LEU B N 1
ATOM 5166 C CA . LEU B 1 126 ? -8.039 48.25 -9.805 1 56.56 126 LEU B CA 1
ATOM 5167 C C . LEU B 1 126 ? -6.73 49 -9.539 1 56.56 126 LEU B C 1
ATOM 5169 O O . LEU B 1 126 ? -6.73 50.219 -9.352 1 56.56 126 LEU B O 1
ATOM 5173 N N . ARG B 1 127 ? -5.633 48.281 -9.547 1 52.94 127 ARG B N 1
ATOM 5174 C CA . ARG B 1 127 ? -4.289 48.812 -9.336 1 52.94 127 ARG B CA 1
ATOM 5175 C C . ARG B 1 127 ? -3.914 49.812 -10.43 1 52.94 127 ARG B C 1
ATOM 5177 O O . ARG B 1 127 ? -3.357 50.875 -10.148 1 52.94 127 ARG B O 1
ATOM 5184 N N . ASN B 1 128 ? -4.164 49.344 -11.57 1 51.5 128 ASN B N 1
ATOM 5185 C CA . ASN B 1 128 ? -3.785 50.188 -12.719 1 51.5 128 ASN B CA 1
ATOM 5186 C C . ASN B 1 128 ? -4.543 51.5 -12.734 1 51.5 128 ASN B C 1
ATOM 5188 O O . ASN B 1 128 ? -3.961 52.562 -13.023 1 51.5 128 ASN B O 1
ATOM 5192 N N . GLN B 1 129 ? -5.738 51.344 -12.391 1 52.59 129 GLN B N 1
ATOM 5193 C CA . GLN B 1 129 ? -6.578 52.562 -12.398 1 52.59 129 GLN B CA 1
ATOM 5194 C C . GLN B 1 129 ? -6.184 53.5 -11.281 1 52.59 129 GLN B C 1
ATOM 5196 O O . GLN B 1 129 ? -6.184 54.719 -11.469 1 52.59 129 GLN B O 1
ATOM 5201 N N . ARG B 1 130 ? -5.699 52.938 -10.219 1 50.41 130 ARG B N 1
ATOM 5202 C CA . ARG B 1 130 ? -5.219 53.719 -9.078 1 50.41 130 ARG B CA 1
ATOM 5203 C C . ARG B 1 130 ? -3.953 54.469 -9.43 1 50.41 130 ARG B C 1
ATOM 5205 O O . ARG B 1 130 ? -3.811 55.656 -9.07 1 50.41 130 ARG B O 1
ATOM 5212 N N . LEU B 1 131 ? -3.07 53.75 -9.977 1 45.09 131 LEU B N 1
ATOM 5213 C CA . LEU B 1 131 ? -1.801 54.375 -10.367 1 45.09 131 LEU B CA 1
ATOM 5214 C C . LEU B 1 131 ? -2.021 55.531 -11.336 1 45.09 131 LEU B C 1
ATOM 5216 O O . LEU B 1 131 ? -1.328 56.531 -11.266 1 45.09 131 LEU B O 1
ATOM 5220 N N . MET B 1 132 ? -3.012 55.25 -12.141 1 47.44 132 MET B N 1
ATOM 5221 C CA . MET B 1 132 ? -3.344 56.312 -13.094 1 47.44 132 MET B CA 1
ATOM 5222 C C . MET B 1 132 ? -3.879 57.531 -12.375 1 47.44 132 MET B C 1
ATOM 5224 O O . MET B 1 132 ? -3.539 58.688 -12.734 1 47.44 132 MET B O 1
ATOM 5228 N N . MET B 1 133 ? -4.531 57.188 -11.328 1 47.31 133 MET B N 1
ATOM 5229 C CA . MET B 1 133 ? -5.125 58.281 -10.539 1 47.31 133 MET B CA 1
ATOM 5230 C C . MET B 1 133 ? -4.051 59.031 -9.758 1 47.31 133 MET B C 1
ATOM 5232 O O . MET B 1 133 ? -4.105 60.25 -9.641 1 47.31 133 MET B O 1
ATOM 5236 N N . ASN B 1 134 ? -3.031 58.281 -9.172 1 41.5 134 ASN B N 1
ATOM 5237 C CA . ASN B 1 134 ? -1.921 58.875 -8.422 1 41.5 134 ASN B CA 1
ATOM 5238 C C . ASN B 1 134 ? -1.129 59.844 -9.281 1 41.5 134 ASN B C 1
ATOM 5240 O O . ASN B 1 134 ? -0.688 60.906 -8.781 1 41.5 134 ASN B O 1
ATOM 5244 N N . SER B 1 135 ? -0.945 59.375 -10.352 1 42.56 135 SER B N 1
ATOM 5245 C CA . SER B 1 135 ? -0.19 60.219 -11.273 1 42.56 135 SER B CA 1
ATOM 5246 C C . SER B 1 135 ? -0.882 61.562 -11.484 1 42.56 135 SER B C 1
ATOM 5248 O O . SER B 1 135 ? -0.219 62.594 -11.641 1 42.56 135 SER B O 1
ATOM 5250 N N . PHE B 1 136 ? -2.088 61.438 -11.32 1 42.28 136 PHE B N 1
ATOM 5251 C CA . PHE B 1 136 ? -2.865 62.656 -11.508 1 42.28 136 PHE B CA 1
ATOM 5252 C C . PHE B 1 136 ? -2.709 63.594 -10.305 1 42.28 136 PHE B C 1
ATOM 5254 O O . PHE B 1 136 ? -2.535 64.812 -10.469 1 42.28 136 PHE B O 1
ATOM 5261 N N . VAL B 1 137 ? -2.705 63.031 -9.164 1 41.97 137 VAL B N 1
ATOM 5262 C CA . VAL B 1 137 ? -2.682 63.812 -7.926 1 41.97 137 VAL B CA 1
ATOM 5263 C C . VAL B 1 137 ? -1.343 64.5 -7.785 1 41.97 137 VAL B C 1
ATOM 5265 O O . VAL B 1 137 ? -1.295 65.688 -7.383 1 41.97 137 VAL B O 1
ATOM 5268 N N . GLY B 1 138 ? -0.227 63.719 -8.07 1 37.41 138 GLY B N 1
ATOM 5269 C CA . GLY B 1 138 ? 1.105 64.312 -8.062 1 37.41 138 GLY B CA 1
ATOM 5270 C C . GLY B 1 138 ? 1.215 65.562 -8.906 1 37.41 138 GLY B C 1
ATOM 5271 O O . GLY B 1 138 ? 1.852 66.562 -8.5 1 37.41 138 GLY B O 1
ATOM 5272 N N . LEU B 1 139 ? 0.683 65.5 -9.953 1 37.62 139 LEU B N 1
ATOM 5273 C CA . LEU B 1 139 ? 0.761 66.562 -10.883 1 37.62 139 LEU B CA 1
ATOM 5274 C C . LEU B 1 139 ? 0.039 67.812 -10.328 1 37.62 139 LEU B C 1
ATOM 5276 O O . LEU B 1 139 ? 0.477 68.938 -10.539 1 37.62 139 LEU B O 1
ATOM 5280 N N . TYR B 1 140 ? -0.941 67.312 -9.57 1 36.34 140 TYR B N 1
ATOM 5281 C CA . TYR B 1 140 ? -1.771 68.438 -9.047 1 36.34 140 TYR B CA 1
ATOM 5282 C C . TYR B 1 140 ? -1.083 69.125 -7.887 1 36.34 140 TYR B C 1
ATOM 5284 O O . TYR B 1 140 ? -1.092 70.375 -7.801 1 36.34 140 TYR B O 1
ATOM 5292 N N . ASN B 1 141 ? -0.377 68.312 -6.949 1 35.75 141 ASN B N 1
ATOM 5293 C CA . ASN B 1 141 ? 0.157 68.812 -5.684 1 35.75 141 ASN B CA 1
ATOM 5294 C C . ASN B 1 141 ? 1.367 69.75 -5.895 1 35.75 141 ASN B C 1
ATOM 5296 O O . ASN B 1 141 ? 1.728 70.5 -5.012 1 35.75 141 ASN B O 1
ATOM 5300 N N . ALA B 1 142 ? 2.293 69.5 -6.719 1 32.12 142 ALA B N 1
ATOM 5301 C CA . ALA B 1 142 ? 3.502 70.312 -6.918 1 32.12 142 ALA B CA 1
ATOM 5302 C C . ALA B 1 142 ? 3.207 71.75 -6.781 1 32.12 142 ALA B C 1
ATOM 5304 O O . ALA B 1 142 ? 4.129 72.562 -6.68 1 32.12 142 ALA B O 1
ATOM 5305 N N . GLY B 1 143 ? 1.894 72.125 -6.719 1 33.47 143 GLY B N 1
ATOM 5306 C CA . GLY B 1 143 ? 1.57 73.5 -6.395 1 33.47 143 GLY B CA 1
ATOM 5307 C C . GLY B 1 143 ? 1.093 73.688 -4.965 1 33.47 143 GLY B C 1
ATOM 5308 O O . GLY B 1 143 ? 0.014 73.25 -4.602 1 33.47 143 GLY B O 1
ATOM 5309 N N . GLN B 1 144 ? 1.798 74.25 -4.02 1 28.98 144 GLN B N 1
ATOM 5310 C CA . GLN B 1 144 ? 2.141 73.562 -2.764 1 28.98 144 GLN B CA 1
ATOM 5311 C C . GLN B 1 144 ? 1.038 73.75 -1.726 1 28.98 144 GLN B C 1
ATOM 5313 O O . GLN B 1 144 ? 0.81 72.875 -0.892 1 28.98 144 GLN B O 1
ATOM 5318 N N . THR B 1 145 ? 0.218 75 -1.42 1 27.59 145 THR B N 1
ATOM 5319 C CA . THR B 1 145 ? 0.124 75.375 -0.031 1 27.59 145 THR B CA 1
ATOM 5320 C C . THR B 1 145 ? -1.027 74.688 0.68 1 27.59 145 THR B C 1
ATOM 5322 O O . THR B 1 145 ? -2.18 74.812 0.256 1 27.59 145 THR B O 1
ATOM 5325 N N . LEU B 1 146 ? -0.906 73.688 1.202 1 25.81 146 LEU B N 1
ATOM 5326 C CA . LEU B 1 146 ? -2.057 72.875 1.596 1 25.81 146 LEU B CA 1
ATOM 5327 C C . LEU B 1 146 ? -2.66 73.375 2.898 1 25.81 146 LEU B C 1
ATOM 5329 O O . LEU B 1 146 ? -2.057 73.25 3.965 1 25.81 146 LEU B O 1
ATOM 5333 N N . ASP B 1 147 ? -3.076 74.688 2.875 1 25.67 147 ASP B N 1
ATOM 5334 C CA . ASP B 1 147 ? -3.531 75.25 4.148 1 25.67 147 ASP B CA 1
ATOM 5335 C C . ASP B 1 147 ? -4.734 74.438 4.68 1 25.67 147 ASP B C 1
ATOM 5337 O O . ASP B 1 147 ? -5.844 74.562 4.156 1 25.67 147 ASP B O 1
ATOM 5341 N N . VAL B 1 148 ? -4.57 73.375 5.316 1 24.28 148 VAL B N 1
ATOM 5342 C CA . VAL B 1 148 ? -5.473 72.25 5.684 1 24.28 148 VAL B CA 1
ATOM 5343 C C . VAL B 1 148 ? -6.422 72.75 6.785 1 24.28 148 VAL B C 1
ATOM 5345 O O . VAL B 1 148 ? -7.457 72.125 7.027 1 24.28 148 VAL B O 1
ATOM 5348 N N . LYS B 1 149 ? -5.938 73.812 7.434 1 26.19 149 LYS B N 1
ATOM 5349 C CA . LYS B 1 149 ? -6.543 74.062 8.734 1 26.19 149 LYS B CA 1
ATOM 5350 C C . LYS B 1 149 ? -8.008 74.5 8.586 1 26.19 149 LYS B C 1
ATOM 5352 O O . LYS B 1 149 ? -8.844 74.062 9.398 1 26.19 149 LYS B O 1
ATOM 5357 N N . SER B 1 150 ? -7.895 75.25 7.656 1 27.69 150 SER B N 1
ATOM 5358 C CA . SER B 1 150 ? -9.148 76 7.703 1 27.69 150 SER B CA 1
ATOM 5359 C C . SER B 1 150 ? -10.344 75.125 7.488 1 27.69 150 SER B C 1
ATOM 5361 O O . SER B 1 150 ? -11.492 75.562 7.543 1 27.69 150 SER B O 1
ATOM 5363 N N . MET B 1 151 ? -9.844 74.062 6.797 1 23.33 151 MET B N 1
ATOM 5364 C CA . MET B 1 151 ? -10.984 73.25 6.379 1 23.33 151 MET B CA 1
ATOM 5365 C C . MET B 1 151 ? -11.734 72.688 7.586 1 23.33 151 MET B C 1
ATOM 5367 O O . MET B 1 151 ? -12.797 72.125 7.438 1 23.33 151 MET B O 1
ATOM 5371 N N . LEU B 1 152 ? -10.797 72.5 8.617 1 22.27 152 LEU B N 1
ATOM 5372 C CA . LEU B 1 152 ? -11.422 71.75 9.695 1 22.27 152 LEU B CA 1
ATOM 5373 C C . LEU B 1 152 ? -12.68 72.438 10.203 1 22.27 152 LEU B C 1
ATOM 5375 O O . LEU B 1 152 ? -12.844 73.625 9.992 1 22.27 152 LEU B O 1
ATOM 5379 N N . GLY B 1 153 ? -13.398 71.812 10.898 1 24.81 153 GLY B N 1
ATOM 5380 C CA . GLY B 1 153 ? -14.766 71.812 11.391 1 24.81 153 GLY B CA 1
ATOM 5381 C C . GLY B 1 153 ? -15.164 73.125 12.07 1 24.81 153 GLY B C 1
ATOM 5382 O O . GLY B 1 153 ? -14.312 73.812 12.586 1 24.81 153 GLY B O 1
ATOM 5383 N N . ASN B 1 154 ? -15.836 73.812 11.422 1 24.53 154 ASN B N 1
ATOM 5384 C CA . ASN B 1 154 ? -16.594 74.875 11.992 1 24.53 154 ASN B CA 1
ATOM 5385 C C . ASN B 1 154 ? -17.016 74.625 13.43 1 24.53 154 ASN B C 1
ATOM 5387 O O . ASN B 1 154 ? -18.094 74.062 13.656 1 24.53 154 ASN B O 1
ATOM 5391 N N . ILE B 1 155 ? -16.219 74 14.273 1 24.77 155 ILE B N 1
ATOM 5392 C CA . ILE B 1 155 ? -16.672 73.688 15.625 1 24.77 155 ILE B CA 1
ATOM 5393 C C . ILE B 1 155 ? -17.25 75 16.25 1 24.77 155 ILE B C 1
ATOM 5395 O O . ILE B 1 155 ? -16.547 76 16.375 1 24.77 155 ILE B O 1
ATOM 5399 N N . PRO B 1 156 ? -18.484 75.062 16.031 1 26.2 156 PRO B N 1
ATOM 5400 C CA . PRO B 1 156 ? -19.016 76.312 16.594 1 26.2 156 PRO B CA 1
ATOM 5401 C C . PRO B 1 156 ? -18.438 76.625 17.969 1 26.2 156 PRO B C 1
ATOM 5403 O O . PRO B 1 156 ? -18.094 75.75 18.734 1 26.2 156 PRO B O 1
ATOM 5406 N N . PRO B 1 157 ? -17.719 77.562 18.141 1 24.89 157 PRO B N 1
ATOM 5407 C CA . PRO B 1 157 ? -17.047 77.938 19.391 1 24.89 157 PRO B CA 1
ATOM 5408 C C . PRO B 1 157 ? -17.953 77.75 20.609 1 24.89 157 PRO B C 1
ATOM 5410 O O . PRO B 1 157 ? -19.188 77.875 20.484 1 24.89 157 PRO B O 1
ATOM 5413 N N . PRO B 1 158 ? -17.516 77.062 21.719 1 24.72 158 PRO B N 1
ATOM 5414 C CA . PRO B 1 158 ? -18.125 76.812 23.031 1 24.72 158 PRO B CA 1
ATOM 5415 C C . PRO B 1 158 ? -18.766 78.062 23.625 1 24.72 158 PRO B C 1
ATOM 5417 O O . PRO B 1 158 ? -18.188 79.125 23.547 1 24.72 158 PRO B O 1
ATOM 5420 N N . THR B 1 159 ? -20.062 78.188 23.516 1 26.69 159 THR B N 1
ATOM 5421 C CA . THR B 1 159 ? -20.75 79.312 24.172 1 26.69 159 THR B CA 1
ATOM 5422 C C . THR B 1 159 ? -20.219 79.5 25.594 1 26.69 159 THR B C 1
ATOM 5424 O O . THR B 1 159 ? -20.016 78.5 26.312 1 26.69 159 THR B O 1
ATOM 5427 N N . PRO B 1 160 ? -19.594 80.5 25.953 1 26.27 160 PRO B N 1
ATOM 5428 C CA . PRO B 1 160 ? -19 80.875 27.234 1 26.27 160 PRO B CA 1
ATOM 5429 C C . PRO B 1 160 ? -19.906 80.562 28.422 1 26.27 160 PRO B C 1
ATOM 5431 O O . PRO B 1 160 ? -21.109 80.812 28.391 1 26.27 160 PRO B O 1
ATOM 5434 N N . MET B 1 161 ? -19.656 79.438 29.188 1 28.3 161 MET B N 1
ATOM 5435 C CA . MET B 1 161 ? -20.297 78.938 30.391 1 28.3 161 MET B CA 1
ATOM 5436 C C . MET B 1 161 ? -20.531 80.125 31.391 1 28.3 161 MET B C 1
ATOM 5438 O O . MET B 1 161 ? -19.609 80.875 31.688 1 28.3 161 MET B O 1
ATOM 5442 N N . ILE B 1 162 ? -21.703 80.562 31.578 1 29.69 162 ILE B N 1
ATOM 5443 C CA . ILE B 1 162 ? -22.188 81.5 32.625 1 29.69 162 ILE B CA 1
ATOM 5444 C C . ILE B 1 162 ? -21.797 80.938 34 1 29.69 162 ILE B C 1
ATOM 5446 O O . ILE B 1 162 ? -21.828 79.75 34.219 1 29.69 162 ILE B O 1
ATOM 5450 N N . SER B 1 163 ? -21.266 81.625 34.969 1 32.53 163 SER B N 1
ATOM 5451 C CA . SER B 1 163 ? -20.859 81.5 36.344 1 32.53 163 SER B CA 1
ATOM 5452 C C . SER B 1 163 ? -21.906 80.688 37.125 1 32.53 163 SER B C 1
ATOM 5454 O O . SER B 1 163 ? -22.875 81.25 37.656 1 32.53 163 SER B O 1
ATOM 5456 N N . GLY B 1 164 ? -22.719 79.688 36.594 1 34.19 164 GLY B N 1
ATOM 5457 C CA . GLY B 1 164 ? -23.906 79.125 37.156 1 34.19 164 GLY B CA 1
ATOM 5458 C C . GLY B 1 164 ? -23.656 78.438 38.5 1 34.19 164 GLY B C 1
ATOM 5459 O O . GLY B 1 164 ? -22.516 78.188 38.875 1 34.19 164 GLY B O 1
ATOM 5460 N N . GLU B 1 165 ? -24.578 78.562 39.656 1 40.28 165 GLU B N 1
ATOM 5461 C CA . GLU B 1 165 ? -24.953 77.812 40.844 1 40.28 165 GLU B CA 1
ATOM 5462 C C . GLU B 1 165 ? -24.766 76.312 40.656 1 40.28 165 GLU B C 1
ATOM 5464 O O . GLU B 1 165 ? -25.141 75.812 39.625 1 40.28 165 GLU B O 1
ATOM 5469 N N . ILE B 1 166 ? -23.797 75.75 41.344 1 46.69 166 ILE B N 1
ATOM 5470 C CA . ILE B 1 166 ? -23.484 74.312 41.406 1 46.69 166 ILE B CA 1
ATOM 5471 C C . ILE B 1 166 ? -24.781 73.562 41.656 1 46.69 166 ILE B C 1
ATOM 5473 O O . ILE B 1 166 ? -25.438 73.688 42.688 1 46.69 166 ILE B O 1
ATOM 5477 N N . ASP B 1 167 ? -25.672 73.25 40.844 1 57.94 167 ASP B N 1
ATOM 5478 C CA . ASP B 1 167 ? -26.812 72.312 40.875 1 57.94 167 ASP B CA 1
ATOM 5479 C C . ASP B 1 167 ? -26.438 71 41.469 1 57.94 167 ASP B C 1
ATOM 5481 O O . ASP B 1 167 ? -25.641 70.25 40.875 1 57.94 167 ASP B O 1
ATOM 5485 N N . PRO B 1 168 ? -26.609 70.75 42.969 1 61.47 168 PRO B N 1
ATOM 5486 C CA . PRO B 1 168 ? -26.203 69.5 43.625 1 61.47 168 PRO B CA 1
ATOM 5487 C C . PRO B 1 168 ? -26.609 68.25 42.875 1 61.47 168 PRO B C 1
ATOM 5489 O O . PRO B 1 168 ? -25.906 67.25 42.906 1 61.47 168 PRO B O 1
ATOM 5492 N N . GLY B 1 169 ? -27.688 68.312 42.188 1 76.25 169 GLY B N 1
ATOM 5493 C CA . GLY B 1 169 ? -28.141 67.125 41.5 1 76.25 169 GLY B CA 1
ATOM 5494 C C . GLY B 1 169 ? -27.562 66.938 40.125 1 76.25 169 GLY B C 1
ATOM 5495 O O . GLY B 1 169 ? -27.828 65.938 39.438 1 76.25 169 GLY B O 1
ATOM 5496 N N . TYR B 1 170 ? -26.703 67.875 39.906 1 80.56 170 TYR B N 1
ATOM 5497 C CA . TYR B 1 170 ? -26.188 67.875 38.531 1 80.56 170 TYR B CA 1
ATOM 5498 C C . TYR B 1 170 ? -25.328 66.688 38.25 1 80.56 170 TYR B C 1
ATOM 5500 O O . TYR B 1 170 ? -25.484 66 37.219 1 80.56 170 TYR B O 1
ATOM 5508 N N . ALA B 1 171 ? -24.422 66.5 39.156 1 80.5 171 ALA B N 1
ATOM 5509 C CA . ALA B 1 171 ? -23.469 65.438 38.969 1 80.5 171 ALA B CA 1
ATOM 5510 C C . ALA B 1 171 ? -24.188 64.062 38.812 1 80.5 171 ALA B C 1
ATOM 5512 O O . ALA B 1 171 ? -23.875 63.281 37.938 1 80.5 171 ALA B O 1
ATOM 5513 N N . GLU B 1 172 ? -25.125 63.812 39.688 1 84.38 172 GLU B N 1
ATOM 5514 C CA . GLU B 1 172 ? -25.875 62.562 39.625 1 84.38 172 GLU B CA 1
ATOM 5515 C C . GLU B 1 172 ? -26.703 62.469 38.344 1 84.38 172 GLU B C 1
ATOM 5517 O O . GLU B 1 172 ? -26.828 61.375 37.781 1 84.38 172 GLU B O 1
ATOM 5522 N N . ASP B 1 173 ? -27.297 63.562 37.969 1 86.25 173 ASP B N 1
ATOM 5523 C CA . ASP B 1 173 ? -28.109 63.562 36.781 1 86.25 173 ASP B CA 1
ATOM 5524 C C . ASP B 1 173 ? -27.25 63.344 35.531 1 86.25 173 ASP B C 1
ATOM 5526 O O . ASP B 1 173 ? -27.656 62.625 34.594 1 86.25 173 ASP B O 1
ATOM 5530 N N . LEU B 1 174 ? -26.125 64 35.531 1 87.88 174 LEU B N 1
ATOM 5531 C CA . LEU B 1 174 ? -25.234 63.844 34.406 1 87.88 174 LEU B CA 1
ATOM 5532 C C . LEU B 1 174 ? -24.797 62.406 34.25 1 87.88 174 LEU B C 1
ATOM 5534 O O . LEU B 1 174 ? -24.875 61.844 33.156 1 87.88 174 LEU B O 1
ATOM 5538 N N . LEU B 1 175 ? -24.375 61.812 35.281 1 87.69 175 LEU B N 1
ATOM 5539 C CA . LEU B 1 175 ? -23.875 60.438 35.25 1 87.69 175 LEU B CA 1
ATOM 5540 C C . LEU B 1 175 ? -25 59.469 34.875 1 87.69 175 LEU B C 1
ATOM 5542 O O . LEU B 1 175 ? -24.766 58.5 34.156 1 87.69 175 LEU B O 1
ATOM 5546 N N . LYS B 1 176 ? -26.172 59.719 35.438 1 88.25 176 LYS B N 1
ATOM 5547 C CA . LYS B 1 176 ? -27.328 58.875 35.094 1 88.25 176 LYS B CA 1
ATOM 5548 C C . LYS B 1 176 ? -27.656 59 33.625 1 88.25 176 LYS B C 1
ATOM 5550 O O . LYS B 1 176 ? -28.016 58.031 32.969 1 88.25 176 LYS B O 1
ATOM 5555 N N . ALA B 1 177 ? -27.547 60.188 33.125 1 90.38 177 ALA B N 1
ATOM 5556 C CA . ALA B 1 177 ? -27.828 60.438 31.719 1 90.38 177 ALA B CA 1
ATOM 5557 C C . ALA B 1 177 ? -26.797 59.719 30.844 1 90.38 177 ALA B C 1
ATOM 5559 O O . ALA B 1 177 ? -27.156 59.125 29.812 1 90.38 177 ALA B O 1
ATOM 5560 N N . VAL B 1 178 ? -25.562 59.875 31.203 1 91.69 178 VAL B N 1
ATOM 5561 C CA . VAL B 1 178 ? -24.5 59.25 30.422 1 91.69 178 VAL B CA 1
ATOM 5562 C C . VAL B 1 178 ? -24.672 57.719 30.453 1 91.69 178 VAL B C 1
ATOM 5564 O O . VAL B 1 178 ? -24.469 57.031 29.453 1 91.69 178 VAL B O 1
ATOM 5567 N N . ARG B 1 179 ? -25.031 57.125 31.594 1 91.31 179 ARG B N 1
ATOM 5568 C CA . ARG B 1 179 ? -25.281 55.688 31.734 1 91.31 179 ARG B CA 1
ATOM 5569 C C . ARG B 1 179 ? -26.422 55.25 30.828 1 91.31 179 ARG B C 1
ATOM 5571 O O . ARG B 1 179 ? -26.406 54.125 30.312 1 91.31 179 ARG B O 1
ATOM 5578 N N . GLY B 1 180 ? -27.375 56.031 30.719 1 89.31 180 GLY B N 1
ATOM 5579 C CA . GLY B 1 180 ? -28.516 55.75 29.875 1 89.31 180 GLY B CA 1
ATOM 5580 C C . GLY B 1 180 ? -28.156 55.688 28.391 1 89.31 180 GLY B C 1
ATOM 5581 O O . GLY B 1 180 ? -28.844 55.031 27.609 1 89.31 180 GLY B O 1
ATOM 5582 N N . GLY B 1 181 ? -27.141 56.375 27.922 1 86.31 181 GLY B N 1
ATOM 5583 C CA . GLY B 1 181 ? -26.594 56.219 26.578 1 86.31 181 GLY B CA 1
ATOM 5584 C C . GLY B 1 181 ? -27.25 57.125 25.562 1 86.31 181 GLY B C 1
ATOM 5585 O O . GLY B 1 181 ? -26.906 57.094 24.375 1 86.31 181 GLY B O 1
ATOM 5586 N N . GLN B 1 182 ? -28.281 57.875 26.078 1 86.94 182 GLN B N 1
ATOM 5587 C CA . GLN B 1 182 ? -28.969 58.75 25.156 1 86.94 182 GLN B CA 1
ATOM 5588 C C . GLN B 1 182 ? -28.359 60.125 25.156 1 86.94 182 GLN B C 1
ATOM 5590 O O . GLN B 1 182 ? -28.375 60.812 26.188 1 86.94 182 GLN B O 1
ATOM 5595 N N . LEU B 1 183 ? -27.891 60.531 24.016 1 86.69 183 LEU B N 1
ATOM 5596 C CA . LEU B 1 183 ? -27.188 61.812 23.891 1 86.69 183 LEU B CA 1
ATOM 5597 C C . LEU B 1 183 ? -28.094 62.969 24.25 1 86.69 183 LEU B C 1
ATOM 5599 O O . LEU B 1 183 ? -27.656 63.938 24.875 1 86.69 183 LEU B O 1
ATOM 5603 N N . ASP B 1 184 ? -29.406 62.781 23.859 1 85.25 184 ASP B N 1
ATOM 5604 C CA . ASP B 1 184 ? -30.344 63.875 24.125 1 85.25 184 ASP B CA 1
ATOM 5605 C C . ASP B 1 184 ? -30.5 64.125 25.625 1 85.25 184 ASP B C 1
ATOM 5607 O O . ASP B 1 184 ? -30.578 65.25 26.078 1 85.25 184 ASP B O 1
ATOM 5611 N N . SER B 1 185 ? -30.594 63.094 26.312 1 91.69 185 SER B N 1
ATOM 5612 C CA . SER B 1 185 ? -30.703 63.188 27.766 1 91.69 185 SER B CA 1
ATOM 5613 C C . SER B 1 185 ? -29.453 63.812 28.375 1 91.69 185 SER B C 1
ATOM 5615 O O . SER B 1 185 ? -29.547 64.562 29.328 1 91.69 185 SER B O 1
ATOM 5617 N N . VAL B 1 186 ? -28.328 63.531 27.812 1 91.69 186 VAL B N 1
ATOM 5618 C CA . VAL B 1 186 ? -27.062 64.062 28.281 1 91.69 186 VAL B CA 1
ATOM 5619 C C . VAL B 1 186 ? -27 65.562 27.953 1 91.69 186 VAL B C 1
ATOM 5621 O O . VAL B 1 186 ? -26.578 66.375 28.797 1 91.69 186 VAL B O 1
ATOM 5624 N N . GLU B 1 187 ? -27.5 65.938 26.781 1 87.06 187 GLU B N 1
ATOM 5625 C CA . GLU B 1 187 ? -27.5 67.375 26.375 1 87.06 187 GLU B CA 1
ATOM 5626 C C . GLU B 1 187 ? -28.391 68.188 27.281 1 87.06 187 GLU B C 1
ATOM 5628 O O . GLU B 1 187 ? -28.062 69.312 27.609 1 87.06 187 GLU B O 1
ATOM 5633 N N . SER B 1 188 ? -29.453 67.562 27.672 1 88.44 188 SER B N 1
ATOM 5634 C CA . SER B 1 188 ? -30.375 68.25 28.562 1 88.44 188 SER B CA 1
ATOM 5635 C C . SER B 1 188 ? -29.719 68.562 29.906 1 88.44 188 SER B C 1
ATOM 5637 O O . SER B 1 188 ? -29.953 69.625 30.484 1 88.44 188 SER B O 1
ATOM 5639 N N . VAL B 1 189 ? -28.969 67.75 30.344 1 90.75 189 VAL B N 1
ATOM 5640 C CA . VAL B 1 189 ? -28.297 67.938 31.625 1 90.75 189 VAL B CA 1
ATOM 5641 C C . VAL B 1 189 ? -27.125 68.875 31.453 1 90.75 189 VAL B C 1
ATOM 5643 O O . VAL B 1 189 ? -26.875 69.75 32.312 1 90.75 189 VAL B O 1
ATOM 5646 N N . LEU B 1 190 ? -26.422 68.812 30.375 1 86.06 190 LEU B N 1
ATOM 5647 C CA . LEU B 1 190 ? -25.266 69.688 30.109 1 86.06 190 LEU B CA 1
ATOM 5648 C C . LEU B 1 190 ? -25.688 71.125 29.938 1 86.06 190 LEU B C 1
ATOM 5650 O O . LEU B 1 190 ? -24.906 72.062 30.203 1 86.06 190 LEU B O 1
ATOM 5654 N N . ALA B 1 191 ? -26.906 71.312 29.5 1 81.12 191 ALA B N 1
ATOM 5655 C CA . ALA B 1 191 ? -27.438 72.625 29.312 1 81.12 191 ALA B CA 1
ATOM 5656 C C . ALA B 1 191 ? -27.5 73.375 30.625 1 81.12 191 ALA B C 1
ATOM 5658 O O . ALA B 1 191 ? -27.562 74.625 30.641 1 81.12 191 ALA B O 1
ATOM 5659 N N . ARG B 1 192 ? -27.344 72.562 31.641 1 82.19 192 ARG B N 1
ATOM 5660 C CA . ARG B 1 192 ? -27.391 73.188 32.969 1 82.19 192 ARG B CA 1
ATOM 5661 C C . ARG B 1 192 ? -26.031 73.812 33.344 1 82.19 192 ARG B C 1
ATOM 5663 O O . ARG B 1 192 ? -25.891 74.375 34.406 1 82.19 192 ARG B O 1
ATOM 5670 N N . ASN B 1 193 ? -25.031 73.75 32.531 1 72.81 193 ASN B N 1
ATOM 5671 C CA . ASN B 1 193 ? -23.688 74.312 32.594 1 72.81 193 ASN B CA 1
ATOM 5672 C C . ASN B 1 193 ? -22.984 73.938 33.875 1 72.81 193 ASN B C 1
ATOM 5674 O O . ASN B 1 193 ? -22.375 74.812 34.531 1 72.81 193 ASN B O 1
ATOM 5678 N N . GLY B 1 194 ? -23.25 72.812 34.312 1 79.44 194 GLY B N 1
ATOM 5679 C CA . GLY B 1 194 ? -22.5 72.312 35.469 1 79.44 194 GLY B CA 1
ATOM 5680 C C . GLY B 1 194 ? -21.109 71.812 35.094 1 79.44 194 GLY B C 1
ATOM 5681 O O . GLY B 1 194 ? -20.719 71.875 33.938 1 79.44 194 GLY B O 1
ATOM 5682 N N . ASP B 1 195 ? -20.312 71.5 36.094 1 80.94 195 ASP B N 1
ATOM 5683 C CA . ASP B 1 195 ? -18.969 70.938 35.875 1 80.94 195 ASP B CA 1
ATOM 5684 C C . ASP B 1 195 ? -19.047 69.562 35.25 1 80.94 195 ASP B C 1
ATOM 5686 O O . ASP B 1 195 ? -19.719 68.688 35.781 1 80.94 195 ASP B O 1
ATOM 5690 N N . ILE B 1 196 ? -18.406 69.438 34.156 1 85.19 196 ILE B N 1
ATOM 5691 C CA . ILE B 1 196 ? -18.469 68.188 33.406 1 85.19 196 ILE B CA 1
ATOM 5692 C C . ILE B 1 196 ? -17.547 67.188 34.031 1 85.19 196 ILE B C 1
ATOM 5694 O O . ILE B 1 196 ? -17.672 65.938 33.781 1 85.19 196 ILE B O 1
ATOM 5698 N N . ASN B 1 197 ? -16.594 67.562 34.844 1 82.75 197 ASN B N 1
ATOM 5699 C CA . ASN B 1 197 ? -15.594 66.688 35.438 1 82.75 197 ASN B CA 1
ATOM 5700 C C . ASN B 1 197 ? -15.992 66.25 36.844 1 82.75 197 ASN B C 1
ATOM 5702 O O . ASN B 1 197 ? -15.125 65.938 37.656 1 82.75 197 ASN B O 1
ATOM 5706 N N . VAL B 1 198 ? -17.281 66.25 37 1 81.25 198 VAL B N 1
ATOM 5707 C CA . VAL B 1 198 ? -17.781 65.812 38.312 1 81.25 198 VAL B CA 1
ATOM 5708 C C . VAL B 1 198 ? -17.609 64.312 38.469 1 81.25 198 VAL B C 1
ATOM 5710 O O . VAL B 1 198 ? -17.75 63.531 37.5 1 81.25 198 VAL B O 1
ATOM 5713 N N . ALA B 1 199 ? -17.109 63.844 39.75 1 80.5 199 ALA B N 1
ATOM 5714 C CA . ALA B 1 199 ? -16.828 62.438 40 1 80.5 199 ALA B CA 1
ATOM 5715 C C . ALA B 1 199 ? -17.906 61.812 40.906 1 80.5 199 ALA B C 1
ATOM 5717 O O . ALA B 1 199 ? -18.5 62.531 41.719 1 80.5 199 ALA B O 1
ATOM 5718 N N . LEU B 1 200 ? -18.125 60.5 40.656 1 78.31 200 LEU B N 1
ATOM 5719 C CA . LEU B 1 200 ? -18.906 59.688 41.594 1 78.31 200 LEU B CA 1
ATOM 5720 C C . LEU B 1 200 ? -18.031 59.188 42.719 1 78.31 200 LEU B C 1
ATOM 5722 O O . LEU B 1 200 ? -16.844 59.5 42.781 1 78.31 200 LEU B O 1
ATOM 5726 N N . GLU B 1 201 ? -18.719 58.562 43.719 1 76.31 201 GLU B N 1
ATOM 5727 C CA . GLU B 1 201 ? -18.031 58 44.875 1 76.31 201 GLU B CA 1
ATOM 5728 C C . GLU B 1 201 ? -16.891 57.094 44.438 1 76.31 201 GLU B C 1
ATOM 5730 O O . GLU B 1 201 ? -15.828 57.062 45.062 1 76.31 201 GLU B O 1
ATOM 5735 N N . GLY B 1 202 ? -16.953 56.469 43.344 1 82.31 202 GLY B N 1
ATOM 5736 C CA . GLY B 1 202 ? -15.914 55.562 42.844 1 82.31 202 GLY B CA 1
ATOM 5737 C C . GLY B 1 202 ? -14.875 56.25 42 1 82.31 202 GLY B C 1
ATOM 5738 O O . GLY B 1 202 ? -13.875 55.656 41.594 1 82.31 202 GLY B O 1
ATOM 5739 N N . GLY B 1 203 ? -15 57.625 41.875 1 85.81 203 GLY B N 1
ATOM 5740 C CA . GLY B 1 203 ? -14.055 58.406 41.094 1 85.81 203 GLY B CA 1
ATOM 5741 C C . GLY B 1 203 ? -14.383 58.469 39.625 1 85.81 203 GLY B C 1
ATOM 5742 O O . GLY B 1 203 ? -13.711 59.188 38.875 1 85.81 203 GLY B O 1
ATOM 5743 N N . ASP B 1 204 ? -15.43 57.75 39.25 1 91.62 204 ASP B N 1
ATOM 5744 C CA . ASP B 1 204 ? -15.836 57.75 37.844 1 91.62 204 ASP B CA 1
ATOM 5745 C C . ASP B 1 204 ? -16.422 59.094 37.469 1 91.62 204 ASP B C 1
ATOM 5747 O O . ASP B 1 204 ? -17.141 59.719 38.25 1 91.62 204 ASP B O 1
ATOM 5751 N N . ARG B 1 205 ? -15.977 59.469 36.375 1 92.06 205 ARG B N 1
ATOM 5752 C CA . ARG B 1 205 ? -16.547 60.656 35.781 1 92.06 205 ARG B CA 1
ATOM 5753 C C . ARG B 1 205 ? -17.328 60.344 34.5 1 92.06 205 ARG B C 1
ATOM 5755 O O . ARG B 1 205 ? -17.406 59.156 34.125 1 92.06 205 ARG B O 1
ATOM 5762 N N . ALA B 1 206 ? -18.031 61.344 34.031 1 91.5 206 ALA B N 1
ATOM 5763 C CA . ALA B 1 206 ? -18.859 61.125 32.844 1 91.5 206 ALA B CA 1
ATOM 5764 C C . ALA B 1 206 ? -18.031 60.531 31.703 1 91.5 206 ALA B C 1
ATOM 5766 O O . ALA B 1 206 ? -18.5 59.688 30.953 1 91.5 206 ALA B O 1
ATOM 5767 N N . VAL B 1 207 ? -16.766 60.906 31.625 1 92.94 207 VAL B N 1
ATOM 5768 C CA . VAL B 1 207 ? -15.891 60.438 30.547 1 92.94 207 VAL B CA 1
ATOM 5769 C C . VAL B 1 207 ? -15.586 58.969 30.734 1 92.94 207 VAL B C 1
ATOM 5771 O O . VAL B 1 207 ? -15.516 58.219 29.766 1 92.94 207 VAL B O 1
ATOM 5774 N N . HIS B 1 208 ? -15.383 58.5 31.922 1 95.06 208 HIS B N 1
ATOM 5775 C CA . HIS B 1 208 ? -15.156 57.094 32.188 1 95.06 208 HIS B CA 1
ATOM 5776 C C . HIS B 1 208 ? -16.344 56.25 31.766 1 95.06 208 HIS B C 1
ATOM 5778 O O . HIS B 1 208 ? -16.188 55.188 31.125 1 95.06 208 HIS B O 1
ATOM 5784 N N . ILE B 1 209 ? -17.484 56.656 32.125 1 93.88 209 ILE B N 1
ATOM 5785 C CA . ILE B 1 209 ? -18.703 55.906 31.875 1 93.88 209 ILE B CA 1
ATOM 5786 C C . ILE B 1 209 ? -19 55.875 30.375 1 93.88 209 ILE B C 1
ATOM 5788 O O . ILE B 1 209 ? -19.359 54.812 29.844 1 93.88 209 ILE B O 1
ATOM 5792 N N . ALA B 1 210 ? -18.891 56.969 29.766 1 93.38 210 ALA B N 1
ATOM 5793 C CA . ALA B 1 210 ? -19.109 57.031 28.312 1 93.38 210 ALA B CA 1
ATOM 5794 C C . ALA B 1 210 ? -18.125 56.125 27.578 1 93.38 210 ALA B C 1
ATOM 5796 O O . ALA B 1 210 ? -18.516 55.438 26.625 1 93.38 210 ALA B O 1
ATOM 5797 N N . ALA B 1 211 ? -16.859 56.156 27.953 1 94.88 211 ALA B N 1
ATOM 5798 C CA . ALA B 1 211 ? -15.836 55.312 27.359 1 94.88 211 ALA B CA 1
ATOM 5799 C C . ALA B 1 211 ? -16.156 53.812 27.578 1 94.88 211 ALA B C 1
ATOM 5801 O O . ALA B 1 211 ? -16.062 53.031 26.641 1 94.88 211 ALA B O 1
ATOM 5802 N N . ARG B 1 212 ? -16.547 53.406 28.75 1 94.31 212 ARG B N 1
ATOM 5803 C CA . ARG B 1 212 ? -16.859 52.031 29.109 1 94.31 212 ARG B CA 1
ATOM 5804 C C . ARG B 1 212 ? -18.078 51.531 28.359 1 94.31 212 ARG B C 1
ATOM 5806 O O . ARG B 1 212 ? -18.125 50.375 27.922 1 94.31 212 ARG B O 1
ATOM 5813 N N . LYS B 1 213 ? -19.016 52.344 28.172 1 93.12 213 LYS B N 1
ATOM 5814 C CA . LYS B 1 213 ? -20.281 51.969 27.516 1 93.12 213 LYS B CA 1
ATOM 5815 C C . LYS B 1 213 ? -20.125 51.938 26 1 93.12 213 LYS B C 1
ATOM 5817 O O . LYS B 1 213 ? -20.938 51.344 25.312 1 93.12 213 LYS B O 1
ATOM 5822 N N . GLY B 1 214 ? -19.156 52.562 25.562 1 92.38 214 GLY B N 1
ATOM 5823 C CA . GLY B 1 214 ? -18.938 52.562 24.125 1 92.38 214 GLY B CA 1
ATOM 5824 C C . GLY B 1 214 ? -19.75 53.594 23.391 1 92.38 214 GLY B C 1
ATOM 5825 O O . GLY B 1 214 ? -19.984 53.5 22.188 1 92.38 214 GLY B O 1
ATOM 5826 N N . SER B 1 215 ? -20.281 54.469 24.156 1 92.06 215 SER B N 1
ATOM 5827 C CA . SER B 1 215 ? -21.062 55.531 23.531 1 92.06 215 SER B CA 1
ATOM 5828 C C . SER B 1 215 ? -20.172 56.625 22.922 1 92.06 215 SER B C 1
ATOM 5830 O O . SER B 1 215 ? -19.891 57.625 23.562 1 92.06 215 SER B O 1
ATOM 5832 N N . LEU B 1 216 ? -19.828 56.438 21.75 1 89.31 216 LEU B N 1
ATOM 5833 C CA . LEU B 1 216 ? -18.859 57.281 21.078 1 89.31 216 LEU B CA 1
ATOM 5834 C C . LEU B 1 216 ? -19.375 58.719 20.969 1 89.31 216 LEU B C 1
ATOM 5836 O O . LEU B 1 216 ? -18.625 59.688 21.188 1 89.31 216 LEU B O 1
ATOM 5840 N N . ALA B 1 217 ? -20.703 58.812 20.656 1 87.5 217 ALA B N 1
ATOM 5841 C CA . ALA B 1 217 ? -21.281 60.125 20.484 1 87.5 217 ALA B CA 1
ATOM 5842 C C . ALA B 1 217 ? -21.219 60.938 21.781 1 87.5 217 ALA B C 1
ATOM 5844 O O . ALA B 1 217 ? -20.859 62.125 21.781 1 87.5 217 ALA B O 1
ATOM 5845 N N . ILE B 1 218 ? -21.547 60.375 22.844 1 92.5 218 ILE B N 1
ATOM 5846 C CA . ILE B 1 218 ? -21.547 61 24.141 1 92.5 218 ILE B CA 1
ATOM 5847 C C . ILE B 1 218 ? -20.109 61.344 24.547 1 92.5 218 ILE B C 1
ATOM 5849 O O . ILE B 1 218 ? -19.828 62.438 25.047 1 92.5 218 ILE B O 1
ATOM 5853 N N . LEU B 1 219 ? -19.25 60.438 24.312 1 92.75 219 LEU B N 1
ATOM 5854 C CA . LEU B 1 219 ? -17.844 60.625 24.656 1 92.75 219 LEU B CA 1
ATOM 5855 C C . LEU B 1 219 ? -17.266 61.812 23.891 1 92.75 219 LEU B C 1
ATOM 5857 O O . LEU B 1 219 ? -16.594 62.656 24.469 1 92.75 219 LEU B O 1
ATOM 5861 N N . GLU B 1 220 ? -17.516 61.812 22.641 1 87.69 220 GLU B N 1
ATOM 5862 C CA . GLU B 1 220 ? -17.016 62.906 21.797 1 87.69 220 GLU B CA 1
ATOM 5863 C C . GLU B 1 220 ? -17.578 64.25 22.266 1 87.69 220 GLU B C 1
ATOM 5865 O O . GLU B 1 220 ? -16.859 65.25 22.266 1 87.69 220 GLU B O 1
ATOM 5870 N N . ARG B 1 221 ? -18.859 64.25 22.562 1 87.38 221 ARG B N 1
ATOM 5871 C CA . ARG B 1 221 ? -19.469 65.5 23.062 1 87.38 221 ARG B CA 1
ATOM 5872 C C . ARG B 1 221 ? -18.797 65.938 24.344 1 87.38 221 ARG B C 1
ATOM 5874 O O . ARG B 1 221 ? -18.516 67.125 24.5 1 87.38 221 ARG B O 1
ATOM 5881 N N . LEU B 1 222 ? -18.516 65.062 25.234 1 90.81 222 LEU B N 1
ATOM 5882 C CA . LEU B 1 222 ? -17.844 65.375 26.484 1 90.81 222 LEU B CA 1
ATOM 5883 C C . LEU B 1 222 ? -16.422 65.875 26.234 1 90.81 222 LEU B C 1
ATOM 5885 O O . LEU B 1 222 ? -15.977 66.812 26.891 1 90.81 222 LEU B O 1
ATOM 5889 N N . LEU B 1 223 ? -15.797 65.312 25.266 1 87.06 223 LEU B N 1
ATOM 5890 C CA . LEU B 1 223 ? -14.43 65.688 24.953 1 87.06 223 LEU B CA 1
ATOM 5891 C C . LEU B 1 223 ? -14.398 67.062 24.297 1 87.06 223 LEU B C 1
ATOM 5893 O O . LEU B 1 223 ? -13.453 67.875 24.516 1 87.06 223 LEU B O 1
ATOM 5897 N N . THR B 1 224 ? -15.383 67.375 23.547 1 81.31 224 THR B N 1
ATOM 5898 C CA . THR B 1 224 ? -15.477 68.688 22.953 1 81.31 224 THR B CA 1
ATOM 5899 C C . THR B 1 224 ? -15.68 69.75 24.016 1 81.31 224 THR B C 1
ATOM 5901 O O . THR B 1 224 ? -15.25 70.875 23.844 1 81.31 224 THR B O 1
ATOM 5904 N N . LEU B 1 225 ? -16.312 69.375 25.094 1 81.81 225 LEU B N 1
ATOM 5905 C CA . LEU B 1 225 ? -16.531 70.312 26.203 1 81.81 225 LEU B CA 1
ATOM 5906 C C . LEU B 1 225 ? -15.336 70.312 27.156 1 81.81 225 LEU B C 1
ATOM 5908 O O . LEU B 1 225 ? -15.453 70.75 28.312 1 81.81 225 LEU B O 1
ATOM 5912 N N . SER B 1 226 ? -14.18 69.75 26.703 1 80.94 226 SER B N 1
ATOM 5913 C CA . SER B 1 226 ? -12.883 69.75 27.375 1 80.94 226 SER B CA 1
ATOM 5914 C C . SER B 1 226 ? -12.883 68.875 28.609 1 80.94 226 SER B C 1
ATOM 5916 O O . SER B 1 226 ? -12.305 69.188 29.641 1 80.94 226 SER B O 1
ATOM 5918 N N . ALA B 1 227 ? -13.688 67.812 28.453 1 88.5 227 ALA B N 1
ATOM 5919 C CA . ALA B 1 227 ? -13.562 66.812 29.5 1 88.5 227 ALA B CA 1
ATOM 5920 C C . ALA B 1 227 ? -12.125 66.312 29.625 1 88.5 227 ALA B C 1
ATOM 5922 O O . ALA B 1 227 ? -11.43 66.188 28.609 1 88.5 227 ALA B O 1
ATOM 5923 N N . ASP B 1 228 ? -11.617 66.062 30.797 1 86.81 228 ASP B N 1
ATOM 5924 C CA . ASP B 1 228 ? -10.25 65.625 31.031 1 86.81 228 ASP B CA 1
ATOM 5925 C C . ASP B 1 228 ? -10.07 64.125 30.641 1 86.81 228 ASP B C 1
ATOM 5927 O O . ASP B 1 228 ? -10.625 63.25 31.297 1 86.81 228 ASP B O 1
ATOM 5931 N N . VAL B 1 229 ? -9.227 63.938 29.703 1 90.38 229 VAL B N 1
ATOM 5932 C CA . VAL B 1 229 ? -9.023 62.594 29.188 1 90.38 229 VAL B CA 1
ATOM 5933 C C . VAL B 1 229 ? -8.008 61.875 30.047 1 90.38 229 VAL B C 1
ATOM 5935 O O . VAL B 1 229 ? -7.895 60.625 29.984 1 90.38 229 VAL B O 1
ATOM 5938 N N . HIS B 1 230 ? -7.316 62.562 30.938 1 91.19 230 HIS B N 1
ATOM 5939 C CA . HIS B 1 230 ? -6.219 62 31.703 1 91.19 230 HIS B CA 1
ATOM 5940 C C . HIS B 1 230 ? -6.664 61.656 33.125 1 91.19 230 HIS B C 1
ATOM 5942 O O . HIS B 1 230 ? -5.898 61.062 33.875 1 91.19 230 HIS B O 1
ATOM 5948 N N . VAL B 1 231 ? -7.902 62 33.375 1 90.31 231 VAL B N 1
ATOM 5949 C CA . VAL B 1 231 ? -8.375 61.844 34.75 1 90.31 231 VAL B CA 1
ATOM 5950 C C . VAL B 1 231 ? -8.5 60.375 35.125 1 90.31 231 VAL B C 1
ATOM 5952 O O . VAL B 1 231 ? -8.922 59.562 34.281 1 90.31 231 VAL B O 1
ATOM 5955 N N . SER B 1 232 ? -8.031 60 36.344 1 92.25 232 SER B N 1
ATOM 5956 C CA . SER B 1 232 ? -8.148 58.625 36.812 1 92.25 232 SER B CA 1
ATOM 5957 C C . SER B 1 232 ? -9.211 58.531 37.906 1 92.25 232 SER B C 1
ATOM 5959 O O . SER B 1 232 ? -9.453 59.469 38.625 1 92.25 232 SER B O 1
ATOM 5961 N N . ASN B 1 233 ? -9.797 57.406 37.938 1 92.31 233 ASN B N 1
ATOM 5962 C CA . ASN B 1 233 ? -10.734 57.156 39.031 1 92.31 233 ASN B CA 1
ATOM 5963 C C . ASN B 1 233 ? -10.023 56.562 40.25 1 92.31 233 ASN B C 1
ATOM 5965 O O . ASN B 1 233 ? -8.805 56.688 40.406 1 92.31 233 ASN B O 1
ATOM 5969 N N . ASN B 1 234 ? -10.797 55.969 41.188 1 89.5 234 ASN B N 1
ATOM 5970 C CA . ASN B 1 234 ? -10.25 55.531 42.469 1 89.5 234 ASN B CA 1
ATOM 5971 C C . ASN B 1 234 ? -9.32 54.344 42.281 1 89.5 234 ASN B C 1
ATOM 5973 O O . ASN B 1 234 ? -8.461 54.094 43.156 1 89.5 234 ASN B O 1
ATOM 5977 N N . VAL B 1 235 ? -9.492 53.656 41.219 1 91.75 235 VAL B N 1
ATOM 5978 C CA . VAL B 1 235 ? -8.633 52.5 40.969 1 91.75 235 VAL B CA 1
ATOM 5979 C C . VAL B 1 235 ? -7.586 52.844 39.906 1 91.75 235 VAL B C 1
ATOM 5981 O O . VAL B 1 235 ? -6.977 51.969 39.312 1 91.75 235 VAL B O 1
ATOM 5984 N N . ARG B 1 236 ? -7.484 54.156 39.625 1 92 236 ARG B N 1
ATOM 5985 C CA . ARG B 1 236 ? -6.496 54.75 38.719 1 92 236 ARG B CA 1
ATOM 5986 C C . ARG B 1 236 ? -6.777 54.344 37.281 1 92 236 ARG B C 1
ATOM 5988 O O . ARG B 1 236 ? -5.855 54.219 36.469 1 92 236 ARG B O 1
ATOM 5995 N N . ASP B 1 237 ? -7.992 54.031 37.031 1 95.25 237 ASP B N 1
ATOM 5996 C CA . ASP B 1 237 ? -8.398 53.844 35.656 1 95.25 237 ASP B CA 1
ATOM 5997 C C . ASP B 1 237 ? -8.617 55.156 34.938 1 95.25 237 ASP B C 1
ATOM 5999 O O . ASP B 1 237 ? -9.367 56.031 35.438 1 95.25 237 ASP B O 1
ATOM 6003 N N . THR B 1 238 ? -7.941 55.312 33.875 1 95.25 238 THR B N 1
ATOM 6004 C CA . THR B 1 238 ? -8.281 56.406 33 1 95.25 238 THR B CA 1
ATOM 6005 C C . THR B 1 238 ? -9.461 56.062 32.094 1 95.25 238 THR B C 1
ATOM 6007 O O . THR B 1 238 ? -9.883 54.906 32.062 1 95.25 238 THR B O 1
ATOM 6010 N N . PRO B 1 239 ? -10.07 57.062 31.453 1 95.31 239 PRO B N 1
ATOM 6011 C CA . PRO B 1 239 ? -11.133 56.719 30.5 1 95.31 239 PRO B CA 1
ATOM 6012 C C . PRO B 1 239 ? -10.672 55.688 29.453 1 95.31 239 PRO B C 1
ATOM 6014 O O . PRO B 1 239 ? -11.461 54.844 29.031 1 95.31 239 PRO B O 1
ATOM 6017 N N . LEU B 1 240 ? -9.414 55.75 29.078 1 95.88 240 LEU B N 1
ATOM 6018 C CA . LEU B 1 240 ? -8.859 54.781 28.125 1 95.88 240 LEU B CA 1
ATOM 6019 C C . LEU B 1 240 ? -8.859 53.375 28.734 1 95.88 240 LEU B C 1
ATOM 6021 O O . LEU B 1 240 ? -9.258 52.438 28.078 1 95.88 240 LEU B O 1
ATOM 6025 N N . HIS B 1 241 ? -8.422 53.281 29.953 1 96.5 241 HIS B N 1
ATOM 6026 C CA . HIS B 1 241 ? -8.492 52 30.641 1 96.5 241 HIS B CA 1
ATOM 6027 C C . HIS B 1 241 ? -9.922 51.438 30.656 1 96.5 241 HIS B C 1
ATOM 6029 O O . HIS B 1 241 ? -10.141 50.281 30.406 1 96.5 241 HIS B O 1
ATOM 6035 N N . ALA B 1 242 ? -10.812 52.312 30.984 1 94.38 242 ALA B N 1
ATOM 6036 C CA . ALA B 1 242 ? -12.219 51.938 31.078 1 94.38 242 ALA B CA 1
ATOM 6037 C C . ALA B 1 242 ? -12.742 51.406 29.734 1 94.38 242 ALA B C 1
ATOM 6039 O O . ALA B 1 242 ? -13.461 50.406 29.672 1 94.38 242 ALA B O 1
ATOM 6040 N N . ALA B 1 243 ? -12.43 52.094 28.703 1 94.88 243 ALA B N 1
ATOM 6041 C CA . ALA B 1 243 ? -12.844 51.688 27.375 1 94.88 243 ALA B CA 1
ATOM 6042 C C . ALA B 1 243 ? -12.273 50.312 27.016 1 94.88 243 ALA B C 1
ATOM 6044 O O . ALA B 1 243 ? -12.992 49.469 26.5 1 94.88 243 ALA B O 1
ATOM 6045 N N . LEU B 1 244 ? -11.047 50.094 27.266 1 94.5 244 LEU B N 1
ATOM 6046 C CA . LEU B 1 244 ? -10.352 48.875 26.891 1 94.5 244 LEU B CA 1
ATOM 6047 C C . LEU B 1 244 ? -10.836 47.719 27.75 1 94.5 244 LEU B C 1
ATOM 6049 O O . LEU B 1 244 ? -10.977 46.594 27.25 1 94.5 244 LEU B O 1
ATOM 6053 N N . LYS B 1 245 ? -11.078 47.938 29 1 92.25 245 LYS B N 1
ATOM 6054 C CA . LYS B 1 245 ? -11.617 46.906 29.875 1 92.25 245 LYS B CA 1
ATOM 6055 C C . LYS B 1 245 ? -12.953 46.375 29.344 1 92.25 245 LYS B C 1
ATOM 6057 O O . LYS B 1 245 ? -13.297 45.219 29.547 1 92.25 245 LYS B O 1
ATOM 6062 N N . ALA B 1 246 ? -13.602 47.25 28.75 1 91.75 246 ALA B N 1
ATOM 6063 C CA . ALA B 1 246 ? -14.914 46.875 28.219 1 91.75 246 ALA B CA 1
ATOM 6064 C C . ALA B 1 246 ? -14.82 46.406 26.766 1 91.75 246 ALA B C 1
ATOM 6066 O O . ALA B 1 246 ? -15.828 46.062 26.156 1 91.75 246 ALA B O 1
ATOM 6067 N N . GLY B 1 247 ? -13.648 46.438 26.266 1 90.94 247 GLY B N 1
ATOM 6068 C CA . GLY B 1 247 ? -13.43 46 24.891 1 90.94 247 GLY B CA 1
ATOM 6069 C C . GLY B 1 247 ? -13.969 46.938 23.859 1 90.94 247 GLY B C 1
ATOM 6070 O O . GLY B 1 247 ? -14.352 46.531 22.75 1 90.94 247 GLY B O 1
ATOM 6071 N N . GLN B 1 248 ? -14.094 48.188 24.234 1 91.62 248 GLN B N 1
ATOM 6072 C CA . GLN B 1 248 ? -14.648 49.188 23.328 1 91.62 248 GLN B CA 1
ATOM 6073 C C . GLN B 1 248 ? -13.555 49.812 22.469 1 91.62 248 GLN B C 1
ATOM 6075 O O . GLN B 1 248 ? -12.867 50.719 22.906 1 91.62 248 GLN B O 1
ATOM 6080 N N . ILE B 1 249 ? -13.492 49.406 21.234 1 90.5 249 ILE B N 1
ATOM 6081 C CA . ILE B 1 249 ? -12.414 49.812 20.344 1 90.5 249 ILE B CA 1
ATOM 6082 C C . ILE B 1 249 ? -12.609 51.25 19.906 1 90.5 249 ILE B C 1
ATOM 6084 O O . ILE B 1 249 ? -11.664 52.031 19.938 1 90.5 249 ILE B O 1
ATOM 6088 N N . GLU B 1 250 ? -13.844 51.594 19.609 1 88.56 250 GLU B N 1
ATOM 6089 C CA . GLU B 1 250 ? -14.117 52.906 19.047 1 88.56 250 GLU B CA 1
ATOM 6090 C C . GLU B 1 250 ? -13.836 54 20.062 1 88.56 250 GLU B C 1
ATOM 6092 O O . GLU B 1 250 ? -13.164 55 19.75 1 88.56 250 GLU B O 1
ATOM 6097 N N . THR B 1 251 ? -14.367 53.844 21.203 1 93.38 251 THR B N 1
ATOM 6098 C CA . THR B 1 251 ? -14.148 54.875 22.219 1 93.38 251 THR B CA 1
ATOM 6099 C C . THR B 1 251 ? -12.68 54.906 22.641 1 93.38 251 THR B C 1
ATOM 6101 O O . THR B 1 251 ? -12.133 55.969 22.922 1 93.38 251 THR B O 1
ATOM 6104 N N . ALA B 1 252 ? -12.055 53.781 22.656 1 94.31 252 ALA B N 1
ATOM 6105 C CA . ALA B 1 252 ? -10.633 53.719 22.984 1 94.31 252 ALA B CA 1
ATOM 6106 C C . ALA B 1 252 ? -9.812 54.531 21.969 1 94.31 252 ALA B C 1
ATOM 6108 O O . ALA B 1 252 ? -8.953 55.312 22.344 1 94.31 252 ALA B O 1
ATOM 6109 N N . MET B 1 253 ? -10.125 54.281 20.734 1 90.5 253 MET B N 1
ATOM 6110 C CA . MET B 1 253 ? -9.398 54.969 19.672 1 90.5 253 MET B CA 1
ATOM 6111 C C . MET B 1 253 ? -9.664 56.469 19.719 1 90.5 253 MET B C 1
ATOM 6113 O O . MET B 1 253 ? -8.75 57.25 19.5 1 90.5 253 MET B O 1
ATOM 6117 N N . ALA B 1 254 ? -10.938 56.844 19.953 1 87.44 254 ALA B N 1
ATOM 6118 C CA . ALA B 1 254 ? -11.281 58.25 20.062 1 87.44 254 ALA B CA 1
ATOM 6119 C C . ALA B 1 254 ? -10.469 58.906 21.172 1 87.44 254 ALA B C 1
ATOM 6121 O O . ALA B 1 254 ? -9.977 60.031 20.984 1 87.44 254 ALA B O 1
ATOM 6122 N N . LEU B 1 255 ? -10.297 58.281 22.234 1 92.81 255 LEU B N 1
ATOM 6123 C CA . LEU B 1 255 ? -9.531 58.812 23.359 1 92.81 255 LEU B CA 1
ATOM 6124 C C . LEU B 1 255 ? -8.055 58.938 23 1 92.81 255 LEU B C 1
ATOM 6126 O O . LEU B 1 255 ? -7.422 59.969 23.312 1 92.81 255 LEU B O 1
ATOM 6130 N N . LEU B 1 256 ? -7.527 57.969 22.375 1 90.69 256 LEU B N 1
ATOM 6131 C CA . LEU B 1 256 ? -6.121 57.969 21.984 1 90.69 256 LEU B CA 1
ATOM 6132 C C . LEU B 1 256 ? -5.844 59.094 21 1 90.69 256 LEU B C 1
ATOM 6134 O O . LEU B 1 256 ? -4.82 59.781 21.094 1 90.69 256 LEU B O 1
ATOM 6138 N N . LEU B 1 257 ? -6.781 59.281 20.094 1 82.5 257 LEU B N 1
ATOM 6139 C CA . LEU B 1 257 ? -6.617 60.312 19.078 1 82.5 257 LEU B CA 1
ATOM 6140 C C . LEU B 1 257 ? -6.73 61.688 19.719 1 82.5 257 LEU B C 1
ATOM 6142 O O . LEU B 1 257 ? -6.211 62.688 19.172 1 82.5 257 LEU B O 1
ATOM 6146 N N . ARG B 1 258 ? -7.375 61.812 20.859 1 86 258 ARG B N 1
ATOM 6147 C CA . ARG B 1 258 ? -7.52 63.094 21.578 1 86 258 ARG B CA 1
ATOM 6148 C C . ARG B 1 258 ? -6.41 63.25 22.594 1 86 258 ARG B C 1
ATOM 6150 O O . ARG B 1 258 ? -6.48 64.188 23.438 1 86 258 ARG B O 1
ATOM 6157 N N . GLY B 1 259 ? -5.453 62.344 22.562 1 85 259 GLY B N 1
ATOM 6158 C CA . GLY B 1 259 ? -4.246 62.562 23.359 1 85 259 GLY B CA 1
ATOM 6159 C C . GLY B 1 259 ? -4.27 61.812 24.672 1 85 259 GLY B C 1
ATOM 6160 O O . GLY B 1 259 ? -3.488 62.125 25.578 1 85 259 GLY B O 1
ATOM 6161 N N . ALA B 1 260 ? -5.129 60.906 24.781 1 91.75 260 ALA B N 1
ATOM 6162 C CA . ALA B 1 260 ? -5.117 60.125 26.016 1 91.75 260 ALA B CA 1
ATOM 6163 C C . ALA B 1 260 ? -3.768 59.438 26.203 1 91.75 260 ALA B C 1
ATOM 6165 O O . ALA B 1 260 ? -3.158 58.969 25.25 1 91.75 260 ALA B O 1
ATOM 6166 N N . SER B 1 261 ? -3.318 59.438 27.438 1 89.88 261 SER B N 1
ATOM 6167 C CA . SER B 1 261 ? -2.029 58.812 27.719 1 89.88 261 SER B CA 1
ATOM 6168 C C . SER B 1 261 ? -2.117 57.281 27.641 1 89.88 261 SER B C 1
ATOM 6170 O O . SER B 1 261 ? -3.021 56.688 28.219 1 89.88 261 SER B O 1
ATOM 6172 N N . TRP B 1 262 ? -1.198 56.781 26.906 1 92.38 262 TRP B N 1
ATOM 6173 C CA . TRP B 1 262 ? -1.169 55.312 26.797 1 92.38 262 TRP B CA 1
ATOM 6174 C C . TRP B 1 262 ? -0.052 54.75 27.656 1 92.38 262 TRP B C 1
ATOM 6176 O O . TRP B 1 262 ? 0.209 53.531 27.609 1 92.38 262 TRP B O 1
ATOM 6186 N N . LYS B 1 263 ? 0.58 55.531 28.484 1 91.12 263 LYS B N 1
ATOM 6187 C CA . LYS B 1 263 ? 1.685 55.094 29.328 1 91.12 263 LYS B CA 1
ATOM 6188 C C . LYS B 1 263 ? 1.232 54.938 30.781 1 91.12 263 LYS B C 1
ATOM 6190 O O . LYS B 1 263 ? 1.942 54.344 31.594 1 91.12 263 LYS B O 1
ATOM 6195 N N . SER B 1 264 ? 0.036 55.5 31.078 1 91.38 264 SER B N 1
ATOM 6196 C CA . SER B 1 264 ? -0.47 55.438 32.438 1 91.38 264 SER B CA 1
ATOM 6197 C C . SER B 1 264 ? -0.792 54.031 32.875 1 91.38 264 SER B C 1
ATOM 6199 O O . SER B 1 264 ? -1.269 53.219 32.062 1 91.38 264 SER B O 1
ATOM 6201 N N . LEU B 1 265 ? -0.528 53.688 34.188 1 93.75 265 LEU B N 1
ATOM 6202 C CA . LEU B 1 265 ? -0.843 52.375 34.75 1 93.75 265 LEU B CA 1
ATOM 6203 C C . LEU B 1 265 ? -1.988 52.469 35.75 1 93.75 265 LEU B C 1
ATOM 6205 O O . LEU B 1 265 ? -2.09 53.469 36.469 1 93.75 265 LEU B O 1
ATOM 6209 N N . ASN B 1 266 ? -2.768 51.562 35.75 1 93.62 266 ASN B N 1
ATOM 6210 C CA . ASN B 1 266 ? -3.812 51.531 36.781 1 93.62 266 ASN B CA 1
ATOM 6211 C C . ASN B 1 266 ? -3.381 50.75 38 1 93.62 266 ASN B C 1
ATOM 6213 O O . ASN B 1 266 ? -2.195 50.469 38.188 1 93.62 266 ASN B O 1
ATOM 6217 N N . ASN B 1 267 ? -4.344 50.469 38.875 1 91.19 267 ASN B N 1
ATOM 6218 C CA . ASN B 1 267 ? -4.02 49.844 40.156 1 91.19 267 ASN B CA 1
ATOM 6219 C C . ASN B 1 267 ? -3.578 48.406 39.969 1 91.19 267 ASN B C 1
ATOM 6221 O O . ASN B 1 267 ? -2.92 47.844 40.844 1 91.19 267 ASN B O 1
ATOM 6225 N N . ASP B 1 268 ? -3.887 47.812 38.906 1 91.94 268 ASP B N 1
ATOM 6226 C CA . ASP B 1 268 ? -3.467 46.438 38.625 1 91.94 268 ASP B CA 1
ATOM 6227 C C . ASP B 1 268 ? -2.119 46.406 37.906 1 91.94 268 ASP B C 1
ATOM 6229 O O . ASP B 1 268 ? -1.585 45.344 37.625 1 91.94 268 ASP B O 1
ATOM 6233 N N . GLY B 1 269 ? -1.619 47.625 37.656 1 92.06 269 GLY B N 1
ATOM 6234 C CA . GLY B 1 269 ? -0.38 47.719 36.906 1 92.06 269 GLY B CA 1
ATOM 6235 C C . GLY B 1 269 ? -0.574 47.562 35.406 1 92.06 269 GLY B C 1
ATOM 6236 O O . GLY B 1 269 ? 0.378 47.25 34.688 1 92.06 269 GLY B O 1
ATOM 6237 N N . PHE B 1 270 ? -1.816 47.625 34.969 1 95.31 270 PHE B N 1
ATOM 6238 C CA . PHE B 1 270 ? -2.117 47.438 33.562 1 95.31 270 PHE B CA 1
ATOM 6239 C C . PHE B 1 270 ? -1.896 48.75 32.812 1 95.31 270 PHE B C 1
ATOM 6241 O O . PHE B 1 270 ? -2.424 49.781 33.188 1 95.31 270 PHE B O 1
ATOM 6248 N N . SER B 1 271 ? -1.076 48.656 31.812 1 94.88 271 SER B N 1
ATOM 6249 C CA . SER B 1 271 ? -1.057 49.719 30.812 1 94.88 271 SER B CA 1
ATOM 6250 C C . SER B 1 271 ? -2.18 49.531 29.797 1 94.88 271 SER B C 1
ATOM 6252 O O . SER B 1 271 ? -2.818 48.469 29.75 1 94.88 271 SER B O 1
ATOM 6254 N N . PRO B 1 272 ? -2.451 50.562 29 1 95.44 272 PRO B N 1
ATOM 6255 C CA . PRO B 1 272 ? -3.438 50.375 27.938 1 95.44 272 PRO B CA 1
ATOM 6256 C C . PRO B 1 272 ? -3.092 49.219 27 1 95.44 272 PRO B C 1
ATOM 6258 O O . PRO B 1 272 ? -3.988 48.531 26.531 1 95.44 272 PRO B O 1
ATOM 6261 N N . LEU B 1 273 ? -1.848 48.938 26.812 1 95.69 273 LEU B N 1
ATOM 6262 C CA . LEU B 1 273 ? -1.462 47.812 25.984 1 95.69 273 LEU B CA 1
ATOM 6263 C C . LEU B 1 273 ? -1.853 46.469 26.641 1 95.69 273 LEU B C 1
ATOM 6265 O O . LEU B 1 273 ? -2.355 45.562 25.969 1 95.69 273 LEU B O 1
ATOM 6269 N N . HIS B 1 274 ? -1.578 46.375 27.891 1 95.81 274 HIS B N 1
ATOM 6270 C CA . HIS B 1 274 ? -2.004 45.156 28.609 1 95.81 274 HIS B CA 1
ATOM 6271 C C . HIS B 1 274 ? -3.484 44.875 28.391 1 95.81 274 HIS B C 1
ATOM 6273 O O . HIS B 1 274 ? -3.861 43.75 28.047 1 95.81 274 HIS B O 1
ATOM 6279 N N . LEU B 1 275 ? -4.25 45.906 28.578 1 94.81 275 LEU B N 1
ATOM 6280 C CA . LEU B 1 275 ? -5.699 45.75 28.484 1 94.81 275 LEU B CA 1
ATOM 6281 C C . LEU B 1 275 ? -6.133 45.5 27.047 1 94.81 275 LEU B C 1
ATOM 6283 O O . LEU B 1 275 ? -7.047 44.719 26.781 1 94.81 275 LEU B O 1
ATOM 6287 N N . ALA B 1 276 ? -5.508 46.219 26.156 1 94.69 276 ALA B N 1
ATOM 6288 C CA . ALA B 1 276 ? -5.836 46.031 24.75 1 94.69 276 ALA B CA 1
ATOM 6289 C C . ALA B 1 276 ? -5.59 44.562 24.328 1 94.69 276 ALA B C 1
ATOM 6291 O O . ALA B 1 276 ? -6.387 44 23.578 1 94.69 276 ALA B O 1
ATOM 6292 N N . VAL B 1 277 ? -4.523 44.031 24.75 1 94.69 277 VAL B N 1
ATOM 6293 C CA . VAL B 1 277 ? -4.164 42.656 24.438 1 94.69 277 VAL B CA 1
ATOM 6294 C C . VAL B 1 277 ? -5.125 41.688 25.125 1 94.69 277 VAL B C 1
ATOM 6296 O O . VAL B 1 277 ? -5.629 40.75 24.516 1 94.69 277 VAL B O 1
ATOM 6299 N N . LEU B 1 278 ? -5.34 41.938 26.391 1 93.19 278 LEU B N 1
ATOM 6300 C CA . LEU B 1 278 ? -6.199 41.094 27.203 1 93.19 278 LEU B CA 1
ATOM 6301 C C . LEU B 1 278 ? -7.602 41 26.609 1 93.19 278 LEU B C 1
ATOM 6303 O O . LEU B 1 278 ? -8.242 39.969 26.656 1 93.19 278 LEU B O 1
ATOM 6307 N N . HIS B 1 279 ? -8.023 42.062 26.031 1 92.75 279 HIS B N 1
ATOM 6308 C CA . HIS B 1 279 ? -9.383 42.094 25.516 1 92.75 279 HIS B CA 1
ATOM 6309 C C . HIS B 1 279 ? -9.391 42.031 23.984 1 92.75 279 HIS B C 1
ATOM 6311 O O . HIS B 1 279 ? -10.414 42.312 23.359 1 92.75 279 HIS B O 1
ATOM 6317 N N . SER B 1 280 ? -8.328 41.75 23.422 1 90.75 280 SER B N 1
ATOM 6318 C CA . SER B 1 280 ? -8.148 41.438 22 1 90.75 280 SER B CA 1
ATOM 6319 C C . SER B 1 280 ? -8.664 42.562 21.125 1 90.75 280 SER B C 1
ATOM 6321 O O . SER B 1 280 ? -9.43 42.344 20.188 1 90.75 280 SER B O 1
ATOM 6323 N N . THR B 1 281 ? -8.383 43.719 21.531 1 90.69 281 THR B N 1
ATOM 6324 C CA . THR B 1 281 ? -8.688 44.875 20.703 1 90.69 281 THR B CA 1
ATOM 6325 C C . THR B 1 281 ? -7.551 45.156 19.734 1 90.69 281 THR B C 1
ATOM 6327 O O . THR B 1 281 ? -6.77 46.094 19.938 1 90.69 281 THR B O 1
ATOM 6330 N N . SER B 1 282 ? -7.59 44.469 18.625 1 90.56 282 SER B N 1
ATOM 6331 C CA . SER B 1 282 ? -6.469 44.344 17.703 1 90.56 282 SER B CA 1
ATOM 6332 C C . SER B 1 282 ? -6.074 45.719 17.156 1 90.56 28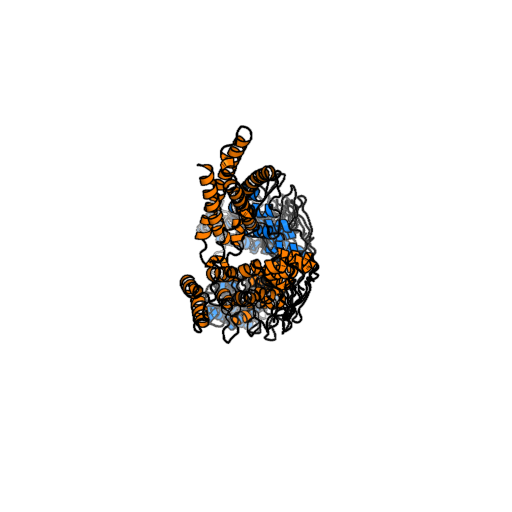2 SER B C 1
ATOM 6334 O O . SER B 1 282 ? -4.898 46.094 17.156 1 90.56 282 SER B O 1
ATOM 6336 N N . PRO B 1 283 ? -7.047 46.562 16.734 1 87.44 283 PRO B N 1
ATOM 6337 C CA . PRO B 1 283 ? -6.648 47.844 16.172 1 87.44 283 PRO B CA 1
ATOM 6338 C C . PRO B 1 283 ? -5.922 48.719 17.188 1 87.44 283 PRO B C 1
ATOM 6340 O O . PRO B 1 283 ? -4.992 49.469 16.828 1 87.44 283 PRO B O 1
ATOM 6343 N N . VAL B 1 284 ? -6.359 48.688 18.391 1 92.56 284 VAL B N 1
ATOM 6344 C CA . VAL B 1 284 ? -5.734 49.5 19.438 1 92.56 284 VAL B CA 1
ATOM 6345 C C . VAL B 1 284 ? -4.336 48.938 19.734 1 92.56 284 VAL B C 1
ATOM 6347 O O . VAL B 1 284 ? -3.402 49.719 19.953 1 92.56 284 VAL B O 1
ATOM 6350 N N . VAL B 1 285 ? -4.188 47.656 19.719 1 94.5 285 VAL B N 1
ATOM 6351 C CA . VAL B 1 285 ? -2.891 47.062 19.953 1 94.5 285 VAL B CA 1
ATOM 6352 C C . VAL B 1 285 ? -1.884 47.531 18.922 1 94.5 285 VAL B C 1
ATOM 6354 O O . VAL B 1 285 ? -0.791 48 19.281 1 94.5 285 VAL B O 1
ATOM 6357 N N . HIS B 1 286 ? -2.305 47.5 17.703 1 91.75 286 HIS B N 1
ATOM 6358 C CA . HIS B 1 286 ? -1.409 47.938 16.625 1 91.75 286 HIS B CA 1
ATOM 6359 C C . HIS B 1 286 ? -1.056 49.406 16.75 1 91.75 286 HIS B C 1
ATOM 6361 O O . HIS B 1 286 ? 0.096 49.781 16.547 1 91.75 286 HIS B O 1
ATOM 6367 N N . TYR B 1 287 ? -2.068 50.156 17.078 1 90.75 287 TYR B N 1
ATOM 6368 C CA . TYR B 1 287 ? -1.835 51.594 17.266 1 90.75 287 TYR B CA 1
ATOM 6369 C C . TYR B 1 287 ? -0.805 51.844 18.359 1 90.75 287 TYR B C 1
ATOM 6371 O O . TYR B 1 287 ? 0.122 52.625 18.188 1 90.75 287 TYR B O 1
ATOM 6379 N N . LEU B 1 288 ? -0.943 51.219 19.422 1 94.06 288 LEU B N 1
ATOM 6380 C CA . LEU B 1 288 ? -0.062 51.406 20.562 1 94.06 288 LEU B CA 1
ATOM 6381 C C . LEU B 1 288 ? 1.348 50.906 20.25 1 94.06 288 LEU B C 1
ATOM 6383 O O . LEU B 1 288 ? 2.33 51.562 20.641 1 94.06 288 LEU B O 1
ATOM 6387 N N . LEU B 1 289 ? 1.435 49.812 19.594 1 93.5 289 LEU B N 1
ATOM 6388 C CA . LEU B 1 289 ? 2.738 49.25 19.25 1 93.5 289 LEU B CA 1
ATOM 6389 C C . LEU B 1 289 ? 3.479 50.188 18.281 1 93.5 289 LEU B C 1
ATOM 6391 O O . LEU B 1 289 ? 4.684 50.375 18.422 1 93.5 289 LEU B O 1
ATOM 6395 N N . ASP B 1 290 ? 2.75 50.688 17.359 1 89.88 290 ASP B N 1
ATOM 6396 C CA . ASP B 1 290 ? 3.344 51.594 16.375 1 89.88 290 ASP B CA 1
ATOM 6397 C C . ASP B 1 290 ? 3.855 52.875 17.062 1 89.88 290 ASP B C 1
ATOM 6399 O O . ASP B 1 290 ? 4.797 53.5 16.578 1 89.88 290 ASP B O 1
ATOM 6403 N N . ARG B 1 291 ? 3.301 53.188 18.156 1 90.56 291 ARG B N 1
ATOM 6404 C CA . ARG B 1 291 ? 3.688 54.406 18.875 1 90.56 291 ARG B CA 1
ATOM 6405 C C . ARG B 1 291 ? 4.793 54.094 19.891 1 90.56 291 ARG B C 1
ATOM 6407 O O . ARG B 1 291 ? 5.246 55 20.609 1 90.56 291 ARG B O 1
ATOM 6414 N N . GLY B 1 292 ? 5.141 52.812 19.922 1 91 292 GLY B N 1
ATOM 6415 C CA . GLY B 1 292 ? 6.293 52.469 20.734 1 91 292 GLY B CA 1
ATOM 6416 C C . GLY B 1 292 ? 5.914 51.969 22.125 1 91 292 GLY B C 1
ATOM 6417 O O . GLY B 1 292 ? 6.699 52.094 23.062 1 91 292 GLY B O 1
ATOM 6418 N N . ALA B 1 293 ? 4.727 51.5 22.219 1 93.31 293 ALA B N 1
ATOM 6419 C CA . ALA B 1 293 ? 4.344 50.938 23.516 1 93.31 293 ALA B CA 1
ATOM 6420 C C . ALA B 1 293 ? 5.301 49.812 23.938 1 93.31 293 ALA B C 1
ATOM 6422 O O . ALA B 1 293 ? 5.77 49.031 23.094 1 93.31 293 ALA B O 1
ATOM 6423 N N . ASP B 1 294 ? 5.613 49.75 25.188 1 92 294 ASP B N 1
ATOM 6424 C CA . ASP B 1 294 ? 6.566 48.781 25.719 1 92 294 ASP B CA 1
ATOM 6425 C C . ASP B 1 294 ? 5.938 47.375 25.812 1 92 294 ASP B C 1
ATOM 6427 O O . ASP B 1 294 ? 5.09 47.125 26.672 1 92 294 ASP B O 1
ATOM 6431 N N . THR B 1 295 ? 6.406 46.5 25 1 93.56 295 THR B N 1
ATOM 6432 C CA . THR B 1 295 ? 5.863 45.156 24.953 1 93.56 295 THR B CA 1
ATOM 6433 C C . THR B 1 295 ? 6.398 44.312 26.125 1 93.56 295 THR B C 1
ATOM 6435 O O . THR B 1 295 ? 5.863 43.25 26.422 1 93.56 295 THR B O 1
ATOM 6438 N N . GLY B 1 296 ? 7.387 44.75 26.766 1 91.19 296 GLY B N 1
ATOM 6439 C CA . GLY B 1 296 ? 7.996 44 27.859 1 91.19 296 GLY B CA 1
ATOM 6440 C C . GLY B 1 296 ? 7.527 44.469 29.219 1 91.19 296 GLY B C 1
ATOM 6441 O O . GLY B 1 296 ? 7.961 43.969 30.25 1 91.19 296 GLY B O 1
ATOM 6442 N N . LEU B 1 297 ? 6.598 45.438 29.25 1 91.69 297 LEU B N 1
ATOM 6443 C CA . LEU B 1 297 ? 6.121 46 30.5 1 91.69 297 LEU B CA 1
ATOM 6444 C C . LEU B 1 297 ? 5.402 44.938 31.344 1 91.69 297 LEU B C 1
ATOM 6446 O O . LEU B 1 297 ? 4.547 44.219 30.828 1 91.69 297 LEU B O 1
ATOM 6450 N N . LEU B 1 298 ? 5.773 44.844 32.562 1 91.56 298 LEU B N 1
ATOM 6451 C CA . LEU B 1 298 ? 5.18 43.844 33.469 1 91.56 298 LEU B CA 1
ATOM 6452 C C . LEU B 1 298 ? 4.035 44.469 34.281 1 91.56 298 LEU B C 1
ATOM 6454 O O . LEU B 1 298 ? 4.117 45.625 34.688 1 91.56 298 LEU B O 1
ATOM 6458 N N . ASP B 1 299 ? 3.031 43.75 34.406 1 90.38 299 ASP B N 1
ATOM 6459 C CA . ASP B 1 299 ? 1.983 44.188 35.344 1 90.38 299 ASP B CA 1
ATOM 6460 C C . ASP B 1 299 ? 2.324 43.812 36.781 1 90.38 299 ASP B C 1
ATOM 6462 O O . ASP B 1 299 ? 3.459 43.438 37.062 1 90.38 299 ASP B O 1
ATOM 6466 N N . LEU B 1 300 ? 1.396 44.062 37.688 1 89.06 300 LEU B N 1
ATOM 6467 C CA . LEU B 1 300 ? 1.67 43.875 39.094 1 89.06 300 LEU B CA 1
ATOM 6468 C C . LEU B 1 300 ? 1.857 42.375 39.375 1 89.06 300 LEU B C 1
ATOM 6470 O O . LEU B 1 300 ? 2.461 42.031 40.406 1 89.06 300 LEU B O 1
ATOM 6474 N N . LYS B 1 301 ? 1.328 41.594 38.562 1 90.06 301 LYS B N 1
ATOM 6475 C CA . LYS B 1 301 ? 1.5 40.156 38.688 1 90.06 301 LYS B CA 1
ATOM 6476 C C . LYS B 1 301 ? 2.678 39.656 37.875 1 90.06 301 LYS B C 1
ATOM 6478 O O . LYS B 1 301 ? 2.807 38.469 37.625 1 90.06 301 LYS B O 1
ATOM 6483 N N . SER B 1 302 ? 3.398 40.531 37.281 1 88.31 302 SER B N 1
ATOM 6484 C CA . SER B 1 302 ? 4.609 40.25 36.531 1 88.31 302 SER B CA 1
ATOM 6485 C C . SER B 1 302 ? 4.277 39.562 35.188 1 88.31 302 SER B C 1
ATOM 6487 O O . SER B 1 302 ? 5.039 38.719 34.719 1 88.31 302 SER B O 1
ATOM 6489 N N . ARG B 1 303 ? 3.191 39.906 34.719 1 90.5 303 ARG B N 1
ATOM 6490 C CA . ARG B 1 303 ? 2.812 39.375 33.438 1 90.5 303 ARG B CA 1
ATOM 6491 C C . ARG B 1 303 ? 3.049 40.406 32.312 1 90.5 303 ARG B C 1
ATOM 6493 O O . ARG B 1 303 ? 2.682 41.562 32.469 1 90.5 303 ARG B O 1
ATOM 6500 N N . THR B 1 304 ? 3.697 39.906 31.25 1 90.56 304 THR B N 1
ATOM 6501 C CA . THR B 1 304 ? 3.875 40.75 30.078 1 90.56 304 THR B CA 1
ATOM 6502 C C . THR B 1 304 ? 2.602 40.781 29.234 1 90.56 304 THR B C 1
ATOM 6504 O O . THR B 1 304 ? 1.711 39.969 29.406 1 90.56 304 THR B O 1
ATOM 6507 N N . PRO B 1 305 ? 2.549 41.781 28.266 1 93.25 305 PRO B N 1
ATOM 6508 C CA . PRO B 1 305 ? 1.399 41.781 27.344 1 93.25 305 PRO B CA 1
ATOM 6509 C C . PRO B 1 305 ? 1.261 40.469 26.578 1 93.25 305 PRO B C 1
ATOM 6511 O O . PRO B 1 305 ? 0.15 39.969 26.422 1 93.25 305 PRO B O 1
ATOM 6514 N N . LEU B 1 306 ? 2.334 39.875 26.234 1 91.62 306 LEU B N 1
ATOM 6515 C CA . LEU B 1 306 ? 2.297 38.625 25.5 1 91.62 306 LEU B CA 1
ATOM 6516 C C . LEU B 1 306 ? 1.748 37.5 26.375 1 91.62 306 LEU B C 1
ATOM 6518 O O . LEU B 1 306 ? 0.991 36.656 25.891 1 91.62 306 LEU B O 1
ATOM 6522 N N . LYS B 1 307 ? 2.191 37.5 27.562 1 89.12 307 LYS B N 1
ATOM 6523 C CA . LYS B 1 307 ? 1.656 36.5 28.484 1 89.12 307 LYS B CA 1
ATOM 6524 C C . LYS B 1 307 ? 0.143 36.656 28.625 1 89.12 307 LYS B C 1
ATOM 6526 O O . LYS B 1 307 ? -0.572 35.625 28.703 1 89.12 307 LYS B O 1
ATOM 6531 N N . LEU B 1 308 ? -0.337 37.875 28.641 1 90.31 308 LEU B N 1
ATOM 6532 C CA . LEU B 1 308 ? -1.77 38.125 28.734 1 90.31 308 LEU B CA 1
ATOM 6533 C C . LEU B 1 308 ? -2.488 37.688 27.469 1 90.31 308 LEU B C 1
ATOM 6535 O O . LEU B 1 308 ? -3.646 37.25 27.531 1 90.31 308 LEU B O 1
ATOM 6539 N N . ALA B 1 309 ? -1.807 37.719 26.391 1 91.06 309 ALA B N 1
ATOM 6540 C CA . ALA B 1 309 ? -2.389 37.375 25.109 1 91.06 309 ALA B CA 1
ATOM 6541 C C . ALA B 1 309 ? -2.715 35.875 25.047 1 91.06 309 ALA B C 1
ATOM 6543 O O . ALA B 1 309 ? -3.533 35.438 24.234 1 91.06 309 ALA B O 1
ATOM 6544 N N . TRP B 1 310 ? -2.156 35.062 25.875 1 89 310 TRP B N 1
ATOM 6545 C CA . TRP B 1 310 ? -2.414 33.625 25.922 1 89 310 TRP B CA 1
ATOM 6546 C C . TRP B 1 310 ? -3.777 33.344 26.531 1 89 310 TRP B C 1
ATOM 6548 O O . TRP B 1 310 ? -4.352 32.281 26.312 1 89 310 TRP B O 1
ATOM 6558 N N . HIS B 1 311 ? -4.242 34.312 27.359 1 88 311 HIS B N 1
ATOM 6559 C CA . HIS B 1 311 ? -5.508 34.125 28.062 1 88 311 HIS B CA 1
ATOM 6560 C C . HIS B 1 311 ? -6.43 35.312 27.859 1 88 311 HIS B C 1
ATOM 6562 O O . HIS B 1 311 ? -6.809 36 28.812 1 88 311 HIS B O 1
ATOM 6568 N N . PRO B 1 312 ? -6.809 35.438 26.688 1 89.06 312 PRO B N 1
ATOM 6569 C CA . PRO B 1 312 ? -7.676 36.594 26.422 1 89.06 312 PRO B CA 1
ATOM 6570 C C . PRO B 1 312 ? -9.039 36.469 27.094 1 89.06 312 PRO B C 1
ATOM 6572 O O . PRO B 1 312 ? -9.484 35.375 27.406 1 89.06 312 PRO B O 1
ATOM 6575 N N . LEU B 1 313 ? -9.539 37.625 27.453 1 88.75 313 LEU B N 1
ATOM 6576 C CA . LEU B 1 313 ? -10.867 37.656 28.047 1 88.75 313 LEU B CA 1
ATOM 6577 C C . LEU B 1 313 ? -11.914 38.125 27.047 1 88.75 313 LEU B C 1
ATOM 6579 O O . LEU B 1 313 ? -11.68 39.094 26.312 1 88.75 313 LEU B O 1
ATOM 6583 N N . GLY B 1 314 ? -12.969 37.281 27 1 82 314 GLY B N 1
ATOM 6584 C CA . GLY B 1 314 ? -14.086 37.688 26.172 1 82 314 GLY B CA 1
ATOM 6585 C C . GLY B 1 314 ? -14.898 38.812 26.781 1 82 314 GLY B C 1
ATOM 6586 O O . GLY B 1 314 ? -14.625 39.25 27.906 1 82 314 GLY B O 1
ATOM 6587 N N . LYS B 1 315 ? -15.852 39.312 26.109 1 73.44 315 LYS B N 1
ATOM 6588 C CA . LYS B 1 315 ? -16.719 40.406 26.547 1 73.44 315 LYS B CA 1
ATOM 6589 C C . LYS B 1 315 ? -17.484 40 27.812 1 73.44 315 LYS B C 1
ATOM 6591 O O . LYS B 1 315 ? -17.797 40.875 28.656 1 73.44 315 LYS B O 1
ATOM 6596 N N . ASP B 1 316 ? -17.656 38.75 27.906 1 76.44 316 ASP B N 1
ATOM 6597 C CA . ASP B 1 316 ? -18.422 38.25 29.047 1 76.44 316 ASP B CA 1
ATOM 6598 C C . ASP B 1 316 ? -17.484 37.938 30.219 1 76.44 316 ASP B C 1
ATOM 6600 O O . ASP B 1 316 ? -17.938 37.469 31.266 1 76.44 316 ASP B O 1
ATOM 6604 N N . GLY B 1 317 ? -16.297 38.312 30.047 1 76.81 317 GLY B N 1
ATOM 6605 C CA . GLY B 1 317 ? -15.32 38.031 31.094 1 76.81 317 GLY B CA 1
ATOM 6606 C C . GLY B 1 317 ? -14.836 36.594 31.094 1 76.81 317 GLY B C 1
ATOM 6607 O O . GLY B 1 317 ? -13.984 36.25 31.922 1 76.81 317 GLY B O 1
ATOM 6608 N N . LYS B 1 318 ? -15.398 35.906 30.203 1 82.31 318 LYS B N 1
ATOM 6609 C CA . LYS B 1 318 ? -14.992 34.531 30.109 1 82.31 318 LYS B CA 1
ATOM 6610 C C . LYS B 1 318 ? -13.781 34.375 29.188 1 82.31 318 LYS B C 1
ATOM 6612 O O . LYS B 1 318 ? -13.297 35.344 28.625 1 82.31 318 LYS B O 1
ATOM 6617 N N . LYS B 1 319 ? -13.375 33.219 29.188 1 82.25 319 LYS B N 1
ATOM 6618 C CA . LYS B 1 319 ? -12.195 32.906 28.391 1 82.25 319 LYS B CA 1
ATOM 6619 C C . LYS B 1 319 ? -12.461 33.188 26.906 1 82.25 319 LYS B C 1
ATOM 6621 O O . LYS B 1 319 ? -13.477 32.719 26.359 1 82.25 319 LYS B O 1
ATOM 6626 N N . GLY B 1 320 ? -11.57 34.031 26.344 1 83.5 320 GLY B N 1
ATOM 6627 C CA . GLY B 1 320 ? -11.672 34.344 24.922 1 83.5 320 GLY B CA 1
ATOM 6628 C C . GLY B 1 320 ? -10.805 33.438 24.062 1 83.5 320 GLY B C 1
ATOM 6629 O O . GLY B 1 320 ? -10.18 32.5 24.562 1 83.5 320 GLY B O 1
ATOM 6630 N N . THR B 1 321 ? -10.906 33.719 22.75 1 85.75 321 THR B N 1
ATOM 6631 C CA . THR B 1 321 ? -10.094 33 21.766 1 85.75 321 THR B CA 1
ATOM 6632 C C . THR B 1 321 ? -8.758 33.719 21.562 1 85.75 321 THR B C 1
ATOM 6634 O O . THR B 1 321 ? -8.711 34.938 21.484 1 85.75 321 THR B O 1
ATOM 6637 N N . ILE B 1 322 ? -7.746 33.031 21.5 1 85.12 322 ILE B N 1
ATOM 6638 C CA . ILE B 1 322 ? -6.406 33.562 21.297 1 85.12 322 ILE B CA 1
ATOM 6639 C C . ILE B 1 322 ? -6.32 34.219 19.906 1 85.12 322 ILE B C 1
ATOM 6641 O O . ILE B 1 322 ? -6.777 33.656 18.922 1 85.12 322 ILE B O 1
ATOM 6645 N N . ASP B 1 323 ? -5.832 35.375 19.906 1 88.44 323 ASP B N 1
ATOM 6646 C CA . ASP B 1 323 ? -5.602 36.094 18.656 1 88.44 323 ASP B CA 1
ATOM 6647 C C . ASP B 1 323 ? -4.133 36.031 18.234 1 88.44 323 ASP B C 1
ATOM 6649 O O . ASP B 1 323 ? -3.311 36.812 18.688 1 88.44 323 ASP B O 1
ATOM 6653 N N . ILE B 1 324 ? -3.832 35.25 17.266 1 89.25 324 ILE B N 1
ATOM 6654 C CA . ILE B 1 324 ? -2.463 34.969 16.844 1 89.25 324 ILE B CA 1
ATOM 6655 C C . ILE B 1 324 ? -1.863 36.188 16.172 1 89.25 324 ILE B C 1
ATOM 6657 O O . ILE B 1 324 ? -0.656 36.438 16.266 1 89.25 324 ILE B O 1
ATOM 6661 N N . ASP B 1 325 ? -2.637 37 15.625 1 89.81 325 ASP B N 1
ATOM 6662 C CA . ASP B 1 325 ? -2.139 38.188 14.953 1 89.81 325 ASP B CA 1
ATOM 6663 C C . ASP B 1 325 ? -1.627 39.219 15.961 1 89.81 325 ASP B C 1
ATOM 6665 O O . ASP B 1 325 ? -0.65 39.906 15.695 1 89.81 325 ASP B O 1
ATOM 6669 N N . ILE B 1 326 ? -2.34 39.312 17.016 1 91.94 326 ILE B N 1
ATOM 6670 C CA . ILE B 1 326 ? -1.877 40.188 18.094 1 91.94 326 ILE B CA 1
ATOM 6671 C C . ILE B 1 326 ? -0.532 39.688 18.609 1 91.94 326 ILE B C 1
ATOM 6673 O O . ILE B 1 326 ? 0.385 40.469 18.844 1 91.94 326 ILE B O 1
ATOM 6677 N N . MET B 1 327 ? -0.389 38.438 18.75 1 90.75 327 MET B N 1
ATOM 6678 C CA . MET B 1 327 ? 0.856 37.844 19.234 1 90.75 327 MET B CA 1
ATOM 6679 C C . MET B 1 327 ? 1.997 38.094 18.266 1 90.75 327 MET B C 1
ATOM 6681 O O . MET B 1 327 ? 3.105 38.438 18.656 1 90.75 327 MET B O 1
ATOM 6685 N N . ARG B 1 328 ? 1.694 37.906 17.078 1 92.12 328 ARG B N 1
ATOM 6686 C CA . ARG B 1 328 ? 2.689 38.156 16.047 1 92.12 328 ARG B CA 1
ATOM 6687 C C . ARG B 1 328 ? 3.139 39.625 16.078 1 92.12 328 ARG B C 1
ATOM 6689 O O . ARG B 1 328 ? 4.332 39.906 15.984 1 92.12 328 ARG B O 1
ATOM 6696 N N . ALA B 1 329 ? 2.189 40.531 16.219 1 92 329 ALA B N 1
ATOM 6697 C CA . ALA B 1 329 ? 2.492 41.969 16.266 1 92 329 ALA B CA 1
ATOM 6698 C C . ALA B 1 329 ? 3.379 42.281 17.453 1 92 329 ALA B C 1
ATOM 6700 O O . ALA B 1 329 ? 4.312 43.094 17.344 1 92 329 ALA B O 1
ATOM 6701 N N . LEU B 1 330 ? 3.057 41.719 18.562 1 93.75 330 LEU B N 1
ATOM 6702 C CA . LEU B 1 330 ? 3.844 41.938 19.766 1 93.75 330 LEU B CA 1
ATOM 6703 C C . LEU B 1 330 ? 5.289 41.5 19.562 1 93.75 330 LEU B C 1
ATOM 6705 O O . LEU B 1 330 ? 6.223 42.25 19.891 1 93.75 330 LEU B O 1
ATOM 6709 N N . VAL B 1 331 ? 5.449 40.344 18.984 1 92.5 331 VAL B N 1
ATOM 6710 C CA . VAL B 1 331 ? 6.785 39.812 18.75 1 92.5 331 VAL B CA 1
ATOM 6711 C C . VAL B 1 331 ? 7.516 40.656 17.719 1 92.5 331 VAL B C 1
ATOM 6713 O O . VAL B 1 331 ? 8.711 40.938 17.859 1 92.5 331 VAL B O 1
ATOM 6716 N N . ASP B 1 332 ? 6.789 40.969 16.734 1 91.56 332 ASP B N 1
ATOM 6717 C CA . ASP B 1 332 ? 7.363 41.812 15.695 1 91.56 332 ASP B CA 1
ATOM 6718 C C . ASP B 1 332 ? 7.898 43.125 16.281 1 91.56 332 ASP B C 1
ATOM 6720 O O . ASP B 1 332 ? 8.859 43.688 15.758 1 91.56 332 ASP B O 1
ATOM 6724 N N . HIS B 1 333 ? 7.324 43.594 17.328 1 92.12 333 HIS B N 1
ATOM 6725 C CA . HIS B 1 333 ? 7.715 44.844 17.953 1 92.12 333 HIS B CA 1
ATOM 6726 C C . HIS B 1 333 ? 8.594 44.625 19.172 1 92.12 333 HIS B C 1
ATOM 6728 O O . HIS B 1 333 ? 8.68 45.469 20.062 1 92.12 333 HIS B O 1
ATOM 6734 N N . GLY B 1 334 ? 9.047 43.344 19.25 1 88.5 334 GLY B N 1
ATOM 6735 C CA . GLY B 1 334 ? 10.148 43.156 20.172 1 88.5 334 GLY B CA 1
ATOM 6736 C C . GLY B 1 334 ? 9.773 42.312 21.391 1 88.5 334 GLY B C 1
ATOM 6737 O O . GLY B 1 334 ? 10.625 42.031 22.234 1 88.5 334 GLY B O 1
ATOM 6738 N N . ALA B 1 335 ? 8.547 41.938 21.5 1 90.75 335 ALA B N 1
ATOM 6739 C CA . ALA B 1 335 ? 8.18 41.094 22.625 1 90.75 335 ALA B CA 1
ATOM 6740 C C . ALA B 1 335 ? 8.953 39.781 22.609 1 90.75 335 ALA B C 1
ATOM 6742 O O . ALA B 1 335 ? 9.172 39.219 21.531 1 90.75 335 ALA B O 1
ATOM 6743 N N . SER B 1 336 ? 9.391 39.344 23.766 1 84.5 336 SER B N 1
ATOM 6744 C CA . SER B 1 336 ? 10.062 38.031 23.859 1 84.5 336 SER B CA 1
ATOM 6745 C C . SER B 1 336 ? 9.086 36.906 23.625 1 84.5 336 SER B C 1
ATOM 6747 O O . SER B 1 336 ? 8.016 36.844 24.234 1 84.5 336 SER B O 1
ATOM 6749 N N . PRO B 1 337 ? 9.422 36.031 22.734 1 85 337 PRO B N 1
ATOM 6750 C CA . PRO B 1 337 ? 8.531 34.906 22.422 1 85 337 PRO B CA 1
ATOM 6751 C C . PRO B 1 337 ? 8.594 33.781 23.469 1 85 337 PRO B C 1
ATOM 6753 O O . PRO B 1 337 ? 7.98 32.75 23.297 1 85 337 PRO B O 1
ATOM 6756 N N . THR B 1 338 ? 8.992 33.906 24.594 1 79.31 338 THR B N 1
ATOM 6757 C CA . THR B 1 338 ? 9.391 32.906 25.562 1 79.31 338 THR B CA 1
ATOM 6758 C C . THR B 1 338 ? 8.188 32.406 26.359 1 79.31 338 THR B C 1
ATOM 6760 O O . THR B 1 338 ? 8.148 31.266 26.797 1 79.31 338 THR B O 1
ATOM 6763 N N . PRO B 1 339 ? 7.223 33.344 26.641 1 75.75 339 PRO B N 1
ATOM 6764 C CA . PRO B 1 339 ? 6.125 32.875 27.484 1 75.75 339 PRO B CA 1
ATOM 6765 C C . PRO B 1 339 ? 5.398 31.672 26.906 1 75.75 339 PRO B C 1
ATOM 6767 O O . PRO B 1 339 ? 5.258 31.562 25.688 1 75.75 339 PRO B O 1
ATOM 6770 N N . THR B 1 340 ? 5.012 30.719 27.844 1 83.88 340 THR B N 1
ATOM 6771 C CA . THR B 1 340 ? 4.27 29.531 27.469 1 83.88 340 THR B CA 1
ATOM 6772 C C . THR B 1 340 ? 2.91 29.5 28.172 1 83.88 340 THR B C 1
ATOM 6774 O O . THR B 1 340 ? 2.65 30.281 29.078 1 83.88 340 THR B O 1
ATOM 6777 N N . ASP B 1 341 ? 2.068 28.703 27.656 1 84.12 341 ASP B N 1
ATOM 6778 C CA . ASP B 1 341 ? 0.807 28.469 28.344 1 84.12 341 ASP B CA 1
ATOM 6779 C C . ASP B 1 341 ? 0.946 27.359 29.391 1 84.12 341 ASP B C 1
ATOM 6781 O O . ASP B 1 341 ? 2.059 26.938 29.703 1 84.12 341 ASP B O 1
ATOM 6785 N N . GLU B 1 342 ? -0.154 27.062 30.062 1 84.12 342 GLU B N 1
ATOM 6786 C CA . GLU B 1 342 ? -0.168 26.094 31.156 1 84.12 342 GLU B CA 1
ATOM 6787 C C . GLU B 1 342 ? 0.232 24.703 30.656 1 84.12 342 GLU B C 1
ATOM 6789 O O . GLU B 1 342 ? 0.691 23.859 31.438 1 84.12 342 GLU B O 1
ATOM 6794 N N . ARG B 1 343 ? 0.125 24.469 29.375 1 89.19 343 ARG B N 1
ATOM 6795 C CA . ARG B 1 343 ? 0.461 23.172 28.797 1 89.19 343 ARG B CA 1
ATOM 6796 C C . ARG B 1 343 ? 1.888 23.172 28.25 1 89.19 343 ARG B C 1
ATOM 6798 O O . ARG B 1 343 ? 2.334 22.188 27.672 1 89.19 343 ARG B O 1
ATOM 6805 N N . GLY B 1 344 ? 2.529 24.344 28.375 1 89.06 344 GLY B N 1
ATOM 6806 C CA . GLY B 1 344 ? 3.908 24.453 27.922 1 89.06 344 GLY B CA 1
ATOM 6807 C C . GLY B 1 344 ? 4.027 24.781 26.453 1 89.06 344 GLY B C 1
ATOM 6808 O O . GLY B 1 344 ? 5.113 24.703 25.875 1 89.06 344 GLY B O 1
ATOM 6809 N N . ARG B 1 345 ? 2.973 25.141 25.859 1 92.5 345 ARG B N 1
ATOM 6810 C CA . ARG B 1 345 ? 3.002 25.5 24.438 1 92.5 345 ARG B CA 1
ATOM 6811 C C . ARG B 1 345 ? 3.689 26.859 24.25 1 92.5 345 ARG B C 1
ATOM 6813 O O . ARG B 1 345 ? 3.418 27.812 24.969 1 92.5 345 ARG B O 1
ATOM 6820 N N . THR B 1 346 ? 4.562 26.828 23.359 1 92.94 346 THR B N 1
ATOM 6821 C CA . THR B 1 346 ? 5.234 28.047 22.938 1 92.94 346 THR B CA 1
ATOM 6822 C C . THR B 1 346 ? 4.504 28.703 21.766 1 92.94 346 THR B C 1
ATOM 6824 O O . THR B 1 346 ? 3.559 28.125 21.219 1 92.94 346 THR B O 1
ATOM 6827 N N . LEU B 1 347 ? 4.957 29.891 21.422 1 92.06 347 LEU B N 1
ATOM 6828 C CA . LEU B 1 347 ? 4.379 30.594 20.297 1 92.06 347 LEU B CA 1
ATOM 6829 C C . LEU B 1 347 ? 4.617 29.828 19 1 92.06 347 LEU B C 1
ATOM 6831 O O . LEU B 1 347 ? 3.801 29.891 18.078 1 92.06 347 LEU B O 1
ATOM 6835 N N . VAL B 1 348 ? 5.707 29.094 18.969 1 94.88 348 VAL B N 1
ATOM 6836 C CA . VAL B 1 348 ? 5.977 28.297 17.781 1 94.88 348 VAL B CA 1
ATOM 6837 C C . VAL B 1 348 ? 4.91 27.219 17.641 1 94.88 348 VAL B C 1
ATOM 6839 O O . VAL B 1 348 ? 4.371 27.016 16.547 1 94.88 348 VAL B O 1
ATOM 6842 N N . HIS B 1 349 ? 4.645 26.547 18.734 1 95.38 349 HIS B N 1
ATOM 6843 C CA . HIS B 1 349 ? 3.582 25.547 18.703 1 95.38 349 HIS B CA 1
ATOM 6844 C C . HIS B 1 349 ? 2.285 26.141 18.156 1 95.38 349 HIS B C 1
ATOM 6846 O O . HIS B 1 349 ? 1.623 25.516 17.328 1 95.38 349 HIS B O 1
ATOM 6852 N N . LEU B 1 350 ? 1.94 27.281 18.672 1 92.19 350 LEU B N 1
ATOM 6853 C CA . LEU B 1 350 ? 0.697 27.922 18.266 1 92.19 350 LEU B CA 1
ATOM 6854 C C . LEU B 1 350 ? 0.727 28.312 16.797 1 92.19 350 LEU B C 1
ATOM 6856 O O . LEU B 1 350 ? -0.257 28.109 16.078 1 92.19 350 LEU B O 1
ATOM 6860 N N . ALA B 1 351 ? 1.817 28.906 16.422 1 93.75 351 ALA B N 1
ATOM 6861 C CA . ALA B 1 351 ? 1.962 29.312 15.031 1 93.75 351 ALA B CA 1
ATOM 6862 C C . ALA B 1 351 ? 1.813 28.125 14.086 1 93.75 351 ALA B C 1
ATOM 6864 O O . ALA B 1 351 ? 1.207 28.25 13.023 1 93.75 351 ALA B O 1
ATOM 6865 N N . VAL B 1 352 ? 2.332 27 14.461 1 95.62 352 VAL B N 1
ATOM 6866 C CA . VAL B 1 352 ? 2.266 25.781 13.664 1 95.62 352 VAL B CA 1
ATOM 6867 C C . VAL B 1 352 ? 0.834 25.25 13.648 1 95.62 352 VAL B C 1
ATOM 6869 O O . VAL B 1 352 ? 0.305 24.906 12.586 1 95.62 352 VAL B O 1
ATOM 6872 N N . LYS B 1 353 ? 0.283 25.172 14.781 1 94.12 353 LYS B N 1
ATOM 6873 C CA . LYS B 1 353 ? -1.083 24.672 14.898 1 94.12 353 LYS B CA 1
ATOM 6874 C C . LYS B 1 353 ? -2.043 25.5 14.039 1 94.12 353 LYS B C 1
ATOM 6876 O O . LYS B 1 353 ? -2.945 24.953 13.406 1 94.12 353 LYS B O 1
ATOM 6881 N N . GLU B 1 354 ? -1.806 26.812 14.023 1 91.5 354 GLU B N 1
ATOM 6882 C CA . GLU B 1 354 ? -2.672 27.719 13.281 1 91.5 354 GLU B CA 1
ATOM 6883 C C . GLU B 1 354 ? -2.223 27.859 11.828 1 91.5 354 GLU B C 1
ATOM 6885 O O . GLU B 1 354 ? -2.781 28.656 11.07 1 91.5 354 GLU B O 1
ATOM 6890 N N . LYS B 1 355 ? -1.188 27.203 11.445 1 92.31 355 LYS B N 1
ATOM 6891 C CA . LYS B 1 355 ? -0.694 27.141 10.07 1 92.31 355 LYS B CA 1
ATOM 6892 C C . LYS B 1 355 ? -0.28 28.516 9.57 1 92.31 355 LYS B C 1
ATOM 6894 O O . LYS B 1 355 ? -0.726 28.953 8.508 1 92.31 355 LYS B O 1
ATOM 6899 N N . ARG B 1 356 ? 0.539 29.188 10.344 1 92.19 356 ARG B N 1
ATOM 6900 C CA . ARG B 1 356 ? 1.073 30.5 10.023 1 92.19 356 ARG B CA 1
ATOM 6901 C C . ARG B 1 356 ? 2.572 30.438 9.75 1 92.19 356 ARG B C 1
ATOM 6903 O O . ARG B 1 356 ? 3.383 30.766 10.617 1 92.19 356 ARG B O 1
ATOM 6910 N N . PRO B 1 357 ? 2.908 30.125 8.492 1 94.12 357 PRO B N 1
ATOM 6911 C CA . PRO B 1 357 ? 4.328 29.938 8.188 1 94.12 357 PRO B CA 1
ATOM 6912 C C . PRO B 1 357 ? 5.145 31.219 8.367 1 94.12 357 PRO B C 1
ATOM 6914 O O . PRO B 1 357 ? 6.297 31.156 8.797 1 94.12 357 PRO B O 1
ATOM 6917 N N . ASP B 1 358 ? 4.547 32.312 8.055 1 92 358 ASP B N 1
ATOM 6918 C CA . ASP B 1 358 ? 5.262 33.594 8.188 1 92 358 ASP B CA 1
ATOM 6919 C C . ASP B 1 358 ? 5.582 33.875 9.656 1 92 358 ASP B C 1
ATOM 6921 O O . ASP B 1 358 ? 6.645 34.406 9.969 1 92 358 ASP B O 1
ATOM 6925 N N . PHE B 1 359 ? 4.633 33.594 10.477 1 93.5 359 PHE B N 1
ATOM 6926 C CA . PHE B 1 359 ? 4.867 33.812 11.906 1 93.5 359 PHE B CA 1
ATOM 6927 C C . PHE B 1 359 ? 5.953 32.875 12.414 1 93.5 359 PHE B C 1
ATOM 6929 O O . PHE B 1 359 ? 6.781 33.25 13.242 1 93.5 359 PHE B O 1
ATOM 6936 N N . VAL B 1 360 ? 6.07 31.656 11.93 1 94.62 360 VAL B N 1
ATOM 6937 C CA . VAL B 1 360 ? 7.113 30.703 12.297 1 94.62 360 VAL B CA 1
ATOM 6938 C C . VAL B 1 360 ? 8.477 31.25 11.891 1 94.62 360 VAL B C 1
ATOM 6940 O O . VAL B 1 360 ? 9.438 31.188 12.664 1 94.62 360 VAL B O 1
ATOM 6943 N N . ARG B 1 361 ? 8.508 31.797 10.742 1 94.25 361 ARG B N 1
ATOM 6944 C CA . ARG B 1 361 ? 9.758 32.375 10.266 1 94.25 361 ARG B CA 1
ATOM 6945 C C . ARG B 1 361 ? 10.195 33.531 11.156 1 94.25 361 ARG B C 1
ATOM 6947 O O . ARG B 1 361 ? 11.383 33.656 11.469 1 94.25 361 ARG B O 1
ATOM 6954 N N . LEU B 1 362 ? 9.242 34.312 11.484 1 91.56 362 LEU B N 1
ATOM 6955 C CA . LEU B 1 362 ? 9.539 35.438 12.367 1 91.56 362 LEU B CA 1
ATOM 6956 C C . LEU B 1 362 ? 10.086 34.938 13.703 1 91.56 362 LEU B C 1
ATOM 6958 O O . LEU B 1 362 ? 11.078 35.469 14.211 1 91.56 362 LEU B O 1
ATOM 6962 N N . LEU B 1 363 ? 9.461 34 14.242 1 94.56 363 LEU B N 1
ATOM 6963 C CA . LEU B 1 363 ? 9.883 33.469 15.531 1 94.56 363 LEU B CA 1
ATOM 6964 C C . LEU B 1 363 ? 11.273 32.844 15.438 1 94.56 363 LEU B C 1
ATOM 6966 O O . LEU B 1 363 ? 12.094 33.031 16.344 1 94.56 363 LEU B O 1
ATOM 6970 N N . ALA B 1 364 ? 11.508 32.188 14.375 1 93.75 364 ALA B N 1
ATOM 6971 C CA . ALA B 1 364 ? 12.828 31.609 14.148 1 93.75 364 ALA B CA 1
ATOM 6972 C C . ALA B 1 364 ? 13.891 32.688 14.062 1 93.75 364 ALA B C 1
ATOM 6974 O O . ALA B 1 364 ? 15 32.531 14.594 1 93.75 364 ALA B O 1
ATOM 6975 N N . SER B 1 365 ? 13.523 33.719 13.398 1 91.56 365 SER B N 1
ATOM 6976 C CA . SER B 1 365 ? 14.461 34.844 13.25 1 91.56 365 SER B CA 1
ATOM 6977 C C . SER B 1 365 ? 14.75 35.5 14.594 1 91.56 365 SER B C 1
ATOM 6979 O O . SER B 1 365 ? 15.805 36.125 14.773 1 91.56 365 SER B O 1
ATOM 6981 N N . LYS B 1 366 ? 13.805 35.375 15.516 1 89.81 366 LYS B N 1
ATOM 6982 C CA . LYS B 1 366 ? 13.977 35.938 16.859 1 89.81 366 LYS B CA 1
ATOM 6983 C C . LYS B 1 366 ? 14.562 34.906 17.812 1 89.81 366 LYS B C 1
ATOM 6985 O O . LYS B 1 366 ? 14.484 35.062 19.031 1 89.81 366 LYS 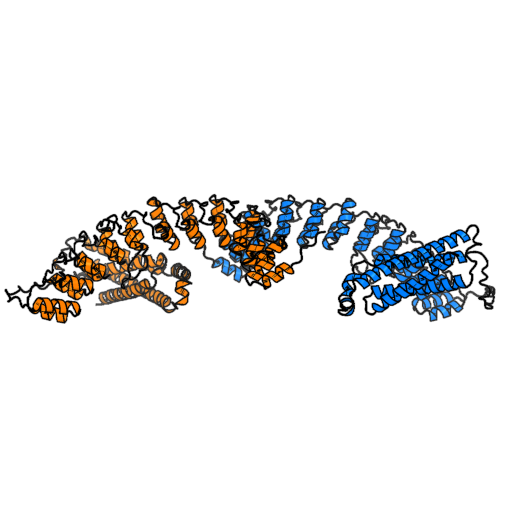B O 1
ATOM 6990 N N . SER B 1 367 ? 15.031 33.781 17.25 1 89 367 SER B N 1
ATOM 6991 C CA . SER B 1 367 ? 15.766 32.719 17.938 1 89 367 SER B CA 1
ATOM 6992 C C . SER B 1 367 ? 14.852 31.953 18.906 1 89 367 SER B C 1
ATOM 6994 O O . SER B 1 367 ? 15.273 31.578 20 1 89 367 SER B O 1
ATOM 6996 N N . ALA B 1 368 ? 13.633 31.984 18.5 1 91.31 368 ALA B N 1
ATOM 6997 C CA . ALA B 1 368 ? 12.734 31.109 19.25 1 91.31 368 ALA B CA 1
ATOM 6998 C C . ALA B 1 368 ? 13.18 29.641 19.156 1 91.31 368 ALA B C 1
ATOM 7000 O O . ALA B 1 368 ? 13.719 29.234 18.125 1 91.31 368 ALA B O 1
ATOM 7001 N N . ASP B 1 369 ? 12.977 28.891 20.188 1 93 369 ASP B N 1
ATOM 7002 C CA . ASP B 1 369 ? 13.344 27.469 20.203 1 93 369 ASP B CA 1
ATOM 7003 C C . ASP B 1 369 ? 12.367 26.641 19.375 1 93 369 ASP B C 1
ATOM 7005 O O . ASP B 1 369 ? 11.227 26.422 19.797 1 93 369 ASP B O 1
ATOM 7009 N N . LEU B 1 370 ? 12.805 26.156 18.297 1 95.19 370 LEU B N 1
ATOM 7010 C CA . LEU B 1 370 ? 11.961 25.375 17.406 1 95.19 370 LEU B CA 1
ATOM 7011 C C . LEU B 1 370 ? 11.75 23.969 17.938 1 95.19 370 LEU B C 1
ATOM 7013 O O . LEU B 1 370 ? 10.891 23.234 17.453 1 95.19 370 LEU B O 1
ATOM 7017 N N . ASN B 1 371 ? 12.516 23.562 18.922 1 96.31 371 ASN B N 1
ATOM 7018 C CA . ASN B 1 371 ? 12.422 22.219 19.484 1 96.31 371 ASN B CA 1
ATOM 7019 C C . ASN B 1 371 ? 11.836 22.234 20.906 1 96.31 371 ASN B C 1
ATOM 7021 O O . ASN B 1 371 ? 12.047 21.312 21.688 1 96.31 371 ASN B O 1
ATOM 7025 N N . ALA B 1 372 ? 11.203 23.422 21.203 1 94.69 372 ALA B N 1
ATOM 7026 C CA . ALA B 1 372 ? 10.562 23.531 22.516 1 94.69 372 ALA B CA 1
ATOM 7027 C C . ALA B 1 372 ? 9.555 22.391 22.719 1 94.69 372 ALA B C 1
ATOM 7029 O O . ALA B 1 372 ? 8.914 21.938 21.766 1 94.69 372 ALA B O 1
ATOM 7030 N N . LYS B 1 373 ? 9.383 21.906 23.938 1 94.88 373 LYS B N 1
ATOM 7031 C CA . LYS B 1 373 ? 8.516 20.766 24.234 1 94.88 373 LYS B CA 1
ATOM 7032 C C . LYS B 1 373 ? 7.359 21.188 25.141 1 94.88 373 LYS B C 1
ATOM 7034 O O . LYS B 1 373 ? 7.543 21.969 26.078 1 94.88 373 LYS B O 1
ATOM 7039 N N . THR B 1 374 ? 6.246 20.688 24.828 1 94.75 374 THR B N 1
ATOM 7040 C CA . THR B 1 374 ? 5.102 20.828 25.719 1 94.75 374 THR B CA 1
ATOM 7041 C C . THR B 1 374 ? 5.215 19.875 26.906 1 94.75 374 THR B C 1
ATOM 7043 O O . THR B 1 374 ? 6.246 19.219 27.078 1 94.75 374 THR B O 1
ATOM 7046 N N . ASN B 1 375 ? 4.203 19.938 27.75 1 92.69 375 ASN B N 1
ATOM 7047 C CA . ASN B 1 375 ? 4.199 19.062 28.922 1 92.69 375 ASN B CA 1
ATOM 7048 C C . ASN B 1 375 ? 4.246 17.594 28.5 1 92.69 375 ASN B C 1
ATOM 7050 O O . ASN B 1 375 ? 4.816 16.75 29.203 1 92.69 375 ASN B O 1
ATOM 7054 N N . ASP B 1 376 ? 3.719 17.281 27.344 1 92.19 376 ASP B N 1
ATOM 7055 C CA . ASP B 1 376 ? 3.74 15.922 26.828 1 92.19 376 ASP B CA 1
ATOM 7056 C C . ASP B 1 376 ? 4.98 15.68 25.969 1 92.19 376 ASP B C 1
ATOM 7058 O O . ASP B 1 376 ? 5.066 14.672 25.266 1 92.19 376 ASP B O 1
ATOM 7062 N N . LYS B 1 377 ? 5.824 16.688 25.906 1 94.56 377 LYS B N 1
ATOM 7063 C CA . LYS B 1 377 ? 7.117 16.656 25.234 1 94.56 377 LYS B CA 1
ATOM 7064 C C . LYS B 1 377 ? 6.945 16.672 23.719 1 94.56 377 LYS B C 1
ATOM 7066 O O . LYS B 1 377 ? 7.77 16.109 23 1 94.56 377 LYS B O 1
ATOM 7071 N N . SER B 1 378 ? 5.848 17.172 23.312 1 95.69 378 SER B N 1
ATOM 7072 C CA . SER B 1 378 ? 5.625 17.344 21.891 1 95.69 378 SER B CA 1
ATOM 7073 C C . SER B 1 378 ? 6.309 18.609 21.375 1 95.69 378 SER B C 1
ATOM 7075 O O . SER B 1 378 ? 6.246 19.656 22.016 1 95.69 378 SER B O 1
ATOM 7077 N N . THR B 1 379 ? 6.957 18.484 20.297 1 97.31 379 THR B N 1
ATOM 7078 C CA . THR B 1 379 ? 7.594 19.625 19.656 1 97.31 379 THR B CA 1
ATOM 7079 C C . THR B 1 379 ? 6.699 20.203 18.562 1 97.31 379 THR B C 1
ATOM 7081 O O . THR B 1 379 ? 5.715 19.578 18.172 1 97.31 379 THR B O 1
ATOM 7084 N N . PRO B 1 380 ? 7.02 21.406 18.062 1 97.31 380 PRO B N 1
ATOM 7085 C CA . PRO B 1 380 ? 6.262 21.953 16.922 1 97.31 380 PRO B CA 1
ATOM 7086 C C . PRO B 1 380 ? 6.258 21.031 15.711 1 97.31 380 PRO B C 1
ATOM 7088 O O . PRO B 1 380 ? 5.27 20.984 14.977 1 97.31 380 PRO B O 1
ATOM 7091 N N . LEU B 1 381 ? 7.34 20.312 15.562 1 98.12 381 LEU B N 1
ATOM 7092 C CA . LEU B 1 381 ? 7.41 19.359 14.461 1 98.12 381 LEU B CA 1
ATOM 7093 C C . LEU B 1 381 ? 6.355 18.266 14.609 1 98.12 381 LEU B C 1
ATOM 7095 O O . LEU B 1 381 ? 5.684 17.906 13.641 1 98.12 381 LEU B O 1
ATOM 7099 N N . HIS B 1 382 ? 6.254 17.766 15.789 1 98 382 HIS B N 1
ATOM 7100 C CA . HIS B 1 382 ? 5.199 16.781 16.047 1 98 382 HIS B CA 1
ATOM 7101 C C . HIS B 1 382 ? 3.826 17.359 15.719 1 98 382 HIS B C 1
ATOM 7103 O O . HIS B 1 382 ? 2.988 16.672 15.125 1 98 382 HIS B O 1
ATOM 7109 N N . VAL B 1 383 ? 3.605 18.578 16.062 1 97 383 VAL B N 1
ATOM 7110 C CA . VAL B 1 383 ? 2.324 19.25 15.852 1 97 383 VAL B CA 1
ATOM 7111 C C . VAL B 1 383 ? 2.051 19.359 14.352 1 97 383 VAL B C 1
ATOM 7113 O O . VAL B 1 383 ? 0.934 19.109 13.898 1 97 383 VAL B O 1
ATOM 7116 N N . SER B 1 384 ? 3.057 19.75 13.641 1 97.5 384 SER B N 1
ATOM 7117 C CA . SER B 1 384 ? 2.881 19.906 12.203 1 97.5 384 SER B CA 1
ATOM 7118 C C . SER B 1 384 ? 2.533 18.562 11.547 1 97.5 384 SER B C 1
ATOM 7120 O O . SER B 1 384 ? 1.717 18.516 10.625 1 97.5 384 SER B O 1
ATOM 7122 N N . ILE B 1 385 ? 3.113 17.516 12 1 97.56 385 ILE B N 1
ATOM 7123 C CA . ILE B 1 385 ? 2.906 16.188 11.438 1 97.56 385 ILE B CA 1
ATOM 7124 C C . ILE B 1 385 ? 1.503 15.688 11.781 1 97.56 385 ILE B C 1
ATOM 7126 O O . ILE B 1 385 ? 0.784 15.188 10.914 1 97.56 385 ILE B O 1
ATOM 7130 N N . THR B 1 386 ? 1.152 15.844 13 1 96.12 386 THR B N 1
ATOM 7131 C CA . THR B 1 386 ? -0.163 15.391 13.43 1 96.12 386 THR B CA 1
ATOM 7132 C C . THR B 1 386 ? -1.268 16.188 12.758 1 96.12 386 THR B C 1
ATOM 7134 O O . THR B 1 386 ? -2.379 15.695 12.562 1 96.12 386 THR B O 1
ATOM 7137 N N . SER B 1 387 ? -0.945 17.438 12.375 1 94.44 387 SER B N 1
ATOM 7138 C CA . SER B 1 387 ? -1.896 18.281 11.656 1 94.44 387 SER B CA 1
ATOM 7139 C C . SER B 1 387 ? -1.86 18 10.156 1 94.44 387 SER B C 1
ATOM 7141 O O . SER B 1 387 ? -2.543 18.672 9.383 1 94.44 387 SER B O 1
ATOM 7143 N N . ASP B 1 388 ? -1.035 17.094 9.773 1 93.44 388 ASP B N 1
ATOM 7144 C CA . ASP B 1 388 ? -0.879 16.703 8.375 1 93.44 388 ASP B CA 1
ATOM 7145 C C . ASP B 1 388 ? -0.543 17.906 7.496 1 93.44 388 ASP B C 1
ATOM 7147 O O . ASP B 1 388 ? -1.161 18.109 6.449 1 93.44 388 ASP B O 1
ATOM 7151 N N . ASP B 1 389 ? 0.278 18.75 8.008 1 95.31 389 ASP B N 1
ATOM 7152 C CA . ASP B 1 389 ? 0.73 19.938 7.277 1 95.31 389 ASP B CA 1
ATOM 7153 C C . ASP B 1 389 ? 2.141 19.734 6.73 1 95.31 389 ASP B C 1
ATOM 7155 O O . ASP B 1 389 ? 3.117 20.188 7.332 1 95.31 389 ASP B O 1
ATOM 7159 N N . LEU B 1 390 ? 2.191 19.203 5.523 1 95.5 390 LEU B N 1
ATOM 7160 C CA . LEU B 1 390 ? 3.469 18.844 4.918 1 95.5 390 LEU B CA 1
ATOM 7161 C C . LEU B 1 390 ? 4.316 20.078 4.66 1 95.5 390 LEU B C 1
ATOM 7163 O O . LEU B 1 390 ? 5.504 20.109 4.992 1 95.5 390 LEU B O 1
ATOM 7167 N N . PRO B 1 391 ? 3.762 21.141 4.109 1 94.88 391 PRO B N 1
ATOM 7168 C CA . PRO B 1 391 ? 4.59 22.328 3.889 1 94.88 391 PRO B CA 1
ATOM 7169 C C . PRO B 1 391 ? 5.164 22.906 5.184 1 94.88 391 PRO B C 1
ATOM 7171 O O . PRO B 1 391 ? 6.32 23.344 5.211 1 94.88 391 PRO B O 1
ATOM 7174 N N . MET B 1 392 ? 4.379 22.922 6.211 1 96.38 392 MET B N 1
ATOM 7175 C CA . MET B 1 392 ? 4.867 23.406 7.496 1 96.38 392 MET B CA 1
ATOM 7176 C C . MET B 1 392 ? 5.98 22.516 8.031 1 96.38 392 MET B C 1
ATOM 7178 O O . MET B 1 392 ? 6.965 23 8.586 1 96.38 392 MET B O 1
ATOM 7182 N N . THR B 1 393 ? 5.812 21.219 7.895 1 97.56 393 THR B N 1
ATOM 7183 C CA . THR B 1 393 ? 6.84 20.281 8.312 1 97.56 393 THR B CA 1
ATOM 7184 C C . THR B 1 393 ? 8.148 20.547 7.574 1 97.56 393 THR B C 1
ATOM 7186 O O . THR B 1 393 ? 9.219 20.547 8.188 1 97.56 393 THR B O 1
ATOM 7189 N N . ARG B 1 394 ? 8.023 20.75 6.328 1 96.75 394 ARG B N 1
ATOM 7190 C CA . ARG B 1 394 ? 9.195 21.078 5.523 1 96.75 394 ARG B CA 1
ATOM 7191 C C . ARG B 1 394 ? 9.859 22.359 5.996 1 96.75 394 ARG B C 1
ATOM 7193 O O . ARG B 1 394 ? 11.078 22.422 6.129 1 96.75 394 ARG B O 1
ATOM 7200 N N . LEU B 1 395 ? 9.047 23.344 6.215 1 96.56 395 LEU B N 1
ATOM 7201 C CA . LEU B 1 395 ? 9.555 24.625 6.676 1 96.56 395 LEU B CA 1
ATOM 7202 C C . LEU B 1 395 ? 10.312 24.469 7.988 1 96.56 395 LEU B C 1
ATOM 7204 O O . LEU B 1 395 ? 11.422 25 8.141 1 96.56 395 LEU B O 1
ATOM 7208 N N . LEU B 1 396 ? 9.703 23.797 8.945 1 97.69 396 LEU B N 1
ATOM 7209 C CA . LEU B 1 396 ? 10.336 23.609 10.242 1 97.69 396 LEU B CA 1
ATOM 7210 C C . LEU B 1 396 ? 11.68 22.891 10.094 1 97.69 396 LEU B C 1
ATOM 7212 O O . LEU B 1 396 ? 12.664 23.281 10.727 1 97.69 396 LEU B O 1
ATOM 7216 N N . LEU B 1 397 ? 11.711 21.922 9.266 1 97.56 397 LEU B N 1
ATOM 7217 C CA . LEU B 1 397 ? 12.945 21.172 9.047 1 97.56 397 LEU B CA 1
ATOM 7218 C C . LEU B 1 397 ? 13.992 22.047 8.359 1 97.56 397 LEU B C 1
ATOM 7220 O O . LEU B 1 397 ? 15.18 21.969 8.68 1 97.56 397 LEU B O 1
ATOM 7224 N N . ASP B 1 398 ? 13.531 22.828 7.418 1 96.12 398 ASP B N 1
ATOM 7225 C CA . ASP B 1 398 ? 14.438 23.75 6.73 1 96.12 398 ASP B CA 1
ATOM 7226 C C . ASP B 1 398 ? 15.039 24.75 7.699 1 96.12 398 ASP B C 1
ATOM 7228 O O . ASP B 1 398 ? 16.172 25.203 7.516 1 96.12 398 ASP B O 1
ATOM 7232 N N . LEU B 1 399 ? 14.289 25.094 8.688 1 96.06 399 LEU B N 1
ATOM 7233 C CA . LEU B 1 399 ? 14.719 26.094 9.664 1 96.06 399 LEU B CA 1
ATOM 7234 C C . LEU B 1 399 ? 15.555 25.438 10.766 1 96.06 399 LEU B C 1
ATOM 7236 O O . LEU B 1 399 ? 16.016 26.109 11.688 1 96.06 399 LEU B O 1
ATOM 7240 N N . GLY B 1 400 ? 15.672 24.094 10.734 1 95.12 400 GLY B N 1
ATOM 7241 C CA . GLY B 1 400 ? 16.625 23.422 11.609 1 95.12 400 GLY B CA 1
ATOM 7242 C C . GLY B 1 400 ? 15.953 22.656 12.734 1 95.12 400 GLY B C 1
ATOM 7243 O O . GLY B 1 400 ? 16.609 22.297 13.719 1 95.12 400 GLY B O 1
ATOM 7244 N N . ALA B 1 401 ? 14.688 22.484 12.641 1 97.44 401 ALA B N 1
ATOM 7245 C CA . ALA B 1 401 ? 14.023 21.656 13.648 1 97.44 401 ALA B CA 1
ATOM 7246 C C . ALA B 1 401 ? 14.625 20.25 13.688 1 97.44 401 ALA B C 1
ATOM 7248 O O . ALA B 1 401 ? 14.977 19.688 12.648 1 97.44 401 ALA B O 1
ATOM 7249 N N . ASN B 1 402 ? 14.742 19.656 14.898 1 97.44 402 ASN B N 1
ATOM 7250 C CA . ASN B 1 402 ? 15.305 18.312 15.086 1 97.44 402 ASN B CA 1
ATOM 7251 C C . ASN B 1 402 ? 14.281 17.234 14.773 1 97.44 402 ASN B C 1
ATOM 7253 O O . ASN B 1 402 ? 13.266 17.109 15.461 1 97.44 402 ASN B O 1
ATOM 7257 N N . PRO B 1 403 ? 14.539 16.406 13.773 1 97.88 403 PRO B N 1
ATOM 7258 C CA . PRO B 1 403 ? 13.578 15.383 13.375 1 97.88 403 PRO B CA 1
ATOM 7259 C C . PRO B 1 403 ? 13.586 14.164 14.297 1 97.88 403 PRO B C 1
ATOM 7261 O O . PRO B 1 403 ? 12.844 13.203 14.078 1 97.88 403 PRO B O 1
ATOM 7264 N N . ASN B 1 404 ? 14.375 14.164 15.414 1 97.81 404 ASN B N 1
ATOM 7265 C CA . ASN B 1 404 ? 14.562 12.961 16.219 1 97.81 404 ASN B CA 1
ATOM 7266 C C . ASN B 1 404 ? 14.109 13.172 17.656 1 97.81 404 ASN B C 1
ATOM 7268 O O . ASN B 1 404 ? 14.414 12.359 18.531 1 97.81 404 ASN B O 1
ATOM 7272 N N . GLU B 1 405 ? 13.398 14.273 17.875 1 96.56 405 GLU B N 1
ATOM 7273 C CA . GLU B 1 405 ? 12.867 14.492 19.219 1 96.56 405 GLU B CA 1
ATOM 7274 C C . GLU B 1 405 ? 11.766 13.492 19.547 1 96.56 405 GLU B C 1
ATOM 7276 O O . GLU B 1 405 ? 11.008 13.086 18.656 1 96.56 405 GLU B O 1
ATOM 7281 N N . LYS B 1 406 ? 11.688 13.117 20.859 1 95.94 406 LYS B N 1
ATOM 7282 C CA . LYS B 1 406 ? 10.703 12.117 21.266 1 95.94 406 LYS B CA 1
ATOM 7283 C C . LYS B 1 406 ? 9.664 12.719 22.203 1 95.94 406 LYS B C 1
ATOM 7285 O O . LYS B 1 406 ? 9.977 13.586 23.016 1 95.94 406 LYS B O 1
ATOM 7290 N N . THR B 1 407 ? 8.445 12.227 22.094 1 95.38 407 THR B N 1
ATOM 7291 C CA . THR B 1 407 ? 7.379 12.625 23.016 1 95.38 407 THR B CA 1
ATOM 7292 C C . THR B 1 407 ? 7.465 11.836 24.312 1 95.38 407 THR B C 1
ATOM 7294 O O . THR B 1 407 ? 8.414 11.078 24.531 1 95.38 407 THR B O 1
ATOM 7297 N N . VAL B 1 408 ? 6.492 12.133 25.156 1 91.19 408 VAL B N 1
ATOM 7298 C CA . VAL B 1 408 ? 6.48 11.539 26.484 1 91.19 408 VAL B CA 1
ATOM 7299 C C . VAL B 1 408 ? 6.363 10.016 26.375 1 91.19 408 VAL B C 1
ATOM 7301 O O . VAL B 1 408 ? 6.941 9.281 27.172 1 91.19 408 VAL B O 1
ATOM 7304 N N . HIS B 1 409 ? 5.762 9.5 25.312 1 87.88 409 HIS B N 1
ATOM 7305 C CA . HIS B 1 409 ? 5.574 8.062 25.125 1 87.88 409 HIS B CA 1
ATOM 7306 C C . HIS B 1 409 ? 6.637 7.492 24.188 1 87.88 409 HIS B C 1
ATOM 7308 O O . HIS B 1 409 ? 6.523 6.348 23.75 1 87.88 409 HIS B O 1
ATOM 7314 N N . GLY B 1 410 ? 7.574 8.336 23.797 1 92.12 410 GLY B N 1
ATOM 7315 C CA . GLY B 1 410 ? 8.703 7.875 23.016 1 92.12 410 GLY B CA 1
ATOM 7316 C C . GLY B 1 410 ? 8.469 7.961 21.516 1 92.12 410 GLY B C 1
ATOM 7317 O O . GLY B 1 410 ? 9.242 7.414 20.734 1 92.12 410 GLY B O 1
ATOM 7318 N N . GLY B 1 411 ? 7.441 8.578 21.141 1 95.75 411 GLY B N 1
ATOM 7319 C CA . GLY B 1 411 ? 7.137 8.672 19.719 1 95.75 411 GLY B CA 1
ATOM 7320 C C . GLY B 1 411 ? 8 9.68 18.984 1 95.75 411 GLY B C 1
ATOM 7321 O O . GLY B 1 411 ? 8.141 10.828 19.438 1 95.75 411 GLY B O 1
ATOM 7322 N N . SER B 1 412 ? 8.633 9.242 17.938 1 97.19 412 SER B N 1
ATOM 7323 C CA . SER B 1 412 ? 9.406 10.133 17.078 1 97.19 412 SER B CA 1
ATOM 7324 C C . SER B 1 412 ? 8.523 10.742 15.984 1 97.19 412 SER B C 1
ATOM 7326 O O . SER B 1 412 ? 7.426 10.25 15.719 1 97.19 412 SER B O 1
ATOM 7328 N N . PRO B 1 413 ? 9.016 11.852 15.336 1 98 413 PRO B N 1
ATOM 7329 C CA . PRO B 1 413 ? 8.266 12.422 14.211 1 98 413 PRO B CA 1
ATOM 7330 C C . PRO B 1 413 ? 7.988 11.406 13.109 1 98 413 PRO B C 1
ATOM 7332 O O . PRO B 1 413 ? 6.895 11.391 12.539 1 98 413 PRO B O 1
ATOM 7335 N N . LEU B 1 414 ? 8.945 10.531 12.836 1 98.44 414 LEU B N 1
ATOM 7336 C CA . LEU B 1 414 ? 8.766 9.508 11.812 1 98.44 414 LEU B CA 1
ATOM 7337 C C . LEU B 1 414 ? 7.629 8.562 12.188 1 98.44 414 LEU B C 1
ATOM 7339 O O . LEU B 1 414 ? 6.828 8.188 11.328 1 98.44 414 LEU B O 1
ATOM 7343 N N . MET B 1 415 ? 7.578 8.195 13.406 1 98.19 415 MET B N 1
ATOM 7344 C CA . MET B 1 415 ? 6.531 7.301 13.883 1 98.19 415 MET B CA 1
ATOM 7345 C C . MET B 1 415 ? 5.156 7.953 13.766 1 98.19 415 MET B C 1
ATOM 7347 O O . MET B 1 415 ? 4.191 7.305 13.359 1 98.19 415 MET B O 1
ATOM 7351 N N . PHE B 1 416 ? 5.051 9.234 14.055 1 98.06 416 PHE B N 1
ATOM 7352 C CA . PHE B 1 416 ? 3.785 9.953 13.93 1 98.06 416 PHE B CA 1
ATOM 7353 C C . PHE B 1 416 ? 3.373 10.062 12.461 1 98.06 416 PHE B C 1
ATOM 7355 O O . PHE B 1 416 ? 2.189 9.945 12.141 1 98.06 416 PHE B O 1
ATOM 7362 N N . ALA B 1 417 ? 4.363 10.32 11.648 1 98.31 417 ALA B N 1
ATOM 7363 C CA . ALA B 1 417 ? 4.074 10.375 10.219 1 98.31 417 ALA B CA 1
ATOM 7364 C C . ALA B 1 417 ? 3.576 9.023 9.711 1 98.31 417 ALA B C 1
ATOM 7366 O O . ALA B 1 417 ? 2.654 8.961 8.891 1 98.31 417 ALA B O 1
ATOM 7367 N N . ALA B 1 418 ? 4.16 7.949 10.156 1 98.38 418 ALA B N 1
ATOM 7368 C CA . ALA B 1 418 ? 3.768 6.594 9.773 1 98.38 418 ALA B CA 1
ATOM 7369 C C . ALA B 1 418 ? 2.348 6.285 10.242 1 98.38 418 ALA B C 1
ATOM 7371 O O . ALA B 1 418 ? 1.539 5.754 9.469 1 98.38 418 ALA B O 1
ATOM 7372 N N . ARG B 1 419 ? 2.115 6.602 11.445 1 97.44 419 ARG B N 1
ATOM 7373 C CA . ARG B 1 419 ? 0.785 6.363 11.992 1 97.44 419 ARG B CA 1
ATOM 7374 C C . ARG B 1 419 ? -0.272 7.172 11.25 1 97.44 419 ARG B C 1
ATOM 7376 O O . ARG B 1 419 ? -1.396 6.703 11.055 1 97.44 419 ARG B O 1
ATOM 7383 N N . GLY B 1 420 ? 0.102 8.398 10.875 1 97 420 GLY B N 1
ATOM 7384 C CA . GLY B 1 420 ? -0.808 9.273 10.156 1 97 420 GLY B CA 1
ATOM 7385 C C . GLY B 1 420 ? -0.981 8.883 8.695 1 97 420 GLY B C 1
ATOM 7386 O O . GLY B 1 420 ? -1.916 9.336 8.031 1 97 420 GLY B O 1
ATOM 7387 N N . GLY B 1 421 ? -0.051 8.141 8.188 1 96.88 421 GLY B N 1
ATOM 7388 C CA . GLY B 1 421 ? -0.198 7.605 6.844 1 96.88 421 GLY B CA 1
ATOM 7389 C C . GLY B 1 421 ? 0.354 8.523 5.773 1 96.88 421 GLY B C 1
ATOM 7390 O O . GLY B 1 421 ? -0.053 8.453 4.613 1 96.88 421 GLY B O 1
ATOM 7391 N N . SER B 1 422 ? 1.182 9.414 6.086 1 95.94 422 SER B N 1
ATOM 7392 C CA . SER B 1 422 ? 1.726 10.336 5.094 1 95.94 422 SER B CA 1
ATOM 7393 C C . SER B 1 422 ? 3.096 9.875 4.605 1 95.94 422 SER B C 1
ATOM 7395 O O . SER B 1 422 ? 4.113 10.172 5.23 1 95.94 422 SER B O 1
ATOM 7397 N N . LEU B 1 423 ? 3.082 9.305 3.439 1 96.62 423 LEU B N 1
ATOM 7398 C CA . LEU B 1 423 ? 4.332 8.812 2.875 1 96.62 423 LEU B CA 1
ATOM 7399 C C . LEU B 1 423 ? 5.25 9.961 2.49 1 96.62 423 LEU B C 1
ATOM 7401 O O . LEU B 1 423 ? 6.457 9.914 2.754 1 96.62 423 LEU B O 1
ATOM 7405 N N . PRO B 1 424 ? 4.707 11.062 1.929 1 95 424 PRO B N 1
ATOM 7406 C CA . PRO B 1 424 ? 5.594 12.18 1.615 1 95 424 PRO B CA 1
ATOM 7407 C C . PRO B 1 424 ? 6.305 12.734 2.85 1 95 424 PRO B C 1
ATOM 7409 O O . PRO B 1 424 ? 7.484 13.094 2.777 1 95 424 PRO B O 1
ATOM 7412 N N . MET B 1 425 ? 5.598 12.766 3.965 1 96.81 425 MET B N 1
ATOM 7413 C CA . MET B 1 425 ? 6.219 13.25 5.191 1 96.81 425 MET B CA 1
ATOM 7414 C C . MET B 1 425 ? 7.305 12.297 5.672 1 96.81 425 MET B C 1
ATOM 7416 O O . MET B 1 425 ? 8.359 12.734 6.145 1 96.81 425 MET B O 1
ATOM 7420 N N . MET B 1 426 ? 7.059 11.016 5.574 1 98 426 MET B N 1
ATOM 7421 C CA . MET B 1 426 ? 8.055 10.023 5.977 1 98 426 MET B CA 1
ATOM 7422 C C . MET B 1 426 ? 9.32 10.148 5.148 1 98 426 MET B C 1
ATOM 7424 O O . MET B 1 426 ? 10.43 10.141 5.691 1 98 426 MET B O 1
ATOM 7428 N N . ARG B 1 427 ? 9.102 10.273 3.873 1 97.12 427 ARG B N 1
ATOM 7429 C CA . ARG B 1 427 ? 10.242 10.422 2.977 1 97.12 427 ARG B CA 1
ATOM 7430 C C . ARG B 1 427 ? 11.023 11.695 3.283 1 97.12 427 ARG B C 1
ATOM 7432 O O . ARG B 1 427 ? 12.258 11.688 3.287 1 97.12 427 ARG B O 1
ATOM 7439 N N . LEU B 1 428 ? 10.312 12.773 3.502 1 96.38 428 LEU B N 1
ATOM 7440 C CA . LEU B 1 428 ? 10.938 14.047 3.848 1 96.38 428 LEU B CA 1
ATOM 7441 C C . LEU B 1 428 ? 11.758 13.922 5.125 1 96.38 428 LEU B C 1
ATOM 7443 O O . LEU B 1 428 ? 12.906 14.367 5.172 1 96.38 428 LEU B O 1
ATOM 7447 N N . LEU B 1 429 ? 11.164 13.352 6.152 1 98.12 429 LEU B N 1
ATOM 7448 C CA . LEU B 1 429 ? 11.836 13.195 7.438 1 98.12 429 LEU B CA 1
ATOM 7449 C C . LEU B 1 429 ? 13.094 12.344 7.285 1 98.12 429 LEU B C 1
ATOM 7451 O O . LEU B 1 429 ? 14.156 12.703 7.801 1 98.12 429 LEU B O 1
ATOM 7455 N N . LEU B 1 430 ? 12.969 11.258 6.566 1 97.5 430 LEU B N 1
ATOM 7456 C CA . LEU B 1 430 ? 14.117 10.375 6.363 1 97.5 430 LEU B CA 1
ATOM 7457 C C . LEU B 1 430 ? 15.211 11.086 5.574 1 97.5 430 LEU B C 1
ATOM 7459 O O . LEU B 1 430 ? 16.406 10.922 5.859 1 97.5 430 LEU B O 1
ATOM 7463 N N . GLY B 1 431 ? 14.781 11.859 4.594 1 96.06 431 GLY B N 1
ATOM 7464 C CA . GLY B 1 431 ? 15.734 12.633 3.811 1 96.06 431 GLY B CA 1
ATOM 7465 C C . GLY B 1 431 ? 16.422 13.719 4.613 1 96.06 431 GLY B C 1
ATOM 7466 O O . GLY B 1 431 ? 17.5 14.195 4.227 1 96.06 431 GLY B O 1
ATOM 7467 N N . ARG B 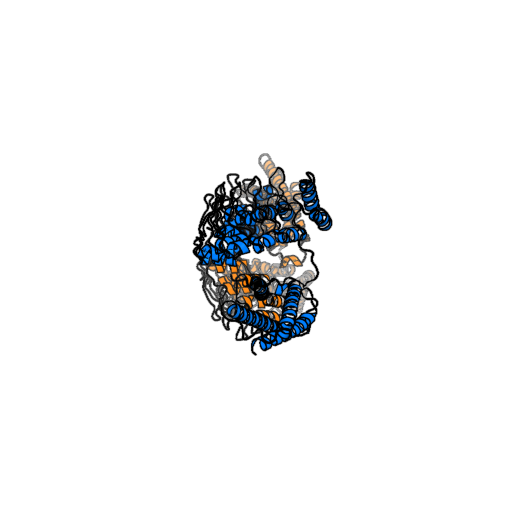1 432 ? 15.812 14.078 5.754 1 97 432 ARG B N 1
ATOM 7468 C CA . ARG B 1 432 ? 16.344 15.164 6.57 1 97 432 ARG B CA 1
ATOM 7469 C C . ARG B 1 432 ? 16.984 14.625 7.848 1 97 432 ARG B C 1
ATOM 7471 O O . ARG B 1 432 ? 17.125 15.352 8.836 1 97 432 ARG B O 1
ATOM 7478 N N . GLY B 1 433 ? 17.266 13.32 7.895 1 95.5 433 GLY B N 1
ATOM 7479 C CA . GLY B 1 433 ? 18.094 12.781 8.953 1 95.5 433 GLY B CA 1
ATOM 7480 C C . GLY B 1 433 ? 17.312 12.109 10.055 1 95.5 433 GLY B C 1
ATOM 7481 O O . GLY B 1 433 ? 17.859 11.805 11.117 1 95.5 433 GLY B O 1
ATOM 7482 N N . ALA B 1 434 ? 16.062 11.859 9.852 1 97.69 434 ALA B N 1
ATOM 7483 C CA . ALA B 1 434 ? 15.312 11.102 10.852 1 97.69 434 ALA B CA 1
ATOM 7484 C C . ALA B 1 434 ? 15.883 9.695 11.016 1 97.69 434 ALA B C 1
ATOM 7486 O O . ALA B 1 434 ? 16.281 9.055 10.039 1 97.69 434 ALA B O 1
ATOM 7487 N N . GLN B 1 435 ? 15.938 9.258 12.266 1 96.5 435 GLN B N 1
ATOM 7488 C CA . GLN B 1 435 ? 16.438 7.914 12.547 1 96.5 435 GLN B CA 1
ATOM 7489 C C . GLN B 1 435 ? 15.453 6.852 12.062 1 96.5 435 GLN B C 1
ATOM 7491 O O . GLN B 1 435 ? 14.344 6.742 12.578 1 96.5 435 GLN B O 1
ATOM 7496 N N . LYS B 1 436 ? 15.93 6.035 11.219 1 94.69 436 LYS B N 1
ATOM 7497 C CA . LYS B 1 436 ? 15.094 5.055 10.523 1 94.69 436 LYS B CA 1
ATOM 7498 C C . LYS B 1 436 ? 14.68 3.924 11.461 1 94.69 436 LYS B C 1
ATOM 7500 O O . LYS B 1 436 ? 13.516 3.52 11.469 1 94.69 436 LYS B O 1
ATOM 7505 N N . PHE B 1 437 ? 15.648 3.342 12.281 1 96.06 437 PHE B N 1
ATOM 7506 C CA . PHE B 1 437 ? 15.398 2.129 13.055 1 96.06 437 PHE B CA 1
ATOM 7507 C C . PHE B 1 437 ? 15.289 2.445 14.539 1 96.06 437 PHE B C 1
ATOM 7509 O O . PHE B 1 437 ? 15.82 1.716 15.383 1 96.06 437 PHE B O 1
ATOM 7516 N N . TYR B 1 438 ? 14.578 3.492 14.859 1 96.56 438 TYR B N 1
ATOM 7517 C CA . TYR B 1 438 ? 14.344 3.855 16.25 1 96.56 438 TYR B CA 1
ATOM 7518 C C . TYR B 1 438 ? 13.25 2.988 16.859 1 96.56 438 TYR B C 1
ATOM 7520 O O . TYR B 1 438 ? 12.242 2.701 16.219 1 96.56 438 TYR B O 1
ATOM 7528 N N . ASN B 1 439 ? 13.5 2.506 18.156 1 96.25 439 ASN B N 1
ATOM 7529 C CA . ASN B 1 439 ? 12.508 1.784 18.953 1 96.25 439 ASN B CA 1
ATOM 7530 C C . ASN B 1 439 ? 12.141 2.553 20.219 1 96.25 439 ASN B C 1
ATOM 7532 O O . ASN B 1 439 ? 13.008 3.148 20.859 1 96.25 439 ASN B O 1
ATOM 7536 N N . THR B 1 440 ? 10.906 2.576 20.531 1 95.75 440 THR B N 1
ATOM 7537 C CA . THR B 1 440 ? 10.445 3.158 21.797 1 95.75 440 THR B CA 1
ATOM 7538 C C . THR B 1 440 ? 10.82 2.264 22.969 1 95.75 440 THR B C 1
ATOM 7540 O O . THR B 1 440 ? 11.289 1.139 22.781 1 95.75 440 THR B O 1
ATOM 7543 N N . PRO B 1 441 ? 10.648 2.799 24.141 1 92.25 441 PRO B N 1
ATOM 7544 C CA . PRO B 1 441 ? 10.891 1.962 25.328 1 92.25 441 PRO B CA 1
ATOM 7545 C C . PRO B 1 441 ? 10.008 0.716 25.359 1 92.25 441 PRO B C 1
ATOM 7547 O O . PRO B 1 441 ? 10.398 -0.308 25.922 1 92.25 441 PRO B O 1
ATOM 7550 N N . GLN B 1 442 ? 8.898 0.729 24.734 1 93.06 442 GLN B N 1
ATOM 7551 C CA . GLN B 1 442 ? 7.996 -0.415 24.641 1 93.06 442 GLN B CA 1
ATOM 7552 C C . GLN B 1 442 ? 8.328 -1.277 23.438 1 93.06 442 GLN B C 1
ATOM 7554 O O . GLN B 1 442 ? 7.543 -2.148 23.047 1 93.06 442 GLN B O 1
ATOM 7559 N N . GLU B 1 443 ? 9.375 -0.917 22.766 1 94.69 443 GLU B N 1
ATOM 7560 C CA . GLU B 1 443 ? 9.922 -1.676 21.641 1 94.69 443 GLU B CA 1
ATOM 7561 C C . GLU B 1 443 ? 9.016 -1.581 20.406 1 94.69 443 GLU B C 1
ATOM 7563 O O . GLU B 1 443 ? 8.836 -2.562 19.688 1 94.69 443 GLU B O 1
ATOM 7568 N N . THR B 1 444 ? 8.344 -0.501 20.297 1 95.75 444 THR B N 1
ATOM 7569 C CA . THR B 1 444 ? 7.594 -0.239 19.078 1 95.75 444 THR B CA 1
ATOM 7570 C C . THR B 1 444 ? 8.422 0.602 18.109 1 95.75 444 THR B C 1
ATOM 7572 O O . THR B 1 444 ? 9.406 1.227 18.5 1 95.75 444 THR B O 1
ATOM 7575 N N . ASN B 1 445 ? 8.109 0.499 16.875 1 97.25 445 ASN B N 1
ATOM 7576 C CA . ASN B 1 445 ? 8.812 1.279 15.867 1 97.25 445 ASN B CA 1
ATOM 7577 C C . ASN B 1 445 ? 7.848 1.825 14.812 1 97.25 445 ASN B C 1
ATOM 7579 O O . ASN B 1 445 ? 6.629 1.743 14.984 1 97.25 445 ASN B O 1
ATOM 7583 N N . ALA B 1 446 ? 8.398 2.48 13.805 1 98.19 446 ALA B N 1
ATOM 7584 C CA . ALA B 1 446 ? 7.586 3.166 12.805 1 98.19 446 ALA B CA 1
ATOM 7585 C C . ALA B 1 446 ? 6.695 2.18 12.055 1 98.19 446 ALA B C 1
ATOM 7587 O O . ALA B 1 446 ? 5.562 2.508 11.688 1 98.19 446 ALA B O 1
ATOM 7588 N N . PHE B 1 447 ? 7.203 0.918 11.828 1 98.56 447 PHE B N 1
ATOM 7589 C CA . PHE B 1 447 ? 6.434 -0.091 11.109 1 98.56 447 PHE B CA 1
ATOM 7590 C C . PHE B 1 447 ? 5.184 -0.479 11.891 1 98.56 447 PHE B C 1
ATOM 7592 O O . PHE B 1 447 ? 4.09 -0.543 11.328 1 98.56 447 PHE B O 1
ATOM 7599 N N . LEU B 1 448 ? 5.348 -0.74 13.133 1 98 448 LEU B N 1
ATOM 7600 C CA . LEU B 1 448 ? 4.219 -1.098 13.992 1 98 448 LEU B CA 1
ATOM 7601 C C . LEU B 1 448 ? 3.197 0.033 14.039 1 98 448 LEU B C 1
ATOM 7603 O O . LEU B 1 448 ? 1.99 -0.214 14.016 1 98 448 LEU B O 1
ATOM 7607 N N . TRP B 1 449 ? 3.697 1.276 14.086 1 97.94 449 TRP B N 1
ATOM 7608 C CA . TRP B 1 449 ? 2.795 2.422 14.156 1 97.94 449 TRP B CA 1
ATOM 7609 C C . TRP B 1 449 ? 2.029 2.592 12.852 1 97.94 449 TRP B C 1
ATOM 7611 O O . TRP B 1 449 ? 0.867 3.002 12.852 1 97.94 449 TRP B O 1
ATOM 7621 N N . ALA B 1 450 ? 2.662 2.357 11.727 1 98.44 450 ALA B N 1
ATOM 7622 C CA . ALA B 1 450 ? 1.969 2.402 10.445 1 98.44 450 ALA B CA 1
ATOM 7623 C C . ALA B 1 450 ? 0.836 1.38 10.391 1 98.44 450 ALA B C 1
ATOM 7625 O O . ALA B 1 450 ? -0.257 1.678 9.906 1 98.44 450 ALA B O 1
ATOM 7626 N N . CYS B 1 451 ? 1.094 0.175 10.883 1 98.25 451 CYS B N 1
ATOM 7627 C CA . CYS B 1 451 ? 0.086 -0.879 10.922 1 98.25 451 CYS B CA 1
ATOM 7628 C C . CYS B 1 451 ? -1.048 -0.519 11.867 1 98.25 451 CYS B C 1
ATOM 7630 O O . CYS B 1 451 ? -2.215 -0.79 11.586 1 98.25 451 CYS B O 1
ATOM 7632 N N . TYR B 1 452 ? -0.635 0.062 12.984 1 97.56 452 TYR B N 1
ATOM 7633 C CA . TYR B 1 452 ? -1.63 0.523 13.945 1 97.56 452 TYR B CA 1
ATOM 7634 C C . TYR B 1 452 ? -2.523 1.596 13.328 1 97.56 452 TYR B C 1
ATOM 7636 O O . TYR B 1 452 ? -3.717 1.664 13.633 1 97.56 452 TYR B O 1
ATOM 7644 N N . GLY B 1 453 ? -1.943 2.461 12.523 1 97.56 453 GLY B N 1
ATOM 7645 C CA . GLY B 1 453 ? -2.684 3.52 11.852 1 97.56 453 GLY B CA 1
ATOM 7646 C C . GLY B 1 453 ? -3.492 3.023 10.672 1 97.56 453 GLY B C 1
ATOM 7647 O O . GLY B 1 453 ? -4.348 3.746 10.148 1 97.56 453 GLY B O 1
ATOM 7648 N N . GLY B 1 454 ? -3.195 1.842 10.219 1 97.75 454 GLY B N 1
ATOM 7649 C CA . GLY B 1 454 ? -3.963 1.243 9.133 1 97.75 454 GLY B CA 1
ATOM 7650 C C . GLY B 1 454 ? -3.436 1.599 7.758 1 97.75 454 GLY B C 1
ATOM 7651 O O . GLY B 1 454 ? -4.188 1.596 6.781 1 97.75 454 GLY B O 1
ATOM 7652 N N . HIS B 1 455 ? -2.186 1.878 7.625 1 97.88 455 HIS B N 1
ATOM 7653 C CA . HIS B 1 455 ? -1.656 2.379 6.359 1 97.88 455 HIS B CA 1
ATOM 7654 C C . HIS B 1 455 ? -0.672 1.389 5.746 1 97.88 455 HIS B C 1
ATOM 7656 O O . HIS B 1 455 ? 0.53 1.455 6.012 1 97.88 455 HIS B O 1
ATOM 7662 N N . VAL B 1 456 ? -1.199 0.64 4.789 1 97.81 456 VAL B N 1
ATOM 7663 C CA . VAL B 1 456 ? -0.425 -0.418 4.145 1 97.81 456 VAL B CA 1
ATOM 7664 C C . VAL B 1 456 ? 0.709 0.196 3.328 1 97.81 456 VAL B C 1
ATOM 7666 O O . VAL B 1 456 ? 1.822 -0.335 3.303 1 97.81 456 VAL B O 1
ATOM 7669 N N . THR B 1 457 ? 0.42 1.31 2.693 1 97.62 457 THR B N 1
ATOM 7670 C CA . THR B 1 457 ? 1.394 1.958 1.822 1 97.62 457 THR B CA 1
ATOM 7671 C C . THR B 1 457 ? 2.623 2.395 2.615 1 97.62 457 THR B C 1
ATOM 7673 O O . THR B 1 457 ? 3.756 2.176 2.184 1 97.62 457 THR B O 1
ATOM 7676 N N . CYS B 1 458 ? 2.363 2.928 3.785 1 98.25 458 CYS B N 1
ATOM 7677 C CA . CYS B 1 458 ? 3.461 3.369 4.641 1 98.25 458 CYS B CA 1
ATOM 7678 C C . CYS B 1 458 ? 4.203 2.176 5.23 1 98.25 458 CYS B C 1
ATOM 7680 O O . CYS B 1 458 ? 5.43 2.188 5.324 1 98.25 458 CYS B O 1
ATOM 7682 N N . ALA B 1 459 ? 3.447 1.199 5.621 1 98.44 459 ALA B N 1
ATOM 7683 C CA . ALA B 1 459 ? 4.059 -0.013 6.16 1 98.44 459 ALA B CA 1
ATOM 7684 C C . ALA B 1 459 ? 4.93 -0.698 5.109 1 98.44 459 ALA B C 1
ATOM 7686 O O . ALA B 1 459 ? 6.031 -1.168 5.418 1 98.44 459 ALA B O 1
ATOM 7687 N N . SER B 1 460 ? 4.414 -0.76 3.904 1 98.38 460 SER B N 1
ATOM 7688 C CA . SER B 1 460 ? 5.164 -1.369 2.811 1 98.38 460 SER B CA 1
ATOM 7689 C C . SER B 1 460 ? 6.453 -0.605 2.531 1 98.38 460 SER B C 1
ATOM 7691 O O . SER B 1 460 ? 7.5 -1.211 2.283 1 98.38 460 SER B O 1
ATOM 7693 N N . PHE B 1 461 ? 6.41 0.686 2.529 1 98.44 461 PHE B N 1
ATOM 7694 C CA . PHE B 1 461 ? 7.582 1.533 2.363 1 98.44 461 PHE B CA 1
ATOM 7695 C C . PHE B 1 461 ? 8.648 1.197 3.404 1 98.44 461 PHE B C 1
ATOM 7697 O O . PHE B 1 461 ? 9.828 1.066 3.076 1 98.44 461 PHE B O 1
ATOM 7704 N N . LEU B 1 462 ? 8.172 1.062 4.625 1 98.44 462 LEU B N 1
ATOM 7705 C CA . LEU B 1 462 ? 9.086 0.793 5.723 1 98.44 462 LEU B CA 1
ATOM 7706 C C . LEU B 1 462 ? 9.711 -0.593 5.59 1 98.44 462 LEU B C 1
ATOM 7708 O O . LEU B 1 462 ? 10.867 -0.799 5.957 1 98.44 462 LEU B O 1
ATOM 7712 N N . LEU B 1 463 ? 8.977 -1.542 5.035 1 97.56 463 LEU B N 1
ATOM 7713 C CA . LEU B 1 463 ? 9.57 -2.842 4.742 1 97.56 463 LEU B CA 1
ATOM 7714 C C . LEU B 1 463 ? 10.727 -2.703 3.758 1 97.56 463 LEU B C 1
ATOM 7716 O O . LEU B 1 463 ? 11.758 -3.355 3.912 1 97.56 463 LEU B O 1
ATOM 7720 N N . GLY B 1 464 ? 10.461 -1.893 2.752 1 96.75 464 GLY B N 1
ATOM 7721 C CA . GLY B 1 464 ? 11.523 -1.627 1.795 1 96.75 464 GLY B CA 1
ATOM 7722 C C . GLY B 1 464 ? 12.742 -0.986 2.422 1 96.75 464 GLY B C 1
ATOM 7723 O O . GLY B 1 464 ? 13.867 -1.218 1.977 1 96.75 464 GLY B O 1
ATOM 7724 N N . CYS B 1 465 ? 12.5 -0.249 3.463 1 96.31 465 CYS B N 1
ATOM 7725 C CA . CYS B 1 465 ? 13.586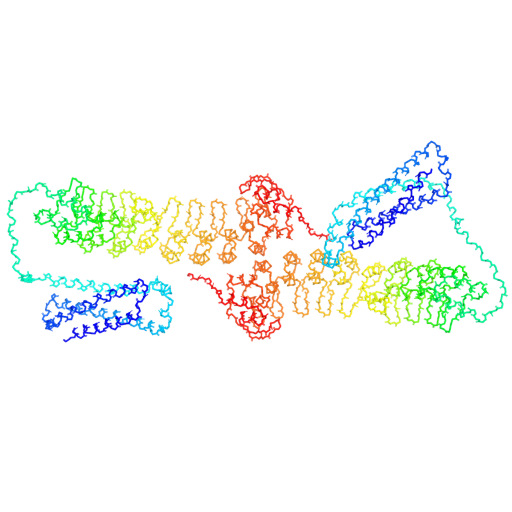 0.42 4.168 1 96.31 465 CYS B CA 1
ATOM 7726 C C . CYS B 1 465 ? 14.391 -0.573 5 1 96.31 465 CYS B C 1
ATOM 7728 O O . CYS B 1 465 ? 15.445 -0.23 5.535 1 96.31 465 CYS B O 1
ATOM 7730 N N . GLY B 1 466 ? 13.828 -1.744 5.195 1 95.19 466 GLY B N 1
ATOM 7731 C CA . GLY B 1 466 ? 14.594 -2.752 5.906 1 95.19 466 GLY B CA 1
ATOM 7732 C C . GLY B 1 466 ? 13.914 -3.236 7.176 1 95.19 466 GLY B C 1
ATOM 7733 O O . GLY B 1 466 ? 14.469 -4.055 7.91 1 95.19 466 GLY B O 1
ATOM 7734 N N . TYR B 1 467 ? 12.727 -2.723 7.414 1 95.38 467 TYR B N 1
ATOM 7735 C CA . TYR B 1 467 ? 11.984 -3.184 8.586 1 95.38 467 TYR B CA 1
ATOM 7736 C C . TYR B 1 467 ? 11.555 -4.637 8.422 1 95.38 467 TYR B C 1
ATOM 7738 O O . TYR B 1 467 ? 11.297 -5.094 7.305 1 95.38 467 TYR B O 1
ATOM 7746 N N . GLY B 1 468 ? 11.422 -5.328 9.531 1 93.31 468 GLY B N 1
ATOM 7747 C CA . GLY B 1 468 ? 10.945 -6.703 9.531 1 93.31 468 GLY B CA 1
ATOM 7748 C C . GLY B 1 468 ? 9.477 -6.824 9.906 1 93.31 468 GLY B C 1
ATOM 7749 O O . GLY B 1 468 ? 9.023 -6.211 10.875 1 93.31 468 GLY B O 1
ATOM 7750 N N . PRO B 1 469 ? 8.766 -7.547 9.141 1 94 469 PRO B N 1
ATOM 7751 C CA . PRO B 1 469 ? 7.332 -7.668 9.422 1 94 469 PRO B CA 1
ATOM 7752 C C . PRO B 1 469 ? 7.047 -8.492 10.672 1 94 469 PRO B C 1
ATOM 7754 O O . PRO B 1 469 ? 5.941 -8.445 11.219 1 94 469 PRO B O 1
ATOM 7757 N N . SER B 1 470 ? 8.055 -9.234 11.211 1 93.44 470 SER B N 1
ATOM 7758 C CA . SER B 1 470 ? 7.828 -10.148 12.32 1 93.44 470 SER B CA 1
ATOM 7759 C C . SER B 1 470 ? 8.352 -9.57 13.633 1 93.44 470 SER B C 1
ATOM 7761 O O . SER B 1 470 ? 8.469 -10.281 14.633 1 93.44 470 SER B O 1
ATOM 7763 N N . LYS B 1 471 ? 8.625 -8.359 13.625 1 92.94 471 LYS B N 1
ATOM 7764 C CA . LYS B 1 471 ? 9.117 -7.711 14.836 1 92.94 471 LYS B CA 1
ATOM 7765 C C . LYS B 1 471 ? 8.07 -7.762 15.953 1 92.94 471 LYS B C 1
ATOM 7767 O O . LYS B 1 471 ? 6.883 -7.555 15.703 1 92.94 471 LYS B O 1
ATOM 7772 N N . ARG B 1 472 ? 8.594 -8.008 17.156 1 95 472 ARG B N 1
ATOM 7773 C CA . ARG B 1 472 ? 7.719 -8.062 18.328 1 95 472 ARG B CA 1
ATOM 7774 C C . ARG B 1 472 ? 7.984 -6.895 19.266 1 95 472 ARG B C 1
ATOM 7776 O O . ARG B 1 472 ? 9.141 -6.551 19.531 1 95 472 ARG B O 1
ATOM 7783 N N . ALA B 1 473 ? 6.941 -6.27 19.703 1 95.44 473 ALA B N 1
ATOM 7784 C CA . ALA B 1 473 ? 7.031 -5.211 20.703 1 95.44 473 ALA B CA 1
ATOM 7785 C C . ALA B 1 473 ? 6.992 -5.793 22.125 1 95.44 473 ALA B C 1
ATOM 7787 O O . ALA B 1 473 ? 7.094 -7.008 22.297 1 95.44 473 ALA B O 1
ATOM 7788 N N . ALA B 1 474 ? 7 -4.914 23.125 1 94.12 474 ALA B N 1
ATOM 7789 C CA . ALA B 1 474 ? 6.926 -5.355 24.5 1 94.12 474 ALA B CA 1
ATOM 7790 C C . ALA B 1 474 ? 5.727 -6.273 24.719 1 94.12 474 ALA B C 1
ATOM 7792 O O . ALA B 1 474 ? 4.645 -6.035 24.188 1 94.12 474 ALA B O 1
ATOM 7793 N N . ALA B 1 475 ? 5.906 -7.371 25.516 1 94.88 475 ALA B N 1
ATOM 7794 C CA . ALA B 1 475 ? 4.887 -8.367 25.859 1 94.88 475 ALA B CA 1
ATOM 7795 C C . ALA B 1 475 ? 4.531 -9.211 24.641 1 94.88 475 ALA B C 1
ATOM 7797 O O . ALA B 1 475 ? 3.443 -9.789 24.562 1 94.88 475 ALA B O 1
ATOM 7798 N N . ASP B 1 476 ? 5.258 -9.172 23.5 1 95.88 476 ASP B N 1
ATOM 7799 C CA . ASP B 1 476 ? 5.203 -10.031 22.328 1 95.88 476 ASP B CA 1
ATOM 7800 C C . ASP B 1 476 ? 4.055 -9.625 21.406 1 95.88 476 ASP B C 1
ATOM 7802 O O . ASP B 1 476 ? 3.469 -10.469 20.719 1 95.88 476 ASP B O 1
ATOM 7806 N N . PHE B 1 477 ? 3.736 -8.398 21.5 1 96.94 477 PHE B N 1
ATOM 7807 C CA . PHE B 1 477 ? 2.746 -7.902 20.547 1 96.94 477 PHE B CA 1
ATOM 7808 C C . PHE B 1 477 ? 3.361 -7.73 19.172 1 96.94 477 PHE B C 1
ATOM 7810 O O . PHE B 1 477 ? 4.484 -7.242 19.031 1 96.94 477 PHE B O 1
ATOM 7817 N N . THR B 1 478 ? 2.643 -8.172 18.156 1 97 478 THR B N 1
ATOM 7818 C CA . THR B 1 478 ? 3.115 -8.078 16.781 1 97 478 THR B CA 1
ATOM 7819 C C . THR B 1 478 ? 2.311 -7.035 16.016 1 97 478 THR B C 1
ATOM 7821 O O . THR B 1 478 ? 1.337 -6.484 16.531 1 97 478 THR B O 1
ATOM 7824 N N . ALA B 1 479 ? 2.771 -6.781 14.789 1 98.12 479 ALA B N 1
ATOM 7825 C CA . ALA B 1 479 ? 2.053 -5.871 13.906 1 98.12 479 ALA B CA 1
ATOM 7826 C C . ALA B 1 479 ? 0.609 -6.324 13.703 1 98.12 479 ALA B C 1
ATOM 7828 O O . ALA B 1 479 ? -0.297 -5.496 13.578 1 98.12 479 ALA B O 1
ATOM 7829 N N . LEU B 1 480 ? 0.399 -7.613 13.688 1 98 480 LEU B N 1
ATOM 7830 C CA . LEU B 1 480 ? -0.934 -8.18 13.508 1 98 480 LEU B CA 1
ATOM 7831 C C . LEU B 1 480 ? -1.834 -7.828 14.688 1 98 480 LEU B C 1
ATOM 7833 O O . LEU B 1 480 ? -3.014 -7.523 14.508 1 98 480 LEU B O 1
ATOM 7837 N N . HIS B 1 481 ? -1.258 -7.863 15.875 1 98.19 481 HIS B N 1
ATOM 7838 C CA . HIS B 1 481 ? -2 -7.457 17.062 1 98.19 481 HIS B CA 1
ATOM 7839 C C . HIS B 1 481 ? -2.447 -6.004 16.953 1 98.19 481 HIS B C 1
ATOM 7841 O O . HIS B 1 481 ? -3.605 -5.684 17.25 1 98.19 481 HIS B O 1
ATOM 7847 N N . TYR B 1 482 ? -1.517 -5.145 16.594 1 97.81 482 TYR B N 1
ATOM 7848 C CA . TYR B 1 482 ? -1.794 -3.715 16.516 1 97.81 482 TYR B CA 1
ATOM 7849 C C . TYR B 1 482 ? -2.869 -3.43 15.469 1 97.81 482 TYR B C 1
ATOM 7851 O O . TYR B 1 482 ? -3.799 -2.66 15.727 1 97.81 482 TYR B O 1
ATOM 7859 N N . ALA B 1 483 ? -2.779 -4.004 14.305 1 98.25 483 ALA B N 1
ATOM 7860 C CA . ALA B 1 483 ? -3.76 -3.816 13.242 1 98.25 483 ALA B CA 1
ATOM 7861 C C . ALA B 1 483 ? -5.117 -4.387 13.641 1 98.25 483 ALA B C 1
ATOM 7863 O O . ALA B 1 483 ? -6.156 -3.779 13.367 1 98.25 483 ALA B O 1
ATOM 7864 N N . ALA B 1 484 ? -5.066 -5.527 14.273 1 98 484 ALA B N 1
ATOM 7865 C CA . ALA B 1 484 ? -6.289 -6.211 14.695 1 98 484 ALA B CA 1
ATOM 7866 C C . ALA B 1 484 ? -7.035 -5.402 15.75 1 98 484 ALA B C 1
ATOM 7868 O O . ALA B 1 484 ? -8.266 -5.332 15.727 1 98 484 ALA B O 1
ATOM 7869 N N . ALA B 1 485 ? -6.312 -4.855 16.641 1 97.31 485 ALA B N 1
ATOM 7870 C CA . ALA B 1 485 ? -6.906 -4.074 17.719 1 97.31 485 ALA B CA 1
ATOM 7871 C C . ALA B 1 485 ? -7.695 -2.889 17.172 1 97.31 485 ALA B C 1
ATOM 7873 O O . ALA B 1 485 ? -8.68 -2.459 17.781 1 97.31 485 ALA B O 1
ATOM 7874 N N . ARG B 1 486 ? -7.312 -2.342 16.031 1 97.5 486 ARG B N 1
ATOM 7875 C CA . ARG B 1 486 ? -7.957 -1.174 15.438 1 97.5 486 ARG B CA 1
ATOM 7876 C C . ARG B 1 486 ? -8.938 -1.584 14.344 1 97.5 486 ARG B C 1
ATOM 7878 O O . ARG B 1 486 ? -9.602 -0.734 13.75 1 97.5 486 ARG B O 1
ATOM 7885 N N . GLY B 1 487 ? -8.945 -2.838 14.055 1 97.38 487 GLY B N 1
ATOM 7886 C CA . GLY B 1 487 ? -9.891 -3.365 13.086 1 97.38 487 GLY B CA 1
ATOM 7887 C C . GLY B 1 487 ? -9.516 -3.047 11.648 1 97.38 487 GLY B C 1
ATOM 7888 O O . GLY B 1 487 ? -10.391 -2.924 10.789 1 97.38 487 GLY B O 1
ATOM 7889 N N . HIS B 1 488 ? -8.344 -2.844 11.352 1 97.81 488 HIS B N 1
ATOM 7890 C CA . HIS B 1 488 ? -7.902 -2.549 10 1 97.81 488 HIS B CA 1
ATOM 7891 C C . HIS B 1 488 ? -7.828 -3.818 9.156 1 97.81 488 HIS B C 1
ATOM 7893 O O . HIS B 1 488 ? -6.773 -4.453 9.07 1 97.81 488 HIS B O 1
ATOM 7899 N N . MET B 1 489 ? -8.898 -4.078 8.461 1 97.62 489 MET B N 1
ATOM 7900 C CA . MET B 1 489 ? -9.055 -5.328 7.723 1 97.62 489 MET B CA 1
ATOM 7901 C C . MET B 1 489 ? -8 -5.445 6.625 1 97.62 489 MET B C 1
ATOM 7903 O O . MET B 1 489 ? -7.395 -6.504 6.445 1 97.62 489 MET B O 1
ATOM 7907 N N . GLU B 1 490 ? -7.719 -4.43 5.91 1 96.88 490 GLU B N 1
ATOM 7908 C CA . GLU B 1 490 ? -6.777 -4.453 4.793 1 96.88 490 GLU B CA 1
ATOM 7909 C C . GLU B 1 490 ? -5.355 -4.738 5.273 1 96.88 490 GLU B C 1
ATOM 7911 O O . GLU B 1 490 ? -4.633 -5.52 4.648 1 96.88 490 GLU B O 1
ATOM 7916 N N . VAL B 1 491 ? -5.016 -4.102 6.355 1 98 491 VAL B N 1
ATOM 7917 C CA . VAL B 1 491 ? -3.678 -4.305 6.895 1 98 491 VAL B CA 1
ATOM 7918 C C . VAL B 1 491 ? -3.543 -5.727 7.43 1 98 491 VAL B C 1
ATOM 7920 O O . VAL B 1 491 ? -2.498 -6.359 7.27 1 98 491 VAL B O 1
ATOM 7923 N N . VAL B 1 492 ? -4.559 -6.195 8.039 1 98.12 492 VAL B N 1
ATOM 7924 C CA . VAL B 1 492 ? -4.559 -7.547 8.594 1 98.12 492 VAL B CA 1
ATOM 7925 C C . VAL B 1 492 ? -4.359 -8.57 7.477 1 98.12 492 VAL B C 1
ATOM 7927 O O . VAL B 1 492 ? -3.498 -9.445 7.574 1 98.12 492 VAL B O 1
ATOM 7930 N N . ARG B 1 493 ? -5.117 -8.438 6.445 1 96.5 493 ARG B N 1
ATOM 7931 C CA . ARG B 1 493 ? -4.992 -9.344 5.309 1 96.5 493 ARG B CA 1
ATOM 7932 C C . ARG B 1 493 ? -3.598 -9.266 4.695 1 96.5 493 ARG B C 1
ATOM 7934 O O . ARG B 1 493 ? -3.004 -10.281 4.344 1 96.5 493 ARG B O 1
ATOM 7941 N N . TRP B 1 494 ? -3.191 -8.078 4.57 1 97.25 494 TRP B N 1
ATOM 7942 C CA . TRP B 1 494 ? -1.878 -7.824 3.988 1 97.25 494 TRP B CA 1
ATOM 7943 C C . TRP B 1 494 ? -0.778 -8.484 4.812 1 97.25 494 TRP B C 1
ATOM 7945 O O . TRP B 1 494 ? 0.127 -9.117 4.262 1 97.25 494 TRP B O 1
ATOM 7955 N N . LEU B 1 495 ? -0.821 -8.375 6.102 1 97.5 495 LEU B N 1
ATOM 7956 C CA . LEU B 1 495 ? 0.169 -8.961 6.996 1 97.5 495 LEU B CA 1
ATOM 7957 C C . LEU B 1 495 ? 0.118 -10.484 6.934 1 97.5 495 LEU B C 1
ATOM 7959 O O . LEU B 1 495 ? 1.157 -11.148 6.984 1 97.5 495 LEU B O 1
ATOM 7963 N N . LEU B 1 496 ? -1.045 -10.992 6.855 1 95.94 496 LEU B N 1
ATOM 7964 C CA . LEU B 1 496 ? -1.19 -12.438 6.746 1 95.94 496 LEU B CA 1
ATOM 7965 C C . LEU B 1 496 ? -0.581 -12.945 5.445 1 95.94 496 LEU B C 1
ATOM 7967 O O . LEU B 1 496 ? 0.077 -13.984 5.43 1 95.94 496 LEU B O 1
ATOM 7971 N N . GLU B 1 497 ? -0.777 -12.219 4.41 1 92.88 497 GLU B N 1
ATOM 7972 C CA . GLU B 1 497 ? -0.211 -12.578 3.113 1 92.88 497 GLU B CA 1
ATOM 7973 C C . GLU B 1 497 ? 1.314 -12.539 3.146 1 92.88 497 GLU B C 1
ATOM 7975 O O . GLU B 1 497 ? 1.978 -13.273 2.41 1 92.88 497 GLU B O 1
ATOM 7980 N N . LEU B 1 498 ? 1.826 -11.727 3.986 1 94.19 498 LEU B N 1
ATOM 7981 C CA . LEU B 1 498 ? 3.273 -11.602 4.121 1 94.19 498 LEU B CA 1
ATOM 7982 C C . LEU B 1 498 ? 3.84 -12.75 4.957 1 94.19 498 LEU B C 1
ATOM 7984 O O . LEU B 1 498 ? 5.059 -12.906 5.055 1 94.19 498 LEU B O 1
ATOM 7988 N N . GLY B 1 499 ? 2.984 -13.477 5.594 1 91.62 499 GLY B N 1
ATOM 7989 C CA . GLY B 1 499 ? 3.436 -14.625 6.355 1 91.62 499 GLY B CA 1
ATOM 7990 C C . GLY B 1 499 ? 3.648 -14.328 7.828 1 91.62 499 GLY B C 1
ATOM 7991 O O . GLY B 1 499 ? 4.367 -15.055 8.516 1 91.62 499 GLY B O 1
ATOM 7992 N N . VAL B 1 500 ? 3.07 -13.203 8.281 1 95.25 500 VAL B N 1
ATOM 7993 C CA . VAL B 1 500 ? 3.178 -12.906 9.711 1 95.25 500 VAL B CA 1
ATOM 7994 C C . VAL B 1 500 ? 2.422 -13.961 10.508 1 95.25 500 VAL B C 1
ATOM 7996 O O . VAL B 1 500 ? 1.282 -14.305 10.188 1 95.25 500 VAL B O 1
ATOM 7999 N N . ASN B 1 501 ? 3.041 -14.43 11.547 1 94.44 501 ASN B N 1
ATOM 8000 C CA . ASN B 1 501 ? 2.512 -15.539 12.336 1 94.44 501 ASN B CA 1
ATOM 8001 C C . ASN B 1 501 ? 1.266 -15.133 13.109 1 94.44 501 ASN B C 1
ATOM 8003 O O . ASN B 1 501 ? 1.336 -14.273 14 1 94.44 501 ASN B O 1
ATOM 8007 N N . LYS B 1 502 ? 0.122 -15.766 12.844 1 95.81 502 LYS B N 1
ATOM 8008 C CA . LYS B 1 502 ? -1.151 -15.398 13.453 1 95.81 502 LYS B CA 1
ATOM 8009 C C . LYS B 1 502 ? -1.335 -16.109 14.797 1 95.81 502 LYS B C 1
ATOM 8011 O O . LYS B 1 502 ? -2.252 -15.781 15.555 1 95.81 502 LYS B O 1
ATOM 8016 N N . SER B 1 503 ? -0.444 -17.016 15.141 1 94.5 503 SER B N 1
ATOM 8017 C CA . SER B 1 503 ? -0.62 -17.844 16.328 1 94.5 503 SER B CA 1
ATOM 8018 C C . SER B 1 503 ? 0.151 -17.281 17.516 1 94.5 503 SER B C 1
ATOM 8020 O O . SER B 1 503 ? 0.105 -17.844 18.609 1 94.5 503 SER B O 1
ATOM 8022 N N . ILE B 1 504 ? 0.876 -16.234 17.297 1 95.88 504 ILE B N 1
ATOM 8023 C CA . ILE B 1 504 ? 1.645 -15.641 18.391 1 95.88 504 ILE B CA 1
ATOM 8024 C C . ILE B 1 504 ? 0.695 -15.109 19.453 1 95.88 504 ILE B C 1
ATOM 8026 O O . ILE B 1 504 ? -0.27 -14.406 19.156 1 95.88 504 ILE B O 1
ATOM 8030 N N . THR B 1 505 ? 0.992 -15.43 20.719 1 95.38 505 THR B N 1
ATOM 8031 C CA . THR B 1 505 ? 0.194 -14.977 21.859 1 95.38 505 THR B CA 1
ATOM 8032 C C . THR B 1 505 ? 0.95 -13.93 22.672 1 95.38 505 THR B C 1
ATOM 8034 O O . THR B 1 505 ? 2.1 -14.148 23.047 1 95.38 505 THR B O 1
ATOM 8037 N N . SER B 1 506 ? 0.311 -12.82 22.875 1 93.81 506 SER B N 1
ATOM 8038 C CA . SER B 1 506 ? 0.895 -11.789 23.719 1 93.81 506 SER B CA 1
ATOM 8039 C C . SER B 1 506 ? 0.803 -12.164 25.203 1 93.81 506 SER B C 1
ATOM 8041 O O . SER B 1 506 ? -0.07 -12.945 25.594 1 93.81 506 SER B O 1
ATOM 8043 N N . LYS B 1 507 ? 1.712 -11.719 26.047 1 90.38 507 LYS B N 1
ATOM 8044 C CA . LYS B 1 507 ? 1.859 -12.18 27.438 1 90.38 507 LYS B CA 1
ATOM 8045 C C . LYS B 1 507 ? 0.997 -11.359 28.375 1 90.38 507 LYS B C 1
ATOM 8047 O O . LYS B 1 507 ? 0.329 -11.914 29.266 1 90.38 507 LYS B O 1
ATOM 8052 N N . ASN B 1 508 ? 1.103 -9.93 28.359 1 89.56 508 ASN B N 1
ATOM 8053 C CA . ASN B 1 508 ? 0.414 -9.047 29.297 1 89.56 508 ASN B CA 1
ATOM 8054 C C . ASN B 1 508 ? -0.396 -7.98 28.578 1 89.56 508 ASN B C 1
ATOM 8056 O O . ASN B 1 508 ? -0.03 -7.559 27.469 1 89.56 508 ASN B O 1
ATOM 8060 N N . VAL B 1 509 ? -1.534 -7.742 29.375 1 89.25 509 VAL B N 1
ATOM 8061 C CA . VAL B 1 509 ? -2.361 -6.664 28.844 1 89.25 509 VAL B CA 1
ATOM 8062 C C . VAL B 1 509 ? -1.685 -5.32 29.094 1 89.25 509 VAL B C 1
ATOM 8064 O O . VAL B 1 509 ? -1.143 -5.082 30.172 1 89.25 509 VAL B O 1
ATOM 8067 N N . ARG B 1 510 ? -1.632 -4.586 28.109 1 87.94 510 ARG B N 1
ATOM 8068 C CA . ARG B 1 510 ? -1.101 -3.23 28.234 1 87.94 510 ARG B CA 1
ATOM 8069 C C . ARG B 1 510 ? -1.812 -2.277 27.281 1 87.94 510 ARG B C 1
ATOM 8071 O O . ARG B 1 510 ? -2.455 -2.713 26.312 1 87.94 510 ARG B O 1
ATOM 8078 N N . VAL B 1 511 ? -1.653 -0.994 27.656 1 86.69 511 VAL B N 1
ATOM 8079 C CA . VAL B 1 511 ? -2.172 0.002 26.734 1 86.69 511 VAL B CA 1
ATOM 8080 C C . VAL B 1 511 ? -1.447 -0.119 25.391 1 86.69 511 VAL B C 1
ATOM 8082 O O . VAL B 1 511 ? -0.227 -0.297 25.344 1 86.69 511 VAL B O 1
ATOM 8085 N N . PRO B 1 512 ? -2.203 -0.145 24.312 1 89.81 512 PRO B N 1
ATOM 8086 C CA . PRO B 1 512 ? -3.604 0.221 24.094 1 89.81 512 PRO B CA 1
ATOM 8087 C C . PRO B 1 512 ? -4.527 -0.994 24.031 1 89.81 512 PRO B C 1
ATOM 8089 O O . PRO B 1 512 ? -5.684 -0.872 23.625 1 89.81 512 PRO B O 1
ATOM 8092 N N . PHE B 1 513 ? -4.148 -2.047 24.438 1 92.75 513 PHE B N 1
ATOM 8093 C CA . PHE B 1 513 ? -4.875 -3.293 24.234 1 92.75 513 PHE B CA 1
ATOM 8094 C C . PHE B 1 513 ? -5.805 -3.582 25.406 1 92.75 513 PHE B C 1
ATOM 8096 O O . PHE B 1 513 ? -5.438 -3.359 26.562 1 92.75 513 PHE B O 1
ATOM 8103 N N . LYS B 1 514 ? -6.934 -4.086 25.094 1 90.12 514 LYS B N 1
ATOM 8104 C CA . LYS B 1 514 ? -7.934 -4.426 26.094 1 90.12 514 LYS B CA 1
ATOM 8105 C C . LYS B 1 514 ? -7.785 -5.875 26.547 1 90.12 514 LYS B C 1
ATOM 8107 O O . LYS B 1 514 ? -8.398 -6.289 27.531 1 90.12 514 LYS B O 1
ATOM 8112 N N . ALA B 1 515 ? -7.039 -6.648 25.781 1 90.88 515 ALA B N 1
ATOM 8113 C CA . ALA B 1 515 ? -6.863 -8.07 26.094 1 90.88 515 ALA B CA 1
ATOM 8114 C C . ALA B 1 515 ? -5.508 -8.57 25.609 1 90.88 515 ALA B C 1
ATOM 8116 O O . ALA B 1 515 ? -4.852 -7.918 24.781 1 90.88 515 ALA B O 1
ATOM 8117 N N . SER B 1 516 ? -5.086 -9.727 26.266 1 92.69 516 SER B N 1
ATOM 8118 C CA . SER B 1 516 ? -3.91 -10.453 25.797 1 92.69 516 SER B CA 1
ATOM 8119 C C . SER B 1 516 ? -4.305 -11.75 25.094 1 92.69 516 SER B C 1
ATOM 8121 O O . SER B 1 516 ? -5.441 -12.219 25.234 1 92.69 516 SER B O 1
ATOM 8123 N N . GLY B 1 517 ? -3.346 -12.219 24.219 1 95.94 517 GLY B N 1
ATOM 8124 C CA . GLY B 1 517 ? -3.611 -13.438 23.469 1 95.94 517 GLY B CA 1
ATOM 8125 C C . GLY B 1 517 ? -3.188 -13.336 22.016 1 95.94 517 GLY B C 1
ATOM 8126 O O . GLY B 1 517 ? -2.229 -12.641 21.688 1 95.94 517 GLY B O 1
ATOM 8127 N N . THR B 1 518 ? -3.969 -14.141 21.203 1 96.81 518 THR B N 1
ATOM 8128 C CA . THR B 1 518 ? -3.691 -14.078 19.781 1 96.81 518 THR B CA 1
ATOM 8129 C C . THR B 1 518 ? -4.266 -12.805 19.172 1 96.81 518 THR B C 1
ATOM 8131 O O . THR B 1 518 ? -5.086 -12.125 19.797 1 96.81 518 THR B O 1
ATOM 8134 N N . ALA B 1 519 ? -3.801 -12.477 18.016 1 97.81 519 ALA B N 1
ATOM 8135 C CA . ALA B 1 519 ? -4.316 -11.297 17.328 1 97.81 519 ALA B CA 1
ATOM 8136 C C . ALA B 1 519 ? -5.828 -11.383 17.156 1 97.81 519 ALA B C 1
ATOM 8138 O O . ALA B 1 519 ? -6.527 -10.367 17.234 1 97.81 519 ALA B O 1
ATOM 8139 N N . ALA B 1 520 ? -6.367 -12.594 16.922 1 97.75 520 ALA B N 1
ATOM 8140 C CA . ALA B 1 520 ? -7.809 -12.797 16.766 1 97.75 520 ALA B CA 1
ATOM 8141 C C . ALA B 1 520 ? -8.539 -12.484 18.062 1 97.75 520 ALA B C 1
ATOM 8143 O O . ALA B 1 520 ? -9.602 -11.852 18.047 1 97.75 520 ALA B O 1
ATOM 8144 N N . GLU B 1 521 ? -7.926 -12.906 19.125 1 97.06 521 GLU B N 1
ATOM 8145 C CA . GLU B 1 521 ? -8.516 -12.648 20.422 1 97.06 521 GLU B CA 1
ATOM 8146 C C . GLU B 1 521 ? -8.523 -11.156 20.75 1 97.06 521 GLU B C 1
ATOM 8148 O O . GLU B 1 521 ? -9.5 -10.633 21.281 1 97.06 521 GLU B O 1
ATOM 8153 N N . VAL B 1 522 ? -7.422 -10.547 20.453 1 97.19 522 VAL B N 1
ATOM 8154 C CA . VAL B 1 522 ? -7.316 -9.109 20.656 1 97.19 522 VAL B CA 1
ATOM 8155 C C . VAL B 1 522 ? -8.359 -8.383 19.812 1 97.19 522 VAL B C 1
ATOM 8157 O O . VAL B 1 522 ? -9 -7.441 20.281 1 97.19 522 VAL B O 1
ATOM 8160 N N . ALA B 1 523 ? -8.609 -8.773 18.625 1 97.94 523 ALA B N 1
ATOM 8161 C CA . ALA B 1 523 ? -9.609 -8.18 17.734 1 97.94 523 ALA B CA 1
ATOM 8162 C C . ALA B 1 523 ? -11.008 -8.312 18.328 1 97.94 523 ALA B C 1
ATOM 8164 O O . ALA B 1 523 ? -11.781 -7.348 18.328 1 97.94 523 ALA B O 1
ATOM 8165 N N . ARG B 1 524 ? -11.32 -9.43 18.844 1 96.94 524 ARG B N 1
ATOM 8166 C CA . ARG B 1 524 ? -12.625 -9.68 19.438 1 96.94 524 ARG B CA 1
ATOM 8167 C C . ARG B 1 524 ? -12.836 -8.805 20.672 1 96.94 524 ARG B C 1
ATOM 8169 O O . ARG B 1 524 ? -13.93 -8.273 20.875 1 96.94 524 ARG B O 1
ATOM 8176 N N . ALA B 1 525 ? -11.797 -8.75 21.469 1 96.75 525 ALA B N 1
ATOM 8177 C CA . ALA B 1 525 ? -11.875 -7.953 22.688 1 96.75 525 ALA B CA 1
ATOM 8178 C C . ALA B 1 525 ? -12.148 -6.484 22.375 1 96.75 525 ALA B C 1
ATOM 8180 O O . ALA B 1 525 ? -12.812 -5.789 23.141 1 96.75 525 ALA B O 1
ATOM 8181 N N . HIS B 1 526 ? -11.672 -6.008 21.281 1 97.44 526 HIS B N 1
ATOM 8182 C CA . HIS B 1 526 ? -11.859 -4.613 20.891 1 97.44 526 HIS B CA 1
ATOM 8183 C C . HIS B 1 526 ? -13.117 -4.449 20.031 1 97.44 526 HIS B C 1
ATOM 8185 O O . HIS B 1 526 ? -13.352 -3.379 19.469 1 97.44 526 HIS B O 1
ATOM 8191 N N . GLY B 1 527 ? -13.867 -5.535 19.766 1 96.5 527 GLY B N 1
ATOM 8192 C CA . GLY B 1 527 ? -15.156 -5.465 19.094 1 96.5 527 GLY B CA 1
ATOM 8193 C C . GLY B 1 527 ? -15.062 -5.699 17.594 1 96.5 527 GLY B C 1
ATOM 8194 O O . GLY B 1 527 ? -16 -5.402 16.859 1 96.5 527 GLY B O 1
ATOM 8195 N N . HIS B 1 528 ? -14.031 -6.188 17.109 1 97.56 528 HIS B N 1
ATOM 8196 C CA . HIS B 1 528 ? -13.852 -6.43 15.68 1 97.56 528 HIS B CA 1
ATOM 8197 C C . HIS B 1 528 ? -13.945 -7.914 15.352 1 97.56 528 HIS B C 1
ATOM 8199 O O . HIS B 1 528 ? -12.945 -8.539 14.984 1 97.56 528 HIS B O 1
ATOM 8205 N N . SER B 1 529 ? -15.047 -8.461 15.359 1 96.94 529 SER B N 1
ATOM 8206 C CA . SER B 1 529 ? -15.281 -9.898 15.211 1 96.94 529 SER B CA 1
ATOM 8207 C C . SER B 1 529 ? -14.984 -10.359 13.789 1 96.94 529 SER B C 1
ATOM 8209 O O . SER B 1 529 ? -14.508 -11.477 13.578 1 96.94 529 SER B O 1
ATOM 8211 N N . LYS B 1 530 ? -15.32 -9.5 12.859 1 97.62 530 LYS B N 1
ATOM 8212 C CA . LYS B 1 530 ? -15.062 -9.867 11.469 1 97.62 530 LYS B CA 1
ATOM 8213 C C . LYS B 1 530 ? -13.57 -10.047 11.211 1 97.62 530 LYS B C 1
ATOM 8215 O O . LYS B 1 530 ? -13.164 -10.953 10.484 1 97.62 530 LYS B O 1
ATOM 8220 N N . VAL B 1 531 ? -12.836 -9.141 11.781 1 98.06 531 VAL B N 1
ATOM 8221 C CA . VAL B 1 531 ? -11.383 -9.219 11.648 1 98.06 531 VAL B CA 1
ATOM 8222 C C . VAL B 1 531 ? -10.875 -10.5 12.305 1 98.06 531 VAL B C 1
ATOM 8224 O O . VAL B 1 531 ? -10.008 -11.188 11.758 1 98.06 531 VAL B O 1
ATOM 8227 N N . ALA B 1 532 ? -11.359 -10.836 13.422 1 97.88 532 ALA B N 1
ATOM 8228 C CA . ALA B 1 532 ? -10.977 -12.055 14.133 1 97.88 532 ALA B CA 1
ATOM 8229 C C . ALA B 1 532 ? -11.25 -13.289 13.273 1 97.88 532 ALA B C 1
ATOM 8231 O O . ALA B 1 532 ? -10.43 -14.211 13.219 1 97.88 532 ALA B O 1
ATOM 8232 N N . GLU B 1 533 ? -12.32 -13.273 12.664 1 97.19 533 GLU B N 1
ATOM 8233 C CA . GLU B 1 533 ? -12.711 -14.398 11.82 1 97.19 533 GLU B CA 1
ATOM 8234 C C . GLU B 1 533 ? -11.75 -14.562 10.648 1 97.19 533 GLU B C 1
ATOM 8236 O O . GLU B 1 533 ? -11.367 -15.688 10.305 1 97.19 533 GLU B O 1
ATOM 8241 N N . VAL B 1 534 ? -11.414 -13.484 10.086 1 97.12 534 VAL B N 1
ATOM 8242 C CA . VAL B 1 534 ? -10.508 -13.523 8.945 1 97.12 534 VAL B CA 1
ATOM 8243 C C . VAL B 1 534 ? -9.148 -14.062 9.383 1 97.12 534 VAL B C 1
ATOM 8245 O O . VAL B 1 534 ? -8.531 -14.859 8.672 1 97.12 534 VAL B O 1
ATOM 8248 N N . ILE B 1 535 ? -8.688 -13.648 10.5 1 97.56 535 ILE B N 1
ATOM 8249 C CA . ILE B 1 535 ? -7.398 -14.117 11.008 1 97.56 535 ILE B CA 1
ATOM 8250 C C . ILE B 1 535 ? -7.461 -15.625 11.258 1 97.56 535 ILE B C 1
ATOM 8252 O O . ILE B 1 535 ? -6.535 -16.359 10.898 1 97.56 535 ILE B O 1
ATOM 8256 N N . GLU B 1 536 ? -8.516 -16.047 11.766 1 95.31 536 GLU B N 1
ATOM 8257 C CA . GLU B 1 536 ? -8.656 -17.453 12.141 1 95.31 536 GLU B CA 1
ATOM 8258 C C . GLU B 1 536 ? -8.844 -18.344 10.914 1 95.31 536 GLU B C 1
ATOM 8260 O O . GLU B 1 536 ? -8.344 -19.469 10.875 1 95.31 536 GLU B O 1
ATOM 8265 N N . THR B 1 537 ? -9.469 -17.844 9.883 1 94 537 THR B N 1
ATOM 8266 C CA . THR B 1 537 ? -9.812 -18.656 8.719 1 94 537 THR B CA 1
ATOM 8267 C C . THR B 1 537 ? -8.742 -18.547 7.645 1 94 537 THR B C 1
ATOM 8269 O O . THR B 1 537 ? -8.758 -19.297 6.664 1 94 537 THR B O 1
ATOM 8272 N N . PHE B 1 538 ? -7.891 -17.641 7.879 1 94.69 538 PHE B N 1
ATOM 8273 C CA . PHE B 1 538 ? -6.852 -17.469 6.871 1 94.69 538 PHE B CA 1
ATOM 8274 C C . PHE B 1 538 ? -5.992 -18.719 6.758 1 94.69 538 PHE B C 1
ATOM 8276 O O . PHE B 1 538 ? -5.543 -19.266 7.766 1 94.69 538 PHE B O 1
ATOM 8283 N N . VAL B 1 539 ? -5.805 -19.203 5.434 1 87.88 539 VAL B N 1
ATOM 8284 C CA . VAL B 1 539 ? -4.988 -20.391 5.176 1 87.88 539 VAL B CA 1
ATOM 8285 C C . VAL B 1 539 ? -3.592 -19.969 4.73 1 87.88 539 VAL B C 1
ATOM 8287 O O . VAL B 1 539 ? -3.443 -19.203 3.766 1 87.88 539 VAL B O 1
ATOM 8290 N N . ASP B 1 540 ? -2.656 -20.453 5.445 1 80.5 540 ASP B N 1
ATOM 8291 C CA . ASP B 1 540 ? -1.264 -20.125 5.145 1 80.5 540 ASP B CA 1
ATOM 8292 C C . ASP B 1 540 ? -0.845 -20.719 3.799 1 80.5 540 ASP B C 1
ATOM 8294 O O . ASP B 1 540 ? -1.436 -21.688 3.33 1 80.5 540 ASP B O 1
ATOM 8298 N N . GLU B 1 541 ? -0.015 -19.969 3.201 1 74.56 541 GLU B N 1
ATOM 8299 C CA . GLU B 1 541 ? 0.501 -20.406 1.909 1 74.56 541 GLU B CA 1
ATOM 8300 C C . GLU B 1 541 ? 1.112 -21.812 2.01 1 74.56 541 GLU B C 1
ATOM 8302 O O . GLU B 1 541 ? 1.766 -22.141 3.004 1 74.56 541 GLU B O 1
ATOM 8307 N N . GLN B 1 542 ? 0.849 -22.625 0.91 1 73.12 542 GLN B N 1
ATOM 8308 C CA . GLN B 1 542 ? 1.385 -23.984 0.829 1 73.12 542 GLN B CA 1
ATOM 8309 C C . GLN B 1 542 ? 2.9 -23.969 0.656 1 73.12 542 GLN B C 1
ATOM 8311 O O . GLN B 1 542 ? 3.447 -23.078 0.006 1 73.12 542 GLN B O 1
ATOM 8316 N N . VAL B 1 543 ? 3.518 -24.703 1.467 1 74.12 543 VAL B N 1
ATOM 8317 C CA . VAL B 1 543 ? 4.957 -24.875 1.305 1 74.12 543 VAL B CA 1
ATOM 8318 C C . VAL B 1 543 ? 5.25 -26.156 0.537 1 74.12 543 VAL B C 1
ATOM 8320 O O . VAL B 1 543 ? 4.645 -27.203 0.81 1 74.12 543 VAL B O 1
ATOM 8323 N N . TYR B 1 544 ? 5.926 -25.969 -0.727 1 76.25 544 TYR B N 1
ATOM 8324 C CA . TYR B 1 544 ? 6.336 -27.156 -1.476 1 76.25 544 TYR B CA 1
ATOM 8325 C C . TYR B 1 544 ? 7.543 -27.812 -0.826 1 76.25 544 TYR B C 1
ATOM 8327 O O . TYR B 1 544 ? 8.453 -27.141 -0.353 1 76.25 544 TYR B O 1
#

InterPro domains:
  IPR002110 Ankyrin repeat [PF12796] (208-296)
  IPR002110 Ankyrin repeat [PF12796] (324-406)
  IPR002110 Ankyrin repeat [PF12796] (414-504)
  IPR002110 Ankyrin repeat [PS50088] (202-234)
  IPR002110 Ankyrin repeat [PS50088] (235-267)
  IPR002110 Ankyrin repeat [PS50088] (268-300)
  IPR002110 Ankyrin repeat [PS50088] (343-375)
  IPR002110 Ankyrin repeat [PS50088] (376-408)
  IPR002110 Ankyrin repeat [PS50088] (409-435)
  IPR002110 Ankyrin repeat [PS50088] (475-507)
  IPR002110 Ankyrin repeat [SM00248] (169-198)
  IPR002110 Ankyrin repeat [SM00248] (202-231)
  IPR002110 Ankyrin repeat [SM00248] (235-267)
  IPR002110 Ankyrin repeat [SM00248] (268-297)
  IPR002110 Ankyrin repeat [SM00248] (301-341)
  IPR002110 Ankyrin repeat [SM00248] (343-372)
  IPR002110 Ankyrin repeat [SM00248] (376-405)
  IPR002110 Ankyrin repeat [SM00248] (409-438)
  IPR002110 Ankyrin repeat [SM00248] (442-471)
  IPR002110 Ankyrin repeat [SM00248] (475-504)